Protein AF-A0A368FDJ1-F1 (afdb_monomer)

Mean predicted aligned error: 16.22 Å

Structure (mmCIF, N/CA/C/O backbone):
data_AF-A0A368FDJ1-F1
#
_entry.id   AF-A0A368FDJ1-F1
#
loop_
_atom_site.group_PDB
_atom_site.id
_atom_site.type_symbol
_atom_site.label_atom_id
_atom_site.label_alt_id
_atom_site.label_comp_id
_atom_site.label_asym_id
_atom_site.label_entity_id
_atom_site.label_seq_id
_atom_site.pdbx_PDB_ins_code
_atom_site.Cartn_x
_atom_site.Cartn_y
_atom_site.Cartn_z
_atom_site.occupancy
_atom_site.B_iso_or_equiv
_atom_site.auth_seq_id
_atom_site.auth_comp_id
_atom_site.auth_asym_id
_atom_site.auth_atom_id
_atom_site.pdbx_PDB_model_num
ATOM 1 N N . MET A 1 1 ? -28.651 -20.595 70.825 1.00 73.69 1 MET A N 1
ATOM 2 C CA . MET A 1 1 ? -29.447 -21.262 69.764 1.00 73.69 1 MET A CA 1
ATOM 3 C C . MET A 1 1 ? -28.684 -21.323 68.444 1.00 73.69 1 MET A C 1
ATOM 5 O O . MET A 1 1 ? -28.567 -22.413 67.908 1.00 73.69 1 MET A O 1
ATOM 9 N N . LEU A 1 2 ? -28.125 -20.213 67.942 1.00 81.00 2 LEU A N 1
ATOM 10 C CA . LEU A 1 2 ? -27.304 -20.221 66.721 1.00 81.00 2 LEU A CA 1
ATOM 11 C C . LEU A 1 2 ? -26.109 -21.189 66.818 1.00 81.00 2 LEU A C 1
ATOM 13 O O . LEU A 1 2 ? -25.900 -21.964 65.895 1.00 81.00 2 LEU A O 1
ATOM 17 N N . ASP A 1 3 ? -25.419 -21.231 67.963 1.00 80.81 3 ASP A N 1
ATOM 18 C CA . ASP A 1 3 ? -24.308 -22.172 68.186 1.00 80.81 3 ASP A CA 1
ATOM 19 C C . ASP A 1 3 ? -24.742 -23.641 68.115 1.00 80.81 3 ASP A C 1
ATOM 21 O O . ASP A 1 3 ? -24.045 -24.485 67.570 1.00 80.81 3 ASP A O 1
ATOM 25 N N . PHE A 1 4 ? -25.942 -23.967 68.603 1.00 85.12 4 PHE A N 1
ATOM 26 C CA . PHE A 1 4 ? -26.477 -25.323 68.470 1.00 85.12 4 PHE A CA 1
ATOM 27 C C . PHE A 1 4 ? -26.653 -25.705 66.993 1.00 85.12 4 PHE A C 1
ATOM 29 O O . PHE A 1 4 ? -26.299 -26.810 66.592 1.00 85.12 4 PHE A O 1
ATOM 36 N N . LEU A 1 5 ? -27.150 -24.777 66.171 1.00 83.62 5 LEU A N 1
ATOM 37 C CA . LEU A 1 5 ? -27.330 -25.006 64.739 1.00 83.62 5 LEU A CA 1
ATOM 38 C C . LEU A 1 5 ? -25.998 -25.081 63.992 1.00 83.62 5 LEU A C 1
ATOM 40 O O . LEU A 1 5 ? -25.874 -25.896 63.082 1.00 83.62 5 LEU A O 1
ATOM 44 N N . THR A 1 6 ? -24.988 -24.298 64.381 1.00 81.25 6 THR A N 1
ATOM 45 C CA . THR A 1 6 ? -23.653 -24.416 63.783 1.00 81.25 6 THR A CA 1
ATOM 46 C C . THR A 1 6 ? -23.004 -25.756 64.129 1.00 81.25 6 THR A C 1
ATOM 48 O O . THR A 1 6 ? -22.414 -26.370 63.246 1.00 81.25 6 THR A O 1
ATOM 51 N N . TYR A 1 7 ? -23.168 -26.274 65.351 1.00 81.88 7 TYR A N 1
ATOM 52 C CA . TYR A 1 7 ? -22.685 -27.614 65.707 1.00 81.88 7 TYR A CA 1
ATOM 53 C C . TYR A 1 7 ? -23.463 -28.743 65.012 1.00 81.88 7 TYR A C 1
ATOM 55 O O . TYR A 1 7 ? -22.863 -29.737 64.610 1.00 81.88 7 TYR A O 1
ATOM 63 N N . ALA A 1 8 ? -24.779 -28.599 64.843 1.00 81.75 8 ALA A N 1
ATOM 64 C CA . ALA A 1 8 ? -25.614 -29.631 64.226 1.00 81.75 8 ALA A CA 1
ATOM 65 C C . ALA A 1 8 ? -25.489 -29.677 62.690 1.00 81.75 8 ALA A C 1
ATOM 67 O O . ALA A 1 8 ? -25.537 -30.753 62.094 1.00 81.75 8 ALA A O 1
ATOM 68 N N . VAL A 1 9 ? -25.342 -28.518 62.039 1.00 82.44 9 VAL A N 1
ATOM 69 C CA . VAL A 1 9 ? -25.502 -28.381 60.580 1.00 82.44 9 VAL A CA 1
ATOM 70 C C . VAL A 1 9 ? -24.203 -27.990 59.863 1.00 82.44 9 VAL A C 1
ATOM 72 O O . VAL A 1 9 ? -24.012 -28.358 58.705 1.00 82.44 9 VAL A O 1
ATOM 75 N N . CYS A 1 10 ? -23.261 -27.314 60.526 1.00 81.50 10 CYS A N 1
ATOM 76 C CA . CYS A 1 10 ? -22.031 -26.848 59.879 1.00 81.50 10 CYS A CA 1
ATOM 77 C C . CYS A 1 10 ? -20.851 -27.812 60.076 1.00 81.50 10 CYS A C 1
ATOM 79 O O . CYS A 1 10 ? -20.669 -28.429 61.128 1.00 81.50 10 CYS A O 1
ATOM 81 N N . ALA A 1 11 ? -19.983 -27.891 59.065 1.00 72.06 11 ALA A N 1
ATOM 82 C CA . ALA A 1 11 ? -18.715 -28.608 59.169 1.00 72.06 11 ALA A CA 1
ATOM 83 C C . ALA A 1 11 ? -17.766 -27.910 60.173 1.00 72.06 11 ALA A C 1
ATOM 85 O O . ALA A 1 11 ? -17.743 -26.676 60.224 1.00 72.06 11 ALA A O 1
ATOM 86 N N . PRO A 1 12 ? -16.968 -28.665 60.953 1.00 70.06 12 PRO A N 1
ATOM 87 C CA . PRO A 1 12 ? -16.732 -30.111 60.848 1.00 70.06 12 PRO A CA 1
ATOM 88 C C . PRO A 1 12 ? -17.623 -30.970 61.771 1.00 70.06 12 PRO A C 1
ATOM 90 O O . PRO A 1 12 ? -17.480 -32.188 61.818 1.00 70.06 12 PRO A O 1
ATOM 93 N N . TYR A 1 13 ? -18.526 -30.349 62.533 1.00 75.56 13 TYR A N 1
ATOM 94 C CA . TYR A 1 13 ? -19.322 -31.017 63.569 1.00 75.56 13 TYR A CA 1
ATOM 95 C C . TYR A 1 13 ? -20.556 -31.739 63.014 1.00 75.56 13 TYR A C 1
ATOM 97 O O . TYR A 1 13 ? -20.963 -32.770 63.555 1.00 75.56 13 TYR A O 1
ATOM 105 N N . SER A 1 14 ? -21.085 -31.275 61.879 1.00 77.06 14 SER A N 1
ATOM 106 C CA . SER A 1 14 ? -22.206 -31.912 61.179 1.00 77.06 14 SER A CA 1
ATOM 107 C C . SER A 1 14 ? -21.944 -33.363 60.768 1.00 77.06 14 SER A C 1
ATOM 109 O O . SER A 1 14 ? -22.886 -34.143 60.646 1.00 77.06 14 SER A O 1
ATOM 111 N N . GLU A 1 15 ? -20.677 -33.764 60.628 1.00 76.00 15 GLU A N 1
ATOM 112 C CA . GLU A 1 15 ? -20.267 -35.139 60.317 1.00 76.00 15 GLU A CA 1
ATOM 113 C C . GLU A 1 15 ? -20.664 -36.140 61.417 1.00 76.00 15 GLU A C 1
ATOM 115 O O . GLU A 1 15 ? -20.786 -37.332 61.147 1.00 76.00 15 GLU A O 1
ATOM 120 N N . THR A 1 16 ? -20.904 -35.668 62.643 1.00 78.88 16 THR A N 1
ATOM 121 C CA . THR A 1 16 ? -21.362 -36.499 63.772 1.00 78.88 16 THR A CA 1
ATOM 122 C C . THR A 1 16 ? -22.886 -36.589 63.889 1.00 78.88 16 THR A C 1
ATOM 124 O O . THR A 1 16 ? -23.396 -37.410 64.651 1.00 78.88 16 THR A O 1
ATOM 127 N N . THR A 1 17 ? -23.627 -35.782 63.124 1.00 81.19 17 THR A N 1
ATOM 128 C CA . THR A 1 17 ? -25.095 -35.785 63.136 1.00 81.19 17 THR A CA 1
ATOM 129 C C . THR A 1 17 ? -25.623 -36.860 62.186 1.00 81.19 17 THR A C 1
ATOM 131 O O . THR A 1 17 ? -25.166 -36.984 61.046 1.00 81.19 17 THR A O 1
ATOM 134 N N . SER A 1 18 ? -26.602 -37.652 62.639 1.00 80.81 18 SER A N 1
ATOM 135 C CA . SER A 1 18 ? -27.206 -38.696 61.802 1.00 80.81 18 SER A CA 1
ATOM 136 C C . SER A 1 18 ? -27.878 -38.097 60.557 1.00 80.81 18 SER A C 1
ATOM 138 O O . SER A 1 18 ? -28.406 -36.986 60.592 1.00 80.81 18 SER A O 1
ATOM 140 N N . GLY A 1 19 ? -27.852 -38.820 59.431 1.00 79.12 19 GLY A N 1
ATOM 141 C CA . GLY A 1 19 ? -28.327 -38.302 58.141 1.00 79.12 19 GLY A CA 1
ATOM 142 C C . GLY A 1 19 ? -29.791 -37.845 58.148 1.00 79.12 19 GLY A C 1
ATOM 143 O O . GLY A 1 19 ? -30.088 -36.781 57.614 1.00 79.12 19 GLY A O 1
ATOM 144 N N . GLU A 1 20 ? -30.674 -38.610 58.794 1.00 81.38 20 GLU A N 1
ATOM 145 C CA . GLU A 1 20 ? -32.107 -38.298 58.898 1.00 81.38 20 GLU A CA 1
ATOM 146 C C . GLU A 1 20 ? -32.369 -37.065 59.770 1.00 81.38 20 GLU A C 1
ATOM 148 O O . GLU A 1 20 ? -33.105 -36.164 59.366 1.00 81.38 20 GLU A O 1
ATOM 153 N N . GLN A 1 21 ? -31.714 -36.978 60.935 1.00 83.25 21 GLN A N 1
ATOM 154 C CA . GLN A 1 21 ? -31.840 -35.820 61.825 1.00 83.25 21 GLN A CA 1
ATOM 155 C C . GLN A 1 21 ? -31.259 -34.560 61.183 1.00 83.25 21 GLN A C 1
ATOM 157 O O . GLN A 1 21 ? -31.848 -33.489 61.304 1.00 83.25 21 GLN A O 1
ATOM 162 N N . PHE A 1 22 ? -30.142 -34.681 60.460 1.00 85.69 22 PHE A N 1
ATOM 163 C CA . PHE A 1 22 ? -29.563 -33.570 59.712 1.00 85.69 22 PHE A CA 1
ATOM 164 C C . PHE A 1 22 ? -30.550 -33.032 58.674 1.00 85.69 22 PHE A C 1
ATOM 166 O O . PHE A 1 22 ? -30.813 -31.834 58.653 1.00 85.69 22 PHE A O 1
ATOM 173 N N . ASP A 1 23 ? -31.127 -33.904 57.841 1.00 82.75 23 ASP A N 1
ATOM 174 C CA . ASP A 1 23 ? -32.038 -33.487 56.772 1.00 82.75 23 ASP A CA 1
ATOM 175 C C . ASP A 1 23 ? -33.329 -32.858 57.359 1.00 82.75 23 ASP A C 1
ATOM 177 O O . ASP A 1 23 ? -33.849 -31.879 56.815 1.00 82.75 23 ASP A O 1
ATOM 181 N N . GLN A 1 24 ? -33.816 -33.346 58.510 1.00 84.88 24 GLN A N 1
ATOM 182 C CA . GLN A 1 24 ? -34.960 -32.759 59.222 1.00 84.88 24 GLN A CA 1
ATOM 183 C C . GLN A 1 24 ? -34.638 -31.381 59.823 1.00 84.88 24 GLN A C 1
ATOM 185 O O . GLN A 1 24 ? -35.418 -30.441 59.651 1.00 84.88 24 GLN A O 1
ATOM 190 N N . ILE A 1 25 ? -33.490 -31.236 60.494 1.00 85.44 25 ILE A N 1
ATOM 191 C CA . ILE A 1 25 ? -33.036 -29.951 61.045 1.00 85.44 25 ILE A CA 1
ATOM 192 C C . ILE A 1 25 ? -32.829 -28.946 59.908 1.00 85.44 25 ILE A C 1
ATOM 194 O O . ILE A 1 25 ? -33.301 -27.817 60.007 1.00 85.44 25 ILE A O 1
ATOM 198 N N . LEU A 1 26 ? -32.204 -29.356 58.801 1.00 85.38 26 LEU A N 1
ATOM 199 C CA . LEU A 1 26 ? -31.948 -28.491 57.650 1.00 85.38 26 LEU A CA 1
ATOM 200 C C . LEU A 1 26 ? -33.247 -27.939 57.049 1.00 85.38 26 LEU A C 1
ATOM 202 O O . LEU A 1 26 ? -33.332 -26.740 56.795 1.00 85.38 26 LEU A O 1
ATOM 206 N N . ARG A 1 27 ? -34.281 -28.778 56.889 1.00 85.00 27 ARG A N 1
ATOM 207 C CA . ARG A 1 27 ? -35.606 -28.346 56.403 1.00 85.00 27 ARG A CA 1
ATOM 208 C C . ARG A 1 27 ? -36.286 -27.361 57.352 1.00 85.00 27 ARG A C 1
ATOM 210 O O . ARG A 1 27 ? -36.822 -26.352 56.900 1.00 85.00 27 ARG A O 1
ATOM 217 N N . LEU A 1 28 ? -36.251 -27.623 58.661 1.00 86.00 28 LEU A N 1
ATOM 218 C CA . LEU A 1 28 ? -36.845 -26.733 59.669 1.00 86.00 28 LEU A CA 1
ATOM 219 C C . LEU A 1 28 ? -36.134 -25.375 59.734 1.00 86.00 28 LEU A C 1
ATOM 221 O O . LEU A 1 28 ? -36.779 -24.344 59.919 1.00 86.00 28 LEU A O 1
ATOM 225 N N . VAL A 1 29 ? -34.811 -25.372 59.566 1.00 85.38 29 VAL A N 1
ATOM 226 C CA . VAL A 1 29 ? -34.000 -24.152 59.514 1.00 85.38 29 VAL A CA 1
ATOM 227 C C . VAL A 1 29 ? -34.264 -23.387 58.213 1.00 85.38 29 VAL A C 1
ATOM 229 O O . VAL A 1 29 ? -34.495 -22.180 58.264 1.00 85.38 29 VAL A O 1
ATOM 232 N N . ALA A 1 30 ? -34.316 -24.076 57.067 1.00 85.00 30 ALA A N 1
ATOM 233 C CA . ALA A 1 30 ? -34.626 -23.474 55.769 1.00 85.00 30 ALA A CA 1
ATOM 234 C C . ALA A 1 30 ? -36.025 -22.833 55.743 1.00 85.00 30 ALA A C 1
ATOM 236 O O . ALA A 1 30 ? -36.184 -21.736 55.212 1.00 85.00 30 ALA A O 1
ATOM 237 N N . ALA A 1 31 ? -37.022 -23.437 56.402 1.00 85.12 31 ALA A N 1
ATOM 238 C CA . ALA A 1 31 ? -38.360 -22.854 56.540 1.00 85.12 31 ALA A CA 1
ATOM 239 C C . ALA A 1 31 ? -38.363 -21.485 57.253 1.00 85.12 31 ALA A C 1
ATOM 241 O O . ALA A 1 31 ? -39.277 -20.688 57.061 1.00 85.12 31 ALA A O 1
ATOM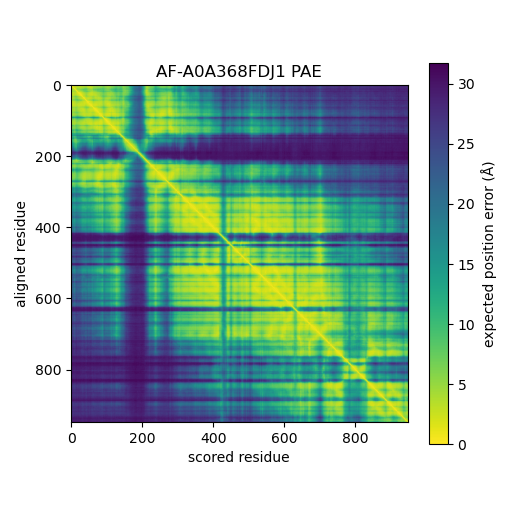 242 N N . ARG A 1 32 ? -37.331 -21.183 58.055 1.00 84.81 32 ARG A N 1
ATOM 243 C CA . ARG A 1 32 ? -37.137 -19.885 58.724 1.00 84.81 32 ARG A CA 1
ATOM 244 C C . ARG A 1 32 ? -36.090 -19.002 58.035 1.00 84.81 32 ARG A C 1
ATOM 246 O O . ARG A 1 32 ? -35.547 -18.097 58.667 1.00 84.81 32 ARG A O 1
ATOM 253 N N . GLY A 1 33 ? -35.808 -19.237 56.751 1.00 80.56 33 GLY A N 1
ATOM 254 C CA . GLY A 1 33 ? -34.755 -18.557 55.987 1.00 80.56 33 GLY A CA 1
ATOM 255 C C . GLY A 1 33 ? -34.780 -17.027 56.083 1.00 80.56 33 GLY A C 1
ATOM 256 O O . GLY A 1 33 ? -33.743 -16.422 56.343 1.00 80.56 33 GLY A O 1
ATOM 257 N N . GLN A 1 34 ? -35.955 -16.391 55.991 1.00 80.12 34 GLN A N 1
ATOM 258 C CA . GLN A 1 34 ? -36.092 -14.930 56.149 1.00 80.12 34 GLN A CA 1
ATOM 259 C C . GLN A 1 34 ? -35.560 -14.426 57.500 1.00 80.12 34 GLN A C 1
ATOM 261 O O . GLN A 1 34 ? -34.848 -13.426 57.568 1.00 80.12 34 GLN A O 1
ATOM 266 N N . SER A 1 35 ? -35.840 -15.144 58.593 1.00 82.75 35 SER A N 1
ATOM 267 C CA . SER A 1 35 ? -35.327 -14.788 59.920 1.00 82.75 35 SER A CA 1
ATOM 268 C C . SER A 1 35 ? -33.803 -14.915 60.001 1.00 82.75 35 SER A C 1
ATOM 270 O O . SER A 1 35 ? -33.172 -14.116 60.686 1.00 82.75 35 SER A O 1
ATOM 272 N N . PHE A 1 36 ? -33.204 -15.873 59.284 1.00 82.75 36 PHE A N 1
ATOM 273 C CA . PHE A 1 36 ? -31.746 -16.000 59.185 1.00 82.75 36 PHE A CA 1
ATOM 274 C C . PHE A 1 36 ? -31.115 -14.862 58.388 1.00 82.75 36 PHE A C 1
ATOM 276 O O . PHE A 1 36 ? -30.076 -14.354 58.797 1.00 82.75 36 PHE A O 1
ATOM 283 N N . TYR A 1 37 ? -31.749 -14.414 57.304 1.00 85.38 37 TYR A N 1
ATOM 284 C CA . TYR A 1 37 ? -31.249 -13.282 56.524 1.00 85.38 37 TYR A CA 1
ATOM 285 C C . TYR A 1 37 ? -31.253 -11.965 57.314 1.00 85.38 37 TYR A C 1
ATOM 287 O O . TYR A 1 37 ? -30.333 -11.161 57.163 1.00 85.38 37 TYR A O 1
ATOM 295 N N . ARG A 1 38 ? -32.203 -11.776 58.240 1.00 80.69 38 ARG A N 1
ATOM 296 C CA . ARG A 1 38 ? -32.191 -10.635 59.177 1.00 80.69 38 ARG A CA 1
ATOM 297 C C . ARG A 1 38 ? -30.983 -10.642 60.118 1.00 80.69 38 ARG A C 1
ATOM 299 O O . ARG A 1 38 ? -30.513 -9.575 60.500 1.00 80.69 38 ARG A O 1
ATOM 306 N N . LEU A 1 39 ? -30.422 -11.810 60.451 1.00 84.75 39 LEU A N 1
ATOM 307 C CA . LEU A 1 39 ? -29.224 -11.896 61.302 1.00 84.75 39 LEU A CA 1
ATOM 308 C C . LEU A 1 39 ? -27.979 -11.287 60.640 1.00 84.75 39 LEU A C 1
ATOM 310 O O . LEU A 1 39 ? -27.044 -10.910 61.345 1.00 84.75 39 LEU A O 1
ATOM 314 N N . PHE A 1 40 ? -27.963 -11.141 59.312 1.00 83.19 40 PHE A N 1
ATOM 315 C CA . PHE A 1 40 ? -26.873 -10.463 58.607 1.00 83.19 40 PHE A CA 1
ATOM 316 C C . PHE A 1 40 ? -26.846 -8.948 58.835 1.00 83.19 40 PHE A C 1
ATOM 318 O O . PHE A 1 40 ? -25.819 -8.318 58.596 1.00 83.19 40 PHE A O 1
ATOM 325 N N . GLN A 1 41 ? -27.938 -8.369 59.341 1.00 76.56 41 GLN A N 1
ATOM 326 C CA . GLN A 1 41 ? -28.016 -6.955 59.717 1.00 76.56 41 GLN A CA 1
ATOM 327 C C . GLN A 1 41 ? -27.533 -6.712 61.158 1.00 76.56 41 GLN A C 1
ATOM 329 O O . GLN A 1 41 ? -27.412 -5.565 61.584 1.00 76.56 41 GLN A O 1
ATOM 334 N N . CYS A 1 42 ? -27.238 -7.766 61.932 1.00 79.94 42 CYS A N 1
ATOM 335 C CA . CYS A 1 42 ? -26.754 -7.606 63.298 1.00 79.94 42 CYS A CA 1
ATOM 336 C C . CYS A 1 42 ? -25.336 -6.995 63.327 1.00 79.94 42 CYS A C 1
ATOM 338 O O . CYS A 1 42 ? -24.455 -7.452 62.597 1.00 79.94 42 CYS A O 1
ATOM 340 N N . PRO A 1 43 ? -25.052 -6.049 64.244 1.00 77.06 43 PRO A N 1
ATOM 341 C CA . PRO A 1 43 ? -23.727 -5.430 64.366 1.00 77.06 43 PRO A CA 1
ATOM 342 C C . PRO A 1 43 ? -22.642 -6.414 64.839 1.00 77.06 43 PRO A C 1
ATOM 344 O O . PRO A 1 43 ? -21.451 -6.180 64.643 1.00 77.06 43 PRO A O 1
ATOM 347 N N . SER A 1 44 ? -23.033 -7.534 65.457 1.00 84.12 44 SER A N 1
ATOM 348 C CA . SER A 1 44 ? -22.099 -8.556 65.930 1.00 84.12 44 SER A CA 1
ATOM 349 C C . SER A 1 44 ? -21.617 -9.458 64.795 1.00 84.12 44 SER A C 1
ATOM 351 O O . SER A 1 44 ? -22.346 -10.312 64.285 1.00 84.12 44 SER A O 1
ATOM 353 N N . MET A 1 45 ? -20.331 -9.334 64.475 1.00 79.56 45 MET A N 1
ATOM 354 C CA . MET A 1 45 ? -19.639 -10.131 63.459 1.00 79.56 45 MET A CA 1
ATOM 355 C C . MET A 1 45 ? -19.664 -11.642 63.731 1.00 79.56 45 MET A C 1
ATOM 357 O O . MET A 1 45 ? -19.635 -12.432 62.788 1.00 79.56 45 MET A O 1
ATOM 361 N N . THR A 1 46 ? -19.765 -12.055 64.995 1.00 81.44 46 THR A N 1
ATOM 362 C CA . THR A 1 46 ? -19.881 -13.469 65.386 1.00 81.44 46 THR A CA 1
ATOM 363 C C . THR A 1 46 ? -21.240 -14.052 64.999 1.00 81.44 46 THR A C 1
ATOM 365 O O . THR A 1 46 ? -21.312 -15.188 64.532 1.00 81.44 46 THR A O 1
ATOM 368 N N . ILE A 1 47 ? -22.312 -13.263 65.138 1.00 84.56 47 ILE A N 1
ATOM 369 C CA . ILE A 1 47 ? -23.670 -13.665 64.743 1.00 84.56 47 ILE A CA 1
ATOM 370 C C . ILE A 1 47 ? -23.746 -13.796 63.220 1.00 84.56 47 ILE A C 1
ATOM 372 O O . ILE A 1 47 ? -24.225 -14.812 62.720 1.00 84.56 47 ILE A O 1
ATOM 376 N N . VAL A 1 48 ? -23.186 -12.826 62.489 1.00 83.75 48 VAL A N 1
ATOM 377 C CA . VAL A 1 48 ? -23.082 -12.848 61.019 1.00 83.75 48 VAL A CA 1
ATOM 378 C C . VAL A 1 48 ? -22.313 -14.084 60.542 1.00 83.75 48 VAL A C 1
ATOM 380 O O . VAL A 1 48 ? -22.778 -14.793 59.649 1.00 83.75 48 VAL A O 1
ATOM 383 N N . LYS A 1 49 ? -21.178 -14.405 61.179 1.00 83.00 49 LYS A N 1
ATOM 384 C CA . LYS A 1 49 ? -20.392 -15.611 60.878 1.00 83.00 49 LYS A CA 1
ATOM 385 C C . LYS A 1 49 ? -21.194 -16.892 61.113 1.00 83.00 49 LYS A C 1
ATOM 387 O O . LYS A 1 49 ? -21.207 -17.771 60.253 1.00 83.00 49 LYS A O 1
ATOM 392 N N . GLY A 1 50 ? -21.863 -17.007 62.261 1.00 83.56 50 GLY A N 1
ATOM 393 C CA . GLY A 1 50 ? -22.681 -18.175 62.598 1.00 83.56 50 GLY A CA 1
ATOM 394 C C . GLY A 1 50 ? -23.841 -18.371 61.619 1.00 83.56 50 GLY A C 1
ATOM 395 O O . GLY A 1 50 ? -24.012 -19.464 61.082 1.00 83.56 50 GLY A O 1
ATOM 396 N N . ALA A 1 51 ? -24.581 -17.300 61.317 1.00 87.06 51 ALA A N 1
ATOM 397 C CA . ALA A 1 51 ? -25.668 -17.311 60.340 1.00 87.06 51 ALA A CA 1
ATOM 398 C C . ALA A 1 51 ? -25.166 -17.648 58.928 1.00 87.06 51 ALA A C 1
ATOM 400 O O . ALA A 1 51 ? -25.784 -18.442 58.223 1.00 87.06 51 ALA A O 1
ATOM 401 N N . GLY A 1 52 ? -24.006 -17.117 58.539 1.00 86.19 52 GLY A N 1
ATOM 402 C CA . GLY A 1 52 ? -23.395 -17.365 57.238 1.00 86.19 52 GLY A CA 1
ATOM 403 C C . GLY A 1 52 ? -22.915 -18.802 57.049 1.00 86.19 52 GLY A C 1
ATOM 404 O O . GLY A 1 52 ? -23.122 -19.385 55.988 1.00 86.19 52 GLY A O 1
ATOM 405 N N . MET A 1 53 ? -22.340 -19.417 58.087 1.00 84.62 53 MET A N 1
ATOM 406 C CA . MET A 1 53 ? -21.960 -20.835 58.058 1.00 84.62 53 MET A CA 1
ATOM 407 C C . MET A 1 53 ? -23.187 -21.745 57.925 1.00 84.62 53 MET A C 1
ATOM 409 O O . MET A 1 53 ? -23.149 -22.708 57.158 1.00 84.62 53 MET A O 1
ATOM 413 N N . VAL A 1 54 ? -24.282 -21.419 58.623 1.00 87.75 54 VAL A N 1
ATOM 414 C CA . VAL A 1 54 ? -25.556 -22.147 58.498 1.00 87.75 54 VAL A CA 1
ATOM 415 C C . VAL A 1 54 ? -26.134 -21.971 57.092 1.00 87.75 54 VAL A C 1
ATOM 417 O O . VAL A 1 54 ? -26.501 -22.957 56.461 1.00 87.75 54 VAL A O 1
ATOM 420 N N . MET A 1 55 ? -26.138 -20.748 56.553 1.00 87.81 55 MET A N 1
ATOM 421 C CA . MET A 1 55 ? -26.626 -20.464 55.199 1.00 87.81 55 MET A CA 1
ATOM 422 C C . MET A 1 55 ? -25.827 -21.208 54.122 1.00 87.81 55 MET A C 1
ATOM 424 O O . MET A 1 55 ? -26.404 -21.798 53.209 1.00 87.81 55 MET A O 1
ATOM 428 N N . ARG A 1 56 ? -24.499 -21.259 54.269 1.00 86.38 56 ARG A N 1
ATOM 429 C CA . ARG A 1 56 ? -23.615 -22.068 53.423 1.00 86.38 56 ARG A CA 1
ATOM 430 C C . ARG A 1 56 ? -24.022 -23.542 53.440 1.00 86.38 56 ARG A C 1
ATOM 432 O O . ARG A 1 56 ? -24.113 -24.158 52.383 1.00 86.38 56 ARG A O 1
ATOM 439 N N . ALA A 1 57 ? -24.262 -24.107 54.623 1.00 85.31 57 ALA A N 1
ATOM 440 C CA . ALA A 1 57 ? -24.651 -25.508 54.757 1.00 85.31 57 ALA A CA 1
ATOM 441 C C . ALA A 1 57 ? -26.033 -25.795 54.139 1.00 85.31 57 ALA A C 1
ATOM 443 O O . ALA A 1 57 ? -26.212 -26.838 53.514 1.00 85.31 57 ALA A O 1
ATOM 444 N N . ILE A 1 58 ? -26.985 -24.858 54.239 1.00 86.62 58 ILE A N 1
ATOM 445 C CA . ILE A 1 58 ? -28.292 -24.970 53.572 1.00 86.62 58 ILE A CA 1
ATOM 446 C C . ILE A 1 58 ? -28.109 -25.025 52.054 1.00 86.62 58 ILE A C 1
ATOM 448 O O . ILE A 1 58 ? -28.588 -25.960 51.422 1.00 86.62 58 ILE A O 1
ATOM 452 N N . ILE A 1 59 ? -27.378 -24.084 51.459 1.00 86.31 59 ILE A N 1
ATOM 453 C CA . ILE A 1 59 ? -27.258 -24.010 49.994 1.00 86.31 59 ILE A CA 1
ATOM 454 C C . ILE A 1 59 ? -26.465 -25.197 49.426 1.00 86.31 59 ILE A C 1
ATOM 456 O O . ILE A 1 59 ? -26.842 -25.744 48.388 1.00 86.31 59 ILE A O 1
ATOM 460 N N . GLU A 1 60 ? -25.394 -25.623 50.103 1.00 86.12 60 GLU A N 1
ATOM 461 C CA . GLU A 1 60 ? -24.543 -26.722 49.632 1.00 86.12 60 GLU A CA 1
ATOM 462 C C . GLU A 1 60 ? -25.205 -28.108 49.796 1.00 86.12 60 GLU A C 1
ATOM 464 O O . GLU A 1 60 ? -25.019 -28.964 48.924 1.00 86.12 60 GLU A O 1
ATOM 469 N N . 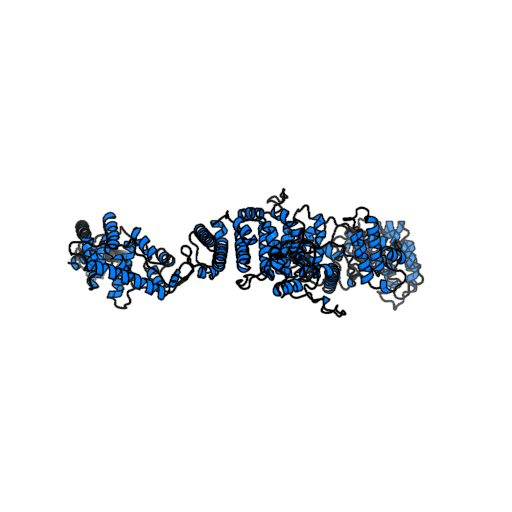GLU A 1 61 ? -25.966 -28.353 50.877 1.00 84.62 61 GLU A N 1
ATOM 470 C CA . GLU A 1 61 ? -26.434 -29.706 51.243 1.00 84.62 61 GLU A CA 1
ATOM 471 C C . GLU A 1 61 ? -27.951 -29.949 51.079 1.00 84.62 61 GLU A C 1
ATOM 473 O O . GLU A 1 61 ? -28.368 -31.114 51.082 1.00 84.62 61 GLU A O 1
ATOM 478 N N . SER A 1 62 ? -28.776 -28.901 50.925 1.00 84.44 62 SER A N 1
ATOM 479 C CA . SER A 1 62 ? -30.242 -29.028 50.790 1.00 84.44 62 SER A CA 1
ATOM 480 C C . SER A 1 62 ? -30.696 -29.478 49.391 1.00 84.44 62 SER A C 1
ATOM 482 O O . SER A 1 62 ? -29.891 -29.840 48.530 1.00 84.44 62 SER A O 1
ATOM 484 N N . ASP A 1 63 ? -32.001 -29.626 49.172 1.00 84.94 63 ASP A N 1
ATOM 485 C CA . ASP A 1 63 ? -32.567 -29.899 47.848 1.00 84.94 63 ASP A CA 1
ATOM 486 C C . ASP A 1 63 ? -32.484 -28.684 46.913 1.00 84.94 63 ASP A C 1
ATOM 488 O O . ASP A 1 63 ? -32.300 -27.546 47.333 1.00 84.94 63 ASP A O 1
ATOM 492 N N . VAL A 1 64 ? -32.553 -28.937 45.602 1.00 83.94 64 VAL A N 1
ATOM 493 C CA . VAL A 1 64 ? -32.339 -27.895 44.581 1.00 83.94 64 VAL A CA 1
ATOM 494 C C . VAL A 1 64 ? -33.393 -26.788 44.693 1.00 83.94 64 VAL A C 1
ATOM 496 O O . VAL A 1 64 ? -33.078 -25.620 44.470 1.00 83.94 64 VAL A O 1
ATOM 499 N N . GLU A 1 65 ? -34.626 -27.138 45.062 1.00 85.88 65 GLU A N 1
ATOM 500 C CA . GLU A 1 65 ? -35.727 -26.190 45.242 1.00 85.88 65 GLU A CA 1
ATOM 501 C C . GLU A 1 65 ? -35.488 -25.281 46.449 1.00 85.88 65 GLU A C 1
ATOM 503 O O . GLU A 1 65 ? -35.542 -24.057 46.306 1.00 85.88 65 GLU A O 1
ATOM 508 N N . THR A 1 66 ? -35.130 -25.842 47.611 1.00 85.75 66 THR A N 1
ATOM 509 C CA . THR A 1 66 ? -34.778 -25.038 48.791 1.00 85.75 66 THR A CA 1
ATOM 510 C C . THR A 1 66 ? -33.540 -24.179 48.563 1.00 85.75 66 THR A C 1
ATOM 512 O O . THR A 1 66 ? -33.547 -23.012 48.953 1.00 85.75 66 THR A O 1
ATOM 515 N N . SER A 1 67 ? -32.500 -24.694 47.897 1.00 85.94 67 SER A N 1
ATOM 516 C CA . SER A 1 67 ? -31.305 -23.903 47.575 1.00 85.94 67 SER A CA 1
ATOM 517 C C . SER A 1 67 ? -31.647 -22.714 46.674 1.00 85.94 67 SER A C 1
ATOM 519 O O . SER A 1 67 ? -31.252 -21.593 46.993 1.00 85.94 67 SER A O 1
ATOM 521 N N . LYS A 1 68 ? -32.447 -22.911 45.614 1.00 86.50 68 LYS A N 1
ATOM 522 C CA . LYS A 1 68 ? -32.906 -21.817 44.739 1.00 86.50 68 LYS A CA 1
ATOM 523 C C . LYS A 1 68 ? -33.770 -20.801 45.484 1.00 86.50 68 LYS A C 1
ATOM 525 O O . LYS A 1 68 ? -33.575 -19.600 45.317 1.00 86.50 68 LYS A O 1
ATOM 530 N N . ALA A 1 69 ? -34.685 -21.259 46.340 1.00 87.69 69 ALA A N 1
ATOM 531 C CA . ALA A 1 69 ? -35.505 -20.371 47.161 1.00 87.69 69 ALA A CA 1
ATOM 532 C C . ALA A 1 69 ? -34.641 -19.500 48.088 1.00 87.69 69 ALA A C 1
ATOM 534 O O . ALA A 1 69 ? -34.861 -18.294 48.173 1.00 87.69 69 ALA A O 1
ATOM 535 N N . MET A 1 70 ? -33.615 -20.074 48.727 1.00 88.31 70 MET A N 1
ATOM 536 C CA . MET A 1 70 ? -32.673 -19.311 49.556 1.00 88.31 70 MET A CA 1
ATOM 537 C C . MET A 1 70 ? -31.834 -18.330 48.725 1.00 88.31 70 MET A C 1
ATOM 539 O O . MET A 1 70 ? -31.665 -17.185 49.128 1.00 88.31 70 MET A O 1
ATOM 543 N N . GLN A 1 71 ? -31.360 -18.719 47.538 1.00 89.56 71 GLN A N 1
ATOM 544 C CA . GLN A 1 71 ? -30.635 -17.813 46.635 1.00 89.56 71 GLN A CA 1
ATOM 545 C C . GLN A 1 71 ? -31.484 -16.601 46.213 1.00 89.56 71 GLN A C 1
ATOM 547 O O . GLN A 1 71 ? -30.980 -15.479 46.192 1.00 89.56 71 GLN A O 1
ATOM 552 N N . VAL A 1 72 ? -32.776 -16.799 45.925 1.00 88.19 72 VAL A N 1
ATOM 553 C CA . VAL A 1 72 ? -33.711 -15.698 45.632 1.00 88.19 72 VAL A CA 1
ATOM 554 C C . VAL A 1 72 ? -33.958 -14.848 46.879 1.00 88.19 72 VAL A C 1
ATOM 556 O O . VAL A 1 72 ? -33.918 -13.622 46.793 1.00 88.19 72 VAL A O 1
ATOM 559 N N . LEU A 1 73 ? -34.130 -15.469 48.051 1.00 88.62 73 LEU A N 1
ATOM 560 C CA . LEU A 1 73 ? -34.287 -14.744 49.316 1.00 88.62 73 LEU A CA 1
ATOM 561 C C . LEU A 1 73 ? -33.066 -13.875 49.656 1.00 88.62 73 LEU A C 1
ATOM 563 O O . LEU A 1 73 ? -33.227 -12.788 50.208 1.00 88.62 73 LEU A O 1
ATOM 567 N N . ALA A 1 74 ? -31.853 -14.300 49.282 1.00 90.25 74 ALA A N 1
ATOM 568 C CA . ALA A 1 74 ? -30.644 -13.491 49.443 1.00 90.25 74 ALA A CA 1
ATOM 569 C C . ALA A 1 74 ? -30.728 -12.157 48.681 1.00 90.25 74 ALA A C 1
ATOM 571 O O . ALA A 1 74 ? -30.228 -11.138 49.171 1.00 90.25 74 ALA A O 1
ATOM 572 N N . LEU A 1 75 ? -31.371 -12.166 47.507 1.00 89.94 75 LEU A N 1
ATOM 573 C CA . LEU A 1 75 ? -31.660 -10.969 46.722 1.00 89.94 75 LEU A CA 1
ATOM 574 C C . LEU A 1 75 ? -32.822 -10.189 47.345 1.00 89.94 75 LEU A C 1
ATOM 576 O O . LEU A 1 75 ? -32.673 -9.009 47.611 1.00 89.94 75 LEU A O 1
ATOM 580 N N . THR A 1 76 ? -33.955 -10.810 47.675 1.00 88.75 76 THR A N 1
ATOM 581 C CA . THR A 1 76 ? -35.107 -10.052 48.201 1.00 88.75 76 THR A CA 1
ATOM 582 C C . THR A 1 76 ? -34.846 -9.415 49.567 1.00 88.75 76 THR A C 1
ATOM 584 O O . THR A 1 76 ? -35.386 -8.357 49.853 1.00 88.75 76 THR A O 1
ATOM 587 N N . GLU A 1 77 ? -34.017 -10.010 50.424 1.00 87.56 77 GLU A N 1
ATOM 588 C CA . GLU A 1 77 ? -33.722 -9.456 51.756 1.00 87.56 77 GLU A CA 1
ATOM 589 C C . GLU A 1 77 ? -32.623 -8.374 51.747 1.00 87.56 77 GLU A C 1
ATOM 591 O O . GLU A 1 77 ? -32.417 -7.698 52.762 1.00 87.56 77 GLU A O 1
ATOM 596 N N . GLY A 1 78 ? -31.914 -8.189 50.624 1.00 87.25 78 GLY A N 1
ATOM 597 C CA . GLY A 1 78 ? -30.751 -7.292 50.526 1.00 87.25 78 GLY A CA 1
ATOM 598 C C . GLY A 1 78 ? -29.460 -7.863 51.130 1.00 87.25 78 GLY A C 1
ATOM 599 O O . GLY A 1 78 ? -28.458 -7.156 51.289 1.00 87.25 78 GLY A O 1
ATOM 600 N N . ALA A 1 79 ? -29.450 -9.156 51.465 1.00 88.56 79 ALA A N 1
ATOM 601 C CA . ALA A 1 79 ? -28.279 -9.820 52.028 1.00 88.56 79 ALA A CA 1
ATOM 602 C C . ALA A 1 79 ? -27.149 -9.954 51.000 1.00 88.56 79 ALA A C 1
ATOM 604 O O . ALA A 1 79 ? -25.982 -9.792 51.356 1.00 88.56 79 ALA A O 1
ATOM 605 N N . PHE A 1 80 ? -27.489 -10.166 49.723 1.00 90.62 80 PHE A N 1
ATOM 606 C CA . PHE A 1 80 ? -26.517 -10.186 48.631 1.00 90.62 80 PHE A CA 1
ATOM 607 C C . PHE A 1 80 ? -25.686 -8.896 48.596 1.00 90.62 80 PHE A C 1
ATOM 609 O O . PHE A 1 80 ? -24.460 -8.954 48.619 1.00 90.62 80 PHE A O 1
ATOM 616 N N . LEU A 1 81 ? -26.343 -7.732 48.640 1.00 88.94 81 LEU A N 1
ATOM 617 C CA . LEU A 1 81 ? -25.692 -6.421 48.604 1.00 88.94 81 LEU A CA 1
ATOM 618 C C . LEU A 1 81 ? -24.835 -6.168 49.861 1.00 88.94 81 LEU A C 1
ATOM 620 O O . LEU A 1 81 ? -23.705 -5.684 49.774 1.00 88.94 81 LEU A O 1
ATOM 624 N N . THR A 1 82 ? -25.337 -6.573 51.032 1.00 88.75 82 THR A N 1
ATOM 625 C CA . THR A 1 82 ? -24.606 -6.484 52.309 1.00 88.75 82 THR A CA 1
ATOM 626 C C . THR A 1 82 ? -23.306 -7.286 52.273 1.00 88.75 82 THR A C 1
ATOM 628 O O . THR A 1 82 ? -22.245 -6.778 52.640 1.00 88.75 82 THR A O 1
ATOM 631 N N . HIS A 1 83 ? -23.368 -8.532 51.805 1.00 88.81 83 HIS A N 1
ATOM 632 C CA . HIS A 1 83 ? -22.192 -9.390 51.704 1.00 88.81 83 HIS A CA 1
ATOM 633 C C . HIS A 1 83 ? -21.275 -8.994 50.548 1.00 88.81 83 HIS A C 1
ATOM 635 O O . HIS A 1 83 ? -20.065 -9.141 50.694 1.00 88.81 83 HIS A O 1
ATOM 641 N N . LEU A 1 84 ? -21.796 -8.427 49.454 1.00 89.75 84 LEU A N 1
ATOM 642 C CA . LEU A 1 84 ? -20.982 -7.855 48.377 1.00 89.75 84 LEU A CA 1
ATOM 643 C C . LEU A 1 84 ? -20.113 -6.708 48.904 1.00 89.75 84 LEU A C 1
ATOM 645 O O . LEU A 1 84 ? -18.902 -6.691 48.677 1.00 89.75 84 LEU A O 1
ATOM 649 N N . ARG A 1 85 ? -20.701 -5.818 49.716 1.00 90.06 85 ARG A N 1
ATOM 650 C CA . ARG A 1 85 ? -19.960 -4.773 50.437 1.00 90.06 85 ARG A CA 1
ATOM 651 C C . ARG A 1 85 ? -18.906 -5.368 51.373 1.00 90.06 85 ARG A C 1
ATOM 653 O O . ARG A 1 85 ? -17.765 -4.917 51.362 1.00 90.06 85 ARG A O 1
ATOM 660 N N . LEU A 1 86 ? -19.262 -6.371 52.180 1.00 87.19 86 LEU A N 1
ATOM 661 C CA . LEU A 1 86 ? -18.325 -6.991 53.128 1.00 87.19 86 LEU A CA 1
ATOM 662 C C . LEU A 1 86 ? -17.171 -7.727 52.428 1.00 87.19 86 LEU A C 1
ATOM 664 O O . LEU A 1 86 ? -16.038 -7.704 52.903 1.00 87.19 86 LEU A O 1
ATOM 668 N N . ALA A 1 87 ? -17.445 -8.373 51.297 1.00 87.44 87 ALA A N 1
ATOM 669 C CA . ALA A 1 87 ? -16.457 -9.146 50.558 1.00 87.44 87 ALA A CA 1
ATOM 670 C C . ALA A 1 87 ? -15.459 -8.256 49.802 1.00 87.44 87 ALA A C 1
ATOM 672 O O . ALA A 1 87 ? -14.278 -8.595 49.743 1.00 87.44 87 ALA A O 1
ATOM 673 N N . LEU A 1 88 ? -15.911 -7.130 49.238 1.00 85.94 88 LEU A N 1
ATOM 674 C CA . LEU A 1 88 ? -15.090 -6.287 48.361 1.00 85.94 88 LEU A CA 1
ATOM 675 C C . LEU A 1 88 ? -14.572 -5.010 49.032 1.00 85.94 88 LEU A C 1
ATOM 677 O O . LEU A 1 88 ? -13.425 -4.633 48.814 1.00 85.94 88 LEU A O 1
ATOM 681 N N . LEU A 1 89 ? -15.389 -4.358 49.865 1.00 84.00 89 LEU A N 1
ATOM 682 C CA . LEU A 1 89 ? -15.149 -2.989 50.344 1.00 84.00 89 LEU A CA 1
ATOM 683 C C . LEU A 1 89 ? -14.698 -2.910 51.811 1.00 84.00 89 LEU A C 1
ATOM 685 O O . LEU A 1 89 ? -14.334 -1.835 52.283 1.00 84.00 89 LEU A O 1
ATOM 689 N N . SER A 1 90 ? -14.712 -4.017 52.563 1.00 82.06 90 SER A N 1
ATOM 690 C CA . SER A 1 90 ? -14.230 -4.018 53.950 1.00 82.06 90 SER A CA 1
ATOM 691 C C . SER A 1 90 ? -12.709 -3.872 54.041 1.00 82.06 90 SER A C 1
ATOM 693 O O . SER A 1 90 ? -11.950 -4.724 53.571 1.00 82.06 90 SER A O 1
ATOM 695 N N . THR A 1 91 ? -12.274 -2.811 54.721 1.00 69.44 91 THR A N 1
ATOM 696 C CA . THR A 1 91 ? -10.872 -2.497 55.012 1.00 69.44 91 THR A CA 1
ATOM 697 C C . THR A 1 91 ? -10.565 -2.779 56.485 1.00 69.44 91 THR A C 1
ATOM 699 O O . THR A 1 91 ? -10.964 -2.020 57.365 1.00 69.44 91 THR A O 1
ATOM 702 N N . GLY A 1 92 ? -9.865 -3.877 56.775 1.00 69.12 92 GLY A N 1
ATOM 703 C CA . GLY A 1 92 ? -9.443 -4.229 58.133 1.00 69.12 92 GLY A CA 1
ATOM 704 C C . GLY A 1 92 ? -8.476 -5.413 58.142 1.00 69.12 92 GLY A C 1
ATOM 705 O O . GLY A 1 92 ? -8.644 -6.349 57.363 1.00 69.12 92 GLY A O 1
ATOM 706 N N . LYS A 1 93 ? -7.451 -5.361 59.005 1.00 69.88 93 LYS A N 1
ATOM 707 C CA . LYS A 1 93 ? -6.466 -6.450 59.189 1.00 69.88 93 LYS A CA 1
ATOM 708 C C . LYS A 1 93 ? -6.871 -7.449 60.277 1.00 69.88 93 LYS A C 1
ATOM 710 O O . LYS A 1 93 ? -6.188 -8.452 60.471 1.00 69.88 93 LYS A O 1
ATOM 715 N N . ASP A 1 94 ? -7.972 -7.188 60.974 1.00 81.00 94 ASP A N 1
ATOM 716 C CA . ASP A 1 94 ? -8.452 -8.044 62.051 1.00 81.00 94 ASP A CA 1
ATOM 717 C C . ASP A 1 94 ? -8.901 -9.403 61.520 1.00 81.00 94 ASP A C 1
ATOM 719 O O . ASP A 1 94 ? -9.638 -9.505 60.535 1.00 81.00 94 ASP A O 1
ATOM 723 N N . LEU A 1 95 ? -8.525 -10.464 62.234 1.00 77.12 95 LEU A N 1
ATOM 724 C CA . LEU A 1 95 ? -8.860 -11.842 61.872 1.00 77.12 95 LEU A CA 1
ATOM 725 C C . LEU A 1 95 ? -10.381 -12.058 61.731 1.00 77.12 95 LEU A C 1
ATOM 727 O O . LEU A 1 95 ? -10.835 -12.800 60.860 1.00 77.12 95 LEU A O 1
ATOM 731 N N . ALA A 1 96 ? -11.186 -11.380 62.555 1.00 77.00 96 ALA A N 1
ATOM 732 C CA . ALA A 1 96 ? -12.648 -11.435 62.486 1.00 77.00 96 ALA A CA 1
ATOM 733 C C . ALA A 1 96 ? -13.204 -10.806 61.193 1.00 77.00 96 ALA A C 1
ATOM 735 O O . ALA A 1 96 ? -14.132 -11.340 60.588 1.00 77.00 96 ALA A O 1
ATOM 736 N N . VAL A 1 97 ? -12.609 -9.703 60.735 1.00 80.31 97 VAL A N 1
ATOM 737 C CA . VAL A 1 97 ? -13.006 -9.028 59.491 1.00 80.31 97 VAL A CA 1
ATOM 738 C C . VAL A 1 97 ? -12.568 -9.853 58.283 1.00 80.31 97 VAL A C 1
ATOM 740 O O . VAL A 1 97 ? -13.366 -10.074 57.377 1.00 80.31 97 VAL A O 1
ATOM 743 N N . LEU A 1 98 ? -11.345 -10.393 58.299 1.00 80.31 98 LEU A N 1
ATOM 744 C CA . LEU A 1 98 ? -10.828 -11.251 57.226 1.00 80.31 98 LEU A CA 1
ATOM 745 C C . LEU A 1 98 ? -11.632 -12.549 57.075 1.00 80.31 98 LEU A C 1
ATOM 747 O O . LEU A 1 98 ? -11.968 -12.941 55.957 1.00 80.31 98 LEU A O 1
ATOM 751 N N . THR A 1 99 ? -12.003 -13.191 58.187 1.00 80.19 99 THR A N 1
ATOM 752 C CA . THR A 1 99 ? -12.857 -14.392 58.155 1.00 80.19 99 THR A CA 1
ATOM 753 C C . THR A 1 99 ? -14.246 -14.091 57.596 1.00 80.19 99 THR A C 1
ATOM 755 O O . THR A 1 99 ? -14.740 -14.848 56.762 1.00 80.19 99 THR A O 1
ATOM 758 N N . ASN A 1 100 ? -14.863 -12.970 57.979 1.00 82.88 100 ASN A N 1
ATOM 759 C CA . ASN A 1 100 ? -16.154 -12.559 57.422 1.00 82.88 100 ASN A CA 1
ATOM 760 C C . ASN A 1 100 ? -16.068 -12.131 55.955 1.00 82.88 100 ASN A C 1
ATOM 762 O O . ASN A 1 100 ? -16.999 -12.401 55.197 1.00 82.88 100 ASN A O 1
ATOM 766 N N . LYS A 1 101 ? -14.956 -11.524 55.533 1.00 84.88 101 LYS A N 1
ATOM 767 C CA . LYS A 1 101 ? -14.688 -11.185 54.131 1.00 84.88 101 LYS A CA 1
ATOM 768 C C . LYS A 1 101 ? -14.627 -12.444 53.266 1.00 84.88 101 LYS A C 1
ATOM 770 O O . LYS A 1 101 ? -15.350 -12.540 52.275 1.00 84.88 101 LYS A O 1
ATOM 775 N N . GLN A 1 102 ? -13.833 -13.437 53.677 1.00 85.00 102 GLN A N 1
ATOM 776 C CA . GLN A 1 102 ? -13.752 -14.724 52.981 1.00 85.00 102 GLN A CA 1
ATOM 777 C C . GLN A 1 102 ? -15.113 -15.434 52.969 1.00 85.00 102 GLN A C 1
ATOM 779 O O . GLN A 1 102 ? -15.525 -15.955 51.932 1.00 85.00 102 GLN A O 1
ATOM 784 N N . LEU A 1 103 ? -15.834 -15.437 54.099 1.00 86.31 103 LEU A N 1
ATOM 785 C CA . LEU A 1 103 ? -17.146 -16.087 54.205 1.00 86.31 103 LEU A CA 1
ATOM 786 C C . LEU A 1 103 ? -18.168 -15.431 53.274 1.00 86.31 103 LEU A C 1
ATOM 788 O O . LEU A 1 103 ? -18.895 -16.130 52.575 1.00 86.31 103 LEU A O 1
ATOM 792 N N . SER A 1 104 ? -18.184 -14.100 53.231 1.00 88.44 104 SER A N 1
ATOM 793 C CA . SER A 1 104 ? -19.060 -13.331 52.346 1.00 88.44 104 SER A CA 1
ATOM 794 C C . SER A 1 104 ? -18.754 -13.622 50.878 1.00 88.44 104 SER A C 1
ATOM 796 O O . SER A 1 104 ? -19.676 -13.857 50.107 1.00 88.44 104 SER A O 1
ATOM 798 N N . GLY A 1 105 ? -17.474 -13.702 50.502 1.00 87.19 105 GLY A N 1
ATOM 799 C CA . GLY A 1 105 ? -17.071 -14.084 49.148 1.00 87.19 105 GLY A CA 1
ATOM 800 C C . GLY A 1 105 ? -17.521 -15.490 48.748 1.00 87.19 105 GLY A C 1
ATOM 801 O O . GLY A 1 105 ? -18.031 -15.699 47.648 1.00 87.19 105 GLY A O 1
ATOM 802 N N . HIS A 1 106 ? -17.407 -16.455 49.665 1.00 86.31 106 HIS A N 1
ATOM 803 C CA . HIS A 1 106 ? -17.889 -17.820 49.432 1.00 86.31 106 HIS A CA 1
ATOM 804 C C . HIS A 1 106 ? -19.416 -17.879 49.292 1.00 86.31 106 HIS A C 1
ATOM 806 O O . HIS A 1 106 ? -19.921 -18.564 48.406 1.00 86.31 106 HIS A O 1
ATOM 812 N N . LEU A 1 107 ? -20.155 -17.138 50.127 1.00 88.44 107 LEU A N 1
ATOM 813 C CA . LEU A 1 107 ? -21.615 -17.035 50.026 1.00 88.44 107 LEU A CA 1
ATOM 814 C C . LEU A 1 107 ? -22.056 -16.422 48.696 1.00 88.44 107 LEU A C 1
ATOM 816 O O . LEU A 1 107 ? -22.978 -16.943 48.079 1.00 88.44 107 LEU A O 1
ATOM 820 N N . ILE A 1 108 ? -21.377 -15.375 48.224 1.00 90.12 108 ILE A N 1
ATOM 821 C CA . ILE A 1 108 ? -21.670 -14.769 46.921 1.00 90.12 108 ILE A CA 1
ATOM 822 C C . ILE A 1 108 ? -21.444 -15.780 45.793 1.00 90.12 108 ILE A C 1
ATOM 824 O O . ILE A 1 108 ? -22.331 -15.951 44.963 1.00 90.12 108 ILE A O 1
ATOM 828 N N . GLY A 1 109 ? -20.327 -16.518 45.800 1.00 87.69 109 GLY A N 1
ATOM 829 C CA . GLY A 1 109 ? -20.086 -17.586 44.821 1.00 87.69 109 GLY A CA 1
ATOM 830 C C . GLY A 1 109 ? -21.201 -18.642 44.800 1.00 87.69 109 GLY A C 1
ATOM 831 O O . GLY A 1 109 ? -21.652 -19.056 43.735 1.00 87.69 109 GLY A O 1
ATOM 832 N N . LEU A 1 110 ? -21.724 -19.016 45.974 1.00 88.00 110 LEU A N 1
ATOM 833 C CA . LEU A 1 110 ? -22.871 -19.925 46.088 1.00 88.00 110 LEU A CA 1
ATOM 834 C C . LEU A 1 110 ? -24.203 -19.298 45.649 1.00 88.00 110 LEU A C 1
ATOM 836 O O . LEU A 1 110 ? -25.074 -20.018 45.169 1.00 88.00 110 LEU A O 1
ATOM 840 N N . TRP A 1 111 ? -24.395 -17.989 45.825 1.00 89.38 111 TRP A N 1
ATOM 841 C CA . TRP A 1 111 ? -25.614 -17.288 45.404 1.00 89.38 111 TRP A CA 1
ATOM 842 C C . TRP A 1 111 ? -25.669 -16.994 43.907 1.00 89.38 111 TRP A C 1
ATOM 844 O O . TRP A 1 111 ? -26.767 -16.853 43.370 1.00 89.38 111 TRP A O 1
ATOM 854 N N . ILE A 1 112 ? -24.508 -16.924 43.254 1.00 87.94 112 ILE A N 1
ATOM 855 C CA . ILE A 1 112 ? -24.364 -16.770 41.802 1.00 87.94 112 ILE A CA 1
ATOM 856 C C . ILE A 1 112 ? -24.550 -18.114 41.085 1.00 87.94 112 ILE A C 1
ATOM 858 O O . ILE A 1 112 ? -25.134 -18.147 40.002 1.00 87.94 112 ILE A O 1
ATOM 862 N N . ALA A 1 113 ? -24.080 -19.216 41.682 1.00 84.38 113 ALA A N 1
ATOM 863 C CA . ALA A 1 113 ? -24.151 -20.550 41.087 1.00 84.38 113 ALA A CA 1
ATOM 864 C C . ALA A 1 113 ? -25.590 -20.915 40.673 1.00 84.38 113 ALA A C 1
ATOM 866 O O . ALA A 1 113 ? -26.499 -20.949 41.504 1.00 84.38 113 ALA A O 1
ATOM 867 N N . ASP A 1 114 ? -25.790 -21.178 39.379 1.00 80.88 114 ASP A N 1
ATOM 868 C CA . ASP A 1 114 ? -27.080 -21.509 38.756 1.00 80.88 114 ASP A CA 1
ATOM 869 C C . ASP A 1 114 ? -28.209 -20.467 38.954 1.00 80.88 114 ASP A C 1
ATOM 871 O O . ASP A 1 114 ? -29.391 -20.786 38.779 1.00 80.88 114 ASP A O 1
ATOM 875 N N . ASN A 1 115 ? -27.869 -19.205 39.262 1.00 86.50 115 ASN A N 1
ATOM 876 C CA . ASN A 1 115 ? -28.831 -18.121 39.481 1.00 86.50 115 ASN A CA 1
ATOM 877 C C . ASN A 1 115 ? -28.674 -16.964 38.472 1.00 86.50 115 ASN A C 1
ATOM 879 O O . ASN A 1 115 ? -27.796 -16.102 38.583 1.00 86.50 115 ASN A O 1
ATOM 883 N N . LYS A 1 116 ? -29.603 -16.899 37.509 1.00 87.75 116 LYS A N 1
ATOM 884 C CA . LYS A 1 116 ? -29.640 -15.848 36.476 1.00 87.75 116 LYS A CA 1
ATOM 885 C C . LYS A 1 116 ? -29.904 -14.444 37.036 1.00 87.75 116 LYS A C 1
ATOM 887 O O . LYS A 1 116 ? -29.362 -13.481 36.520 1.00 87.75 116 LYS A O 1
ATOM 892 N N . ALA A 1 117 ? -30.702 -14.313 38.098 1.00 88.56 117 ALA A N 1
ATOM 893 C CA . ALA A 1 117 ? -31.029 -13.000 38.661 1.00 88.56 117 ALA A CA 1
ATOM 894 C C . ALA A 1 117 ? -29.822 -12.361 39.373 1.00 88.56 117 ALA A C 1
ATOM 896 O O . ALA A 1 117 ? -29.615 -11.153 39.292 1.00 88.56 117 ALA A O 1
ATOM 897 N N . ALA A 1 118 ? -28.998 -13.176 40.041 1.00 88.31 118 ALA A N 1
ATOM 898 C CA . ALA A 1 118 ? -27.786 -12.704 40.708 1.00 88.31 118 ALA A CA 1
ATOM 899 C C . ALA A 1 118 ? -26.672 -12.335 39.712 1.00 88.31 118 ALA A C 1
ATOM 901 O O . ALA A 1 118 ? -25.974 -11.343 39.913 1.00 88.31 118 ALA A O 1
ATOM 902 N N . THR A 1 119 ? -26.517 -13.106 38.629 1.00 87.81 119 THR A N 1
ATOM 903 C CA . THR A 1 119 ? -25.560 -12.792 37.548 1.00 87.81 119 THR A CA 1
ATOM 904 C C . THR A 1 119 ? -25.948 -11.517 36.797 1.00 87.81 119 THR A C 1
ATOM 906 O O . THR A 1 119 ? -25.104 -10.650 36.586 1.00 87.81 119 THR A O 1
ATOM 909 N N . ASP A 1 120 ? -27.233 -11.353 36.480 1.00 89.12 120 ASP A N 1
ATOM 910 C CA . ASP A 1 120 ? -27.779 -10.146 35.853 1.00 89.12 120 ASP A CA 1
ATOM 911 C C . ASP A 1 120 ? -27.578 -8.895 36.733 1.00 89.12 120 ASP A C 1
ATOM 913 O O . ASP A 1 120 ? -27.083 -7.870 36.261 1.00 89.12 120 ASP A O 1
ATOM 917 N N . LEU A 1 121 ? -27.823 -8.999 38.045 1.00 90.56 121 LEU A N 1
ATOM 918 C CA . LEU A 1 121 ? -27.518 -7.933 39.006 1.00 90.56 121 LEU A CA 1
ATOM 919 C C . LEU A 1 121 ? -26.032 -7.532 38.985 1.00 90.56 121 LEU A C 1
ATOM 921 O O . LEU A 1 121 ? -25.720 -6.343 38.969 1.00 90.56 121 LEU A O 1
ATOM 925 N N . LEU A 1 122 ? -25.105 -8.495 38.967 1.00 89.56 122 LEU A N 1
ATOM 926 C CA . LEU A 1 122 ? -23.672 -8.186 38.891 1.00 89.56 122 LEU A CA 1
ATOM 927 C C . LEU A 1 122 ? -23.302 -7.485 37.582 1.00 89.56 122 LEU A C 1
ATOM 929 O O . LEU A 1 122 ? -22.522 -6.537 37.620 1.00 89.56 122 LEU A O 1
ATOM 933 N N . SER A 1 123 ? -23.905 -7.890 36.462 1.00 88.38 123 SER A N 1
ATOM 934 C CA . SER A 1 123 ? -23.698 -7.251 35.154 1.00 88.38 123 SER A CA 1
ATOM 935 C C . SER A 1 123 ? -24.186 -5.800 35.098 1.00 88.38 123 SER A C 1
ATOM 937 O O . SER A 1 123 ? -23.605 -4.977 34.393 1.00 88.38 123 SER A O 1
ATOM 939 N N . ARG A 1 124 ? -25.211 -5.451 35.890 1.00 89.62 124 ARG A N 1
ATOM 940 C CA . ARG A 1 124 ? -25.672 -4.064 36.055 1.00 89.62 124 ARG A CA 1
ATOM 941 C C . ARG A 1 124 ? -24.764 -3.235 36.961 1.00 89.62 124 ARG A C 1
ATOM 943 O O . ARG A 1 124 ? -24.660 -2.024 36.779 1.00 89.62 124 ARG A O 1
ATOM 950 N N . CYS A 1 125 ? -24.145 -3.860 37.956 1.00 89.44 125 CYS A N 1
ATOM 951 C CA . CYS A 1 125 ? -23.373 -3.158 38.979 1.00 89.44 125 CYS A CA 1
ATOM 952 C C . CYS A 1 125 ? -21.889 -3.009 38.644 1.00 89.44 125 CYS A C 1
ATOM 954 O O . CYS A 1 125 ? -21.251 -2.122 39.198 1.00 89.44 125 CYS A O 1
ATOM 956 N N . LEU A 1 126 ? -21.322 -3.880 37.807 1.00 89.38 126 LEU A N 1
ATOM 957 C CA . LEU A 1 126 ? -19.886 -3.938 37.543 1.00 89.38 126 LEU A CA 1
ATOM 958 C C . LEU A 1 126 ? -19.588 -3.988 36.038 1.00 89.38 126 LEU A C 1
ATOM 960 O O . LEU A 1 126 ? -20.358 -4.576 35.279 1.00 89.38 126 LEU A O 1
ATOM 964 N N . PRO A 1 127 ? -18.454 -3.416 35.593 1.00 87.31 127 PRO A N 1
ATOM 965 C CA . PRO A 1 127 ? -17.985 -3.571 34.221 1.00 87.31 127 PRO A CA 1
ATOM 966 C C . PRO A 1 127 ? -17.753 -5.040 33.848 1.00 87.31 127 PRO A C 1
ATOM 968 O O . PRO A 1 127 ? -17.280 -5.829 34.666 1.00 87.31 127 PRO A O 1
ATOM 971 N N . ARG A 1 128 ? -18.012 -5.389 32.585 1.00 83.38 128 ARG A N 1
ATOM 972 C CA . ARG A 1 128 ? -17.900 -6.768 32.099 1.00 83.38 128 ARG A CA 1
ATOM 973 C C . ARG A 1 128 ? -16.488 -7.342 32.190 1.00 83.38 128 ARG A C 1
ATOM 975 O O . ARG A 1 128 ? -16.357 -8.441 32.711 1.00 83.38 128 ARG A O 1
ATOM 982 N N . GLY A 1 129 ? -15.456 -6.576 31.828 1.00 84.25 129 GLY A N 1
ATOM 983 C CA . GLY A 1 129 ? -14.069 -7.050 31.928 1.00 84.25 129 GLY A CA 1
ATOM 984 C C . GLY A 1 129 ? -13.655 -7.452 33.353 1.00 84.25 129 GLY A C 1
ATOM 985 O O . GLY A 1 129 ? -12.784 -8.294 33.536 1.00 84.25 129 GLY A O 1
ATOM 986 N N . LEU A 1 130 ? -14.319 -6.927 34.397 1.00 87.38 130 LEU A N 1
ATOM 987 C CA . LEU A 1 130 ? -14.131 -7.435 35.762 1.00 87.38 130 LEU A CA 1
ATOM 988 C C . LEU A 1 130 ? -14.826 -8.778 35.980 1.00 87.38 130 LEU A C 1
ATOM 990 O O . LEU A 1 130 ? -14.283 -9.642 36.663 1.00 87.38 130 LEU A O 1
ATOM 994 N N . LEU A 1 131 ? -16.027 -8.948 35.432 1.00 87.50 131 LEU A N 1
ATOM 995 C CA . LEU A 1 131 ? -16.789 -10.188 35.539 1.00 87.50 131 LEU A CA 1
ATOM 996 C C . LEU A 1 131 ? -16.113 -11.336 34.792 1.00 87.50 131 LEU A C 1
ATOM 998 O O . LEU A 1 131 ? -16.207 -12.459 35.260 1.00 87.50 131 LEU A O 1
ATOM 1002 N N . ASP A 1 132 ? -15.349 -11.082 33.733 1.00 85.56 132 ASP A N 1
ATOM 1003 C CA . ASP A 1 132 ? -14.623 -12.143 33.023 1.00 85.56 132 ASP A CA 1
ATOM 1004 C C . ASP A 1 132 ? -13.588 -12.858 33.926 1.00 85.56 132 ASP A C 1
ATOM 1006 O O . ASP A 1 132 ? -13.326 -14.053 33.773 1.00 85.56 132 ASP A O 1
ATOM 1010 N N . PHE A 1 133 ? -13.072 -12.191 34.971 1.00 86.56 133 PHE A N 1
ATOM 1011 C CA . PHE A 1 133 ? -12.224 -12.842 35.982 1.00 86.56 133 PHE A CA 1
ATOM 1012 C C . PHE A 1 133 ? -12.969 -13.868 36.845 1.00 86.56 133 PHE A C 1
ATOM 1014 O O . PHE A 1 133 ? -12.322 -14.757 37.405 1.00 86.56 133 PHE A O 1
ATOM 1021 N N . LEU A 1 134 ? -14.299 -13.781 36.956 1.00 85.50 134 LEU A N 1
ATOM 1022 C CA . LEU A 1 134 ? -15.116 -14.790 37.636 1.00 85.50 134 LEU A CA 1
ATOM 1023 C C . LEU A 1 134 ? -15.059 -16.139 36.903 1.00 85.50 134 LEU A C 1
ATOM 1025 O O . LEU A 1 134 ? -15.043 -17.179 37.562 1.00 85.50 134 LEU A O 1
ATOM 1029 N N . ASP A 1 135 ? -14.944 -16.122 35.577 1.00 82.38 135 ASP A N 1
ATOM 1030 C CA . ASP A 1 135 ? -14.893 -17.324 34.736 1.00 82.38 135 ASP A CA 1
ATOM 1031 C C . ASP A 1 135 ? -13.454 -17.791 34.434 1.00 82.38 135 ASP A C 1
ATOM 1033 O O . ASP A 1 135 ? -13.237 -18.862 33.863 1.00 82.38 135 ASP A O 1
ATOM 1037 N N . SER A 1 136 ? -12.446 -17.016 34.852 1.00 82.88 136 SER A N 1
ATOM 1038 C CA . SER A 1 136 ? -11.030 -17.328 34.631 1.00 82.88 136 SER A CA 1
ATOM 1039 C C . SER A 1 136 ? -10.561 -18.575 35.394 1.00 82.88 136 SER A C 1
ATOM 1041 O O . SER A 1 136 ? -10.893 -18.790 36.564 1.00 82.88 136 SER A O 1
ATOM 1043 N N . THR A 1 137 ? -9.702 -19.382 34.765 1.00 79.31 137 THR A N 1
ATOM 1044 C CA . THR A 1 137 ? -9.081 -20.563 35.398 1.00 79.31 137 THR A CA 1
ATOM 1045 C C . THR A 1 137 ? -7.815 -20.248 36.200 1.00 79.31 137 THR A C 1
ATOM 1047 O O . THR A 1 137 ? -7.232 -21.144 36.818 1.00 79.31 137 THR A O 1
ATOM 1050 N N . ASP A 1 138 ? -7.373 -18.992 36.187 1.00 76.94 138 ASP A N 1
ATOM 1051 C CA . ASP A 1 138 ? -6.090 -18.579 36.745 1.00 76.94 138 ASP A CA 1
ATOM 1052 C C . ASP A 1 138 ? -6.096 -18.556 38.275 1.00 76.94 138 ASP A C 1
ATOM 1054 O O . ASP A 1 138 ? -7.083 -18.225 38.939 1.00 76.94 138 ASP A O 1
ATOM 1058 N N . LYS A 1 139 ? -4.954 -18.918 38.864 1.00 76.25 139 LYS A N 1
ATOM 1059 C CA . LYS A 1 139 ? -4.754 -18.875 40.316 1.00 76.25 139 LYS A CA 1
ATOM 1060 C C . LYS A 1 139 ? -4.126 -17.544 40.711 1.00 76.25 139 LYS A C 1
ATOM 1062 O O . LYS A 1 139 ? -3.270 -17.023 40.001 1.00 76.25 139 LYS A O 1
ATOM 1067 N N . ILE A 1 140 ? -4.504 -17.031 41.882 1.00 77.94 140 ILE A N 1
ATOM 1068 C CA . ILE A 1 140 ? -3.914 -15.801 42.418 1.00 77.94 140 ILE A CA 1
ATOM 1069 C C . ILE A 1 140 ? -2.393 -16.003 42.600 1.00 77.94 140 ILE A C 1
ATOM 1071 O O . ILE A 1 140 ? -1.987 -17.030 43.152 1.00 77.94 140 ILE A O 1
ATOM 1075 N N . PRO A 1 141 ? -1.552 -15.018 42.230 1.00 70.94 141 PRO A N 1
ATOM 1076 C CA . PRO A 1 141 ? -0.102 -15.054 42.458 1.00 70.94 141 PRO A CA 1
ATOM 1077 C C . PRO A 1 141 ? 0.323 -15.117 43.938 1.00 70.94 141 PRO A C 1
ATOM 1079 O O . PRO A 1 141 ? 1.479 -15.404 44.240 1.00 70.94 141 PRO A O 1
ATOM 1082 N N . ILE A 1 142 ? -0.588 -14.814 44.867 1.00 72.38 142 ILE A N 1
ATOM 1083 C CA . ILE A 1 142 ? -0.342 -14.713 46.306 1.00 72.38 142 ILE A CA 1
ATOM 1084 C C . ILE A 1 142 ? -1.096 -15.840 47.008 1.00 72.38 142 ILE A C 1
ATOM 1086 O O . ILE A 1 142 ? -2.303 -16.008 46.831 1.00 72.38 142 ILE A O 1
ATOM 1090 N N . ASN A 1 143 ? -0.378 -16.601 47.831 1.00 60.47 143 ASN A N 1
ATOM 1091 C CA . ASN A 1 143 ? -0.935 -17.718 48.582 1.00 60.47 143 ASN A CA 1
ATOM 1092 C C . ASN A 1 143 ? -1.601 -17.189 49.868 1.00 60.47 143 ASN A C 1
ATOM 1094 O O . ASN A 1 143 ? -0.965 -17.093 50.917 1.00 60.47 143 ASN A O 1
ATOM 1098 N N . GLU A 1 144 ? -2.864 -16.769 49.779 1.00 64.81 144 GLU A N 1
ATOM 1099 C CA . GLU A 1 144 ? -3.640 -16.379 50.962 1.00 64.81 144 GLU A CA 1
ATOM 1100 C C . GLU A 1 144 ? -4.005 -17.606 51.810 1.00 64.81 144 GLU A C 1
ATOM 1102 O O . GLU A 1 144 ? -4.479 -18.621 51.294 1.00 64.81 144 GLU A O 1
ATOM 1107 N N . ALA A 1 145 ? -3.825 -17.501 53.131 1.00 63.00 145 ALA A N 1
ATOM 1108 C CA . ALA A 1 145 ? -4.283 -18.522 54.065 1.00 63.00 145 ALA A CA 1
ATOM 1109 C C . ALA A 1 145 ? -5.818 -18.607 54.037 1.00 63.00 145 ALA A C 1
ATOM 1111 O O . ALA A 1 145 ? -6.521 -17.614 54.248 1.00 63.00 145 ALA A O 1
ATOM 1112 N N . ASP A 1 146 ? -6.346 -19.801 53.780 1.00 66.19 146 ASP A N 1
ATOM 11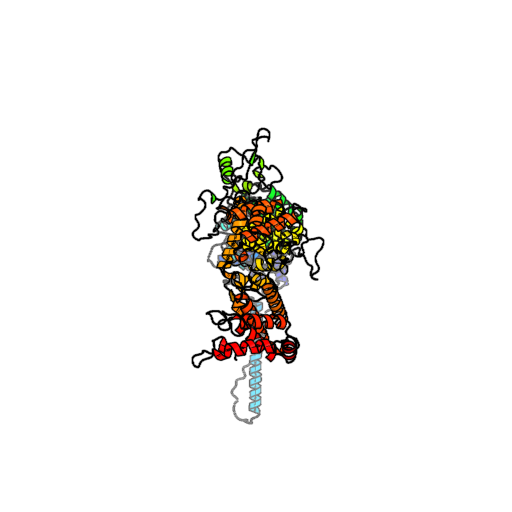13 C CA . ASP A 1 146 ? -7.782 -20.053 53.824 1.00 66.19 146 ASP A CA 1
ATOM 1114 C C . ASP A 1 146 ? -8.231 -20.155 55.290 1.00 66.19 146 ASP A C 1
ATOM 1116 O O . ASP A 1 146 ? -7.932 -21.128 55.983 1.00 66.19 146 ASP A O 1
ATOM 1120 N N . LEU A 1 147 ? -8.914 -19.121 55.785 1.00 70.56 147 LEU A N 1
ATOM 1121 C CA . LEU A 1 147 ? -9.356 -19.018 57.179 1.00 70.56 147 LEU A CA 1
ATOM 1122 C C . LEU A 1 147 ? -10.703 -19.724 57.407 1.00 70.56 147 LEU A C 1
ATOM 1124 O O . LEU A 1 147 ? -11.203 -19.746 58.536 1.00 70.56 147 LEU A O 1
ATOM 1128 N N . LEU A 1 148 ? -11.316 -20.260 56.344 1.00 67.06 148 LEU A N 1
ATOM 1129 C CA . LEU A 1 148 ? -12.623 -20.911 56.385 1.00 67.06 148 LEU A CA 1
ATOM 1130 C C . LEU A 1 148 ? -12.558 -22.426 56.332 1.00 67.06 148 LEU A C 1
ATOM 1132 O O . LEU A 1 148 ? -13.556 -23.041 56.706 1.00 67.06 148 LEU A O 1
ATOM 1136 N N . LEU A 1 149 ? -11.466 -23.018 55.831 1.00 58.50 149 LEU A N 1
ATOM 1137 C CA . LEU A 1 149 ? -11.324 -24.470 55.723 1.00 58.50 149 LEU A CA 1
ATOM 1138 C C . LEU A 1 149 ? -11.366 -25.103 57.120 1.00 58.50 149 LEU A C 1
ATOM 1140 O O . LEU A 1 149 ? -10.394 -25.011 57.875 1.00 58.50 149 LEU A O 1
ATOM 1144 N N . PRO A 1 150 ? -12.470 -25.774 57.490 1.00 59.34 150 PRO A N 1
ATOM 1145 C CA . PRO A 1 150 ? -12.503 -26.551 58.709 1.00 59.34 150 PRO A CA 1
ATOM 1146 C C . PRO A 1 150 ? -11.739 -27.853 58.455 1.00 59.34 150 PRO A C 1
ATOM 1148 O O . PRO A 1 150 ? -11.802 -28.420 57.362 1.00 59.34 150 PRO A O 1
ATOM 1151 N N . ARG A 1 151 ? -11.036 -28.355 59.473 1.00 56.44 151 ARG A N 1
ATOM 1152 C CA . ARG A 1 151 ? -10.434 -29.695 59.459 1.00 56.44 151 ARG A CA 1
ATOM 1153 C C . ARG A 1 151 ? -11.511 -30.721 59.082 1.00 56.44 151 ARG A C 1
ATOM 1155 O O . ARG A 1 151 ? -12.465 -30.892 59.830 1.00 56.44 151 ARG A O 1
ATOM 1162 N N . ASN A 1 152 ? -11.370 -31.380 57.934 1.00 63.41 152 ASN A N 1
ATOM 1163 C CA . ASN A 1 152 ? -12.279 -32.443 57.510 1.00 63.41 152 ASN A CA 1
ATOM 1164 C C . ASN A 1 152 ? -12.005 -33.680 58.377 1.00 63.41 152 ASN A C 1
ATOM 1166 O O . ASN A 1 152 ? -10.969 -34.333 58.225 1.00 63.41 152 ASN A O 1
ATOM 1170 N N . ASN A 1 153 ? -12.882 -33.950 59.345 1.00 69.62 153 ASN A N 1
ATOM 1171 C CA . ASN A 1 153 ? -12.645 -34.991 60.342 1.00 69.62 153 ASN A CA 1
ATOM 1172 C C . ASN A 1 153 ? -12.770 -36.383 59.716 1.00 69.62 153 ASN A C 1
ATOM 1174 O O . ASN A 1 153 ? -12.033 -37.283 60.111 1.00 69.62 153 ASN A O 1
ATOM 1178 N N . LEU A 1 154 ? -13.614 -36.549 58.697 1.00 66.25 154 LEU A N 1
ATOM 1179 C CA . LEU A 1 154 ? -13.726 -37.776 57.913 1.00 66.25 154 LEU A CA 1
ATOM 1180 C C . LEU A 1 154 ? -12.474 -38.042 57.064 1.00 66.25 154 LEU A C 1
ATOM 1182 O O . LEU A 1 154 ? -11.985 -39.171 57.038 1.00 66.25 154 LEU A O 1
ATOM 1186 N N . GLU A 1 155 ? -11.898 -37.032 56.409 1.00 65.00 155 GLU A N 1
ATOM 1187 C CA . GLU A 1 155 ? -10.612 -37.187 55.705 1.00 65.00 155 GLU A CA 1
ATOM 1188 C C . GLU A 1 155 ? -9.445 -37.415 56.669 1.00 65.00 155 GLU A C 1
ATOM 1190 O O . GLU A 1 155 ? -8.596 -38.263 56.409 1.00 65.00 155 GLU A O 1
ATOM 1195 N N . ALA A 1 156 ? -9.412 -36.718 57.806 1.00 68.00 156 ALA A N 1
ATOM 1196 C CA . ALA A 1 156 ? -8.401 -36.945 58.835 1.00 68.00 156 ALA A CA 1
ATOM 1197 C C . ALA A 1 156 ? -8.506 -38.364 59.416 1.00 68.00 156 ALA A C 1
ATOM 1199 O O . ALA A 1 156 ? -7.499 -39.060 59.482 1.00 68.00 156 ALA A O 1
ATOM 1200 N N . ALA A 1 157 ? -9.715 -38.829 59.747 1.00 66.25 157 ALA A N 1
ATOM 1201 C CA . ALA A 1 157 ? -9.957 -40.170 60.275 1.00 66.25 157 ALA A CA 1
ATOM 1202 C C . ALA A 1 157 ? -9.678 -41.270 59.238 1.00 66.25 157 ALA A C 1
ATOM 1204 O O . ALA A 1 157 ? -9.111 -42.305 59.580 1.00 66.25 157 ALA A O 1
ATOM 1205 N N . THR A 1 158 ? -10.021 -41.058 57.962 1.00 66.56 158 THR A N 1
ATOM 1206 C CA . THR A 1 158 ? -9.698 -42.014 56.886 1.00 66.56 158 THR A CA 1
ATOM 1207 C C . THR A 1 158 ? -8.207 -42.031 56.555 1.00 66.56 158 THR A C 1
ATOM 1209 O O . THR A 1 158 ? -7.662 -43.102 56.289 1.00 66.56 158 THR A O 1
ATOM 1212 N N . ASN A 1 159 ? -7.515 -40.890 56.617 1.00 70.19 159 ASN A N 1
ATOM 1213 C CA . ASN A 1 159 ? -6.061 -40.827 56.473 1.00 70.19 159 ASN A CA 1
ATOM 1214 C C . ASN A 1 159 ? -5.342 -41.452 57.675 1.00 70.19 159 ASN A C 1
ATOM 1216 O O . ASN A 1 159 ? -4.380 -42.186 57.469 1.00 70.19 159 ASN A O 1
ATOM 1220 N N . GLU A 1 160 ? -5.827 -41.248 58.902 1.00 69.56 160 GLU A N 1
ATOM 1221 C CA . GLU A 1 160 ? -5.320 -41.923 60.103 1.00 69.56 160 GLU A CA 1
ATOM 1222 C C . GLU A 1 160 ? -5.568 -43.435 60.046 1.00 69.56 160 GLU A C 1
ATOM 1224 O O . GLU A 1 160 ? -4.652 -44.197 60.338 1.00 69.56 160 GLU A O 1
ATOM 1229 N N . GLN A 1 161 ? -6.741 -43.894 59.587 1.00 66.75 161 GLN A N 1
ATOM 1230 C CA . GLN A 1 161 ? -7.009 -45.319 59.339 1.00 66.75 161 GLN A CA 1
ATOM 1231 C C . GLN A 1 161 ? -6.116 -45.903 58.238 1.00 66.75 161 GLN A C 1
ATOM 1233 O O . GLN A 1 161 ? -5.654 -47.036 58.350 1.00 66.75 161 GLN A O 1
ATOM 1238 N N . ARG A 1 162 ? -5.842 -45.150 57.165 1.00 65.38 162 ARG A N 1
ATOM 1239 C CA . ARG A 1 162 ? -4.897 -45.576 56.120 1.00 65.38 162 ARG A CA 1
ATOM 1240 C C . ARG A 1 162 ? -3.472 -45.650 56.653 1.00 65.38 162 ARG A C 1
ATOM 1242 O O . ARG A 1 162 ? -2.778 -46.612 56.344 1.00 65.38 162 ARG A O 1
ATOM 1249 N N . GLN A 1 163 ? -3.043 -44.673 57.452 1.00 65.75 163 GLN A N 1
ATOM 1250 C CA . GLN A 1 163 ? -1.725 -44.660 58.089 1.00 65.75 163 GLN A CA 1
ATOM 1251 C C . GLN A 1 163 ? -1.582 -45.766 59.139 1.00 65.75 163 GLN A C 1
ATOM 1253 O O . GLN A 1 163 ? -0.528 -46.396 59.203 1.00 65.75 163 GLN A O 1
ATOM 1258 N N . SER A 1 164 ? -2.620 -46.041 59.931 1.00 66.62 164 SER A N 1
ATOM 1259 C CA . SER A 1 164 ? -2.617 -47.128 60.912 1.00 66.62 164 SER A CA 1
ATOM 1260 C C . SER A 1 164 ? -2.631 -48.495 60.232 1.00 66.62 164 SER A C 1
ATOM 1262 O O . SER A 1 164 ? -1.838 -49.345 60.613 1.00 66.62 164 SER A O 1
ATOM 1264 N N . ALA A 1 165 ? -3.402 -48.682 59.155 1.00 68.25 165 ALA A N 1
ATOM 1265 C CA . ALA A 1 165 ? -3.370 -49.903 58.348 1.00 68.25 165 ALA A CA 1
ATOM 1266 C C . ALA A 1 165 ? -2.020 -50.107 57.632 1.00 68.25 165 ALA A C 1
ATOM 1268 O O . ALA A 1 165 ? -1.562 -51.239 57.485 1.00 68.25 165 ALA A O 1
ATOM 1269 N N . LEU A 1 166 ? -1.360 -49.027 57.195 1.00 68.12 166 LEU A N 1
ATOM 1270 C CA . LEU A 1 166 ? 0.006 -49.069 56.655 1.00 68.12 166 LEU A CA 1
ATOM 1271 C C . LEU A 1 166 ? 1.022 -49.464 57.726 1.00 68.12 166 LEU A C 1
ATOM 1273 O O . LEU A 1 166 ? 1.860 -50.322 57.465 1.00 68.12 166 LEU A O 1
ATOM 1277 N N . LYS A 1 167 ? 0.923 -48.883 58.929 1.00 68.88 167 LYS A N 1
ATOM 1278 C CA . LYS A 1 167 ? 1.756 -49.259 60.079 1.00 68.88 167 LYS A CA 1
ATOM 1279 C C . LYS A 1 167 ? 1.533 -50.711 60.487 1.00 68.88 167 LYS A C 1
ATOM 1281 O O . LYS A 1 167 ? 2.509 -51.423 60.651 1.00 68.88 167 LYS A O 1
ATOM 1286 N N . GLU A 1 168 ? 0.287 -51.171 60.559 1.00 68.62 168 GLU A N 1
ATOM 1287 C CA . GLU A 1 168 ? -0.051 -52.554 60.916 1.00 68.62 168 GLU A CA 1
ATOM 1288 C C . GLU A 1 168 ? 0.421 -53.537 59.828 1.00 68.62 168 GLU A C 1
ATOM 1290 O O . GLU A 1 168 ? 0.922 -54.611 60.141 1.00 68.62 168 GLU A O 1
ATOM 1295 N N . LYS A 1 169 ? 0.382 -53.160 58.538 1.00 68.56 169 LYS A N 1
ATOM 1296 C CA . LYS A 1 169 ? 1.023 -53.937 57.458 1.00 68.56 169 LYS A CA 1
ATOM 1297 C C . LYS A 1 169 ? 2.548 -53.960 57.563 1.00 68.56 169 LYS A C 1
ATOM 1299 O O . LYS A 1 169 ? 3.137 -54.997 57.279 1.00 68.56 169 LYS A O 1
ATOM 1304 N N . LEU A 1 170 ? 3.182 -52.851 57.947 1.00 66.94 170 LEU A N 1
ATOM 1305 C CA . LEU A 1 170 ? 4.634 -52.760 58.122 1.00 66.94 170 LEU A CA 1
ATOM 1306 C C . LEU A 1 170 ? 5.103 -53.563 59.346 1.00 66.94 170 LEU A C 1
ATOM 1308 O O . LEU A 1 170 ? 6.110 -54.260 59.270 1.00 66.94 170 LEU A O 1
ATOM 1312 N N . GLU A 1 171 ? 4.352 -53.510 60.447 1.00 67.19 171 GLU A N 1
ATOM 1313 C CA . GLU A 1 171 ? 4.570 -54.327 61.644 1.00 67.19 171 GLU A CA 1
ATOM 1314 C C . GLU A 1 171 ? 4.326 -55.806 61.350 1.00 67.19 171 GLU A C 1
ATOM 1316 O O . GLU A 1 171 ? 5.165 -56.626 61.697 1.00 67.19 171 GLU A O 1
ATOM 1321 N N . ASN A 1 172 ? 3.267 -56.162 60.620 1.00 67.31 172 ASN A N 1
ATOM 1322 C CA . ASN A 1 172 ? 3.053 -57.540 60.182 1.00 67.31 172 ASN A CA 1
ATOM 1323 C C . ASN A 1 172 ? 4.165 -58.012 59.237 1.00 67.31 172 ASN A C 1
ATOM 1325 O O . ASN A 1 172 ? 4.632 -59.135 59.374 1.00 67.31 172 ASN A O 1
ATOM 1329 N N . LEU A 1 173 ? 4.649 -57.177 58.312 1.00 65.81 173 LEU A N 1
ATOM 1330 C CA . LEU A 1 173 ? 5.820 -57.493 57.483 1.00 65.81 173 LEU A CA 1
ATOM 1331 C C . LEU A 1 173 ? 7.077 -57.695 58.329 1.00 65.81 173 LEU A C 1
ATOM 1333 O O . LEU A 1 173 ? 7.825 -58.633 58.073 1.00 65.81 173 LEU A O 1
ATOM 1337 N N . ARG A 1 174 ? 7.283 -56.870 59.359 1.00 67.31 174 ARG A N 1
ATOM 1338 C CA . ARG A 1 174 ? 8.389 -57.014 60.307 1.00 67.31 174 ARG A CA 1
ATOM 1339 C C . ARG A 1 174 ? 8.274 -58.304 61.115 1.00 67.31 174 ARG A C 1
ATOM 1341 O O . ARG A 1 174 ? 9.253 -59.025 61.192 1.00 67.31 174 ARG A O 1
ATOM 1348 N N . VAL A 1 175 ? 7.094 -58.638 61.634 1.00 67.44 175 VAL A N 1
ATOM 1349 C CA . VAL A 1 175 ? 6.841 -59.888 62.369 1.00 67.44 175 VAL A CA 1
ATOM 1350 C C . VAL A 1 175 ? 6.992 -61.102 61.449 1.00 67.44 175 VAL A C 1
ATOM 1352 O O . VAL A 1 175 ? 7.556 -62.109 61.858 1.00 67.44 175 VAL A O 1
ATOM 1355 N N . THR A 1 176 ? 6.566 -61.019 60.183 1.00 65.94 176 THR A N 1
ATOM 1356 C CA . THR A 1 176 ? 6.794 -62.096 59.201 1.00 65.94 176 THR A CA 1
ATOM 1357 C C . THR A 1 176 ? 8.273 -62.220 58.821 1.00 65.94 176 THR A C 1
ATOM 1359 O O . THR A 1 176 ? 8.753 -63.329 58.607 1.00 65.94 176 THR A O 1
ATOM 1362 N N . ALA A 1 177 ? 9.011 -61.107 58.759 1.00 63.59 177 ALA A N 1
ATOM 1363 C CA . ALA A 1 177 ? 10.453 -61.099 58.524 1.00 63.59 177 ALA A CA 1
ATOM 1364 C C . ALA A 1 177 ? 11.231 -61.632 59.737 1.00 63.59 177 ALA A C 1
ATOM 1366 O O . ALA A 1 177 ? 12.152 -62.419 59.554 1.00 63.59 177 ALA A O 1
ATOM 1367 N N . GLU A 1 178 ? 10.830 -61.277 60.961 1.00 62.62 178 GLU A N 1
ATOM 1368 C CA . GLU A 1 178 ? 11.372 -61.806 62.218 1.00 62.62 178 GLU A CA 1
ATOM 1369 C C . GLU A 1 178 ? 11.060 -63.305 62.354 1.00 62.62 178 GLU A C 1
ATOM 1371 O O . GLU A 1 178 ? 11.964 -64.077 62.639 1.00 62.62 178 GLU A O 1
ATOM 1376 N N . ALA A 1 179 ? 9.848 -63.759 62.019 1.00 62.16 179 ALA A N 1
ATOM 1377 C CA . ALA A 1 179 ? 9.498 -65.184 61.986 1.00 62.16 179 ALA A CA 1
ATOM 1378 C C . ALA A 1 179 ? 10.219 -65.955 60.860 1.00 62.16 179 ALA A C 1
ATOM 1380 O O . ALA A 1 179 ? 10.523 -67.140 60.998 1.00 62.16 179 ALA A O 1
ATOM 1381 N N . GLY A 1 180 ? 10.496 -65.297 59.729 1.00 61.25 180 GLY A N 1
ATOM 1382 C CA . GLY A 1 180 ? 11.318 -65.840 58.646 1.00 61.25 180 GLY A CA 1
ATOM 1383 C C . GLY A 1 180 ? 12.788 -65.966 59.046 1.00 61.25 180 GLY A C 1
ATOM 1384 O O . GLY A 1 180 ? 13.413 -66.981 58.749 1.00 61.25 180 GLY A O 1
ATOM 1385 N N . LEU A 1 181 ? 13.309 -64.980 59.781 1.00 57.12 181 LEU A N 1
ATOM 1386 C CA . LEU A 1 181 ? 14.642 -64.994 60.377 1.00 57.12 181 LEU A CA 1
ATOM 1387 C C . LEU A 1 181 ? 14.742 -66.054 61.484 1.00 57.12 181 LEU A C 1
ATOM 1389 O O . LEU A 1 181 ? 15.718 -66.790 61.520 1.00 57.12 181 LEU A O 1
ATOM 1393 N N . GLU A 1 182 ? 13.722 -66.202 62.333 1.00 57.06 182 GLU A N 1
ATOM 1394 C CA . GLU A 1 182 ? 13.648 -67.255 63.353 1.00 57.06 182 GLU A CA 1
ATOM 1395 C C . GLU A 1 182 ? 13.610 -68.651 62.727 1.00 57.06 182 GLU A C 1
ATOM 1397 O O . GLU A 1 182 ? 14.303 -69.540 63.210 1.00 57.06 182 GLU A O 1
ATOM 1402 N N . ARG A 1 183 ? 12.884 -68.854 61.617 1.00 59.12 183 ARG A N 1
ATOM 1403 C CA . ARG A 1 183 ? 12.943 -70.118 60.857 1.00 59.12 183 ARG A CA 1
ATOM 1404 C C . ARG A 1 183 ? 14.314 -70.364 60.234 1.00 59.12 183 ARG A C 1
ATOM 1406 O O . ARG A 1 183 ? 14.762 -71.504 60.210 1.00 59.12 183 ARG A O 1
ATOM 1413 N N . PHE A 1 184 ? 14.976 -69.314 59.749 1.00 57.66 184 PHE A N 1
ATOM 1414 C CA . PHE A 1 184 ? 16.327 -69.406 59.192 1.00 57.66 184 PHE A CA 1
ATOM 1415 C C . PHE A 1 184 ? 17.366 -69.741 60.278 1.00 57.66 184 PHE A C 1
ATOM 1417 O O . PHE A 1 184 ? 18.265 -70.543 60.047 1.00 57.66 184 PHE A O 1
ATOM 1424 N N . ILE A 1 185 ? 17.200 -69.193 61.486 1.00 59.28 185 ILE A N 1
ATOM 1425 C CA . ILE A 1 185 ? 18.038 -69.474 62.661 1.00 59.28 185 ILE A CA 1
ATOM 1426 C C . ILE A 1 185 ? 17.747 -70.874 63.233 1.00 59.28 185 ILE A C 1
ATOM 1428 O O . ILE A 1 185 ? 18.678 -71.570 63.617 1.00 59.28 185 ILE A O 1
ATOM 1432 N N . GLN A 1 186 ? 16.491 -71.338 63.221 1.00 55.69 186 GLN A N 1
ATOM 1433 C CA . GLN A 1 186 ? 16.113 -72.705 63.623 1.00 55.69 186 GLN A CA 1
ATOM 1434 C C . GLN A 1 186 ? 16.676 -73.792 62.695 1.00 55.69 186 GLN A C 1
ATOM 1436 O O . GLN A 1 186 ? 16.751 -74.948 63.092 1.00 55.69 186 GLN A O 1
ATOM 1441 N N . GLN A 1 187 ? 17.085 -73.440 61.473 1.00 55.25 187 GLN A N 1
ATOM 1442 C CA . GLN A 1 187 ? 17.696 -74.369 60.518 1.00 55.25 187 GLN A CA 1
ATOM 1443 C C . GLN A 1 187 ? 19.200 -74.598 60.775 1.00 55.25 187 GLN A C 1
ATOM 1445 O O . GLN A 1 187 ? 19.800 -75.481 60.165 1.00 55.25 187 GLN A O 1
ATOM 1450 N N . TRP A 1 188 ? 19.812 -73.816 61.671 1.00 53.41 188 TRP A N 1
ATOM 1451 C CA . TRP A 1 188 ? 21.194 -73.958 62.135 1.00 53.41 188 TRP A CA 1
ATOM 1452 C C . TRP A 1 188 ? 21.192 -74.384 63.606 1.00 53.41 188 TRP A C 1
ATOM 1454 O O . TRP A 1 188 ? 21.292 -73.528 64.480 1.00 53.41 188 TRP A O 1
ATOM 1464 N N . ASP A 1 189 ? 21.061 -75.694 63.853 1.00 51.22 189 ASP A N 1
ATOM 1465 C CA . ASP A 1 189 ? 21.023 -76.370 65.166 1.00 51.22 189 ASP A CA 1
ATOM 1466 C C . ASP A 1 189 ? 21.942 -75.732 66.235 1.00 51.22 189 ASP A C 1
ATOM 1468 O O . ASP A 1 189 ? 23.082 -76.137 66.470 1.00 51.22 189 ASP A O 1
ATOM 1472 N N . LEU A 1 190 ? 21.409 -74.725 66.926 1.00 48.22 190 LEU A N 1
ATOM 1473 C CA . LEU A 1 190 ? 21.957 -74.120 68.134 1.00 48.22 190 LEU A CA 1
ATOM 1474 C C . LEU A 1 190 ? 20.872 -74.201 69.210 1.00 48.22 190 LEU A C 1
ATOM 1476 O O . LEU A 1 190 ? 20.300 -73.213 69.664 1.00 48.22 190 LEU A O 1
ATOM 1480 N N . GLU A 1 191 ? 20.569 -75.433 69.608 1.00 46.38 191 GLU A N 1
ATOM 1481 C CA . GLU A 1 191 ? 19.481 -75.778 70.528 1.00 46.38 191 GLU A CA 1
ATOM 1482 C C . GLU A 1 191 ? 19.728 -75.390 72.000 1.00 46.38 191 GLU A C 1
ATOM 1484 O O . GLU A 1 191 ? 19.015 -75.836 72.897 1.00 46.38 191 GLU A O 1
ATOM 1489 N N . GLN A 1 192 ? 20.698 -74.522 72.308 1.00 47.94 192 GLN A N 1
ATOM 1490 C CA . GLN A 1 192 ? 20.909 -74.074 73.684 1.00 47.94 192 GLN A CA 1
ATOM 1491 C C . GLN A 1 192 ? 21.125 -72.566 73.819 1.00 47.94 192 GLN A C 1
ATOM 1493 O O . GLN A 1 192 ? 22.168 -72.026 73.466 1.00 47.94 192 GLN A O 1
ATOM 1498 N N . LYS A 1 193 ? 20.148 -71.968 74.521 1.00 46.22 193 LYS A N 1
ATOM 1499 C CA . LYS A 1 193 ? 20.118 -70.648 75.174 1.00 46.22 193 LYS A CA 1
ATOM 1500 C C . LYS A 1 193 ? 19.807 -69.458 74.266 1.00 46.22 193 LYS A C 1
ATOM 1502 O O . LYS A 1 193 ? 20.719 -68.831 73.755 1.00 46.22 193 LYS A O 1
ATOM 1507 N N . LEU A 1 194 ? 18.527 -69.063 74.237 1.00 37.81 194 LEU A N 1
ATOM 1508 C CA . LEU A 1 194 ? 18.069 -67.660 74.309 1.00 37.81 194 LEU A CA 1
ATOM 1509 C C . LEU A 1 194 ? 16.540 -67.609 74.531 1.00 37.81 194 LEU A C 1
ATOM 1511 O O . LEU A 1 194 ? 15.757 -67.272 73.652 1.00 37.81 194 LEU A O 1
ATOM 1515 N N . SER A 1 195 ? 16.095 -67.938 75.745 1.00 39.09 195 SER A N 1
ATOM 1516 C CA . SER A 1 195 ? 14.733 -67.653 76.218 1.00 39.09 195 SER A CA 1
ATOM 1517 C C . SER A 1 195 ? 14.735 -66.362 77.048 1.00 39.09 195 SER A C 1
ATOM 1519 O O . SER A 1 195 ? 14.698 -66.412 78.275 1.00 39.09 195 SER A O 1
ATOM 1521 N N . PHE A 1 196 ? 14.814 -65.205 76.386 1.00 46.03 196 PHE A N 1
ATOM 1522 C CA . PHE A 1 196 ? 14.618 -63.885 77.005 1.00 46.03 196 PHE A CA 1
ATOM 1523 C C . PHE A 1 196 ? 13.879 -62.940 76.050 1.00 46.03 196 PHE A C 1
ATOM 1525 O O . PHE A 1 196 ? 14.434 -61.955 75.579 1.00 46.03 196 PHE A O 1
ATOM 1532 N N . LEU A 1 197 ? 12.601 -63.216 75.785 1.00 42.28 197 LEU A N 1
ATOM 1533 C CA . LEU A 1 197 ? 11.670 -62.195 75.305 1.00 42.28 197 LEU A CA 1
ATOM 1534 C C . LEU A 1 197 ? 10.336 -62.349 76.051 1.00 42.28 197 LEU A C 1
ATOM 1536 O O . LEU A 1 197 ? 9.697 -63.400 75.952 1.00 42.28 197 LEU A O 1
ATOM 1540 N N . PRO A 1 198 ? 9.901 -61.346 76.836 1.00 41.72 198 PRO A N 1
ATOM 1541 C CA . PRO A 1 198 ? 8.598 -61.392 77.475 1.00 41.72 198 PRO A CA 1
ATOM 1542 C C . PRO A 1 198 ? 7.514 -61.296 76.395 1.00 41.72 198 PRO A C 1
ATOM 1544 O O . PRO A 1 198 ? 7.431 -60.304 75.671 1.00 41.72 198 PRO A O 1
ATOM 1547 N N . ARG A 1 199 ? 6.648 -62.313 76.311 1.00 38.44 199 ARG A N 1
ATOM 1548 C CA . ARG A 1 199 ? 5.370 -62.220 75.591 1.00 38.44 199 ARG A CA 1
ATOM 1549 C C . ARG A 1 199 ? 4.549 -61.092 76.221 1.00 38.44 199 ARG A C 1
ATOM 1551 O O . ARG A 1 199 ? 3.960 -61.277 77.286 1.00 38.44 199 ARG A O 1
ATOM 1558 N N . LYS A 1 200 ? 4.505 -59.924 75.576 1.00 39.78 200 LYS A N 1
ATOM 1559 C CA . LYS A 1 200 ? 3.496 -58.907 75.885 1.00 39.78 200 LYS A CA 1
ATOM 1560 C C . LYS A 1 200 ? 2.121 -59.503 75.574 1.00 39.78 200 LYS A C 1
ATOM 1562 O O . LYS A 1 200 ? 1.873 -59.967 74.467 1.00 39.78 200 LYS A O 1
ATOM 1567 N N . LYS A 1 201 ? 1.247 -59.533 76.581 1.00 39.16 201 LYS A N 1
ATOM 1568 C CA . LYS A 1 201 ? -0.190 -59.743 76.395 1.00 39.16 201 LYS A CA 1
ATOM 1569 C C . LYS A 1 201 ? -0.743 -58.519 75.665 1.00 39.16 201 LYS A C 1
ATOM 1571 O O . LYS A 1 201 ? -0.792 -57.442 76.252 1.00 39.16 201 LYS A O 1
ATOM 1576 N N . ASP A 1 202 ? -1.155 -58.692 74.416 1.00 40.41 202 ASP A N 1
ATOM 1577 C CA . ASP A 1 202 ? -1.915 -57.685 73.677 1.00 40.41 202 ASP A CA 1
ATOM 1578 C C . ASP A 1 202 ? -3.378 -57.695 74.140 1.00 40.41 202 ASP A C 1
ATOM 1580 O O . ASP A 1 202 ? -4.221 -58.415 73.605 1.00 40.41 202 ASP A O 1
ATOM 1584 N N . GLU A 1 203 ? -3.709 -56.876 75.137 1.00 42.72 203 GLU A N 1
ATOM 1585 C CA . GLU A 1 203 ? -5.088 -56.422 75.320 1.00 42.72 203 GLU A CA 1
ATOM 1586 C C . GLU A 1 203 ? -5.347 -55.265 74.343 1.00 42.72 203 GLU A C 1
ATOM 1588 O O . GLU A 1 203 ? -5.091 -54.102 74.650 1.00 42.72 203 GLU A O 1
ATOM 1593 N N . LYS A 1 204 ? -5.840 -55.567 73.132 1.00 49.22 204 LYS A N 1
ATOM 1594 C CA . LYS A 1 204 ? -6.367 -54.536 72.219 1.00 49.22 204 LYS A CA 1
ATOM 1595 C C . LYS A 1 204 ? -7.715 -54.027 72.771 1.00 49.22 204 LYS A C 1
ATOM 1597 O O . LYS A 1 204 ? -8.673 -54.807 72.804 1.00 49.22 204 LYS A O 1
ATOM 1602 N N . PRO A 1 205 ? -7.867 -52.744 73.159 1.00 45.41 205 PRO A N 1
ATOM 1603 C CA . PRO A 1 205 ? -9.181 -52.195 73.470 1.00 45.41 205 PRO A CA 1
ATOM 1604 C C . PRO A 1 205 ? -10.021 -52.154 72.186 1.00 45.41 205 PRO A C 1
ATOM 1606 O O . PRO A 1 205 ? -9.607 -51.590 71.174 1.00 45.41 205 PRO A O 1
ATOM 1609 N N . ARG A 1 206 ? -11.218 -52.756 72.211 1.00 44.06 206 ARG A N 1
ATOM 1610 C CA . ARG A 1 206 ? -12.204 -52.666 71.120 1.00 44.06 206 ARG A CA 1
ATOM 1611 C C . ARG A 1 206 ? -12.694 -51.218 70.987 1.00 44.06 206 ARG A C 1
ATOM 1613 O O . ARG A 1 206 ? -13.683 -50.838 71.611 1.00 44.06 206 ARG A O 1
ATOM 1620 N N . GLN A 1 207 ? -12.021 -50.407 70.174 1.00 49.19 207 GLN A N 1
ATOM 1621 C CA . GLN A 1 207 ? -12.556 -49.120 69.732 1.00 49.19 207 GLN A CA 1
ATOM 1622 C C . GLN A 1 207 ? -13.734 -49.377 68.784 1.00 49.19 207 GLN A C 1
ATOM 1624 O O . GLN A 1 207 ? -13.598 -50.062 67.770 1.00 49.19 207 GLN A O 1
ATOM 1629 N N . ARG A 1 208 ? -14.919 -48.865 69.135 1.00 47.94 208 ARG A N 1
ATOM 1630 C CA . ARG A 1 208 ? -16.082 -48.864 68.236 1.00 47.94 208 ARG A CA 1
ATOM 1631 C C . ARG A 1 208 ? -15.763 -47.957 67.036 1.00 47.94 208 ARG A C 1
ATOM 1633 O O . ARG A 1 208 ? -15.220 -46.875 67.262 1.00 47.94 208 ARG A O 1
ATOM 1640 N N . PRO A 1 209 ? -16.087 -48.345 65.791 1.00 54.78 209 PRO A N 1
ATOM 1641 C CA . PRO A 1 209 ? -15.845 -47.486 64.639 1.00 54.78 209 PRO A CA 1
ATOM 1642 C C . PRO A 1 209 ? -16.706 -46.223 64.759 1.00 54.78 209 PRO A C 1
ATOM 1644 O O . PRO A 1 209 ? -17.928 -46.306 64.881 1.00 54.78 209 PRO A O 1
ATOM 1647 N N . VAL A 1 210 ? -16.068 -45.053 64.750 1.00 58.81 210 VAL A N 1
ATOM 1648 C CA . VAL A 1 210 ? -16.764 -43.764 64.678 1.00 58.81 210 VAL A CA 1
ATOM 1649 C C . VAL A 1 210 ? -17.353 -43.644 63.271 1.00 58.81 210 VAL A C 1
ATOM 1651 O O . VAL A 1 210 ? -16.614 -43.555 62.293 1.00 58.81 210 VAL A O 1
ATOM 1654 N N . VAL A 1 211 ? -18.682 -43.697 63.155 1.00 63.62 211 VAL A N 1
ATOM 1655 C CA . VAL A 1 211 ? -19.388 -43.550 61.874 1.00 63.62 211 VAL A CA 1
ATOM 1656 C C . VAL A 1 211 ? -19.626 -42.063 61.626 1.00 63.62 211 VAL A C 1
ATOM 1658 O O . VAL A 1 211 ? -20.498 -41.462 62.247 1.00 63.62 211 VAL A O 1
ATOM 1661 N N . LEU A 1 212 ? -18.831 -41.474 60.734 1.00 72.25 212 LEU A N 1
ATOM 1662 C CA . LEU A 1 212 ? -18.971 -40.083 60.301 1.00 72.25 212 LEU A CA 1
ATOM 1663 C C . LEU A 1 212 ? -19.805 -40.005 59.009 1.00 72.25 212 LEU A C 1
ATOM 1665 O O . LEU A 1 212 ? -19.609 -40.790 58.077 1.00 72.25 212 LEU A O 1
ATOM 1669 N N . ARG A 1 213 ? -20.742 -39.053 58.940 1.00 76.88 213 ARG A N 1
ATOM 1670 C CA . ARG A 1 213 ? -21.565 -38.765 57.755 1.00 76.88 213 ARG A CA 1
ATOM 1671 C C . ARG A 1 213 ? -20.687 -38.205 56.631 1.00 76.88 213 ARG A C 1
ATOM 1673 O O . ARG A 1 213 ? -19.951 -37.242 56.821 1.00 76.88 213 ARG A O 1
ATOM 1680 N N . LYS A 1 214 ? -20.851 -38.733 55.412 1.00 73.38 214 LYS A N 1
ATOM 1681 C CA . LYS A 1 214 ? -20.263 -38.147 54.197 1.00 73.38 214 LYS A CA 1
ATOM 1682 C C . LYS A 1 214 ? -21.033 -36.891 53.782 1.00 73.38 214 LYS A C 1
ATOM 1684 O O . LYS A 1 214 ? -22.239 -36.946 53.538 1.00 73.38 214 LYS A O 1
ATOM 1689 N N . ARG A 1 215 ? -20.316 -35.776 53.656 1.00 72.94 215 ARG A N 1
ATOM 1690 C CA . ARG A 1 215 ? -20.856 -34.481 53.231 1.00 72.94 215 ARG A CA 1
ATOM 1691 C C . ARG A 1 215 ? -21.448 -34.530 51.816 1.00 72.94 215 ARG A C 1
ATOM 1693 O O . ARG A 1 215 ? -20.825 -35.082 50.906 1.00 72.94 215 ARG A O 1
ATOM 1700 N N . ARG A 1 216 ? -22.629 -33.931 51.616 1.00 76.50 216 ARG A N 1
ATOM 1701 C CA . ARG A 1 216 ? -23.279 -33.794 50.299 1.00 76.50 216 ARG A CA 1
ATOM 1702 C C . ARG A 1 216 ? -23.023 -32.379 49.775 1.00 76.50 216 ARG A C 1
ATOM 1704 O O . ARG A 1 216 ? -23.404 -31.433 50.437 1.00 76.50 216 ARG A O 1
ATOM 1711 N N . GLN A 1 217 ? -22.397 -32.227 48.609 1.00 72.31 217 GLN A N 1
ATOM 1712 C CA . GLN A 1 217 ? -22.245 -30.927 47.934 1.00 72.31 217 GLN A CA 1
ATOM 1713 C C . GLN A 1 217 ? -23.025 -30.961 46.623 1.00 72.31 217 GLN A C 1
ATOM 1715 O O . GLN A 1 217 ? -22.509 -31.432 45.608 1.00 72.31 217 GLN A O 1
ATOM 1720 N N . ARG A 1 218 ? -24.291 -30.542 46.681 1.00 75.69 218 ARG A N 1
ATOM 1721 C CA . ARG A 1 218 ? -25.207 -30.516 45.533 1.00 75.69 218 ARG A CA 1
ATOM 1722 C C . ARG A 1 218 ? -25.007 -29.262 44.688 1.00 75.69 218 ARG A C 1
ATOM 1724 O O . ARG A 1 218 ? -24.942 -29.377 43.472 1.00 75.69 218 ARG A O 1
ATOM 1731 N N . VAL A 1 219 ? -24.830 -28.109 45.333 1.00 75.12 219 VAL A N 1
ATOM 1732 C CA . VAL A 1 219 ? -24.411 -26.859 44.683 1.00 75.12 219 VAL A CA 1
ATOM 1733 C C . VAL A 1 219 ? -22.923 -26.660 44.946 1.00 75.12 219 VAL A C 1
ATOM 1735 O O . VAL A 1 219 ? -22.476 -26.721 46.094 1.00 75.12 219 VAL A O 1
ATOM 1738 N N . ARG A 1 220 ? -22.143 -26.454 43.884 1.00 74.31 220 ARG A N 1
ATOM 1739 C CA . ARG A 1 220 ? -20.712 -26.145 43.975 1.00 74.31 220 ARG A CA 1
ATOM 1740 C C . ARG A 1 220 ? -20.480 -24.706 43.554 1.00 74.31 220 ARG A C 1
ATOM 1742 O O . ARG A 1 220 ? -21.147 -24.210 42.655 1.00 74.31 220 ARG A O 1
ATOM 1749 N N . ASN A 1 221 ? -19.503 -24.063 44.186 1.00 72.94 221 ASN A N 1
ATOM 1750 C CA . ASN A 1 221 ? -19.011 -22.783 43.704 1.00 72.94 221 ASN A CA 1
ATOM 1751 C C . ASN A 1 221 ? -18.286 -23.023 42.369 1.00 72.94 221 ASN A C 1
ATOM 1753 O O . ASN A 1 221 ? -17.214 -23.629 42.356 1.00 72.94 221 ASN A O 1
ATOM 1757 N N . SER A 1 222 ? -18.910 -22.621 41.264 1.00 73.00 222 SER A N 1
ATOM 1758 C CA . SER A 1 222 ? -18.353 -22.731 39.912 1.00 73.00 222 SER A CA 1
ATOM 1759 C C . SER A 1 222 ? -17.444 -21.555 39.551 1.00 73.00 222 SER A C 1
ATOM 1761 O O . SER A 1 222 ? -16.794 -21.598 38.514 1.00 73.00 222 SER A O 1
ATOM 1763 N N . VAL A 1 223 ? -17.403 -20.520 40.395 1.00 82.44 223 VAL A N 1
ATOM 1764 C CA . VAL A 1 223 ? -16.879 -19.203 40.049 1.00 82.44 223 VAL A CA 1
ATOM 1765 C C . VAL A 1 223 ? -15.563 -18.915 40.773 1.00 82.44 223 VAL A C 1
ATOM 1767 O O . VAL A 1 223 ? -15.424 -19.153 41.979 1.00 82.44 223 VAL A O 1
ATOM 1770 N N . ASN A 1 224 ? -14.599 -18.329 40.066 1.00 85.44 224 ASN A N 1
ATOM 1771 C CA . ASN A 1 224 ? -13.311 -17.912 40.610 1.00 85.44 224 ASN A CA 1
ATOM 1772 C C . ASN A 1 224 ? -13.403 -16.569 41.356 1.00 85.44 224 ASN A C 1
ATOM 1774 O O . ASN A 1 224 ? -12.795 -15.560 40.996 1.00 85.44 224 ASN A O 1
ATOM 1778 N N . TRP A 1 225 ? -14.154 -16.568 42.462 1.00 86.62 225 TRP A N 1
ATOM 1779 C CA . TRP A 1 225 ? -14.327 -15.387 43.316 1.00 86.62 225 TRP A CA 1
ATOM 1780 C C . TRP A 1 225 ? -12.996 -14.806 43.810 1.00 86.62 225 TRP A C 1
ATOM 1782 O O . TRP A 1 225 ? -12.837 -13.594 43.948 1.00 86.62 225 TRP A O 1
ATOM 1792 N N . LYS A 1 226 ? -12.034 -15.688 44.092 1.00 84.44 226 LYS A N 1
ATOM 1793 C CA . LYS A 1 226 ? -10.708 -15.333 44.596 1.00 84.44 226 LYS A CA 1
ATOM 1794 C C . LYS A 1 226 ? -9.983 -14.421 43.591 1.00 84.44 226 LYS A C 1
ATOM 1796 O O . LYS A 1 226 ? -9.545 -13.336 43.974 1.00 84.44 226 LYS A O 1
ATOM 1801 N N . MET A 1 227 ? -9.921 -14.811 42.317 1.00 86.19 227 MET A N 1
ATOM 1802 C CA . MET A 1 227 ? -9.274 -14.008 41.272 1.00 86.19 227 MET A CA 1
ATOM 1803 C C . MET A 1 227 ? -10.005 -12.684 41.017 1.00 86.19 227 MET A C 1
ATOM 1805 O O . MET A 1 227 ? -9.374 -11.628 40.961 1.00 86.19 227 MET A O 1
ATOM 1809 N N . PHE A 1 228 ? -11.336 -12.722 40.961 1.00 89.56 228 PHE A N 1
ATOM 1810 C CA . PHE A 1 228 ? -12.164 -11.524 40.834 1.00 89.56 228 PHE A CA 1
ATOM 1811 C C . PHE A 1 228 ? -11.904 -10.502 41.953 1.00 89.56 228 PHE A C 1
ATOM 1813 O O . PHE A 1 228 ? -11.622 -9.337 41.680 1.00 89.56 228 PHE A O 1
ATOM 1820 N N . ALA A 1 229 ? -11.933 -10.932 43.219 1.00 86.56 229 ALA A N 1
ATOM 1821 C CA . ALA A 1 229 ? -11.712 -10.045 44.361 1.00 86.56 229 ALA A CA 1
ATOM 1822 C C . ALA A 1 229 ? -10.285 -9.469 44.389 1.00 86.56 229 ALA A C 1
ATOM 1824 O O . ALA A 1 229 ? -10.090 -8.331 44.819 1.00 86.56 229 ALA A O 1
ATOM 1825 N N . TYR A 1 230 ? -9.296 -10.235 43.915 1.00 86.44 230 TYR A N 1
ATOM 1826 C CA . TYR A 1 230 ? -7.923 -9.760 43.759 1.00 86.44 230 TYR A CA 1
ATOM 1827 C C . TYR A 1 230 ? -7.828 -8.643 42.711 1.00 86.44 230 TYR A C 1
ATOM 1829 O O . TYR A 1 230 ? -7.249 -7.592 42.989 1.00 86.44 230 TYR A O 1
ATOM 1837 N N . GLN A 1 231 ? -8.437 -8.831 41.536 1.00 87.81 231 GLN A N 1
ATOM 1838 C CA . GLN A 1 231 ? -8.405 -7.833 40.464 1.00 87.81 231 GLN A CA 1
ATOM 1839 C C . GLN A 1 231 ? -9.273 -6.609 40.755 1.00 87.81 231 GLN A C 1
ATOM 1841 O O . GLN A 1 231 ? -8.888 -5.503 40.383 1.00 87.81 231 GLN A O 1
ATOM 1846 N N . PHE A 1 232 ? -10.375 -6.764 41.492 1.00 90.06 232 PHE A N 1
ATOM 1847 C CA . PHE A 1 232 ? -11.221 -5.653 41.936 1.00 90.06 232 PHE A CA 1
ATOM 1848 C C . PHE A 1 232 ? -10.432 -4.582 42.709 1.00 90.06 232 PHE A C 1
ATOM 1850 O O . PHE A 1 232 ? -10.731 -3.394 42.601 1.00 90.06 232 PHE A O 1
ATOM 1857 N N . GLY A 1 233 ? -9.416 -4.986 43.479 1.00 86.50 233 GLY A N 1
ATOM 1858 C CA . GLY A 1 233 ? -8.572 -4.072 44.252 1.00 86.50 233 GLY A CA 1
ATOM 1859 C C . GLY A 1 233 ? -7.488 -3.343 43.450 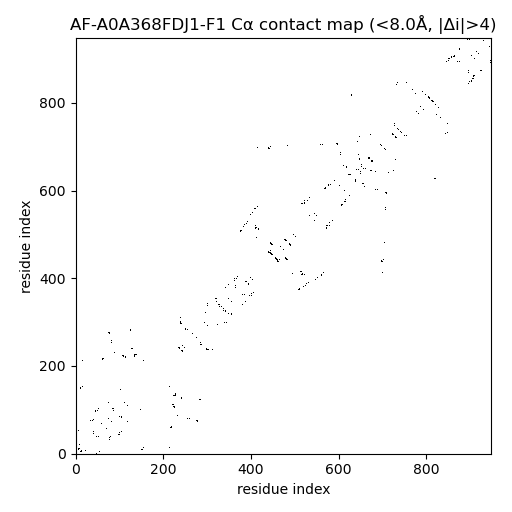1.00 86.50 233 GLY A C 1
ATOM 1860 O O . GLY A 1 233 ? -6.790 -2.513 44.028 1.00 86.50 233 GLY A O 1
ATOM 1861 N N . ARG A 1 234 ? -7.310 -3.649 42.158 1.00 88.38 234 ARG A N 1
ATOM 1862 C CA . ARG A 1 234 ? -6.252 -3.080 41.305 1.00 88.38 234 ARG A CA 1
ATOM 1863 C C . ARG A 1 234 ? -6.818 -2.088 40.303 1.00 88.38 234 ARG A C 1
ATOM 1865 O O . ARG A 1 234 ? -8.003 -2.130 39.984 1.00 88.38 234 ARG A O 1
ATOM 1872 N N . ASP A 1 235 ? -5.961 -1.194 39.828 1.00 90.81 235 ASP A N 1
ATOM 1873 C CA . ASP A 1 235 ? -6.306 -0.277 38.746 1.00 90.81 235 ASP A CA 1
ATOM 1874 C C . ASP A 1 235 ? -6.146 -0.958 37.389 1.00 90.81 235 ASP A C 1
ATOM 1876 O O . ASP A 1 235 ? -5.134 -1.613 37.135 1.00 90.81 235 ASP A O 1
ATOM 1880 N N . HIS A 1 236 ? -7.145 -0.774 36.529 1.00 88.56 236 HIS A N 1
ATOM 1881 C CA . HIS A 1 236 ? -7.206 -1.309 35.175 1.00 88.56 236 HIS A CA 1
ATOM 1882 C C . HIS A 1 236 ? -7.547 -0.198 34.186 1.00 88.56 236 HIS A C 1
ATOM 1884 O O . HIS A 1 236 ? -8.435 0.628 34.419 1.00 88.56 236 HIS A O 1
ATOM 1890 N N . SER A 1 237 ? -6.834 -0.199 33.066 1.00 87.56 237 SER A N 1
ATOM 1891 C CA . SER A 1 237 ? -7.023 0.734 31.957 1.00 87.56 237 SER A CA 1
ATOM 1892 C C . SER A 1 237 ? -6.952 -0.025 30.632 1.00 87.56 237 SER A C 1
ATOM 1894 O O . SER A 1 237 ? -6.006 0.140 29.864 1.00 87.56 237 SER A O 1
ATOM 1896 N N . GLN A 1 238 ? -7.930 -0.899 30.416 1.00 85.31 238 GLN A N 1
ATOM 1897 C CA . GLN A 1 238 ? -8.102 -1.712 29.211 1.00 85.31 238 GLN A CA 1
ATOM 1898 C C . GLN A 1 238 ? -9.378 -1.286 28.475 1.00 85.31 238 GLN A C 1
ATOM 1900 O O . GLN A 1 238 ? -10.257 -0.644 29.060 1.00 85.31 238 GLN A O 1
ATOM 1905 N N . ALA A 1 239 ? -9.497 -1.600 27.185 1.00 85.12 239 ALA A N 1
ATOM 1906 C CA . ALA A 1 239 ? -10.656 -1.181 26.400 1.00 85.12 239 ALA A CA 1
ATOM 1907 C C . ALA A 1 239 ? -11.995 -1.738 26.903 1.00 85.12 239 ALA A C 1
ATOM 1909 O O . ALA A 1 239 ? -13.006 -1.058 26.776 1.00 85.12 239 ALA A O 1
ATOM 1910 N N . ASP A 1 240 ? -12.020 -2.937 27.470 1.00 86.44 240 ASP A N 1
ATOM 1911 C CA . ASP A 1 240 ? -13.182 -3.573 28.107 1.00 86.44 240 ASP A CA 1
ATOM 1912 C C . ASP A 1 240 ? -13.351 -3.179 29.587 1.00 86.44 240 ASP A C 1
ATOM 1914 O O . ASP A 1 240 ? -14.446 -3.292 30.154 1.00 86.44 240 ASP A O 1
ATOM 1918 N N . LEU A 1 241 ? -12.280 -2.683 30.220 1.00 88.62 241 LEU A N 1
ATOM 1919 C CA . LEU A 1 241 ? -12.243 -2.376 31.642 1.00 88.62 241 LEU A CA 1
ATOM 1920 C C . LEU A 1 241 ? -11.498 -1.074 31.981 1.00 88.62 241 LEU A C 1
ATOM 1922 O O . LEU A 1 241 ? -10.272 -1.024 32.085 1.00 88.62 241 LEU A O 1
ATOM 1926 N N . LEU A 1 242 ? -12.279 -0.040 32.304 1.00 88.44 242 LEU A N 1
ATOM 1927 C CA . LEU A 1 242 ? -11.821 1.149 33.026 1.00 88.44 242 LEU A CA 1
ATOM 1928 C C . LEU A 1 242 ? -12.198 1.029 34.501 1.00 88.44 242 LEU A C 1
ATOM 1930 O O . LEU A 1 242 ? -13.366 1.180 34.862 1.00 88.44 242 LEU A O 1
ATOM 1934 N N . TRP A 1 243 ? -11.203 0.764 35.346 1.00 91.50 243 TRP A N 1
ATOM 1935 C CA . TRP A 1 243 ? -11.392 0.608 36.784 1.00 91.50 243 TRP A CA 1
ATOM 1936 C C . TRP A 1 243 ? -10.281 1.314 37.552 1.00 91.50 243 TRP A C 1
ATOM 1938 O O . TRP A 1 243 ? -9.144 0.863 37.585 1.00 91.50 243 TRP A O 1
ATOM 1948 N N . ASN A 1 244 ? -10.606 2.441 38.169 1.00 91.25 244 ASN A N 1
ATOM 1949 C CA . ASN A 1 244 ? -9.701 3.239 38.988 1.00 91.25 244 ASN A CA 1
ATOM 1950 C C . ASN A 1 244 ? -10.290 3.494 40.384 1.00 91.25 244 ASN A C 1
ATOM 1952 O O . ASN A 1 244 ? -11.440 3.149 40.677 1.00 91.25 244 ASN A O 1
ATOM 1956 N N . GLU A 1 245 ? -9.517 4.156 41.244 1.00 90.06 245 GLU A N 1
ATOM 1957 C CA . GLU A 1 245 ? -9.951 4.540 42.591 1.00 90.06 245 GLU A CA 1
ATOM 1958 C C . GLU A 1 245 ? -11.281 5.310 42.600 1.00 90.06 245 GLU A C 1
ATOM 1960 O O . GLU A 1 245 ? -12.149 5.023 43.422 1.00 90.06 245 GLU A O 1
ATOM 1965 N N . LYS A 1 246 ? -11.499 6.208 41.631 1.00 90.81 246 LYS A N 1
ATOM 1966 C CA . LYS A 1 246 ? -12.742 6.980 41.519 1.00 90.81 246 LYS A CA 1
ATOM 1967 C C . LYS A 1 246 ? -13.948 6.094 41.194 1.00 90.81 246 LYS A C 1
ATOM 1969 O O . LYS A 1 246 ? -14.967 6.203 41.864 1.00 90.81 246 LYS A O 1
ATOM 1974 N N . THR A 1 247 ? -13.837 5.185 40.224 1.00 91.38 247 THR A N 1
ATOM 1975 C CA . THR A 1 247 ? -14.909 4.231 39.880 1.00 91.38 247 THR A CA 1
ATOM 1976 C C . THR A 1 247 ? -15.195 3.254 41.023 1.00 91.38 247 THR A C 1
ATOM 1978 O O . THR A 1 247 ? -16.353 2.914 41.261 1.00 91.38 247 THR A O 1
ATOM 1981 N N . ARG A 1 248 ? -14.169 2.860 41.796 1.00 91.06 248 ARG A N 1
ATOM 1982 C CA . ARG A 1 248 ? -14.343 2.062 43.019 1.00 91.06 248 ARG A CA 1
ATOM 1983 C C . ARG A 1 248 ? -15.124 2.821 44.083 1.00 91.06 248 ARG A C 1
ATOM 1985 O O . ARG A 1 248 ? -16.022 2.242 44.694 1.00 91.06 248 ARG A O 1
ATOM 1992 N N . GLU A 1 249 ? -14.814 4.099 44.287 1.00 90.69 249 GLU A N 1
ATOM 1993 C CA . GLU A 1 249 ? -15.538 4.933 45.247 1.00 90.69 249 GLU A CA 1
ATOM 1994 C C . GLU A 1 249 ? -16.977 5.200 44.785 1.00 90.69 249 GLU A C 1
ATOM 1996 O O . GLU A 1 249 ? -17.900 5.091 45.584 1.00 90.69 249 GLU A O 1
ATOM 2001 N N . GLU A 1 250 ? -17.210 5.448 43.493 1.00 93.19 250 GLU A N 1
ATOM 2002 C CA . GLU A 1 250 ? -18.561 5.585 42.924 1.00 93.19 250 GLU A CA 1
ATOM 2003 C C . GLU A 1 250 ? -19.397 4.308 43.136 1.00 93.19 250 GLU A C 1
ATOM 2005 O O . GLU A 1 250 ? -20.554 4.381 43.561 1.00 93.19 250 GLU A O 1
ATOM 2010 N N . PHE A 1 251 ? -18.799 3.128 42.940 1.00 92.69 251 PHE A N 1
ATOM 2011 C CA . PHE A 1 251 ? -19.430 1.841 43.244 1.00 92.69 251 PHE A CA 1
ATOM 2012 C C . PHE A 1 251 ? -19.724 1.668 44.742 1.00 92.69 251 PHE A C 1
ATOM 2014 O O . PHE A 1 251 ? -20.829 1.273 45.122 1.00 92.69 251 PHE A O 1
ATOM 2021 N N . ARG A 1 252 ? -18.766 2.011 45.610 1.00 91.94 252 ARG A N 1
ATOM 2022 C CA . ARG A 1 252 ? -18.932 1.982 47.070 1.00 91.94 252 ARG A CA 1
ATOM 2023 C C . ARG A 1 252 ? -20.070 2.893 47.524 1.00 91.94 252 ARG A C 1
ATOM 2025 O O . ARG A 1 252 ? -20.928 2.447 48.283 1.00 91.94 252 ARG A O 1
ATOM 2032 N N . LEU A 1 253 ? -20.113 4.129 47.031 1.00 92.50 253 LEU A N 1
ATOM 2033 C CA . LEU A 1 253 ? -21.164 5.098 47.336 1.00 92.50 253 LEU A CA 1
ATOM 2034 C C . LEU A 1 253 ? -22.534 4.629 46.834 1.00 92.50 253 LEU A C 1
ATOM 2036 O O . LEU A 1 253 ? -23.518 4.784 47.553 1.00 92.50 253 LEU A O 1
ATOM 2040 N N . SER A 1 254 ? -22.601 4.013 45.649 1.00 93.25 254 SER A N 1
ATOM 2041 C CA . SER A 1 254 ? -23.838 3.439 45.106 1.00 93.25 254 SER A CA 1
ATOM 2042 C C . SER A 1 254 ? -24.380 2.311 45.990 1.00 93.25 254 SER A C 1
ATOM 2044 O O . SER A 1 254 ? -25.557 2.333 46.346 1.00 93.25 254 SER A O 1
ATOM 2046 N N . ILE A 1 255 ? -23.527 1.371 46.411 1.00 91.81 255 ILE A N 1
ATOM 2047 C CA . ILE A 1 255 ? -23.923 0.268 47.299 1.00 91.81 255 ILE A CA 1
ATOM 2048 C C . ILE A 1 255 ? -24.316 0.771 48.690 1.00 91.81 255 ILE A C 1
ATOM 2050 O O . ILE A 1 255 ? -25.322 0.334 49.248 1.00 91.81 255 ILE A O 1
ATOM 2054 N N . GLU A 1 256 ? -23.524 1.662 49.285 1.00 91.25 256 GLU A N 1
ATOM 2055 C CA . GLU A 1 256 ? -23.827 2.194 50.613 1.00 91.25 256 GLU A CA 1
ATOM 2056 C C . GLU A 1 256 ? -25.090 3.057 50.613 1.00 91.25 256 GLU A C 1
ATOM 2058 O O . GLU A 1 256 ? -25.861 2.989 51.569 1.00 91.25 256 GLU A O 1
ATOM 2063 N N . GLY A 1 257 ? -25.311 3.842 49.557 1.00 92.12 257 GLY A N 1
ATOM 2064 C CA . GLY A 1 257 ? -26.527 4.629 49.368 1.00 92.12 257 GLY A CA 1
ATOM 2065 C C . GLY A 1 257 ? -27.769 3.746 49.291 1.00 92.12 257 GLY A C 1
ATOM 2066 O O . GLY A 1 257 ? -28.723 3.981 50.029 1.00 92.12 257 GLY A O 1
ATOM 2067 N N . GLU A 1 258 ? -27.719 2.684 48.485 1.00 93.00 258 GLU A N 1
ATOM 2068 C CA . GLU A 1 258 ? -28.818 1.723 48.337 1.00 93.00 258 GLU A CA 1
ATOM 2069 C C . GLU A 1 258 ? -29.108 0.963 49.638 1.00 93.00 258 GLU A C 1
ATOM 2071 O O . GLU A 1 258 ? -30.261 0.824 50.039 1.00 93.00 258 GLU A O 1
ATOM 2076 N N . LEU A 1 259 ? -28.067 0.520 50.355 1.00 90.00 259 LEU A N 1
ATOM 2077 C CA . LEU A 1 259 ? -28.233 -0.132 51.659 1.00 90.00 259 LEU A CA 1
ATOM 2078 C C . LEU A 1 259 ? -28.875 0.802 52.689 1.00 90.00 259 LEU A C 1
ATOM 2080 O O . LEU A 1 259 ? -29.722 0.359 53.462 1.00 90.00 259 LEU A O 1
ATOM 2084 N N . ARG A 1 260 ? -28.485 2.084 52.712 1.00 90.88 260 ARG A N 1
ATOM 2085 C CA . ARG A 1 260 ? -29.100 3.085 53.597 1.00 90.88 260 ARG A CA 1
ATOM 2086 C C . ARG A 1 260 ? -30.554 3.343 53.208 1.00 90.88 260 ARG A C 1
ATOM 2088 O O . ARG A 1 260 ? -31.391 3.414 54.097 1.00 90.88 260 ARG A O 1
ATOM 2095 N N . ALA A 1 261 ? -30.864 3.435 51.914 1.00 90.94 261 ALA A N 1
ATOM 2096 C CA . ALA A 1 261 ? -32.236 3.591 51.436 1.00 90.94 261 ALA A CA 1
ATOM 2097 C C . ALA A 1 261 ? -33.109 2.396 51.850 1.00 90.94 261 ALA A C 1
ATOM 2099 O O . ALA A 1 261 ? -34.146 2.585 52.477 1.00 90.94 261 ALA A O 1
ATOM 2100 N N . LEU A 1 262 ? -32.639 1.166 51.614 1.00 89.06 262 LEU A N 1
ATOM 2101 C CA . LEU A 1 262 ? -33.337 -0.051 52.028 1.00 89.06 262 LEU A CA 1
ATOM 2102 C C . LEU A 1 262 ? -33.546 -0.111 53.548 1.00 89.06 262 LEU A C 1
ATOM 2104 O O . LEU A 1 262 ? -34.603 -0.537 54.006 1.00 89.06 262 LEU A O 1
ATOM 2108 N N . GLN A 1 263 ? -32.548 0.297 54.333 1.00 86.88 263 GLN A N 1
ATOM 2109 C CA . GLN A 1 263 ? -32.650 0.321 55.790 1.00 86.88 263 GLN A CA 1
ATOM 2110 C C . GLN A 1 263 ? -33.663 1.369 56.273 1.00 86.88 263 GLN A C 1
ATOM 2112 O O . GLN A 1 263 ? -34.483 1.060 57.132 1.00 86.88 263 GLN A O 1
ATOM 2117 N N . ASN A 1 264 ? -33.658 2.565 55.681 1.00 88.62 264 ASN A N 1
ATOM 2118 C CA . ASN A 1 264 ? -34.618 3.619 56.002 1.00 88.62 264 ASN A CA 1
ATOM 2119 C C . ASN A 1 264 ? -36.058 3.182 55.696 1.00 88.62 264 ASN A C 1
ATOM 2121 O O . ASN A 1 264 ? -36.942 3.386 56.522 1.00 88.62 264 ASN A O 1
ATOM 2125 N N . GLU A 1 265 ? -36.292 2.533 54.551 1.00 87.25 265 GLU A N 1
ATOM 2126 C CA . GLU A 1 265 ? -37.602 1.961 54.206 1.00 87.25 265 GLU A CA 1
ATOM 2127 C C . GLU A 1 265 ? -38.022 0.882 55.220 1.00 87.25 265 GLU A C 1
ATOM 2129 O O . GLU A 1 265 ? -39.161 0.869 55.689 1.00 87.25 265 GLU A O 1
ATOM 2134 N N . LYS A 1 266 ? -37.083 0.017 55.641 1.00 83.62 266 LYS A N 1
ATOM 2135 C CA . LYS A 1 266 ? -37.314 -1.002 56.685 1.00 83.62 266 LYS A CA 1
ATOM 2136 C C . LYS A 1 266 ? -37.674 -0.417 58.046 1.00 83.62 266 LYS A C 1
ATOM 2138 O O . LYS A 1 266 ? -38.446 -1.038 58.769 1.00 83.62 266 LYS A O 1
ATOM 2143 N N . GLU A 1 267 ? -37.134 0.744 58.391 1.00 85.25 267 GLU A N 1
ATOM 2144 C CA . GLU A 1 267 ? -37.433 1.439 59.647 1.00 85.25 267 GLU A CA 1
ATOM 2145 C C . GLU A 1 267 ? -38.760 2.209 59.601 1.00 85.25 267 GLU A C 1
ATOM 2147 O O . GLU A 1 267 ? -39.417 2.352 60.631 1.00 85.25 267 GLU A O 1
ATOM 2152 N N . GLN A 1 268 ? -39.169 2.689 58.423 1.00 86.31 268 GLN A N 1
ATOM 2153 C CA . GLN A 1 268 ? -40.415 3.439 58.238 1.00 86.31 268 GLN A CA 1
ATOM 2154 C C . GLN A 1 268 ? -41.648 2.540 58.087 1.00 86.31 268 GLN A C 1
ATOM 2156 O O . GLN A 1 268 ? -42.763 2.974 58.386 1.00 86.31 268 GLN A O 1
ATOM 2161 N N . ALA A 1 269 ? -41.477 1.299 57.631 1.00 83.56 269 ALA A N 1
ATOM 2162 C CA . ALA A 1 269 ? -42.598 0.391 57.445 1.00 83.56 269 ALA A CA 1
ATOM 2163 C C . ALA A 1 269 ? -43.198 -0.114 58.771 1.00 83.56 269 ALA A C 1
ATOM 2165 O O . ALA A 1 269 ? -42.479 -0.381 59.738 1.00 83.56 269 ALA A O 1
ATOM 2166 N N . PRO A 1 270 ? -44.528 -0.312 58.820 1.00 81.56 270 PRO A N 1
ATOM 2167 C CA . PRO A 1 270 ? -45.185 -0.929 59.966 1.00 81.56 270 PRO A CA 1
ATOM 2168 C C . PRO A 1 270 ? -44.715 -2.380 60.163 1.00 81.56 270 PRO A C 1
ATOM 2170 O O . PRO A 1 270 ? -44.460 -3.097 59.198 1.00 81.56 270 PRO A O 1
ATOM 2173 N N . ALA A 1 271 ? -44.662 -2.835 61.421 1.00 72.31 271 ALA A N 1
ATOM 2174 C CA . ALA A 1 271 ? -44.077 -4.127 61.813 1.00 72.31 271 ALA A CA 1
ATOM 2175 C C . ALA A 1 271 ? -44.691 -5.371 61.129 1.00 72.31 271 ALA A C 1
ATOM 2177 O O . ALA A 1 271 ? -44.024 -6.402 61.043 1.00 72.31 271 ALA A O 1
ATOM 2178 N N . ASP A 1 272 ? -45.926 -5.270 60.624 1.00 77.31 272 ASP A N 1
ATOM 2179 C CA . ASP A 1 272 ? -46.633 -6.349 59.918 1.00 77.31 272 ASP A CA 1
ATOM 2180 C C . ASP A 1 272 ? -46.378 -6.382 58.397 1.00 77.31 272 ASP A C 1
ATOM 2182 O O . ASP A 1 272 ? -46.805 -7.325 57.729 1.00 77.31 272 ASP A O 1
ATOM 2186 N N . MET A 1 273 ? -45.681 -5.393 57.821 1.00 83.31 273 MET A N 1
ATOM 2187 C CA . MET A 1 273 ? -45.439 -5.325 56.376 1.00 83.31 273 MET A CA 1
ATOM 2188 C C . MET A 1 273 ? -44.021 -5.809 56.015 1.00 83.31 273 MET A C 1
ATOM 2190 O O . MET A 1 273 ? -43.040 -5.138 56.338 1.00 83.31 273 MET A O 1
ATOM 2194 N N . PRO A 1 274 ? -43.866 -6.957 55.325 1.00 78.62 274 PRO A N 1
ATOM 2195 C CA . PRO A 1 274 ? -42.559 -7.417 54.868 1.00 78.62 274 PRO A CA 1
ATOM 2196 C C . PRO A 1 274 ? -42.062 -6.574 53.685 1.00 78.62 274 PRO A C 1
ATOM 2198 O O . PRO A 1 274 ? -42.774 -6.398 52.698 1.00 78.62 274 PRO A O 1
ATOM 2201 N N . ILE A 1 275 ? -40.816 -6.098 53.761 1.00 85.19 275 ILE A N 1
ATOM 2202 C CA . ILE A 1 275 ? -40.164 -5.330 52.690 1.00 85.19 275 ILE A CA 1
ATOM 2203 C C . ILE A 1 275 ? -39.188 -6.207 51.916 1.00 85.19 275 ILE A C 1
ATOM 2205 O O . ILE A 1 275 ? -38.317 -6.847 52.506 1.00 85.19 275 ILE A O 1
ATOM 2209 N N . SER A 1 276 ? -39.286 -6.155 50.589 1.00 86.38 276 SER A N 1
ATOM 2210 C CA . SER A 1 276 ? -38.332 -6.752 49.655 1.00 86.38 276 SER A CA 1
ATOM 2211 C C . SER A 1 276 ? -37.486 -5.686 48.955 1.00 86.38 276 SER A C 1
ATOM 2213 O O . SER A 1 276 ? -38.014 -4.670 48.510 1.00 86.38 276 SER A O 1
ATOM 2215 N N . TRP A 1 277 ? -36.194 -5.949 48.779 1.00 90.56 277 TRP A N 1
ATOM 2216 C CA . TRP A 1 277 ? -35.283 -5.120 47.996 1.00 90.56 277 TRP A CA 1
ATOM 2217 C C . TRP A 1 277 ? -35.559 -5.227 46.486 1.00 90.56 277 TRP A C 1
ATOM 2219 O O . TRP A 1 277 ? -35.621 -6.328 45.921 1.00 90.56 277 TRP A O 1
ATOM 2229 N N . ASN A 1 278 ? -35.661 -4.071 45.824 1.00 89.94 278 ASN A N 1
ATOM 2230 C CA . ASN A 1 278 ? -35.796 -3.932 44.372 1.00 89.94 278 ASN A CA 1
ATOM 2231 C C . ASN A 1 278 ? -34.448 -4.149 43.650 1.00 89.94 278 ASN A C 1
ATOM 2233 O O . ASN A 1 278 ? -33.882 -3.260 43.017 1.00 89.94 278 ASN A O 1
ATOM 2237 N N . HIS A 1 279 ? -33.934 -5.374 43.729 1.00 88.56 279 HIS A N 1
ATOM 2238 C CA . HIS A 1 279 ? -32.708 -5.790 43.041 1.00 88.56 279 HIS A CA 1
ATOM 2239 C C . HIS A 1 279 ? -32.824 -5.761 41.504 1.00 88.56 279 HIS A C 1
ATOM 2241 O O . HIS A 1 279 ? -31.812 -5.776 40.801 1.00 88.56 279 HIS A O 1
ATOM 2247 N N . THR A 1 280 ? -34.045 -5.756 40.963 1.00 89.00 280 THR A N 1
ATOM 2248 C CA . THR A 1 280 ? -34.299 -5.740 39.518 1.00 89.00 280 THR A CA 1
ATOM 2249 C C . THR A 1 280 ? -33.962 -4.400 38.875 1.00 89.00 280 THR A C 1
ATOM 2251 O O . THR A 1 280 ? -33.448 -4.386 37.762 1.00 89.00 280 THR A O 1
ATOM 2254 N N . GLU A 1 281 ? -34.207 -3.287 39.569 1.00 90.06 281 GLU A N 1
ATOM 2255 C CA . GLU A 1 281 ? -33.939 -1.940 39.047 1.00 90.06 281 GLU A CA 1
ATOM 2256 C C . GLU A 1 281 ? -32.555 -1.413 39.436 1.00 90.06 281 GLU A C 1
ATOM 2258 O O . GLU A 1 281 ? -31.996 -0.562 38.744 1.00 90.06 281 GLU A O 1
ATOM 2263 N N . PHE A 1 282 ? -31.981 -1.925 40.529 1.00 92.25 282 PHE A N 1
ATOM 2264 C CA . PHE A 1 282 ? -30.700 -1.440 41.018 1.00 92.25 282 PHE A CA 1
ATOM 2265 C C . PHE A 1 282 ? -29.589 -1.574 39.962 1.00 92.25 282 PHE A C 1
ATOM 2267 O O . PHE A 1 282 ? -29.332 -2.655 39.416 1.00 92.25 282 PHE A O 1
ATOM 2274 N N . GLN A 1 283 ? -28.919 -0.450 39.704 1.00 91.31 283 GLN A N 1
ATOM 2275 C CA . GLN A 1 283 ? -27.788 -0.319 38.794 1.00 91.31 283 GLN A CA 1
ATOM 2276 C C . GLN A 1 283 ? -26.814 0.731 39.336 1.00 91.31 283 GLN A C 1
ATOM 2278 O O . GLN A 1 283 ? -27.219 1.816 39.759 1.00 91.31 283 GLN A O 1
ATOM 2283 N N . THR A 1 284 ? -25.516 0.450 39.250 1.00 90.12 284 THR A N 1
ATOM 2284 C CA . THR A 1 284 ? -24.483 1.433 39.577 1.00 90.12 284 THR A CA 1
ATOM 2285 C C . THR A 1 284 ? -24.252 2.371 38.394 1.00 90.12 284 THR A C 1
ATOM 2287 O O . THR A 1 284 ? -23.970 1.939 37.277 1.00 90.12 284 THR A O 1
ATOM 2290 N N . ARG A 1 285 ? -24.364 3.680 38.636 1.00 88.38 285 ARG A N 1
ATOM 2291 C CA . ARG A 1 285 ? -24.024 4.720 37.655 1.00 88.38 285 ARG A CA 1
ATOM 2292 C C . ARG A 1 285 ? -22.626 5.251 37.947 1.00 88.38 285 ARG A C 1
ATOM 2294 O O . ARG A 1 285 ? -22.320 5.539 39.099 1.00 88.38 285 ARG A O 1
ATOM 2301 N N . TYR A 1 286 ? -21.833 5.448 36.896 1.00 89.31 286 TYR A N 1
ATOM 2302 C CA . TYR A 1 286 ? -20.467 5.971 36.977 1.00 89.31 286 TYR A CA 1
ATOM 2303 C C . TYR A 1 286 ? -20.375 7.348 36.302 1.00 89.31 286 TYR A C 1
ATOM 2305 O O . TYR A 1 286 ? -20.136 7.418 35.093 1.00 89.31 286 TYR A O 1
ATOM 2313 N N . PRO A 1 287 ? -20.604 8.462 37.029 1.00 88.62 287 PRO A N 1
ATOM 2314 C CA . PRO A 1 287 ? -20.485 9.812 36.477 1.00 88.62 287 PRO A CA 1
ATOM 2315 C C . PRO A 1 287 ? -19.113 10.089 35.861 1.00 88.62 287 PRO A C 1
ATOM 2317 O O . PRO A 1 287 ? -19.030 10.762 34.839 1.00 88.62 287 PRO A O 1
ATOM 2320 N N . SER A 1 288 ? -18.047 9.528 36.442 1.00 87.19 288 SER A N 1
ATOM 2321 C CA . SER A 1 288 ? -16.681 9.663 35.927 1.00 87.19 288 SER A CA 1
ATOM 2322 C C . SER A 1 288 ? -16.471 9.142 34.504 1.00 87.19 288 SER A C 1
ATOM 2324 O O . SER A 1 288 ? -15.527 9.576 33.850 1.00 87.19 288 SER A O 1
ATOM 2326 N N . LEU A 1 289 ? -17.330 8.239 34.024 1.00 86.12 289 LEU A N 1
ATOM 2327 C CA . LEU A 1 289 ? -17.207 7.592 32.718 1.00 86.12 289 LEU A CA 1
ATOM 2328 C C . LEU A 1 289 ? -18.165 8.173 31.665 1.00 86.12 289 LEU A C 1
ATOM 2330 O O . LEU A 1 289 ? -18.184 7.686 30.541 1.00 86.12 289 LEU A O 1
ATOM 2334 N N . GLN A 1 290 ? -18.964 9.196 31.996 1.00 83.19 290 GLN A N 1
ATOM 2335 C CA . GLN A 1 290 ? -19.946 9.773 31.062 1.00 83.19 290 GLN A CA 1
ATOM 2336 C C . GLN A 1 290 ? -19.301 10.468 29.856 1.00 83.19 290 GLN A C 1
ATOM 2338 O O . GLN A 1 290 ? -19.877 10.458 28.769 1.00 83.19 290 GLN A O 1
ATOM 2343 N N . ASP A 1 291 ? -18.111 11.040 30.046 1.00 81.81 291 ASP A N 1
ATOM 2344 C CA . ASP A 1 291 ? -17.352 11.701 28.981 1.00 81.81 291 ASP A CA 1
ATOM 2345 C C . ASP A 1 291 ? -16.641 10.697 28.054 1.00 81.81 291 ASP A C 1
ATOM 2347 O O . ASP A 1 291 ? -16.247 11.044 26.938 1.00 81.81 291 ASP A O 1
ATOM 2351 N N . GLU A 1 292 ? -16.489 9.441 28.486 1.00 83.94 292 GLU A N 1
ATOM 2352 C CA . GLU A 1 292 ? -15.870 8.390 27.683 1.00 83.94 292 GLU A CA 1
ATOM 2353 C C . GLU A 1 292 ? -16.867 7.808 26.680 1.00 83.94 292 GLU A C 1
ATOM 2355 O O . GLU A 1 292 ? -17.996 7.426 26.998 1.00 83.94 292 GLU A O 1
ATOM 2360 N N . VAL A 1 293 ? -16.426 7.671 25.431 1.00 84.12 293 VAL A N 1
ATOM 2361 C CA . VAL A 1 293 ? -17.253 7.073 24.383 1.00 84.12 293 VAL A CA 1
ATOM 2362 C C . VAL A 1 293 ? -17.230 5.552 24.521 1.00 84.12 293 VAL A C 1
ATOM 2364 O O . VAL A 1 293 ? -16.319 4.883 24.024 1.00 84.12 293 VAL A O 1
ATOM 2367 N N . LYS A 1 294 ? -18.260 5.011 25.175 1.00 85.56 294 LYS A N 1
ATOM 2368 C CA . LYS A 1 294 ? -18.513 3.571 25.281 1.00 85.56 294 LYS A CA 1
ATOM 2369 C C . LYS A 1 294 ? -19.462 3.096 24.175 1.00 85.56 294 LYS A C 1
ATOM 2371 O O . LYS A 1 294 ? -20.533 3.673 23.982 1.00 85.56 294 LYS A O 1
ATOM 2376 N N . ILE A 1 295 ? -19.081 2.041 23.457 1.00 83.25 295 ILE A N 1
ATOM 2377 C CA . ILE A 1 295 ? -19.941 1.329 22.499 1.00 83.25 295 ILE A CA 1
ATOM 2378 C C . ILE A 1 295 ? -19.952 -0.147 22.893 1.00 83.25 295 ILE A C 1
ATOM 2380 O O . ILE A 1 295 ? -18.897 -0.762 23.013 1.00 83.25 295 ILE A O 1
ATOM 2384 N N . GLY A 1 296 ? -21.138 -0.720 23.110 1.00 81.44 296 GLY A N 1
ATOM 2385 C CA . GLY A 1 296 ? -21.242 -2.056 23.703 1.00 81.44 296 GLY A CA 1
ATOM 2386 C C . GLY A 1 296 ? -20.515 -2.100 25.048 1.00 81.44 296 GLY A C 1
ATOM 2387 O O . GLY A 1 296 ? -20.741 -1.235 25.893 1.00 81.44 296 GLY A O 1
ATOM 2388 N N . ASP A 1 297 ? -19.602 -3.056 25.207 1.00 81.88 297 ASP A N 1
ATOM 2389 C CA . ASP A 1 297 ? -18.789 -3.223 26.415 1.00 81.88 297 ASP A CA 1
ATOM 2390 C C . ASP A 1 297 ? -17.429 -2.495 26.356 1.00 81.88 297 ASP A C 1
ATOM 2392 O O . ASP A 1 297 ? -16.704 -2.501 27.346 1.00 81.88 297 ASP A O 1
ATOM 2396 N N . TYR A 1 298 ? -17.111 -1.799 25.254 1.00 86.81 298 TYR A N 1
ATOM 2397 C CA . TYR A 1 298 ? -15.771 -1.259 24.986 1.00 86.81 298 TYR A CA 1
ATOM 2398 C C . TYR A 1 298 ? -15.702 0.274 24.980 1.00 86.81 298 TYR A C 1
ATOM 2400 O O . TYR A 1 298 ? -16.553 0.961 24.407 1.00 86.81 298 TYR A O 1
ATOM 2408 N N . TYR A 1 299 ? -14.626 0.818 25.546 1.00 87.94 299 TYR A N 1
ATOM 2409 C CA . TYR A 1 299 ? -14.256 2.231 25.504 1.00 87.94 299 TYR A CA 1
ATOM 2410 C C . TYR A 1 299 ? -13.381 2.511 24.281 1.00 87.94 299 TYR A C 1
ATOM 2412 O O . TYR A 1 299 ? -12.227 2.079 24.204 1.00 87.94 299 TYR A O 1
ATOM 2420 N N . LEU A 1 300 ? -13.912 3.277 23.320 1.00 84.94 300 LEU A N 1
ATOM 2421 C CA . LEU A 1 300 ? -13.254 3.488 22.025 1.00 84.94 300 LEU A CA 1
ATOM 2422 C C . LEU A 1 300 ? -11.864 4.113 22.151 1.00 84.94 300 LEU A C 1
ATOM 2424 O O . LEU A 1 300 ? -10.963 3.763 21.397 1.00 84.94 300 LEU A O 1
ATOM 2428 N N . ARG A 1 301 ? -11.673 5.043 23.089 1.00 85.56 301 ARG A N 1
ATOM 2429 C CA . ARG A 1 301 ? -10.392 5.738 23.257 1.00 85.56 301 ARG A CA 1
ATOM 2430 C C . ARG A 1 301 ? -9.256 4.767 23.577 1.00 85.56 301 ARG A C 1
ATOM 2432 O O . ARG A 1 301 ? -8.193 4.879 22.977 1.00 85.56 301 ARG A O 1
ATOM 2439 N N . LEU A 1 302 ? -9.502 3.823 24.483 1.00 83.69 302 LEU A N 1
ATOM 2440 C CA . LEU A 1 302 ? -8.523 2.816 24.887 1.00 83.69 302 LEU A CA 1
ATOM 2441 C C . LEU A 1 302 ? -8.347 1.753 23.804 1.00 83.69 302 LEU A C 1
ATOM 2443 O O . LEU A 1 302 ? -7.215 1.470 23.423 1.00 83.69 302 LEU A O 1
ATOM 2447 N N . LEU A 1 303 ? -9.447 1.289 23.199 1.00 84.81 303 LEU A N 1
ATOM 2448 C CA . LEU A 1 303 ? -9.403 0.335 22.084 1.00 84.81 303 LEU A CA 1
ATOM 2449 C C . LEU A 1 303 ? -8.509 0.821 20.932 1.00 84.81 303 LEU A C 1
ATOM 2451 O O . LEU A 1 303 ? -7.814 0.038 20.293 1.00 84.81 303 LEU A O 1
ATOM 2455 N N . LEU A 1 304 ? -8.541 2.127 20.655 1.00 83.62 304 LEU A N 1
ATOM 2456 C CA . LEU A 1 304 ? -7.782 2.754 19.575 1.00 83.62 304 LEU A CA 1
ATOM 2457 C C . LEU A 1 304 ? -6.318 3.062 19.930 1.00 83.62 304 LEU A C 1
ATOM 2459 O O . LEU A 1 304 ? -5.545 3.369 19.017 1.00 83.62 304 LEU A O 1
ATOM 2463 N N . GLN A 1 305 ? -5.960 3.047 21.218 1.00 82.88 305 GLN A N 1
ATOM 2464 C CA . GLN A 1 305 ? -4.601 3.285 21.721 1.00 82.88 305 GLN A CA 1
ATOM 2465 C C . GLN A 1 305 ? -3.814 1.985 21.929 1.00 82.88 305 GLN A C 1
ATOM 2467 O O . GLN A 1 305 ? -2.586 2.017 21.890 1.00 82.88 305 GLN A O 1
ATOM 2472 N N . GLU A 1 306 ? -4.499 0.860 22.128 1.00 79.69 306 GLU A N 1
ATOM 2473 C CA . GLU A 1 306 ? -3.872 -0.450 22.305 1.00 79.69 306 GLU A CA 1
ATOM 2474 C C . GLU A 1 306 ? -3.146 -0.917 21.034 1.00 79.69 306 GLU A C 1
ATOM 2476 O O . GLU A 1 306 ? -3.726 -0.972 19.944 1.00 79.69 306 GLU A O 1
ATOM 2481 N N . ALA A 1 307 ? -1.874 -1.296 21.191 1.00 71.69 307 ALA A N 1
ATOM 2482 C CA . ALA A 1 307 ? -1.112 -1.984 20.155 1.00 71.69 307 ALA A CA 1
ATOM 2483 C C . ALA A 1 307 ? -1.668 -3.400 19.930 1.00 71.69 307 ALA A C 1
ATOM 2485 O O . ALA A 1 307 ? -2.242 -3.996 20.841 1.00 71.69 307 ALA A O 1
ATOM 2486 N N . ASP A 1 308 ? -1.470 -3.956 18.733 1.00 68.94 308 ASP A N 1
ATOM 2487 C CA . ASP A 1 308 ? -2.030 -5.266 18.369 1.00 68.94 308 ASP A CA 1
ATOM 2488 C C . ASP A 1 308 ? -1.519 -6.422 19.256 1.00 68.94 308 ASP A C 1
ATOM 2490 O O . ASP A 1 308 ? -2.250 -7.383 19.472 1.00 68.94 308 ASP A O 1
ATOM 2494 N N . GLU A 1 309 ? -0.317 -6.313 19.836 1.00 67.12 309 GLU A N 1
ATOM 2495 C CA . GLU A 1 309 ? 0.261 -7.329 20.737 1.00 67.12 309 GLU A CA 1
ATOM 2496 C C . GLU A 1 309 ? -0.413 -7.386 22.118 1.00 67.12 309 GLU A C 1
ATOM 2498 O O . GLU A 1 309 ? -0.466 -8.443 22.744 1.00 67.12 309 GLU A O 1
ATOM 2503 N N . THR A 1 310 ? -0.936 -6.256 22.598 1.00 70.56 310 THR A N 1
ATOM 2504 C CA . THR A 1 310 ? -1.607 -6.120 23.904 1.00 70.56 310 THR A CA 1
ATOM 2505 C C . THR A 1 310 ? -3.097 -5.831 23.746 1.00 70.56 310 THR A C 1
ATOM 2507 O O . THR A 1 310 ? -3.724 -5.284 24.652 1.00 70.56 310 THR A O 1
ATOM 2510 N N . ALA A 1 311 ? -3.645 -6.117 22.567 1.00 75.50 311 ALA A N 1
ATOM 2511 C CA . ALA A 1 311 ? -5.010 -5.791 22.215 1.00 75.50 311 ALA A CA 1
ATOM 2512 C C . ALA A 1 311 ? -6.006 -6.590 23.056 1.00 75.50 311 ALA A C 1
ATOM 2514 O O . ALA A 1 311 ? -5.938 -7.818 23.136 1.00 75.50 311 ALA A O 1
ATOM 2515 N N . THR A 1 312 ? -6.983 -5.888 23.618 1.00 79.81 312 THR A N 1
ATOM 2516 C CA . THR A 1 312 ? -8.147 -6.516 24.240 1.00 79.81 312 THR A CA 1
ATOM 2517 C C . THR A 1 312 ? -8.934 -7.347 23.217 1.00 79.81 312 THR A C 1
ATOM 2519 O O . THR A 1 312 ? -9.183 -6.892 22.091 1.00 79.81 312 THR A O 1
ATOM 2522 N N . PRO A 1 313 ? -9.332 -8.584 23.570 1.00 79.75 313 PRO A N 1
ATOM 2523 C CA . PRO A 1 313 ? -10.135 -9.416 22.690 1.00 79.75 313 PRO A CA 1
ATOM 2524 C C . PRO A 1 313 ? -11.548 -8.837 22.565 1.00 79.75 313 PRO A C 1
ATOM 2526 O O . PRO A 1 313 ? -12.211 -8.522 23.554 1.00 79.75 313 PRO A O 1
ATOM 2529 N N . ILE A 1 314 ? -12.027 -8.711 21.326 1.00 82.88 314 ILE A N 1
ATOM 2530 C CA . ILE A 1 314 ? -13.376 -8.215 21.049 1.00 82.88 314 ILE A CA 1
ATOM 2531 C C . ILE A 1 314 ? -14.352 -9.395 21.057 1.00 82.88 314 ILE A C 1
ATOM 2533 O O . ILE A 1 314 ? -14.332 -10.249 20.170 1.00 82.88 314 ILE A O 1
ATOM 2537 N N . HIS A 1 315 ? -15.223 -9.441 22.059 1.00 78.38 315 HIS A N 1
ATOM 2538 C CA . HIS A 1 315 ? -16.327 -10.379 22.173 1.00 78.38 315 HIS A CA 1
ATOM 2539 C C . HIS A 1 315 ? -17.405 -10.020 21.145 1.00 78.38 315 HIS A C 1
ATOM 2541 O O . HIS A 1 315 ? -17.795 -8.860 21.024 1.00 78.38 315 HIS A O 1
ATOM 2547 N N . ASN A 1 316 ? -17.876 -11.019 20.395 1.00 85.56 316 ASN A N 1
ATOM 2548 C CA . ASN A 1 316 ? -18.796 -10.866 19.261 1.00 85.56 316 ASN A CA 1
ATOM 2549 C C . ASN A 1 316 ? -18.410 -9.713 18.302 1.00 85.56 316 ASN A C 1
ATOM 2551 O O . ASN A 1 316 ? -19.132 -8.714 18.210 1.00 85.56 316 ASN A O 1
ATOM 2555 N N . PRO A 1 317 ? -17.302 -9.845 17.541 1.00 89.31 317 PRO A N 1
ATOM 2556 C CA . PRO A 1 317 ? -16.809 -8.788 16.652 1.00 89.31 317 PRO A CA 1
ATOM 2557 C C . PRO A 1 317 ? -17.853 -8.252 15.668 1.00 89.31 317 PRO A C 1
ATOM 2559 O O . PRO A 1 317 ? -17.863 -7.056 15.390 1.00 89.31 317 PRO A O 1
ATOM 2562 N N . THR A 1 318 ? -18.747 -9.110 15.170 1.00 91.88 318 THR A N 1
ATOM 2563 C CA . THR A 1 318 ? -19.817 -8.736 14.233 1.00 91.88 318 THR A CA 1
ATOM 2564 C C . THR A 1 318 ? -20.819 -7.771 14.864 1.00 91.88 318 THR A C 1
ATOM 2566 O O . THR A 1 318 ? -21.117 -6.726 14.285 1.00 91.88 318 THR A O 1
ATOM 2569 N N . ASP A 1 319 ? -21.286 -8.065 16.079 1.00 90.88 319 ASP A N 1
ATOM 2570 C CA . ASP A 1 319 ? -22.229 -7.201 16.796 1.00 90.88 319 ASP A CA 1
ATOM 2571 C C . ASP A 1 319 ? -21.571 -5.871 17.158 1.00 90.88 319 ASP A C 1
ATOM 2573 O O . ASP A 1 319 ? -22.162 -4.805 16.981 1.00 90.88 319 ASP A O 1
ATOM 2577 N N . PHE A 1 320 ? -20.320 -5.912 17.627 1.00 91.31 320 PHE A N 1
ATOM 2578 C CA . PHE A 1 320 ? -19.574 -4.699 17.941 1.00 91.31 320 PHE A CA 1
ATOM 2579 C C . PHE A 1 320 ? -19.361 -3.825 16.698 1.00 91.31 320 PHE A C 1
ATOM 2581 O O . PHE A 1 320 ? -19.650 -2.629 16.743 1.00 91.31 320 PHE A O 1
ATOM 2588 N N . PHE A 1 321 ? -18.936 -4.409 15.573 1.00 93.06 321 PHE A N 1
ATOM 2589 C CA . PHE A 1 321 ? -18.763 -3.698 14.306 1.00 93.06 321 PHE A CA 1
ATOM 2590 C C . PHE A 1 321 ? -20.062 -3.007 13.860 1.00 93.06 321 PHE A C 1
ATOM 2592 O O . PHE A 1 321 ? -20.049 -1.815 13.540 1.00 93.06 321 PHE A O 1
ATOM 2599 N N . ASN A 1 322 ? -21.195 -3.713 13.933 1.00 92.94 322 ASN A N 1
ATOM 2600 C CA . ASN A 1 322 ? -22.511 -3.161 13.606 1.00 92.94 322 ASN A CA 1
ATOM 2601 C C . ASN A 1 322 ? -22.930 -2.046 14.576 1.00 92.94 322 ASN A C 1
ATOM 2603 O O . ASN A 1 322 ? -23.420 -1.004 14.145 1.00 92.94 322 ASN A O 1
ATOM 2607 N N . ASN A 1 323 ? -22.681 -2.200 15.878 1.00 91.88 323 ASN A N 1
ATOM 2608 C CA . ASN A 1 323 ? -22.971 -1.165 16.874 1.00 91.88 323 ASN A CA 1
ATOM 2609 C C . ASN A 1 323 ? -22.161 0.119 16.634 1.00 91.88 323 ASN A C 1
ATOM 2611 O O . ASN A 1 323 ? -22.703 1.225 16.727 1.00 91.88 323 ASN A O 1
ATOM 2615 N N . VAL A 1 324 ? -20.876 -0.010 16.281 1.00 93.25 324 VAL A N 1
ATOM 2616 C CA . VAL A 1 324 ? -20.032 1.135 15.905 1.00 93.25 324 VAL A CA 1
ATOM 2617 C C . VAL A 1 324 ? -20.556 1.785 14.621 1.00 93.25 324 VAL A C 1
ATOM 2619 O O . VAL A 1 324 ? -20.652 3.013 14.555 1.00 93.25 324 VAL A O 1
ATOM 2622 N N . TYR A 1 325 ? -20.962 0.988 13.629 1.00 94.12 325 TYR A N 1
ATOM 2623 C CA . TYR A 1 325 ? -21.555 1.489 12.389 1.00 94.12 325 TYR A CA 1
ATOM 2624 C C . TYR A 1 325 ? -22.863 2.260 12.630 1.00 94.12 325 TYR A C 1
ATOM 2626 O O . TYR A 1 325 ? -23.022 3.383 12.149 1.00 94.12 325 TYR A O 1
ATOM 2634 N N . HIS A 1 326 ? -23.774 1.733 13.451 1.00 92.25 326 HIS A N 1
ATOM 2635 C CA . HIS A 1 326 ? -25.000 2.439 13.827 1.00 92.25 326 HIS A CA 1
ATOM 2636 C C . HIS A 1 326 ? -24.703 3.758 14.544 1.00 92.25 326 HIS A C 1
ATOM 2638 O O . HIS A 1 326 ? -25.314 4.787 14.243 1.00 92.25 326 HIS A O 1
ATOM 2644 N N . ARG A 1 327 ? -23.725 3.771 15.456 1.00 91.50 327 ARG A N 1
ATOM 2645 C CA . ARG A 1 327 ? -23.305 5.002 16.133 1.00 91.50 327 ARG A CA 1
ATOM 2646 C C . ARG A 1 327 ? -22.718 6.026 15.159 1.00 91.50 327 ARG A C 1
ATOM 2648 O O . ARG A 1 327 ? -22.976 7.219 15.324 1.00 91.50 327 ARG A O 1
ATOM 2655 N N . PHE A 1 328 ? -21.970 5.576 14.152 1.00 93.19 328 PHE A N 1
ATOM 2656 C CA . PHE A 1 328 ? -21.466 6.421 13.071 1.00 93.19 328 PHE A CA 1
ATOM 2657 C C . PHE A 1 328 ? -22.611 7.071 12.280 1.00 93.19 328 PHE A C 1
ATOM 2659 O O . PHE A 1 328 ? -22.590 8.286 12.080 1.00 93.19 328 PHE A O 1
ATOM 2666 N N . LEU A 1 329 ? -23.629 6.297 11.887 1.00 91.75 329 LEU A N 1
ATOM 2667 C CA . LEU A 1 329 ? -24.780 6.800 11.125 1.00 91.75 329 LEU A CA 1
ATOM 2668 C C . LEU A 1 329 ? -25.591 7.851 11.896 1.00 91.75 329 LEU A C 1
ATOM 2670 O O . LEU A 1 329 ? -26.074 8.815 11.305 1.00 91.75 329 LEU A O 1
ATOM 2674 N N . LEU A 1 330 ? -25.716 7.687 13.215 1.00 91.62 330 LEU A N 1
ATOM 2675 C CA . LEU A 1 330 ? -26.448 8.614 14.083 1.00 91.62 330 LEU A CA 1
ATOM 2676 C C . LEU A 1 330 ? -25.662 9.894 14.412 1.00 91.62 330 LEU A C 1
ATOM 2678 O O . LEU A 1 330 ? -26.230 10.842 14.955 1.00 91.62 330 LEU A O 1
ATOM 2682 N N . SER A 1 331 ? -24.357 9.939 14.132 1.00 88.75 331 SER A N 1
ATOM 2683 C CA . SER A 1 331 ? -23.515 11.068 14.517 1.00 88.75 331 SER A CA 1
ATOM 2684 C C . SER A 1 331 ? -23.410 12.131 13.423 1.00 88.75 331 SER A C 1
ATOM 2686 O O . SER A 1 331 ? -22.951 11.869 12.312 1.00 88.75 331 SER A O 1
ATOM 2688 N N . ALA A 1 332 ? -23.753 13.372 13.777 1.00 86.00 332 ALA A N 1
ATOM 2689 C CA . ALA A 1 332 ? -23.528 14.549 12.935 1.00 86.00 332 ALA A CA 1
ATOM 2690 C C . ALA A 1 332 ? -22.144 15.194 13.153 1.00 86.00 332 ALA A C 1
ATOM 2692 O O . ALA A 1 332 ? -21.702 16.003 12.340 1.00 86.00 332 ALA A O 1
ATOM 2693 N N . ARG A 1 333 ? -21.453 14.865 14.255 1.00 88.00 333 ARG A N 1
ATOM 2694 C CA . ARG A 1 333 ? -20.158 15.465 14.607 1.00 88.00 333 ARG A CA 1
ATOM 2695 C C . ARG A 1 333 ? -19.013 14.755 13.889 1.00 88.00 333 ARG A C 1
ATOM 2697 O O . ARG A 1 333 ? -18.867 13.541 14.020 1.00 88.00 333 ARG A O 1
ATOM 2704 N N . SER A 1 334 ? -18.160 15.530 13.221 1.00 86.25 334 SER A N 1
ATOM 2705 C CA . SER A 1 334 ? -17.021 15.016 12.450 1.00 86.25 334 SER A CA 1
ATOM 2706 C C . SER A 1 334 ? -16.047 14.192 13.303 1.00 86.25 334 SER A C 1
ATOM 2708 O O . SER A 1 334 ? -15.728 13.062 12.947 1.00 86.25 334 SER A O 1
ATOM 2710 N N . ASP A 1 335 ? -15.676 14.679 14.492 1.00 86.69 335 ASP A N 1
ATOM 2711 C CA . ASP A 1 335 ? -14.740 13.979 15.390 1.00 86.69 335 ASP A CA 1
ATOM 2712 C C . ASP A 1 335 ? -15.239 12.581 15.778 1.00 86.69 335 ASP A C 1
ATOM 2714 O O . ASP A 1 335 ? -14.495 11.602 15.762 1.00 86.69 335 ASP A O 1
ATOM 2718 N N . MET A 1 336 ? -16.534 12.478 16.091 1.00 88.25 336 MET A N 1
ATOM 2719 C CA . MET A 1 336 ? -17.162 11.219 16.480 1.00 88.25 336 MET A CA 1
ATOM 2720 C C . MET A 1 336 ? -17.260 10.260 15.289 1.00 88.25 336 MET A C 1
ATOM 2722 O O . MET A 1 336 ? -17.030 9.061 15.452 1.00 88.25 336 MET A O 1
ATOM 2726 N N . ARG A 1 337 ? -17.551 10.774 14.086 1.00 90.06 337 ARG A N 1
ATOM 2727 C CA . ARG A 1 337 ? -17.519 9.986 12.846 1.00 90.06 337 ARG A CA 1
ATOM 2728 C C . ARG A 1 337 ? -16.118 9.433 12.585 1.00 90.06 337 ARG A C 1
ATOM 2730 O O . ARG A 1 337 ? -15.999 8.238 12.339 1.00 90.06 337 ARG A O 1
ATOM 2737 N N . CYS A 1 338 ? -15.070 10.249 12.716 1.00 90.62 338 CYS A N 1
ATOM 2738 C CA . CYS A 1 338 ? -13.675 9.814 12.586 1.00 90.62 338 CYS A CA 1
ATOM 2739 C C . CYS A 1 338 ? -13.318 8.710 13.593 1.00 90.62 338 CYS A C 1
ATOM 2741 O O . CYS A 1 338 ? -12.761 7.686 13.201 1.00 90.62 338 CYS A O 1
ATOM 2743 N N . LEU A 1 339 ? -13.689 8.874 14.871 1.00 90.31 339 LEU A N 1
ATOM 2744 C CA . LEU A 1 339 ? -13.473 7.853 15.904 1.00 90.31 339 LEU A CA 1
ATOM 2745 C C . LEU A 1 339 ? -14.177 6.534 15.566 1.00 90.31 339 LEU A C 1
ATOM 2747 O O . LEU A 1 339 ? -13.567 5.472 15.679 1.00 90.31 339 LEU A O 1
ATOM 2751 N N . CYS A 1 340 ? -15.432 6.593 15.112 1.00 92.62 340 CYS A N 1
ATOM 2752 C CA . CYS A 1 340 ? -16.170 5.397 14.713 1.00 92.62 340 CYS A CA 1
ATOM 2753 C C . CYS A 1 340 ? -15.539 4.732 13.484 1.00 92.62 340 CYS A C 1
ATOM 2755 O O . CYS A 1 340 ? -15.326 3.527 13.503 1.00 92.62 340 CYS A O 1
ATOM 2757 N N . LEU A 1 341 ? -15.168 5.494 12.448 1.00 93.88 341 LEU A N 1
ATOM 2758 C CA . LEU A 1 341 ? -14.493 4.961 11.258 1.00 93.88 341 LEU A CA 1
ATOM 2759 C C . LEU A 1 341 ? -13.162 4.287 11.612 1.00 93.88 341 LEU A C 1
ATOM 2761 O O . LEU A 1 341 ? -12.865 3.205 11.107 1.00 93.88 341 LEU A O 1
ATOM 2765 N N . ARG A 1 342 ? -12.381 4.883 12.523 1.00 92.69 342 ARG A N 1
ATOM 2766 C CA . ARG A 1 342 ? -11.143 4.275 13.026 1.00 92.69 342 ARG A CA 1
ATOM 2767 C C . ARG A 1 342 ? -11.425 2.976 13.778 1.00 92.69 342 ARG A C 1
ATOM 2769 O O . ARG A 1 342 ? -10.741 1.984 13.545 1.00 92.69 342 ARG A O 1
ATOM 2776 N N . ALA A 1 343 ? -12.433 2.967 14.650 1.00 91.69 343 ALA A N 1
ATOM 2777 C CA . ALA A 1 343 ? -12.820 1.779 15.406 1.00 91.69 343 AL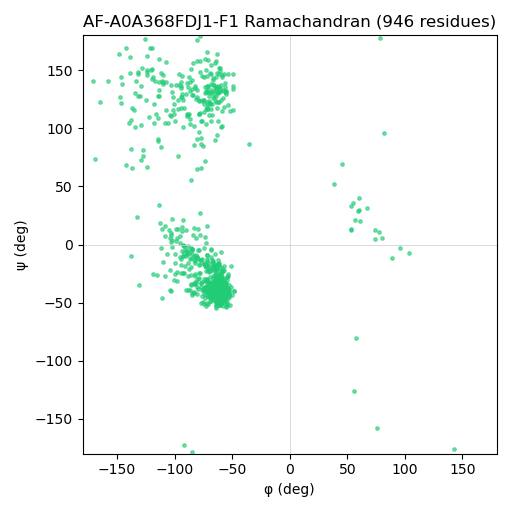A A CA 1
ATOM 2778 C C . ALA A 1 343 ? -13.319 0.658 14.482 1.00 91.69 343 ALA A C 1
ATOM 2780 O O . ALA A 1 343 ? -12.922 -0.494 14.648 1.00 91.69 343 ALA A O 1
ATOM 2781 N N . MET A 1 344 ? -14.100 0.992 13.451 1.00 94.19 344 MET A N 1
ATOM 2782 C CA . MET A 1 344 ? -14.497 0.059 12.392 1.00 94.19 344 MET A CA 1
ATOM 2783 C C . MET A 1 344 ? -13.282 -0.492 11.634 1.00 94.19 344 MET A C 1
ATOM 2785 O O . MET A 1 344 ? -13.219 -1.683 11.352 1.00 94.19 344 MET A O 1
ATOM 2789 N N . ALA A 1 345 ? -12.285 0.343 11.332 1.00 94.38 345 ALA A N 1
ATOM 2790 C CA . ALA A 1 345 ? -11.084 -0.110 10.638 1.00 94.38 345 ALA A CA 1
ATOM 2791 C C . ALA A 1 345 ? -10.258 -1.089 11.492 1.00 94.38 345 ALA A C 1
ATOM 2793 O O . ALA A 1 345 ? -9.815 -2.116 10.983 1.00 94.38 345 ALA A O 1
ATOM 2794 N N . VAL A 1 346 ? -10.080 -0.807 12.788 1.00 91.50 346 VAL A N 1
ATOM 2795 C CA . VAL A 1 346 ? -9.349 -1.690 13.719 1.00 91.50 346 VAL A CA 1
ATOM 2796 C C . VAL A 1 346 ? -10.083 -3.019 13.908 1.00 91.50 346 VAL A C 1
ATOM 2798 O O . VAL A 1 346 ? -9.486 -4.082 13.762 1.00 91.50 346 VAL A O 1
ATOM 2801 N N . THR A 1 347 ? -11.389 -2.970 14.176 1.00 91.94 347 THR A N 1
ATOM 2802 C CA . THR A 1 347 ? -12.226 -4.167 14.373 1.00 91.94 347 THR A CA 1
ATOM 2803 C C . THR A 1 347 ? -12.256 -5.055 13.139 1.00 91.94 347 THR A C 1
ATOM 2805 O O . THR A 1 347 ? -11.999 -6.252 13.246 1.00 91.94 347 THR A O 1
ATOM 2808 N N . TYR A 1 348 ? -12.498 -4.474 11.962 1.00 94.19 348 TYR A N 1
ATOM 2809 C CA . TYR A 1 348 ? -12.478 -5.224 10.713 1.00 94.19 348 TYR A CA 1
ATOM 2810 C C . TYR A 1 348 ? -11.076 -5.746 10.406 1.00 94.19 348 TYR A C 1
ATOM 2812 O O . TYR A 1 348 ? -10.922 -6.906 10.057 1.00 94.19 348 TYR A O 1
ATOM 2820 N N . GLY A 1 349 ? -10.030 -4.943 10.613 1.00 92.12 349 GLY A N 1
ATOM 2821 C CA . GLY A 1 349 ? -8.646 -5.379 10.424 1.00 92.12 349 GLY A CA 1
ATOM 2822 C C . GLY A 1 349 ? -8.280 -6.614 11.255 1.00 92.12 349 GLY A C 1
ATOM 2823 O O . GLY A 1 349 ? -7.651 -7.524 10.726 1.00 92.12 349 GLY A O 1
ATOM 2824 N N . ARG A 1 350 ? -8.714 -6.678 12.522 1.00 89.81 350 ARG A N 1
ATOM 2825 C CA . ARG A 1 350 ? -8.451 -7.815 13.426 1.00 89.81 350 ARG A CA 1
ATOM 2826 C C . ARG A 1 350 ? -9.360 -9.024 13.173 1.00 89.81 350 ARG A C 1
ATOM 2828 O O . ARG A 1 350 ? -8.956 -10.155 13.428 1.00 89.81 350 ARG A O 1
ATOM 2835 N N . HIS A 1 351 ? -10.581 -8.802 12.682 1.00 91.06 351 HIS A N 1
ATOM 2836 C CA . HIS A 1 351 ? -11.642 -9.817 12.657 1.00 91.06 351 HIS A CA 1
ATOM 2837 C C . HIS A 1 351 ? -12.379 -9.941 11.305 1.00 91.06 351 HIS A C 1
ATOM 2839 O O . HIS A 1 351 ? -13.503 -10.433 11.254 1.00 91.06 351 HIS A O 1
ATOM 2845 N N . HIS A 1 352 ? -11.768 -9.546 10.182 1.00 92.69 352 HIS A N 1
ATOM 2846 C CA . HIS A 1 352 ? -12.416 -9.565 8.855 1.00 92.69 352 HIS A CA 1
ATOM 2847 C C . HIS A 1 352 ? -12.936 -10.952 8.436 1.00 92.69 352 HIS A C 1
ATOM 2849 O O . HIS A 1 352 ? -13.936 -11.042 7.726 1.00 92.69 352 HIS A O 1
ATOM 2855 N N . MET A 1 353 ? -12.286 -12.032 8.884 1.00 91.75 353 MET A N 1
ATOM 2856 C CA . MET A 1 353 ? -12.717 -13.409 8.613 1.00 91.75 353 MET A CA 1
ATOM 2857 C C . MET A 1 353 ? -14.001 -13.793 9.361 1.00 91.75 353 MET A C 1
ATOM 2859 O O . MET A 1 353 ? -14.817 -14.522 8.808 1.00 91.75 353 MET A O 1
ATOM 2863 N N . THR A 1 354 ? -14.199 -13.311 10.594 1.00 92.50 354 THR A N 1
ATOM 2864 C CA . THR A 1 354 ? -15.403 -13.619 11.390 1.00 92.50 354 THR A CA 1
ATOM 2865 C C . THR A 1 354 ? -16.561 -12.679 11.073 1.00 92.50 354 THR A C 1
ATOM 2867 O O . THR A 1 354 ? -17.708 -13.115 11.077 1.00 92.50 354 THR A O 1
ATOM 2870 N N . ILE A 1 355 ? -16.272 -11.409 10.770 1.00 93.94 355 ILE A N 1
ATOM 2871 C CA . ILE A 1 355 ? -17.282 -10.427 10.352 1.00 93.94 355 ILE A CA 1
ATOM 2872 C C . ILE A 1 355 ? -17.790 -10.754 8.942 1.00 93.94 355 ILE A C 1
ATOM 2874 O O . ILE A 1 355 ? -18.988 -10.672 8.686 1.00 93.94 355 ILE A O 1
ATOM 2878 N N . GLY A 1 356 ? -16.895 -11.154 8.034 1.00 92.88 356 GLY A N 1
ATOM 2879 C CA . GLY A 1 356 ? -17.253 -11.485 6.660 1.00 92.88 356 GLY A CA 1
ATOM 2880 C C . GLY A 1 356 ? -17.528 -10.248 5.788 1.00 92.88 356 GLY A C 1
ATOM 2881 O O . GLY A 1 356 ? -16.991 -9.165 6.056 1.00 92.88 356 GLY A O 1
ATOM 2882 N N . PRO A 1 357 ? -18.282 -10.401 4.685 1.00 93.81 357 PRO A N 1
ATOM 2883 C CA . PRO A 1 357 ? -18.599 -9.299 3.784 1.00 93.81 357 PRO A CA 1
ATOM 2884 C C . PRO A 1 357 ? -19.555 -8.288 4.428 1.00 93.81 357 PRO A C 1
ATOM 2886 O O . PRO A 1 357 ? -20.424 -8.642 5.218 1.00 93.81 357 PRO A O 1
ATOM 2889 N N . PHE A 1 358 ? -19.396 -7.018 4.063 1.00 93.88 358 PHE A N 1
ATOM 2890 C CA . PHE A 1 358 ? -20.179 -5.899 4.564 1.00 93.88 358 PHE A CA 1
ATOM 2891 C C . PHE A 1 358 ? -20.983 -5.242 3.434 1.00 93.88 358 PHE A C 1
ATOM 2893 O O . PHE A 1 358 ? -20.424 -4.610 2.530 1.00 93.88 358 PHE A O 1
ATOM 2900 N N . GLU A 1 359 ? -22.307 -5.373 3.513 1.00 88.44 359 GLU A N 1
ATOM 2901 C CA . GLU A 1 359 ? -23.253 -4.955 2.469 1.00 88.44 359 GLU A CA 1
ATOM 2902 C C . GLU A 1 359 ? -23.222 -3.438 2.206 1.00 88.44 359 GLU A C 1
ATOM 2904 O O . GLU A 1 359 ? -23.237 -2.997 1.055 1.00 88.44 359 GLU A O 1
ATOM 2909 N N . ASP A 1 360 ? -23.063 -2.620 3.252 1.00 91.38 360 ASP A N 1
ATOM 2910 C CA . ASP A 1 360 ? -23.045 -1.156 3.132 1.00 91.38 360 ASP A CA 1
ATOM 2911 C C . ASP A 1 360 ? -21.670 -0.582 2.735 1.00 91.38 360 ASP A C 1
ATOM 2913 O O . ASP A 1 360 ? -21.444 0.631 2.798 1.00 91.38 360 ASP A O 1
ATOM 2917 N N . SER A 1 361 ? -20.735 -1.414 2.264 1.00 90.88 361 SER A N 1
ATOM 2918 C CA . SER A 1 361 ? -19.416 -0.968 1.782 1.00 90.88 361 SER A CA 1
ATOM 2919 C C . SER A 1 361 ? -19.520 0.125 0.701 1.00 90.88 361 SER A C 1
ATOM 2921 O O . SER A 1 361 ? -18.782 1.114 0.732 1.00 90.88 361 SER A O 1
ATOM 2923 N N . ARG A 1 362 ? -20.517 0.032 -0.190 1.00 92.69 362 ARG A N 1
ATOM 2924 C CA . ARG A 1 362 ? -20.833 1.054 -1.209 1.00 92.69 362 ARG A CA 1
ATOM 2925 C C . ARG A 1 362 ? -21.242 2.412 -0.626 1.00 92.69 362 ARG A C 1
ATOM 2927 O O . ARG A 1 362 ? -21.029 3.450 -1.258 1.00 92.69 362 ARG A O 1
ATOM 2934 N N . HIS A 1 363 ? -21.840 2.430 0.568 1.00 93.12 363 HIS A N 1
ATOM 2935 C CA . HIS A 1 363 ? -22.296 3.661 1.209 1.00 93.12 363 HIS A CA 1
ATOM 2936 C C . HIS A 1 363 ? -21.104 4.546 1.597 1.00 93.12 363 HIS A C 1
ATOM 2938 O O . HIS A 1 363 ? -21.156 5.766 1.412 1.00 93.12 363 HIS A O 1
ATOM 2944 N N . PHE A 1 364 ? -19.993 3.939 2.035 1.00 94.12 364 PHE A N 1
ATOM 2945 C CA . PHE A 1 364 ? -18.755 4.656 2.350 1.00 94.12 364 PHE A CA 1
ATOM 2946 C C . PHE A 1 364 ? -18.164 5.375 1.140 1.00 94.12 364 PHE A C 1
ATOM 2948 O O . PHE A 1 364 ? -17.727 6.516 1.271 1.00 94.12 364 PHE A O 1
ATOM 2955 N N . VAL A 1 365 ? -18.230 4.773 -0.050 1.00 94.31 365 VAL A N 1
ATOM 2956 C CA . VAL A 1 365 ? -17.758 5.412 -1.288 1.00 94.31 365 VAL A CA 1
ATOM 2957 C C . VAL A 1 365 ? -18.615 6.633 -1.632 1.00 94.31 365 VAL A C 1
ATOM 2959 O O . VAL A 1 365 ? -18.088 7.714 -1.890 1.00 94.31 365 VAL A O 1
ATOM 2962 N N . SER A 1 366 ? -19.943 6.521 -1.520 1.00 93.75 366 SER A N 1
ATOM 2963 C CA . SER A 1 366 ? -20.852 7.665 -1.696 1.00 93.75 366 SER A CA 1
ATOM 2964 C C . SER A 1 366 ? -20.594 8.788 -0.678 1.00 93.75 366 SER A C 1
ATOM 2966 O O . SER A 1 366 ? -20.680 9.970 -1.020 1.00 93.75 366 SER A O 1
ATOM 2968 N N . MET A 1 367 ? -20.289 8.450 0.579 1.00 91.94 367 MET A N 1
ATOM 2969 C CA . MET A 1 367 ? -19.940 9.445 1.599 1.00 91.94 367 MET A CA 1
ATOM 2970 C C . MET A 1 367 ? -18.585 10.102 1.326 1.00 91.94 367 MET A C 1
ATOM 2972 O O . MET A 1 367 ? -18.482 11.321 1.448 1.00 91.94 367 MET A O 1
ATOM 2976 N N . LEU A 1 368 ? -17.584 9.339 0.878 1.00 92.50 368 LEU A N 1
ATOM 2977 C CA . LEU A 1 368 ? -16.269 9.853 0.497 1.00 92.50 368 LEU A CA 1
ATOM 2978 C C . LEU A 1 368 ? -16.372 10.884 -0.639 1.00 92.50 368 LEU A C 1
ATOM 2980 O O . LEU A 1 368 ? -15.775 11.956 -0.550 1.00 92.50 368 LEU A O 1
ATOM 2984 N N . VAL A 1 369 ? -17.206 10.632 -1.655 1.00 90.88 369 VAL A N 1
ATOM 2985 C CA . VAL A 1 369 ? -17.451 11.589 -2.754 1.00 90.88 369 VAL A CA 1
ATOM 2986 C C . VAL A 1 369 ? -18.003 12.922 -2.243 1.00 90.88 369 VAL A C 1
ATOM 2988 O O . VAL A 1 369 ? -17.645 13.976 -2.774 1.00 90.88 369 VAL A O 1
ATOM 2991 N N . LYS A 1 370 ? -18.840 12.904 -1.199 1.00 88.56 370 LYS A N 1
ATOM 2992 C CA . LYS A 1 370 ? -19.463 14.099 -0.594 1.00 88.56 370 LYS A CA 1
ATOM 2993 C C . LYS A 1 370 ? -18.627 14.729 0.530 1.00 88.56 370 LYS A C 1
ATOM 2995 O O . LYS A 1 370 ? -18.963 15.812 0.994 1.00 88.56 370 LYS A O 1
ATOM 3000 N N . CYS A 1 371 ? -17.551 14.075 0.962 1.00 88.31 371 CYS A N 1
ATOM 3001 C CA . CYS A 1 371 ? -16.773 14.454 2.139 1.00 88.31 371 CYS A CA 1
ATOM 3002 C C . CYS A 1 371 ? -15.977 15.754 1.939 1.00 88.31 371 CYS A C 1
ATOM 3004 O O . CYS A 1 371 ? -15.150 15.847 1.039 1.00 88.31 371 CYS A O 1
ATOM 3006 N N . THR A 1 372 ? -16.173 16.763 2.780 1.00 84.31 372 THR A N 1
ATOM 3007 C CA . THR A 1 372 ? -15.430 18.037 2.694 1.00 84.31 372 THR A CA 1
ATOM 3008 C C . THR A 1 372 ? -14.266 18.131 3.682 1.00 84.31 372 THR A C 1
ATOM 3010 O O . THR A 1 372 ? -13.391 18.973 3.508 1.00 84.31 372 THR A O 1
ATOM 3013 N N . ASN A 1 373 ? -14.221 17.261 4.698 1.00 87.94 373 ASN A N 1
ATOM 3014 C CA . ASN A 1 373 ? -13.180 17.263 5.724 1.00 87.94 373 ASN A CA 1
ATOM 3015 C C . ASN A 1 373 ? -12.043 16.286 5.373 1.00 87.94 373 ASN A C 1
ATOM 3017 O O . ASN A 1 373 ? -12.282 15.101 5.143 1.00 87.94 373 ASN A O 1
ATOM 3021 N N . ALA A 1 374 ? -10.796 16.767 5.380 1.00 88.25 374 ALA A N 1
ATOM 3022 C CA . ALA A 1 374 ? -9.614 15.945 5.118 1.00 88.25 374 ALA A CA 1
ATOM 3023 C C . ALA A 1 374 ? -9.417 14.829 6.160 1.00 88.25 374 ALA A C 1
ATOM 3025 O O . ALA A 1 374 ? -9.036 13.719 5.794 1.00 88.25 374 ALA A O 1
ATOM 3026 N N . ALA A 1 375 ? -9.734 15.081 7.435 1.00 89.69 375 ALA A N 1
ATOM 3027 C CA . ALA A 1 375 ? -9.627 14.059 8.473 1.00 89.69 375 ALA A CA 1
ATOM 3028 C C . ALA A 1 375 ? -10.625 12.910 8.244 1.00 89.69 375 ALA A C 1
ATOM 3030 O O . ALA A 1 375 ? -10.244 11.744 8.321 1.00 89.69 375 ALA A O 1
ATOM 3031 N N . GLU A 1 376 ? -11.885 13.214 7.907 1.00 90.69 376 GLU A N 1
ATOM 3032 C CA . GLU A 1 376 ? -12.879 12.179 7.576 1.00 90.69 376 GLU A CA 1
ATOM 3033 C C . GLU A 1 376 ? -12.489 11.399 6.320 1.00 90.69 376 GLU A C 1
ATOM 3035 O O . GLU A 1 376 ? -12.594 10.174 6.317 1.00 90.69 376 GLU A O 1
ATOM 3040 N N . ARG A 1 377 ? -11.994 12.085 5.278 1.00 92.88 377 ARG A N 1
ATOM 3041 C CA . ARG A 1 377 ? -11.467 11.447 4.061 1.00 92.88 377 ARG A CA 1
ATOM 3042 C C . ARG A 1 377 ? -10.439 10.378 4.412 1.00 92.88 377 ARG A C 1
ATOM 3044 O O . ARG A 1 377 ? -10.571 9.245 3.958 1.00 92.88 377 ARG A O 1
ATOM 3051 N N . ASP A 1 378 ? -9.443 10.722 5.221 1.00 94.19 378 ASP A N 1
ATOM 3052 C CA . ASP A 1 378 ? -8.369 9.790 5.565 1.00 94.19 378 ASP A CA 1
ATOM 3053 C C . ASP A 1 378 ? -8.888 8.583 6.351 1.00 94.19 378 ASP A C 1
ATOM 3055 O O . ASP A 1 378 ? -8.473 7.455 6.092 1.00 94.19 378 ASP A O 1
ATOM 3059 N N . HIS A 1 379 ? -9.851 8.791 7.252 1.00 94.69 379 HIS A N 1
ATOM 3060 C CA . HIS A 1 379 ? -10.487 7.702 7.994 1.00 94.69 379 HIS A CA 1
ATOM 3061 C C . HIS A 1 379 ? -11.367 6.807 7.107 1.00 94.69 379 HIS A C 1
ATOM 3063 O O . HIS A 1 379 ? -11.396 5.594 7.314 1.00 94.69 379 HIS A O 1
ATOM 3069 N N . PHE A 1 380 ? -12.046 7.360 6.095 1.00 95.69 380 PHE A N 1
ATOM 3070 C CA . PHE A 1 380 ? -12.748 6.554 5.090 1.00 95.69 380 PHE A CA 1
ATOM 3071 C C . PHE A 1 380 ? -11.771 5.691 4.293 1.00 95.69 380 PHE A C 1
ATOM 3073 O O . PHE A 1 380 ? -12.021 4.500 4.129 1.00 95.69 380 PHE A O 1
ATOM 3080 N N . ILE A 1 381 ? -10.653 6.261 3.830 1.00 96.94 381 ILE A N 1
ATOM 3081 C CA . ILE A 1 381 ? -9.625 5.506 3.097 1.00 96.94 381 ILE A CA 1
ATOM 3082 C C . ILE A 1 381 ? -8.996 4.432 3.992 1.00 96.94 381 ILE A C 1
ATOM 3084 O O . ILE A 1 381 ? -8.822 3.299 3.546 1.00 96.94 381 ILE A O 1
ATOM 3088 N N . LEU A 1 382 ? -8.741 4.734 5.268 1.00 96.38 382 LEU A N 1
ATOM 3089 C CA . LEU A 1 382 ? -8.278 3.752 6.250 1.00 96.38 382 LEU A CA 1
ATOM 3090 C C . LEU A 1 382 ? -9.275 2.594 6.404 1.00 96.38 382 LEU A C 1
ATOM 3092 O O . LEU A 1 382 ? -8.870 1.436 6.329 1.00 96.38 382 LEU A O 1
ATOM 3096 N N . LEU A 1 383 ? -10.571 2.869 6.570 1.00 96.50 383 LEU A N 1
ATOM 3097 C CA . LEU A 1 383 ? -11.585 1.814 6.658 1.00 96.50 383 LEU A CA 1
ATOM 3098 C C . LEU A 1 383 ? -11.668 0.999 5.362 1.00 96.50 383 LEU A C 1
ATOM 3100 O O . LEU A 1 383 ? -11.665 -0.229 5.415 1.00 96.50 383 LEU A O 1
ATOM 3104 N N . ILE A 1 384 ? -11.679 1.659 4.200 1.00 97.00 384 ILE A N 1
ATOM 3105 C CA . ILE A 1 384 ? -11.690 0.998 2.888 1.00 97.00 384 ILE A CA 1
ATOM 3106 C C . ILE A 1 384 ? -10.471 0.080 2.733 1.00 97.00 384 ILE A C 1
ATOM 3108 O O . ILE A 1 384 ? -10.626 -1.045 2.260 1.00 97.00 384 ILE A O 1
ATOM 3112 N N . SER A 1 385 ? -9.291 0.493 3.210 1.00 96.94 385 SER A N 1
ATOM 3113 C CA . SER A 1 385 ? -8.084 -0.347 3.188 1.00 96.94 385 SER A CA 1
ATOM 3114 C C . SER A 1 385 ? -8.242 -1.664 3.942 1.00 96.94 385 SER A C 1
ATOM 3116 O O . SER A 1 385 ? -7.615 -2.658 3.586 1.00 96.94 385 SER A O 1
ATOM 3118 N N . LYS A 1 386 ? -9.113 -1.695 4.956 1.00 96.44 386 LYS A N 1
ATOM 3119 C CA . LYS A 1 386 ? -9.427 -2.904 5.722 1.00 96.44 386 LYS A CA 1
ATOM 3120 C C . LYS A 1 386 ? -10.594 -3.675 5.119 1.00 96.44 386 LYS A C 1
ATOM 3122 O O . LYS A 1 386 ? -10.514 -4.893 5.035 1.00 96.44 386 LYS A O 1
ATOM 3127 N N . LEU A 1 387 ? -11.632 -2.999 4.622 1.00 96.06 387 LEU A N 1
ATOM 3128 C CA . LEU A 1 387 ? -12.760 -3.653 3.944 1.00 96.06 387 LEU A CA 1
ATOM 3129 C C . LEU A 1 387 ? -12.325 -4.441 2.703 1.00 96.06 387 LEU A C 1
ATOM 3131 O O . LEU A 1 387 ? -12.910 -5.483 2.410 1.00 96.06 387 LEU A O 1
ATOM 3135 N N . VAL A 1 388 ? -11.284 -3.974 2.009 1.00 96.25 388 VAL A N 1
ATOM 3136 C CA . VAL A 1 388 ? -10.710 -4.631 0.826 1.00 96.25 388 VAL A CA 1
ATOM 3137 C C . VAL A 1 388 ? -10.037 -5.969 1.153 1.00 96.25 388 VAL A C 1
ATOM 3139 O O . VAL A 1 388 ? -9.846 -6.755 0.237 1.00 96.25 388 VAL A O 1
ATOM 3142 N N . LEU A 1 389 ? -9.783 -6.310 2.425 1.00 95.88 389 LEU A N 1
ATOM 3143 C CA . LEU A 1 389 ? -9.286 -7.637 2.839 1.00 95.88 389 LEU A CA 1
ATOM 3144 C C . LEU A 1 389 ? -10.283 -8.785 2.583 1.00 95.88 389 LEU A C 1
ATOM 3146 O O . LEU A 1 389 ? -9.932 -9.952 2.758 1.00 95.88 389 LEU A O 1
ATOM 3150 N N . ASN A 1 390 ? -11.525 -8.484 2.194 1.00 95.69 390 ASN A N 1
ATOM 3151 C CA . ASN A 1 390 ? -12.526 -9.474 1.807 1.00 95.69 390 ASN A CA 1
ATOM 3152 C C . ASN A 1 390 ? -12.892 -9.332 0.319 1.00 95.69 390 ASN A C 1
ATOM 3154 O O . ASN A 1 390 ? -13.286 -8.260 -0.142 1.00 95.69 390 ASN A O 1
ATOM 3158 N N . LYS A 1 391 ? -12.813 -10.441 -0.426 1.00 94.94 391 LYS A N 1
ATOM 3159 C CA . LYS A 1 391 ? -13.045 -10.496 -1.878 1.00 94.94 391 LYS A CA 1
ATOM 3160 C C . LYS A 1 391 ? -14.427 -9.990 -2.311 1.00 94.94 391 LYS A C 1
ATOM 3162 O O . LYS A 1 391 ? -14.536 -9.362 -3.365 1.00 94.94 391 LYS A O 1
ATOM 3167 N N . ASP A 1 392 ? -15.475 -10.251 -1.534 1.00 95.00 392 ASP A N 1
ATOM 3168 C CA . ASP A 1 392 ? -16.837 -9.847 -1.898 1.00 95.00 392 ASP A CA 1
ATOM 3169 C C . ASP A 1 392 ? -17.047 -8.340 -1.709 1.00 95.00 392 ASP A C 1
ATOM 3171 O O . ASP A 1 392 ? -17.625 -7.693 -2.583 1.00 95.00 392 ASP A O 1
ATOM 3175 N N . ASN A 1 393 ? -16.457 -7.744 -0.667 1.00 95.44 393 ASN A N 1
ATOM 3176 C CA . ASN A 1 393 ? -16.431 -6.285 -0.507 1.00 95.44 393 ASN A CA 1
ATOM 3177 C C . ASN A 1 393 ? -15.721 -5.607 -1.675 1.00 95.44 393 ASN A C 1
ATOM 3179 O O . ASN A 1 393 ? -16.181 -4.581 -2.167 1.00 95.44 393 ASN A O 1
ATOM 3183 N N . VAL A 1 394 ? -14.608 -6.180 -2.148 1.00 95.81 394 VAL A N 1
ATOM 3184 C CA . VAL A 1 394 ? -13.899 -5.639 -3.312 1.00 95.81 394 VAL A CA 1
ATOM 3185 C C . VAL A 1 394 ? -14.817 -5.586 -4.533 1.00 95.81 394 VAL A C 1
ATOM 3187 O O . VAL A 1 394 ? -14.799 -4.592 -5.258 1.00 95.81 394 VAL A O 1
ATOM 3190 N N . ARG A 1 395 ? -15.655 -6.610 -4.751 1.00 94.25 395 ARG A N 1
ATOM 3191 C CA . ARG A 1 395 ? -16.617 -6.631 -5.864 1.00 94.25 395 ARG A CA 1
ATOM 3192 C C . ARG A 1 395 ? -17.592 -5.450 -5.786 1.00 94.25 395 ARG A C 1
ATOM 3194 O O . ARG A 1 395 ? -17.762 -4.748 -6.784 1.00 94.25 395 ARG A O 1
ATOM 3201 N N . GLU A 1 396 ? -18.161 -5.194 -4.610 1.00 94.00 396 GLU A N 1
ATOM 3202 C CA . GLU A 1 396 ? -19.071 -4.062 -4.373 1.00 94.00 396 GLU A CA 1
ATOM 3203 C C . GLU A 1 396 ? -18.366 -2.704 -4.527 1.00 94.00 396 GLU A C 1
ATOM 3205 O O . GLU A 1 396 ? -18.874 -1.790 -5.185 1.00 94.00 396 GLU A O 1
ATOM 3210 N N . LEU A 1 397 ? -17.146 -2.577 -3.997 1.00 95.69 397 LEU A N 1
ATOM 3211 C CA . LEU A 1 397 ? -16.353 -1.350 -4.085 1.00 95.69 397 LEU A CA 1
ATOM 3212 C C . LEU A 1 397 ? -15.978 -1.005 -5.536 1.00 95.69 397 LEU A C 1
ATOM 3214 O O . LEU A 1 397 ? -16.082 0.161 -5.929 1.00 95.69 397 LEU A O 1
ATOM 3218 N N . ILE A 1 398 ? -15.623 -1.999 -6.362 1.00 93.81 398 ILE A N 1
ATOM 3219 C CA . ILE A 1 398 ? -15.401 -1.804 -7.807 1.00 93.81 398 ILE A CA 1
ATOM 3220 C C . ILE A 1 398 ? -16.687 -1.301 -8.474 1.00 93.81 398 ILE A C 1
ATOM 3222 O O . ILE A 1 398 ? -16.642 -0.323 -9.223 1.00 93.81 398 ILE A O 1
ATOM 3226 N N . GLY A 1 399 ? -17.832 -1.926 -8.175 1.00 91.81 399 GLY A N 1
ATOM 3227 C CA . GLY A 1 399 ? -19.138 -1.524 -8.710 1.00 91.81 399 GLY A CA 1
ATOM 3228 C C . GLY A 1 399 ? -19.540 -0.091 -8.344 1.00 91.81 399 GLY A C 1
ATOM 3229 O O . GLY A 1 399 ? -20.221 0.579 -9.117 1.00 91.81 399 GLY A O 1
ATOM 3230 N N . SER A 1 400 ? -19.067 0.415 -7.202 1.00 92.44 400 SER A N 1
ATOM 3231 C CA . SER A 1 400 ? -19.340 1.774 -6.714 1.00 92.44 400 SER A CA 1
ATOM 3232 C C . SER A 1 400 ? -18.429 2.883 -7.275 1.00 92.44 400 SER A C 1
ATOM 3234 O O . SER A 1 400 ? -18.518 4.018 -6.815 1.00 92.44 400 SER A O 1
ATOM 3236 N N . GLN A 1 401 ? -17.576 2.584 -8.266 1.00 92.69 401 GLN A N 1
ATOM 3237 C CA . GLN A 1 401 ? -16.603 3.524 -8.856 1.00 92.69 401 GLN A CA 1
ATOM 3238 C C . GLN A 1 401 ? -15.571 4.073 -7.852 1.00 92.69 401 GLN A C 1
ATOM 3240 O O . GLN A 1 401 ? -15.186 5.241 -7.906 1.00 92.69 401 GLN A O 1
ATOM 3245 N N . LEU A 1 402 ? -15.070 3.222 -6.950 1.00 96.31 402 LEU A N 1
ATOM 3246 C CA . LEU A 1 402 ? -14.000 3.602 -6.020 1.00 96.31 402 LEU A CA 1
ATOM 3247 C C . LEU A 1 402 ? -12.669 3.927 -6.733 1.00 96.31 402 LEU A C 1
ATOM 3249 O O . LEU A 1 402 ? -11.955 4.833 -6.311 1.00 96.31 402 LEU A O 1
ATOM 3253 N N . LEU A 1 403 ? -12.326 3.204 -7.807 1.00 96.12 403 LEU A N 1
ATOM 3254 C CA . LEU A 1 403 ? -11.005 3.290 -8.454 1.00 96.12 403 LEU A CA 1
ATOM 3255 C C . LEU A 1 403 ? -10.652 4.708 -8.958 1.00 96.12 403 LEU A C 1
ATOM 3257 O O . LEU A 1 403 ? -9.576 5.181 -8.596 1.00 96.12 403 LEU A O 1
ATOM 3261 N N . PRO A 1 404 ? -11.524 5.437 -9.691 1.00 94.75 404 PRO A N 1
ATOM 3262 C CA . PRO A 1 404 ? -11.252 6.831 -10.059 1.00 94.75 404 PRO A CA 1
ATOM 3263 C C . PRO A 1 404 ? -10.963 7.745 -8.863 1.00 94.75 404 PRO A C 1
ATOM 3265 O O . PRO A 1 404 ? -10.094 8.607 -8.941 1.00 94.75 404 PRO A O 1
ATOM 3268 N N . ILE A 1 405 ? -11.653 7.537 -7.736 1.00 95.00 405 ILE A N 1
ATOM 3269 C CA . ILE A 1 405 ? -11.464 8.340 -6.520 1.00 95.00 405 ILE A CA 1
ATOM 3270 C C . ILE A 1 405 ? -10.082 8.071 -5.916 1.00 95.00 405 ILE A C 1
ATOM 3272 O O . ILE A 1 405 ? -9.402 9.009 -5.507 1.00 95.00 405 ILE A O 1
ATOM 3276 N N . LEU A 1 406 ? -9.646 6.807 -5.877 1.00 96.94 406 LEU A N 1
ATOM 3277 C CA . LEU A 1 406 ? -8.314 6.442 -5.385 1.00 96.94 406 LEU A CA 1
ATOM 3278 C C . LEU A 1 406 ? -7.203 7.037 -6.255 1.00 96.94 406 LEU A C 1
ATOM 3280 O O . LEU A 1 406 ? -6.223 7.538 -5.711 1.00 96.94 406 LEU A O 1
ATOM 3284 N N . VAL A 1 407 ? -7.365 7.028 -7.582 1.00 95.62 407 VAL A N 1
ATOM 3285 C CA . VAL A 1 407 ? -6.397 7.637 -8.510 1.00 95.62 407 VAL A CA 1
ATOM 3286 C C . VAL A 1 407 ? -6.350 9.157 -8.337 1.00 95.62 407 VAL A C 1
ATOM 3288 O O . VAL A 1 407 ? -5.264 9.721 -8.219 1.00 95.62 407 VAL A O 1
ATOM 3291 N N . ASP A 1 408 ? -7.507 9.813 -8.214 1.00 92.88 408 ASP A N 1
ATOM 3292 C CA . ASP A 1 408 ? -7.600 11.255 -7.957 1.00 92.88 408 ASP A CA 1
ATOM 3293 C C . ASP A 1 408 ? -6.913 11.663 -6.641 1.00 92.88 408 ASP A C 1
ATOM 3295 O O . ASP A 1 408 ? -6.266 12.710 -6.576 1.00 92.88 408 ASP A O 1
ATOM 3299 N N . LEU A 1 409 ? -7.038 10.847 -5.587 1.00 94.25 409 LEU A N 1
ATOM 3300 C CA . LEU A 1 409 ? -6.354 11.068 -4.309 1.00 94.25 409 LEU A CA 1
ATOM 3301 C C . LEU A 1 409 ? -4.854 10.767 -4.393 1.00 94.25 409 LEU A C 1
ATOM 3303 O O . LEU A 1 409 ? -4.057 11.506 -3.815 1.00 94.25 409 LEU A O 1
ATOM 3307 N N . ALA A 1 410 ? -4.461 9.723 -5.125 1.00 95.19 410 ALA A N 1
ATOM 3308 C CA . ALA A 1 410 ? -3.063 9.369 -5.336 1.00 95.19 410 ALA A CA 1
ATOM 3309 C C . ALA A 1 410 ? -2.309 10.460 -6.116 1.00 95.19 410 ALA A C 1
ATOM 3311 O O . ALA A 1 410 ? -1.184 10.800 -5.748 1.00 95.19 410 ALA A O 1
ATOM 3312 N N . ALA A 1 411 ? -2.944 11.078 -7.121 1.00 92.75 411 ALA A N 1
ATOM 3313 C CA . ALA A 1 411 ? -2.371 12.164 -7.925 1.00 92.75 411 ALA A CA 1
ATOM 3314 C C . ALA A 1 411 ? -1.982 13.404 -7.093 1.00 92.75 411 ALA A C 1
ATOM 3316 O O . ALA A 1 411 ? -1.067 14.142 -7.463 1.00 92.75 411 ALA A O 1
ATOM 3317 N N . LEU A 1 412 ? -2.599 13.611 -5.921 1.00 91.31 412 LEU A N 1
ATOM 3318 C CA . LEU A 1 412 ? -2.220 14.687 -4.990 1.00 91.31 412 LEU A CA 1
ATOM 3319 C C . LEU A 1 412 ? -0.781 14.553 -4.479 1.00 91.31 412 LEU A C 1
ATOM 3321 O O . LEU A 1 412 ? -0.198 15.537 -4.023 1.00 91.31 412 LEU A O 1
ATOM 3325 N N . ALA A 1 413 ? -0.179 13.364 -4.586 1.00 90.94 413 ALA A N 1
ATOM 3326 C CA . ALA A 1 413 ? 1.223 13.141 -4.266 1.00 90.94 413 ALA A CA 1
ATOM 3327 C C . ALA A 1 413 ? 2.162 14.085 -5.031 1.00 90.94 413 ALA A C 1
ATOM 3329 O O . ALA A 1 413 ? 3.231 14.390 -4.509 1.00 90.94 413 ALA A O 1
ATOM 3330 N N . HIS A 1 414 ? 1.796 14.573 -6.220 1.00 87.94 414 HIS A N 1
ATOM 3331 C CA . HIS A 1 414 ? 2.610 15.530 -6.981 1.00 87.94 414 HIS A CA 1
ATOM 3332 C C . HIS A 1 414 ? 2.754 16.905 -6.310 1.00 87.94 414 HIS A C 1
ATOM 3334 O O . HIS A 1 414 ? 3.677 17.638 -6.638 1.00 87.94 414 HIS A O 1
ATOM 3340 N N . LEU A 1 415 ? 1.897 17.241 -5.340 1.00 84.88 415 LEU A N 1
ATOM 3341 C CA . LEU A 1 415 ? 1.895 18.533 -4.638 1.00 84.88 415 LEU A CA 1
ATOM 3342 C C . LEU A 1 415 ? 2.677 18.506 -3.312 1.00 84.88 415 LEU A C 1
ATOM 3344 O O . LEU A 1 415 ? 2.597 19.444 -2.518 1.00 84.88 415 LEU A O 1
ATOM 3348 N N . HIS A 1 416 ? 3.375 17.409 -3.009 1.00 80.19 416 HIS A N 1
ATOM 3349 C CA . HIS A 1 416 ? 4.064 17.233 -1.733 1.00 80.19 416 HIS A CA 1
ATOM 3350 C C . HIS A 1 416 ? 5.398 18.004 -1.684 1.00 80.19 416 HIS A C 1
ATOM 3352 O O . HIS A 1 416 ? 6.361 17.626 -2.344 1.00 80.19 416 HIS A O 1
ATOM 3358 N N . VAL A 1 417 ? 5.462 19.042 -0.843 1.00 60.03 417 VAL A N 1
ATOM 3359 C CA . VAL A 1 417 ? 6.522 20.078 -0.822 1.00 60.03 417 VAL A CA 1
ATOM 3360 C C . VAL A 1 417 ? 7.892 19.591 -0.304 1.00 60.03 417 VAL A C 1
ATOM 3362 O O . VAL A 1 417 ? 8.916 20.190 -0.606 1.00 60.03 417 VAL A O 1
ATOM 3365 N N . GLN A 1 418 ? 7.963 18.502 0.471 1.00 54.00 418 GLN A N 1
ATOM 3366 C CA . GLN A 1 418 ? 9.199 18.081 1.166 1.00 54.00 418 GLN A CA 1
ATOM 3367 C C . GLN A 1 418 ? 10.075 17.070 0.397 1.00 54.00 418 GLN A C 1
ATOM 3369 O O . GLN A 1 418 ? 10.841 16.332 1.014 1.00 54.00 418 GLN A O 1
ATOM 3374 N N . ARG A 1 419 ? 9.955 16.957 -0.932 1.00 60.38 419 ARG A N 1
ATOM 3375 C CA . ARG A 1 419 ? 10.722 15.944 -1.683 1.00 60.38 419 ARG A CA 1
ATOM 3376 C C . ARG A 1 419 ? 12.110 16.430 -2.091 1.00 60.38 419 ARG A C 1
ATOM 3378 O O . ARG A 1 419 ? 12.283 17.564 -2.527 1.00 60.38 419 ARG A O 1
ATOM 3385 N N . ALA A 1 420 ? 13.090 15.529 -1.987 1.00 44.22 420 ALA A N 1
ATOM 3386 C CA . ALA A 1 420 ? 14.421 15.734 -2.540 1.00 44.22 420 ALA A CA 1
ATOM 3387 C C . ALA A 1 420 ? 14.312 15.850 -4.067 1.00 44.22 420 ALA A C 1
ATOM 3389 O O . ALA A 1 420 ? 13.861 14.924 -4.742 1.00 44.22 420 ALA A O 1
ATOM 3390 N N . LYS A 1 421 ? 14.686 17.013 -4.602 1.00 53.66 421 LYS A N 1
ATOM 3391 C CA . LYS A 1 421 ? 14.752 17.244 -6.046 1.00 53.66 421 LYS A CA 1
ATOM 3392 C C . LYS A 1 421 ? 15.882 16.402 -6.626 1.00 53.66 421 LYS A C 1
ATOM 3394 O O . LYS A 1 421 ? 16.911 16.229 -5.972 1.00 53.66 421 LYS A O 1
ATOM 3399 N N . ILE A 1 422 ? 15.715 15.925 -7.858 1.00 50.06 422 ILE A N 1
ATOM 3400 C CA . ILE A 1 422 ? 16.833 15.389 -8.636 1.00 50.06 422 ILE A CA 1
ATOM 3401 C C . ILE A 1 422 ? 17.804 16.556 -8.862 1.00 50.06 422 ILE A C 1
ATOM 3403 O O . ILE A 1 422 ? 17.619 17.372 -9.762 1.00 50.06 422 ILE A O 1
ATOM 3407 N N . GLN A 1 423 ? 18.805 16.685 -7.992 1.00 42.81 423 GLN A N 1
ATOM 3408 C CA . GLN A 1 423 ? 19.935 17.576 -8.206 1.00 42.81 423 GLN A CA 1
ATOM 3409 C C . GLN A 1 423 ? 20.843 16.912 -9.241 1.00 42.81 423 GLN A C 1
ATOM 3411 O O . GLN A 1 423 ? 21.798 16.223 -8.893 1.00 42.81 423 GLN A O 1
ATOM 3416 N N . ASN A 1 424 ? 20.538 17.107 -10.523 1.00 43.69 424 ASN A N 1
ATOM 3417 C CA . ASN A 1 424 ? 21.501 16.850 -11.590 1.00 43.69 424 ASN A CA 1
ATOM 3418 C C . ASN A 1 424 ? 22.550 17.972 -11.549 1.00 43.69 424 ASN A C 1
ATOM 3420 O O . ASN A 1 424 ? 22.527 18.893 -12.360 1.00 43.69 424 ASN A O 1
ATOM 3424 N N . GLN A 1 425 ? 23.419 17.969 -10.536 1.00 35.25 425 GLN A N 1
ATOM 3425 C CA . GLN A 1 425 ? 24.563 18.872 -10.516 1.00 35.25 425 GLN A CA 1
ATOM 3426 C C . GLN A 1 425 ? 25.582 18.407 -11.554 1.00 35.25 425 GLN A C 1
ATOM 3428 O O . GLN A 1 425 ? 26.137 17.324 -11.402 1.00 35.25 425 GLN A O 1
ATOM 3433 N N . THR A 1 426 ? 25.859 19.267 -12.537 1.00 38.62 426 THR A N 1
ATOM 3434 C CA . THR A 1 426 ? 27.209 19.796 -12.815 1.00 38.62 426 THR A CA 1
ATOM 3435 C C . THR A 1 426 ? 27.114 21.019 -13.734 1.00 38.62 426 THR A C 1
ATOM 3437 O O . THR A 1 426 ? 26.599 20.899 -14.835 1.00 38.62 426 THR A O 1
ATOM 3440 N N . ASN A 1 427 ? 27.647 22.167 -13.295 1.00 36.72 427 ASN A N 1
ATOM 3441 C CA . ASN A 1 427 ? 28.178 23.276 -14.112 1.00 36.72 427 ASN A CA 1
ATOM 3442 C C . ASN A 1 427 ? 27.440 23.642 -15.422 1.00 36.72 427 ASN A C 1
ATOM 3444 O O . ASN A 1 427 ? 28.073 23.772 -16.469 1.00 36.72 427 ASN A O 1
ATOM 3448 N N . VAL A 1 428 ? 26.126 23.872 -15.374 1.00 36.50 428 VAL A N 1
ATOM 3449 C CA . VAL A 1 428 ? 25.373 24.498 -16.475 1.00 36.50 428 VAL A CA 1
ATOM 3450 C C . VAL A 1 428 ? 24.928 25.883 -16.018 1.00 36.50 428 VAL A C 1
ATOM 3452 O O . VAL A 1 428 ? 24.556 26.054 -14.861 1.00 36.50 428 VAL A O 1
ATOM 3455 N N . ILE A 1 429 ? 24.977 26.878 -16.909 1.00 34.75 429 ILE A N 1
ATOM 3456 C CA . ILE A 1 429 ? 24.327 28.176 -16.688 1.00 34.75 429 ILE A CA 1
ATOM 3457 C C . ILE A 1 429 ? 22.835 27.889 -16.508 1.00 34.75 429 ILE A C 1
ATOM 3459 O O . ILE A 1 429 ? 22.130 27.582 -17.469 1.00 34.75 429 ILE A O 1
ATOM 3463 N N . GLU A 1 430 ? 22.390 27.894 -15.257 1.00 35.16 430 GLU A N 1
ATOM 3464 C CA . GLU A 1 430 ? 21.022 27.565 -14.889 1.00 35.16 430 GLU A CA 1
ATOM 3465 C C . GLU A 1 430 ? 20.064 28.596 -15.498 1.00 35.16 430 GLU A C 1
ATOM 3467 O O . GLU A 1 430 ? 20.288 29.808 -15.435 1.00 35.16 430 GLU A O 1
ATOM 3472 N N . ALA A 1 431 ? 18.977 28.100 -16.091 1.00 32.28 431 ALA A N 1
ATOM 3473 C CA . ALA A 1 431 ? 17.782 28.892 -16.341 1.00 32.28 431 ALA A CA 1
ATOM 3474 C C . ALA A 1 431 ? 17.392 29.632 -15.048 1.00 32.28 431 ALA A C 1
ATOM 3476 O O . ALA A 1 431 ? 17.461 29.050 -13.965 1.00 32.28 431 ALA A O 1
ATOM 3477 N N . SER A 1 432 ? 17.024 30.913 -15.154 1.00 36.22 432 SER A N 1
ATOM 3478 C CA . SER A 1 432 ? 16.783 31.792 -14.003 1.00 36.22 432 SER A CA 1
ATOM 3479 C C . SER A 1 432 ? 15.865 31.143 -12.961 1.00 36.22 432 SER A C 1
ATOM 3481 O O . SER A 1 432 ? 14.933 30.410 -13.293 1.00 36.22 432 SER A O 1
ATOM 3483 N N . SER A 1 433 ? 16.099 31.446 -11.682 1.00 40.56 433 SER A N 1
ATOM 3484 C CA . SER A 1 433 ? 15.338 30.942 -10.525 1.00 40.56 433 SER A CA 1
ATOM 3485 C C . SER A 1 433 ? 13.811 31.104 -10.641 1.00 40.56 433 SER A C 1
ATOM 3487 O O . SER A 1 433 ? 13.065 30.388 -9.977 1.00 40.56 433 SER A O 1
ATOM 3489 N N . GLU A 1 434 ? 13.335 31.984 -11.524 1.00 37.47 434 GLU A N 1
ATOM 3490 C CA . GLU A 1 434 ? 11.923 32.150 -11.881 1.00 37.47 434 GLU A CA 1
ATOM 3491 C C . GLU A 1 434 ? 11.352 30.968 -12.692 1.00 37.47 434 GLU A C 1
ATOM 3493 O O . GLU A 1 434 ? 10.207 30.582 -12.463 1.00 37.47 434 GLU A O 1
ATOM 3498 N N . GLN A 1 435 ? 12.133 30.331 -13.575 1.00 39.66 435 GLN A N 1
ATOM 3499 C CA . GLN A 1 435 ? 11.702 29.178 -14.391 1.00 39.66 435 GLN A CA 1
ATOM 3500 C C . GLN A 1 435 ? 11.707 27.843 -13.623 1.00 39.66 435 GLN A C 1
ATOM 3502 O O . GLN A 1 435 ? 11.060 26.887 -14.045 1.00 39.66 435 GLN A O 1
ATOM 3507 N N . LEU A 1 436 ? 12.404 27.784 -12.485 1.00 40.31 436 LEU A N 1
ATOM 3508 C CA . LEU A 1 436 ? 12.478 26.629 -11.576 1.00 40.31 436 LEU A CA 1
ATOM 3509 C C . LEU A 1 436 ? 11.422 26.663 -10.455 1.00 40.31 436 LEU A C 1
ATOM 3511 O O . LEU A 1 436 ? 11.371 25.747 -9.628 1.00 40.31 436 LEU A O 1
ATOM 3515 N N . SER A 1 437 ? 10.589 27.709 -10.400 1.00 44.25 437 SER A N 1
ATOM 3516 C CA . SER A 1 437 ? 9.514 27.812 -9.411 1.00 44.25 437 SER A CA 1
ATOM 3517 C C . SER A 1 437 ? 8.391 26.809 -9.724 1.00 44.25 437 SER A C 1
ATOM 3519 O O . SER A 1 437 ? 7.760 26.847 -10.785 1.00 44.25 437 SER A O 1
ATOM 3521 N N . GLU A 1 438 ? 8.179 25.857 -8.810 1.00 50.62 438 GLU A N 1
ATOM 3522 C CA . GLU A 1 438 ? 7.136 24.827 -8.899 1.00 50.62 438 GLU A CA 1
ATOM 3523 C C . GLU A 1 438 ? 5.752 25.465 -9.058 1.00 50.62 438 GLU A C 1
ATOM 3525 O O . GLU A 1 438 ? 5.414 26.432 -8.384 1.00 50.62 438 GLU A O 1
ATOM 3530 N N . GLY A 1 439 ? 4.928 24.932 -9.962 1.00 53.97 439 GLY A N 1
ATOM 3531 C CA . GLY A 1 439 ? 3.570 25.434 -10.162 1.00 53.97 439 GLY A CA 1
ATOM 3532 C C . GLY A 1 439 ? 3.454 26.780 -10.887 1.00 53.97 439 GLY A C 1
ATOM 3533 O O . GLY A 1 439 ? 2.326 27.241 -11.045 1.00 53.97 439 GLY A O 1
ATOM 3534 N N . SER A 1 440 ? 4.546 27.383 -11.376 1.00 59.84 440 SER A N 1
ATOM 3535 C CA . SER A 1 440 ? 4.530 28.638 -12.156 1.00 59.84 440 SER A CA 1
ATOM 3536 C C . SER A 1 440 ? 3.937 28.503 -13.560 1.00 59.84 440 SER A C 1
ATOM 3538 O O . SER A 1 440 ? 3.500 29.496 -14.146 1.00 59.84 440 SER A O 1
ATOM 3540 N N . SER A 1 441 ? 3.864 27.276 -14.089 1.00 74.06 441 SER A N 1
ATOM 3541 C CA . SER A 1 441 ? 3.233 27.014 -15.381 1.00 74.06 441 SER A CA 1
ATOM 3542 C C . SER A 1 441 ? 1.754 27.404 -15.343 1.00 74.06 441 SER A C 1
ATOM 3544 O O . SER A 1 441 ? 0.982 26.942 -14.496 1.00 74.06 441 SER A O 1
ATOM 3546 N N . ALA A 1 442 ? 1.365 28.290 -16.253 1.00 81.19 442 ALA A N 1
ATOM 3547 C CA . ALA A 1 442 ? 0.018 28.819 -16.327 1.00 81.19 442 ALA A CA 1
ATOM 3548 C C . ALA A 1 442 ? -0.884 27.839 -17.103 1.00 81.19 442 ALA A C 1
ATOM 3550 O O . ALA A 1 442 ? -0.855 27.795 -18.330 1.00 81.19 442 ALA A O 1
ATOM 3551 N N . GLU A 1 443 ? -1.699 27.066 -16.382 1.00 83.44 443 GLU A N 1
ATOM 3552 C CA . GLU A 1 443 ? -2.573 26.019 -16.949 1.00 83.44 443 GLU A CA 1
ATOM 3553 C C . GLU A 1 443 ? -4.067 26.283 -16.692 1.00 83.44 443 GLU A C 1
ATOM 3555 O O . GLU A 1 443 ? -4.924 25.817 -17.447 1.00 83.44 443 GLU A O 1
ATOM 3560 N N . TRP A 1 444 ? -4.397 27.025 -15.631 1.00 87.38 444 TRP A N 1
ATOM 3561 C CA . TRP A 1 444 ? -5.763 27.140 -15.127 1.00 87.38 444 TRP A CA 1
ATOM 3562 C C . TRP A 1 444 ? -6.493 28.356 -15.676 1.00 87.38 444 TRP A C 1
ATOM 3564 O O . TRP A 1 444 ? -5.953 29.457 -15.753 1.00 87.38 444 TRP A O 1
ATOM 3574 N N . TYR A 1 445 ? -7.765 28.159 -15.992 1.00 88.69 445 TYR A N 1
ATOM 3575 C CA . TYR A 1 445 ? -8.690 29.209 -16.380 1.00 88.69 445 TYR A CA 1
ATOM 3576 C C . TYR A 1 445 ? -9.896 29.184 -15.451 1.00 88.69 445 TYR A C 1
ATOM 3578 O O . TYR A 1 445 ? -10.333 28.108 -15.041 1.00 88.69 445 TYR A O 1
ATOM 3586 N N . TYR A 1 446 ? -10.458 30.351 -15.149 1.00 88.19 446 TYR A N 1
ATOM 3587 C CA . TYR A 1 446 ? -11.731 30.454 -14.438 1.00 88.19 446 TYR A CA 1
ATOM 3588 C C . TYR A 1 446 ? -12.700 31.370 -15.189 1.00 88.19 446 TYR A C 1
ATOM 3590 O O . TYR A 1 446 ? -12.283 32.255 -15.940 1.00 88.19 446 TYR A O 1
ATOM 3598 N N . ALA A 1 447 ? -13.996 31.120 -15.016 1.00 84.88 447 ALA A N 1
ATOM 3599 C CA . ALA A 1 447 ? -15.063 31.935 -15.587 1.00 84.88 447 ALA A CA 1
ATOM 3600 C C . ALA A 1 447 ? -15.686 32.832 -14.510 1.00 84.88 447 ALA A C 1
ATOM 3602 O O . ALA A 1 447 ? -15.946 32.386 -13.388 1.00 84.88 447 ALA A O 1
ATOM 3603 N N . THR A 1 448 ? -15.937 34.095 -14.851 1.00 73.50 448 THR A N 1
ATOM 3604 C CA . THR A 1 448 ? -16.689 35.038 -14.014 1.00 73.50 448 THR A CA 1
ATOM 3605 C C . THR A 1 448 ? -18.182 34.690 -14.009 1.00 73.50 448 THR A C 1
ATOM 3607 O O . THR A 1 448 ? -18.711 34.141 -14.975 1.00 73.50 448 THR A O 1
ATOM 3610 N N . ALA A 1 449 ? -18.868 34.999 -12.901 1.00 62.62 449 ALA A N 1
ATOM 3611 C CA . ALA A 1 449 ? -20.264 34.613 -12.656 1.00 62.62 449 ALA A CA 1
ATOM 3612 C C . ALA A 1 449 ? -21.274 35.186 -13.676 1.00 62.62 449 ALA A C 1
ATOM 3614 O O . ALA A 1 449 ? -22.368 34.637 -13.814 1.00 62.62 449 ALA A O 1
ATOM 3615 N N . ASP A 1 450 ? -20.895 36.219 -14.434 1.00 52.91 450 ASP A N 1
ATOM 3616 C CA . ASP A 1 450 ? -21.727 36.821 -15.471 1.00 52.91 450 ASP A CA 1
ATOM 3617 C C . ASP A 1 450 ? -21.442 36.187 -16.849 1.00 52.91 450 ASP A C 1
ATOM 3619 O O . ASP A 1 450 ? -20.491 36.510 -17.557 1.00 52.91 450 ASP A O 1
ATOM 3623 N N . ASN A 1 451 ? -22.332 35.274 -17.250 1.00 54.59 451 ASN A N 1
ATOM 3624 C CA . ASN A 1 451 ? -22.524 34.755 -18.612 1.00 54.59 451 ASN A CA 1
ATOM 3625 C C . ASN A 1 451 ? -21.513 33.769 -19.236 1.00 54.59 451 ASN A C 1
ATOM 3627 O O . ASN A 1 451 ? -21.666 33.493 -20.425 1.00 54.59 451 ASN A O 1
ATOM 3631 N N . ASN A 1 452 ? -20.564 33.149 -18.516 1.00 54.50 452 ASN A N 1
ATOM 3632 C CA . ASN A 1 452 ? -19.692 32.074 -19.065 1.00 54.50 452 ASN A CA 1
ATOM 3633 C C . ASN A 1 452 ? -18.935 32.433 -20.375 1.00 54.50 452 ASN A C 1
ATOM 3635 O O . ASN A 1 452 ? -18.401 31.548 -21.044 1.00 54.50 452 ASN A O 1
ATOM 3639 N N . LYS A 1 453 ? -18.902 33.712 -20.777 1.00 58.22 453 LYS A N 1
ATOM 3640 C CA . LYS A 1 453 ? -18.348 34.162 -22.065 1.00 58.22 453 LYS A CA 1
ATOM 3641 C C . LYS A 1 453 ? -16.920 34.682 -21.947 1.00 58.22 453 LYS A C 1
ATOM 3643 O O . LYS A 1 453 ? -16.188 34.627 -22.930 1.00 58.22 453 LYS A O 1
ATOM 3648 N N . GLU A 1 454 ? -16.505 35.128 -20.763 1.00 68.50 454 GLU A N 1
ATOM 3649 C CA . GLU A 1 454 ? -15.145 35.611 -20.525 1.00 68.50 454 GLU A CA 1
ATOM 3650 C C . GLU A 1 454 ? -14.319 34.560 -19.780 1.00 68.50 454 GLU A C 1
ATOM 3652 O O . GLU A 1 454 ? -14.556 34.238 -18.616 1.00 68.50 454 GLU A O 1
ATOM 3657 N N . ARG A 1 455 ? -13.347 33.993 -20.500 1.00 81.75 455 ARG A N 1
ATOM 3658 C CA . ARG A 1 455 ? -12.348 33.060 -19.979 1.00 81.75 455 ARG A CA 1
ATOM 3659 C C . ARG A 1 455 ? -11.153 33.865 -19.477 1.00 81.75 455 ARG A C 1
ATOM 3661 O O . ARG A 1 455 ? -10.408 34.409 -20.289 1.00 81.75 455 ARG A O 1
ATOM 3668 N N . LEU A 1 456 ? -10.945 33.899 -18.163 1.00 81.81 456 LEU A N 1
ATOM 3669 C CA . LEU A 1 456 ? -9.784 34.547 -17.553 1.00 81.81 456 LEU A CA 1
ATOM 3670 C C . LEU A 1 456 ? -8.674 33.513 -17.339 1.00 81.81 456 LEU A C 1
ATOM 3672 O O . LEU A 1 456 ? -8.906 32.452 -16.757 1.00 81.81 456 LEU A O 1
ATOM 3676 N N . GLY A 1 457 ? -7.474 33.808 -17.840 1.00 80.62 457 GLY A N 1
ATOM 3677 C CA . GLY A 1 457 ? -6.286 32.959 -17.718 1.00 80.62 457 GLY A CA 1
ATOM 3678 C C . GLY A 1 457 ? -5.415 32.973 -18.980 1.00 80.62 457 GLY A C 1
ATOM 3679 O O . GLY A 1 457 ? -5.728 33.690 -19.933 1.00 80.62 457 GLY A O 1
ATOM 3680 N N . PRO A 1 458 ? -4.341 32.169 -19.028 1.00 85.00 458 PRO A N 1
ATOM 3681 C CA . PRO A 1 458 ? -4.000 31.120 -18.067 1.00 85.00 458 PRO A CA 1
ATOM 3682 C C . PRO A 1 458 ? -3.374 31.657 -16.768 1.00 85.00 458 PRO A C 1
ATOM 3684 O O . PRO A 1 458 ? -2.653 32.654 -16.774 1.00 85.00 458 PRO A O 1
ATOM 3687 N N . PHE A 1 459 ? -3.615 30.966 -15.655 1.00 85.50 459 PHE A N 1
ATOM 3688 C CA . PHE A 1 459 ? -3.034 31.244 -14.341 1.00 85.50 459 PHE A CA 1
ATOM 3689 C C . PHE A 1 459 ? -2.303 30.018 -13.778 1.00 85.50 459 PHE A C 1
ATOM 3691 O O . PHE A 1 459 ? -2.655 28.871 -14.064 1.00 85.50 459 PHE A O 1
ATOM 3698 N N . SER A 1 460 ? -1.276 30.273 -12.968 1.00 86.25 460 SER A N 1
ATOM 3699 C CA . SER A 1 460 ? -0.544 29.261 -12.204 1.00 86.25 460 SER A CA 1
ATOM 3700 C C . SER A 1 460 ? -1.363 28.739 -11.022 1.00 86.25 460 SER A C 1
ATOM 3702 O O . SER A 1 460 ? -2.278 29.410 -10.535 1.00 86.25 460 SER A O 1
ATOM 3704 N N . PHE A 1 461 ? -1.011 27.555 -10.512 1.00 86.44 461 PHE A N 1
ATOM 3705 C CA . PHE A 1 461 ? -1.658 26.999 -9.320 1.00 86.44 461 PHE A CA 1
ATOM 3706 C C . PHE A 1 461 ? -1.506 27.918 -8.097 1.00 86.44 461 PHE A C 1
ATOM 3708 O O . PHE A 1 461 ? -2.467 28.128 -7.358 1.00 86.44 461 PHE A O 1
ATOM 3715 N N . GLU A 1 462 ? -0.330 28.520 -7.910 1.00 84.25 462 GLU A N 1
ATOM 3716 C CA . GLU A 1 462 ? -0.077 29.468 -6.819 1.00 84.25 462 GLU A CA 1
ATOM 3717 C C . GLU A 1 462 ? -0.950 30.720 -6.925 1.00 84.25 462 GLU A C 1
ATOM 3719 O O . GLU A 1 462 ? -1.564 31.130 -5.943 1.00 84.25 462 GLU A O 1
ATOM 3724 N N . LYS A 1 463 ? -1.095 31.277 -8.133 1.00 85.19 463 LYS A N 1
ATOM 3725 C CA . LYS A 1 463 ? -1.949 32.445 -8.366 1.00 85.19 463 LYS A CA 1
ATOM 3726 C C . LYS A 1 463 ? -3.429 32.128 -8.149 1.00 85.19 463 LYS A C 1
ATOM 3728 O O . LYS A 1 463 ? -4.168 32.957 -7.636 1.00 85.19 463 LYS A O 1
ATOM 3733 N N . MET A 1 464 ? -3.875 30.911 -8.457 1.00 86.81 464 MET A N 1
ATOM 3734 C CA . MET A 1 464 ? -5.230 30.475 -8.098 1.00 86.81 464 MET A CA 1
ATOM 3735 C C . MET A 1 464 ? -5.428 30.414 -6.571 1.00 86.81 464 MET A C 1
ATOM 3737 O O . MET A 1 464 ? -6.498 30.775 -6.083 1.00 86.81 464 MET A O 1
ATOM 3741 N N . LYS A 1 465 ? -4.404 30.026 -5.791 1.00 85.50 465 LYS A N 1
ATOM 3742 C CA . LYS A 1 465 ? -4.466 30.067 -4.316 1.00 85.50 465 LYS A CA 1
ATOM 3743 C C . LYS A 1 465 ? -4.578 31.494 -3.787 1.00 85.50 465 LYS A C 1
ATOM 3745 O O . LYS A 1 465 ? -5.399 31.736 -2.902 1.00 85.50 465 LYS A O 1
ATOM 3750 N N . THR A 1 466 ? -3.785 32.427 -4.319 1.00 87.81 466 THR A N 1
ATOM 3751 C CA . THR A 1 466 ? -3.844 33.836 -3.897 1.00 87.81 466 THR A CA 1
ATOM 3752 C C . THR A 1 466 ? -5.200 34.446 -4.232 1.00 87.81 466 THR A C 1
ATOM 3754 O O . THR A 1 466 ? -5.822 35.042 -3.360 1.00 87.81 466 THR A O 1
ATOM 3757 N N . LEU A 1 467 ? -5.730 34.186 -5.431 1.00 87.25 467 LEU A N 1
ATOM 3758 C CA . LEU A 1 467 ? -7.058 34.644 -5.849 1.00 87.25 467 LEU A CA 1
ATOM 3759 C C . LEU A 1 467 ? -8.178 34.137 -4.922 1.00 87.25 467 LEU A C 1
ATOM 3761 O O . LEU A 1 467 ? -9.116 34.882 -4.622 1.00 87.25 467 LEU A O 1
ATOM 3765 N N . TYR A 1 468 ? -8.087 32.896 -4.433 1.00 87.56 468 TYR A N 1
ATOM 3766 C CA . TYR A 1 468 ? -9.043 32.356 -3.459 1.00 87.56 468 TYR A CA 1
ATOM 3767 C C . TYR A 1 468 ? -8.901 33.021 -2.083 1.00 87.56 468 TYR A C 1
ATOM 3769 O O . TYR A 1 468 ? -9.902 33.378 -1.462 1.00 87.56 468 TYR A O 1
ATOM 3777 N N . ALA A 1 469 ? -7.666 33.243 -1.618 1.00 86.00 469 ALA A N 1
ATOM 3778 C CA . ALA A 1 469 ? -7.395 33.945 -0.361 1.00 86.00 469 ALA A CA 1
ATOM 3779 C C . ALA A 1 469 ? -7.895 35.403 -0.391 1.00 86.00 469 ALA A C 1
ATOM 3781 O O . ALA A 1 469 ? -8.458 35.890 0.590 1.00 86.00 469 ALA A O 1
ATOM 3782 N N . GLU A 1 470 ? -7.769 36.063 -1.543 1.00 87.88 470 GLU A N 1
ATOM 3783 C CA . GLU A 1 470 ? -8.296 37.402 -1.834 1.00 87.88 470 GLU A CA 1
ATOM 3784 C C . GLU A 1 470 ? -9.824 37.423 -2.041 1.00 87.88 470 GLU A C 1
ATOM 3786 O O . GLU A 1 470 ? -10.408 38.491 -2.214 1.00 87.88 470 GLU A O 1
ATOM 3791 N N . LYS A 1 471 ? -10.493 36.258 -1.995 1.00 84.31 471 LYS A N 1
ATOM 3792 C CA . LYS A 1 471 ? -11.943 36.079 -2.205 1.00 84.31 471 LYS A CA 1
ATOM 3793 C C . LYS A 1 471 ? -12.443 36.550 -3.576 1.00 84.31 471 LYS A C 1
ATOM 3795 O O . LYS A 1 471 ? -13.602 36.932 -3.717 1.00 84.31 471 LYS A O 1
ATOM 3800 N N . THR A 1 472 ? -11.586 36.501 -4.594 1.00 84.12 472 THR A N 1
ATOM 3801 C CA . THR A 1 472 ? -11.976 36.776 -5.989 1.00 84.12 472 THR A CA 1
ATOM 3802 C C . THR A 1 472 ? -12.623 35.555 -6.647 1.00 84.12 472 THR A C 1
ATOM 3804 O O . THR A 1 472 ? -13.522 35.697 -7.474 1.00 84.12 472 THR A O 1
ATOM 3807 N N . ILE A 1 473 ? -12.207 34.352 -6.235 1.00 86.31 473 ILE A N 1
ATOM 3808 C CA . ILE A 1 473 ? -12.799 33.074 -6.635 1.00 86.31 473 ILE A CA 1
ATOM 3809 C C . ILE A 1 473 ? -13.352 32.336 -5.409 1.00 86.31 473 ILE A C 1
ATOM 3811 O O . ILE A 1 473 ? -12.779 32.367 -4.324 1.00 86.31 473 ILE A O 1
ATOM 3815 N N . PHE A 1 474 ? -14.471 31.644 -5.601 1.00 86.62 474 PHE A N 1
ATOM 3816 C CA . PHE A 1 474 ? -15.182 30.854 -4.588 1.00 86.62 474 PHE A CA 1
ATOM 3817 C C . PHE A 1 474 ? -15.279 29.369 -4.973 1.00 86.62 474 PHE A C 1
ATOM 3819 O O . PHE A 1 474 ? -15.068 29.002 -6.128 1.00 86.62 474 PHE A O 1
ATOM 3826 N N . GLU A 1 475 ? -15.708 28.511 -4.043 1.00 84.69 475 GLU A N 1
ATOM 3827 C CA . GLU A 1 475 ? -15.869 27.053 -4.229 1.00 84.69 475 GLU A CA 1
ATOM 3828 C C . GLU A 1 475 ? -16.742 26.632 -5.428 1.00 84.69 475 GLU A C 1
ATOM 3830 O O . GLU A 1 475 ? -16.579 25.532 -5.968 1.00 84.69 475 GLU A O 1
ATOM 3835 N N . LYS A 1 476 ? -17.692 27.487 -5.830 1.00 87.50 476 LYS A N 1
ATOM 3836 C CA . LYS A 1 476 ? -18.618 27.254 -6.953 1.00 87.50 476 LYS A CA 1
ATOM 3837 C C . LYS A 1 476 ? -18.114 27.808 -8.288 1.00 87.50 476 LYS A C 1
ATOM 3839 O O . LYS A 1 476 ? -18.752 27.562 -9.307 1.00 87.50 476 LYS A O 1
ATOM 3844 N N . THR A 1 477 ? -17.006 28.547 -8.288 1.00 88.62 477 THR A N 1
ATOM 3845 C CA . THR A 1 477 ? -16.437 29.152 -9.502 1.00 88.62 477 THR A CA 1
ATOM 3846 C C . THR A 1 477 ? -16.043 28.055 -10.475 1.00 88.62 477 THR A C 1
ATOM 3848 O O . THR A 1 477 ? -15.378 27.096 -10.079 1.00 88.62 477 THR A O 1
ATOM 3851 N N . ALA A 1 478 ? -16.466 28.184 -11.730 1.00 89.75 478 ALA A N 1
ATOM 3852 C CA . ALA A 1 478 ? -16.141 27.223 -12.769 1.00 89.75 478 ALA A CA 1
ATOM 3853 C C . ALA A 1 478 ? -14.683 27.403 -13.207 1.00 89.75 478 ALA A C 1
ATOM 3855 O O . ALA A 1 478 ? -14.283 28.495 -13.614 1.00 89.75 478 ALA A O 1
ATOM 3856 N N . VAL A 1 479 ? -13.909 26.323 -13.134 1.00 90.31 479 VAL A N 1
ATOM 3857 C CA . VAL A 1 479 ? -12.511 26.246 -13.556 1.00 90.31 479 VAL A CA 1
ATOM 3858 C C . VAL A 1 479 ? -12.324 25.201 -14.651 1.00 90.31 479 VAL A C 1
ATOM 3860 O O . VAL A 1 479 ? -13.067 24.218 -14.738 1.00 90.31 479 VAL A O 1
ATOM 3863 N N . TRP A 1 480 ? -11.326 25.423 -15.500 1.00 90.31 480 TRP A N 1
ATOM 3864 C CA . TRP A 1 480 ? -10.948 24.516 -16.578 1.00 90.31 480 TRP A CA 1
ATOM 3865 C C . TRP A 1 480 ? -9.438 24.560 -16.817 1.00 90.31 480 TRP A C 1
ATOM 3867 O O . TRP A 1 480 ? -8.821 25.623 -16.739 1.00 90.31 480 TRP A O 1
ATOM 3877 N N . ALA A 1 481 ? -8.856 23.413 -17.150 1.00 86.44 481 ALA A N 1
ATOM 3878 C CA . ALA A 1 481 ? -7.471 23.277 -17.586 1.00 86.44 481 ALA A CA 1
ATOM 3879 C C . ALA A 1 481 ? -7.378 22.288 -18.755 1.00 86.44 481 ALA A C 1
ATOM 3881 O O . ALA A 1 481 ? -8.276 21.467 -18.974 1.00 86.44 481 ALA A O 1
ATOM 3882 N N . ALA A 1 482 ? -6.274 22.349 -19.501 1.00 77.38 482 ALA A N 1
ATOM 3883 C CA . ALA A 1 482 ? -6.020 21.419 -20.593 1.00 77.38 482 ALA A CA 1
ATOM 3884 C C . ALA A 1 482 ? -5.989 19.969 -20.068 1.00 77.38 482 ALA A C 1
ATOM 3886 O O . ALA A 1 482 ? -5.232 19.644 -19.154 1.00 77.38 482 ALA A O 1
ATOM 3887 N N . GLY A 1 483 ? -6.828 19.103 -20.645 1.00 70.56 483 GLY A N 1
ATOM 3888 C CA . GLY A 1 483 ? -7.026 17.720 -20.190 1.00 70.56 483 GLY A CA 1
ATOM 3889 C C . GLY A 1 483 ? -8.320 17.485 -19.400 1.00 70.56 483 GLY A C 1
ATOM 3890 O O . GLY A 1 483 ? -8.667 16.335 -19.154 1.00 70.56 483 GLY A O 1
ATOM 3891 N N . MET A 1 484 ? -9.071 18.537 -19.052 1.00 81.62 484 MET A N 1
ATOM 3892 C CA . MET A 1 484 ? -10.425 18.408 -18.499 1.00 81.62 484 MET A CA 1
ATOM 3893 C C . MET A 1 484 ? -11.480 18.372 -19.613 1.00 81.62 484 MET A C 1
ATOM 3895 O O . MET A 1 484 ? -11.461 19.207 -20.519 1.00 81.62 484 MET A O 1
ATOM 3899 N N . GLU A 1 485 ? -12.446 17.454 -19.516 1.00 77.31 485 GLU A N 1
ATOM 3900 C CA . GLU A 1 485 ? -13.534 17.319 -20.502 1.00 77.31 485 GLU A CA 1
ATOM 3901 C C . GLU A 1 485 ? -14.495 18.516 -20.504 1.00 77.31 485 GLU A C 1
ATOM 3903 O O . GLU A 1 485 ? -15.022 18.903 -21.545 1.00 77.31 485 GLU A O 1
ATOM 3908 N N . LYS A 1 486 ? -14.737 19.108 -19.329 1.00 87.50 486 LYS A N 1
ATOM 3909 C CA . LYS A 1 486 ? -15.695 20.201 -19.130 1.00 87.50 486 LYS A CA 1
ATOM 3910 C C . LYS A 1 486 ? -15.251 21.142 -18.018 1.00 87.50 486 LYS A C 1
ATOM 3912 O O . LYS A 1 486 ? -14.396 20.800 -17.206 1.00 87.50 486 LYS A O 1
ATOM 3917 N N . TRP A 1 487 ? -15.860 22.323 -17.985 1.00 88.56 487 TRP A N 1
ATOM 3918 C CA . TRP A 1 487 ? -15.734 23.255 -16.869 1.00 88.56 487 TRP A CA 1
ATOM 3919 C C . TRP A 1 487 ? -16.337 22.636 -15.608 1.00 88.56 487 TRP A C 1
ATOM 3921 O O . TRP A 1 487 ? -17.488 22.191 -15.617 1.00 88.56 487 TRP A O 1
ATOM 3931 N N . GLU A 1 488 ? -15.572 22.620 -14.521 1.00 89.81 488 GLU A N 1
ATOM 3932 C CA . GLU A 1 488 ? -16.008 22.068 -13.240 1.00 89.81 488 GLU A CA 1
ATOM 3933 C C . GLU A 1 488 ? -15.890 23.108 -12.129 1.00 89.81 488 GLU A C 1
ATOM 3935 O O . GLU A 1 488 ? -15.011 23.962 -12.177 1.00 89.81 488 GLU A O 1
ATOM 3940 N N . PRO A 1 489 ? -16.760 23.077 -11.108 1.00 90.31 489 PRO A N 1
ATOM 3941 C CA . PRO A 1 489 ? -16.602 23.954 -9.958 1.00 90.31 489 PRO A CA 1
ATOM 3942 C C . PRO A 1 489 ? -15.305 23.628 -9.206 1.00 90.31 489 PRO A C 1
ATOM 3944 O O . PRO A 1 489 ? -14.948 22.457 -9.052 1.00 90.31 489 PRO A O 1
ATOM 3947 N N . LEU A 1 490 ? -14.648 24.659 -8.672 1.00 88.25 490 LEU A N 1
ATOM 3948 C CA . LEU A 1 490 ? -13.384 24.565 -7.931 1.00 88.25 490 LEU A CA 1
ATOM 3949 C C . LEU A 1 490 ? -13.401 23.470 -6.843 1.00 88.25 490 LEU A C 1
ATOM 3951 O O . LEU A 1 490 ? -12.446 22.715 -6.696 1.00 88.25 490 LEU A O 1
ATOM 3955 N N . SER A 1 491 ? -14.518 23.330 -6.123 1.00 87.81 491 SER A N 1
ATOM 3956 C CA . SER A 1 491 ? -14.727 22.311 -5.078 1.00 87.81 491 SER A CA 1
ATOM 3957 C C . SER A 1 491 ? -14.811 20.861 -5.574 1.00 87.81 491 SER A C 1
ATOM 3959 O O . SER A 1 491 ? -14.624 19.941 -4.776 1.00 87.81 491 SER A O 1
ATOM 3961 N N . LYS A 1 492 ? -15.091 20.621 -6.862 1.00 87.56 492 LYS A N 1
ATOM 3962 C CA . LYS A 1 492 ? -15.105 19.264 -7.438 1.00 87.56 492 LYS A CA 1
ATOM 3963 C C . LYS A 1 492 ? -13.729 18.805 -7.901 1.00 87.56 492 LYS A C 1
ATOM 3965 O O . LYS A 1 492 ? -13.480 17.604 -7.891 1.00 87.56 492 LYS A O 1
ATOM 3970 N N . VAL A 1 493 ? -12.838 19.732 -8.249 1.00 89.00 493 VAL A N 1
ATOM 3971 C CA . VAL A 1 493 ? -11.481 19.403 -8.689 1.00 89.00 493 VAL A CA 1
ATOM 3972 C C . VAL A 1 493 ? -10.649 18.948 -7.478 1.00 89.00 493 VAL A C 1
ATOM 3974 O O . VAL A 1 493 ? -10.420 19.758 -6.577 1.00 89.00 493 VAL A O 1
ATOM 3977 N N . PRO A 1 494 ? -10.155 17.692 -7.428 1.00 87.69 494 PRO A N 1
ATOM 3978 C CA . PRO A 1 494 ? -9.476 17.135 -6.251 1.00 87.69 494 PRO A CA 1
ATOM 3979 C C . PRO A 1 494 ? -8.295 17.974 -5.757 1.00 87.69 494 PRO A C 1
ATOM 3981 O O . PRO A 1 494 ? -8.164 18.195 -4.555 1.00 87.69 494 PRO A O 1
ATOM 3984 N N . GLN A 1 495 ? -7.476 18.489 -6.681 1.00 89.94 495 GLN A N 1
ATOM 3985 C CA . GLN A 1 495 ? -6.335 19.349 -6.366 1.00 89.94 495 GLN A CA 1
ATOM 3986 C C . GLN A 1 495 ? -6.749 20.560 -5.527 1.00 89.94 495 GLN A C 1
ATOM 3988 O O . GLN A 1 495 ? -6.166 20.786 -4.472 1.00 89.94 495 GLN A O 1
ATOM 3993 N N . PHE A 1 496 ? -7.774 21.310 -5.941 1.00 89.31 496 PHE A N 1
ATOM 3994 C CA . PHE A 1 496 ? -8.241 22.484 -5.199 1.00 89.31 496 PHE A CA 1
ATOM 3995 C C . PHE A 1 496 ? -9.064 22.108 -3.969 1.00 89.31 496 PHE A C 1
ATOM 3997 O O . PHE A 1 496 ? -8.879 22.702 -2.907 1.00 89.31 496 PHE A O 1
ATOM 4004 N N . ARG A 1 497 ? -9.914 21.082 -4.075 1.00 88.12 497 ARG A N 1
ATOM 4005 C CA . ARG A 1 497 ? -10.733 20.576 -2.967 1.00 88.12 497 ARG A CA 1
ATOM 4006 C C . ARG A 1 497 ? -9.895 20.244 -1.734 1.00 88.12 497 ARG A C 1
ATOM 4008 O O . ARG A 1 497 ? -10.266 20.623 -0.630 1.00 88.12 497 ARG A O 1
ATOM 4015 N N . TRP A 1 498 ? -8.772 19.555 -1.927 1.00 88.31 498 TRP A N 1
ATOM 4016 C CA . TRP A 1 498 ? -7.944 19.035 -0.837 1.00 88.31 498 TRP A CA 1
ATOM 4017 C C . TRP A 1 498 ? -6.743 19.915 -0.477 1.00 88.31 498 TRP A C 1
ATOM 4019 O O . TRP A 1 498 ? -5.936 19.505 0.353 1.00 88.31 498 TRP A O 1
ATOM 4029 N N . THR A 1 499 ? -6.608 21.101 -1.079 1.00 85.19 499 THR A N 1
ATOM 4030 C CA . THR A 1 499 ? -5.514 22.038 -0.752 1.00 85.19 499 THR A CA 1
ATOM 4031 C C . THR A 1 499 ? -5.977 23.468 -0.485 1.00 85.19 499 THR A C 1
ATOM 4033 O O . THR A 1 499 ? -5.388 24.131 0.361 1.00 85.19 499 THR A O 1
ATOM 4036 N N . VAL A 1 500 ? -7.015 23.947 -1.177 1.00 83.81 500 VAL A N 1
ATOM 4037 C CA . VAL A 1 500 ? -7.475 25.346 -1.130 1.00 83.81 500 VAL A CA 1
ATOM 4038 C C . VAL A 1 500 ? -8.826 25.469 -0.434 1.00 83.81 500 VAL A C 1
ATOM 4040 O O . VAL A 1 500 ? -8.988 26.302 0.451 1.00 83.81 500 VAL A O 1
ATOM 4043 N N . CYS A 1 501 ? -9.786 24.608 -0.776 1.00 81.56 501 CYS A N 1
ATOM 4044 C CA . CYS A 1 501 ? -11.148 24.660 -0.234 1.00 81.56 501 CYS A CA 1
ATOM 4045 C C . CYS A 1 501 ? -11.279 24.045 1.176 1.00 81.56 501 CYS A C 1
ATOM 4047 O O . CYS A 1 501 ? -12.389 23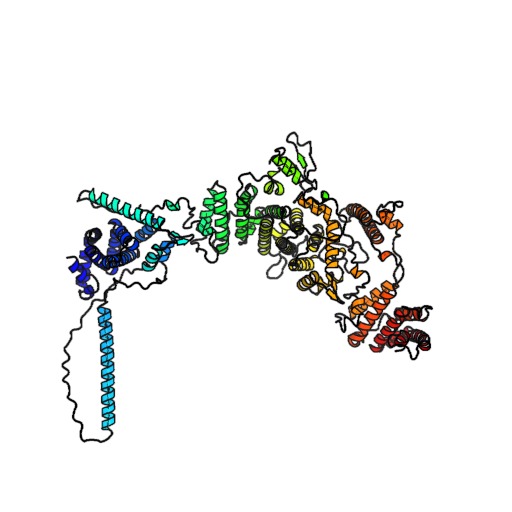.773 1.631 1.00 81.56 501 CYS A O 1
ATOM 4049 N N . LEU A 1 502 ? -10.167 23.786 1.872 1.00 74.12 502 LEU A N 1
ATOM 4050 C CA . LEU A 1 502 ? -10.190 23.267 3.238 1.00 74.12 502 LEU A CA 1
ATOM 4051 C C . LEU A 1 502 ? -10.599 24.400 4.193 1.00 74.12 502 LEU A C 1
ATOM 4053 O O . LEU A 1 502 ? -9.886 25.390 4.339 1.00 74.12 502 LEU A O 1
ATOM 4057 N N . GLY A 1 503 ? -11.766 24.275 4.829 1.00 60.66 503 GLY A N 1
ATOM 4058 C CA . GLY A 1 503 ? -12.255 25.273 5.785 1.00 60.66 503 GLY A CA 1
ATOM 4059 C C . GLY A 1 503 ? -11.312 25.462 6.985 1.00 60.66 503 GLY A C 1
ATOM 4060 O O . GLY A 1 503 ? -10.640 24.526 7.411 1.00 60.66 503 GLY A O 1
ATOM 4061 N N . GLN A 1 504 ? -11.315 26.660 7.584 1.00 53.00 504 GLN A N 1
ATOM 4062 C CA . GLN A 1 504 ? -10.450 27.058 8.716 1.00 53.00 504 GLN A CA 1
ATOM 4063 C C . GLN A 1 504 ? -10.605 26.209 10.002 1.00 53.00 504 GLN A C 1
ATOM 4065 O O . GLN A 1 504 ? -9.841 26.391 10.944 1.00 53.00 504 GLN A O 1
ATOM 4070 N N . GLN A 1 505 ? -11.576 25.291 10.061 1.00 51.88 505 GLN A N 1
ATOM 4071 C CA . GLN A 1 505 ? -11.869 24.422 11.213 1.00 51.88 505 GLN A CA 1
ATOM 4072 C C . GLN A 1 505 ? -11.539 22.936 10.964 1.00 51.88 505 GLN A C 1
ATOM 4074 O O . GLN A 1 505 ? -11.991 22.073 11.715 1.00 51.88 505 GLN A O 1
ATOM 4079 N N . ALA A 1 506 ? -10.797 22.602 9.904 1.00 56.88 506 ALA A N 1
ATOM 4080 C CA . ALA A 1 506 ? -10.478 21.211 9.596 1.00 56.88 506 ALA A CA 1
ATOM 4081 C C . ALA A 1 506 ? -9.517 20.613 10.640 1.00 56.88 506 ALA A C 1
ATOM 4083 O O . ALA A 1 506 ? -8.408 21.110 10.841 1.00 56.88 506 ALA A O 1
ATOM 4084 N N . ALA A 1 507 ? -9.943 19.527 11.291 1.00 64.06 507 ALA A N 1
ATOM 4085 C CA . ALA A 1 507 ? -9.062 18.681 12.089 1.00 64.06 507 ALA A CA 1
ATOM 4086 C C . ALA A 1 507 ? -7.851 18.241 11.247 1.00 64.06 507 ALA A C 1
ATOM 4088 O O . ALA A 1 507 ? -7.970 18.046 10.033 1.00 64.06 507 ALA A O 1
ATOM 4089 N N . ALA A 1 508 ? -6.691 18.091 11.891 1.00 76.44 508 ALA A N 1
ATOM 4090 C CA . ALA A 1 508 ? -5.462 17.726 11.198 1.00 76.44 508 ALA A CA 1
ATOM 4091 C C . ALA A 1 508 ? -5.653 16.409 10.410 1.00 76.44 508 ALA A C 1
ATOM 4093 O O . ALA A 1 508 ? -6.197 15.448 10.966 1.00 76.44 508 ALA A O 1
ATOM 4094 N N . PRO A 1 509 ? -5.242 16.356 9.128 1.00 83.25 509 PRO A N 1
ATOM 4095 C CA . PRO A 1 509 ? -5.303 15.128 8.343 1.00 83.25 509 PRO A CA 1
ATOM 4096 C C . PRO A 1 509 ? -4.436 14.040 8.989 1.00 83.25 509 PRO A C 1
ATOM 4098 O O . PRO A 1 509 ? -3.423 14.334 9.624 1.00 83.25 509 PRO A O 1
ATOM 4101 N N . LEU A 1 510 ? -4.841 12.781 8.821 1.00 86.38 510 LEU A N 1
ATOM 4102 C CA . LEU A 1 510 ? -4.121 11.628 9.365 1.00 86.38 510 LEU A CA 1
ATOM 4103 C C . LEU A 1 510 ? -2.882 11.305 8.522 1.00 86.38 510 LEU A C 1
ATOM 4105 O O . LEU A 1 510 ? -1.877 10.850 9.064 1.00 86.38 510 LEU A O 1
ATOM 4109 N N . TYR A 1 511 ? -2.959 11.541 7.209 1.00 90.38 511 TYR A N 1
ATOM 4110 C CA . TYR A 1 511 ? -1.904 11.205 6.258 1.00 90.38 511 TYR A CA 1
ATOM 4111 C C . TYR A 1 511 ? -1.370 12.440 5.540 1.00 90.38 511 TYR A C 1
ATOM 4113 O O . TYR A 1 511 ? -2.124 13.325 5.125 1.00 90.38 511 TYR A O 1
ATOM 4121 N N . ASN A 1 512 ? -0.058 12.458 5.297 1.00 91.06 512 ASN A N 1
ATOM 4122 C CA . ASN A 1 512 ? 0.497 13.322 4.256 1.00 91.06 512 ASN A CA 1
ATOM 4123 C C . ASN A 1 512 ? 0.132 12.774 2.855 1.00 91.06 512 ASN A C 1
ATOM 4125 O O . ASN A 1 512 ? -0.297 11.627 2.712 1.00 91.06 512 ASN A O 1
ATOM 4129 N N . PHE A 1 513 ? 0.302 13.573 1.795 1.00 90.94 513 PHE A N 1
ATOM 4130 C CA . PHE A 1 513 ? -0.088 13.142 0.441 1.00 90.94 513 PHE A CA 1
ATOM 4131 C C . PHE A 1 513 ? 0.678 11.907 -0.061 1.00 90.94 513 PHE A C 1
ATOM 4133 O O . PHE A 1 513 ? 0.118 11.116 -0.815 1.00 90.94 513 PHE A O 1
ATOM 4140 N N . THR A 1 514 ? 1.926 11.702 0.374 1.00 91.69 514 THR A N 1
ATOM 4141 C CA . THR A 1 514 ? 2.712 10.507 0.023 1.00 91.69 514 THR A CA 1
ATOM 4142 C C . THR A 1 514 ? 2.140 9.253 0.688 1.00 91.69 514 THR A C 1
ATOM 4144 O O . THR A 1 514 ? 1.879 8.271 0.006 1.00 91.69 514 THR A O 1
ATOM 4147 N N . GLN A 1 515 ? 1.869 9.294 1.994 1.00 93.44 515 GLN A N 1
ATOM 4148 C CA . GLN A 1 515 ? 1.258 8.204 2.761 1.00 93.44 515 GLN A CA 1
ATOM 4149 C C . GLN A 1 515 ? -0.146 7.880 2.247 1.00 93.44 515 GLN A C 1
ATOM 4151 O O . GLN A 1 515 ? -0.481 6.708 2.094 1.00 93.44 515 GLN A O 1
ATOM 4156 N N . LEU A 1 516 ? -0.945 8.907 1.930 1.00 94.50 516 LEU A N 1
ATOM 4157 C CA . LEU A 1 516 ? -2.269 8.732 1.337 1.00 94.50 516 LEU A CA 1
ATOM 4158 C C . LEU A 1 516 ? -2.177 8.025 -0.021 1.00 94.50 516 LEU A C 1
ATOM 4160 O O . LEU A 1 516 ? -2.941 7.097 -0.278 1.00 94.50 516 LEU A O 1
ATOM 4164 N N . CYS A 1 517 ? -1.231 8.434 -0.871 1.00 96.06 517 CYS A N 1
ATOM 4165 C CA . CYS A 1 517 ? -0.981 7.800 -2.163 1.00 96.06 517 CYS A CA 1
ATOM 4166 C C . CYS A 1 517 ? -0.537 6.342 -2.004 1.00 96.06 517 CYS A C 1
ATOM 4168 O O . CYS A 1 517 ? -1.122 5.465 -2.636 1.00 96.06 517 CYS A O 1
ATOM 4170 N N . SER A 1 518 ? 0.406 6.063 -1.101 1.00 96.31 518 SER A N 1
ATOM 4171 C CA . SER A 1 518 ? 0.845 4.697 -0.800 1.00 96.31 518 SER A CA 1
ATOM 4172 C C . SER A 1 518 ? -0.315 3.815 -0.338 1.00 96.31 518 SER A C 1
ATOM 4174 O O . SER A 1 518 ? -0.470 2.715 -0.859 1.00 96.31 518 SER A O 1
ATOM 4176 N N . LEU A 1 519 ? -1.192 4.317 0.539 1.00 97.00 519 LEU A N 1
ATOM 4177 C CA . LEU A 1 519 ? -2.381 3.585 0.984 1.00 97.00 519 LEU A CA 1
ATOM 4178 C C . LEU A 1 519 ? -3.391 3.357 -0.155 1.00 97.00 519 LEU A C 1
ATOM 4180 O O . LEU A 1 519 ? -3.948 2.268 -0.271 1.00 97.00 519 LEU A O 1
ATOM 4184 N N . CYS A 1 520 ? -3.614 4.349 -1.024 1.00 97.81 520 CYS A N 1
ATOM 4185 C CA . CYS A 1 520 ? -4.483 4.202 -2.199 1.00 97.81 520 CYS A CA 1
ATOM 4186 C C . CYS A 1 520 ? -3.937 3.162 -3.189 1.00 97.81 520 CYS A C 1
ATOM 4188 O O . CYS A 1 520 ? -4.702 2.362 -3.731 1.00 97.81 520 CYS A O 1
ATOM 4190 N N . LEU A 1 521 ? -2.622 3.154 -3.415 1.00 98.06 521 LEU A N 1
ATOM 4191 C CA . LEU A 1 521 ? -1.952 2.164 -4.255 1.00 98.06 521 LEU A CA 1
ATOM 4192 C C . LEU A 1 521 ? -2.017 0.763 -3.633 1.00 98.06 521 LEU A C 1
ATOM 4194 O O . LEU A 1 521 ? -2.344 -0.178 -4.349 1.00 98.06 521 LEU A O 1
ATOM 4198 N N . ASP A 1 522 ? -1.799 0.629 -2.320 1.00 98.00 522 ASP A N 1
ATOM 4199 C CA . ASP A 1 522 ? -1.924 -0.646 -1.596 1.00 98.00 522 ASP A CA 1
ATOM 4200 C C . ASP A 1 522 ? -3.345 -1.216 -1.710 1.00 98.00 522 ASP A C 1
ATOM 4202 O O . ASP A 1 522 ? -3.519 -2.404 -1.981 1.00 98.00 522 ASP A O 1
ATOM 4206 N N . ILE A 1 523 ? -4.369 -0.358 -1.613 1.00 97.94 523 ILE A N 1
ATOM 4207 C CA . ILE A 1 523 ? -5.761 -0.743 -1.875 1.00 97.94 523 ILE A CA 1
ATOM 4208 C C . ILE A 1 523 ? -5.907 -1.303 -3.297 1.00 97.94 523 ILE A C 1
ATOM 4210 O O . ILE A 1 523 ? -6.423 -2.404 -3.470 1.00 97.94 523 ILE A O 1
ATOM 4214 N N . MET A 1 524 ? -5.448 -0.579 -4.323 1.00 98.00 524 MET A N 1
ATOM 4215 C CA . MET A 1 524 ? -5.585 -1.019 -5.719 1.00 98.00 524 MET A CA 1
ATOM 4216 C C . MET A 1 524 ? -4.808 -2.311 -6.018 1.00 98.00 524 MET A C 1
ATOM 4218 O O . MET A 1 524 ? -5.302 -3.147 -6.780 1.00 98.00 524 MET A O 1
ATOM 4222 N N . ILE A 1 525 ? -3.631 -2.497 -5.411 1.00 97.81 525 ILE A N 1
ATOM 4223 C CA . ILE A 1 525 ? -2.831 -3.726 -5.513 1.00 97.81 525 ILE A CA 1
ATOM 4224 C C . ILE A 1 525 ? -3.599 -4.896 -4.899 1.00 97.81 525 ILE A C 1
ATOM 4226 O O . ILE A 1 525 ? -3.851 -5.874 -5.601 1.00 97.81 525 ILE A O 1
ATOM 4230 N N . GLN A 1 526 ? -4.074 -4.758 -3.657 1.00 97.06 526 GLN A N 1
ATOM 4231 C CA . GLN A 1 526 ? -4.853 -5.796 -2.976 1.00 97.06 526 GLN A CA 1
ATOM 4232 C C . GLN A 1 526 ? -6.103 -6.184 -3.784 1.00 97.06 526 GLN A C 1
ATOM 4234 O O . GLN A 1 526 ? -6.424 -7.364 -3.934 1.00 97.06 526 GLN A O 1
ATOM 4239 N N . MET A 1 527 ? -6.799 -5.201 -4.369 1.00 96.94 527 MET A N 1
ATOM 4240 C CA . MET A 1 527 ? -7.944 -5.459 -5.249 1.00 96.94 527 MET A CA 1
ATOM 4241 C C . MET A 1 527 ? -7.546 -6.250 -6.507 1.00 96.94 527 MET A C 1
ATOM 4243 O O . MET A 1 527 ? -8.310 -7.106 -6.950 1.00 96.94 527 MET A O 1
ATOM 4247 N N . CYS A 1 528 ? -6.374 -5.986 -7.095 1.00 96.00 528 CYS A N 1
ATOM 4248 C CA . CYS A 1 528 ? -5.867 -6.726 -8.256 1.00 96.00 528 CYS A CA 1
ATOM 4249 C C . CYS A 1 528 ? -5.424 -8.155 -7.908 1.00 96.00 528 CYS A C 1
ATOM 4251 O O . CYS A 1 528 ? -5.600 -9.049 -8.736 1.00 96.00 528 CYS A O 1
ATOM 4253 N N . GLU A 1 529 ? -4.882 -8.381 -6.711 1.00 95.38 529 GLU A N 1
ATOM 4254 C CA . GLU A 1 529 ? -4.447 -9.703 -6.237 1.00 95.38 529 GLU A CA 1
ATOM 4255 C C . GLU A 1 529 ? -5.626 -10.659 -6.008 1.00 95.38 529 GLU A C 1
ATOM 4257 O O . GLU A 1 529 ? -5.545 -11.831 -6.374 1.00 95.38 529 GLU A O 1
ATOM 4262 N N . PHE A 1 530 ? -6.768 -10.165 -5.513 1.00 94.69 530 PHE A N 1
ATOM 4263 C CA . PHE A 1 530 ? -7.990 -10.976 -5.371 1.00 94.69 530 PHE A CA 1
ATOM 4264 C C . PHE A 1 530 ? -8.575 -11.478 -6.702 1.00 94.69 530 PHE A C 1
ATOM 4266 O O . PHE A 1 530 ? -9.343 -12.450 -6.714 1.00 94.69 530 PHE A O 1
ATOM 4273 N N . PHE A 1 531 ? -8.245 -10.812 -7.813 1.00 94.00 531 PHE A N 1
ATOM 4274 C CA . PHE A 1 531 ? -8.723 -11.144 -9.153 1.00 94.00 531 PHE A CA 1
ATOM 4275 C C . PHE A 1 531 ? -7.546 -11.299 -10.136 1.00 94.00 531 PHE A C 1
ATOM 4277 O O . PHE A 1 531 ? -7.306 -10.407 -10.961 1.00 94.00 531 PHE A O 1
ATOM 4284 N N . PRO A 1 532 ? -6.810 -12.425 -10.075 1.00 92.94 532 PRO A N 1
ATOM 4285 C CA . PRO A 1 532 ? -5.641 -12.660 -10.917 1.00 92.94 532 PRO A CA 1
ATOM 4286 C C . PRO A 1 532 ? -6.001 -12.743 -12.410 1.00 92.94 532 PRO A C 1
ATOM 4288 O O . PRO A 1 532 ? -7.139 -13.022 -12.788 1.00 92.94 532 PRO A O 1
ATOM 4291 N N . SER A 1 533 ? -5.013 -12.497 -13.283 1.00 91.81 533 SER A N 1
ATOM 4292 C CA . SER A 1 533 ? -5.194 -12.633 -14.745 1.00 91.81 533 SER A CA 1
ATOM 4293 C C . SER A 1 533 ? -5.175 -14.092 -15.210 1.00 91.81 533 SER A C 1
ATOM 4295 O O . SER A 1 533 ? -5.536 -14.368 -16.354 1.00 91.81 533 SER A O 1
ATOM 4297 N N . ARG A 1 534 ? -4.736 -15.012 -14.346 1.00 91.44 534 ARG A N 1
ATOM 4298 C CA . ARG A 1 534 ? -4.594 -16.440 -14.625 1.00 91.44 534 ARG A CA 1
ATOM 4299 C C . ARG A 1 534 ? -5.222 -17.267 -13.512 1.00 91.44 534 ARG A C 1
ATOM 4301 O O . ARG A 1 534 ? -5.224 -16.825 -12.364 1.00 91.44 534 ARG A O 1
ATOM 4308 N N . ASP A 1 535 ? -5.776 -18.418 -13.866 1.00 91.31 535 ASP A N 1
ATOM 4309 C CA . ASP A 1 535 ? -6.323 -19.381 -12.910 1.00 91.31 535 ASP A CA 1
ATOM 4310 C C . ASP A 1 535 ? -5.238 -20.329 -12.354 1.00 91.31 535 ASP A C 1
ATOM 4312 O O . ASP A 1 535 ? -4.059 -20.224 -12.701 1.00 91.31 535 ASP A O 1
ATOM 4316 N N . GLU A 1 536 ? -5.639 -21.263 -11.487 1.00 91.75 536 GLU A N 1
ATOM 4317 C CA . GLU A 1 536 ? -4.756 -22.280 -10.887 1.00 91.75 536 GLU A CA 1
ATOM 4318 C C . GLU A 1 536 ? -4.084 -23.186 -11.936 1.00 91.75 536 GLU A C 1
ATOM 4320 O O . GLU A 1 536 ? -2.979 -23.677 -11.715 1.00 91.75 536 GLU A O 1
ATOM 4325 N N . ASN A 1 537 ? -4.706 -23.347 -13.108 1.00 92.00 537 ASN A N 1
ATOM 4326 C CA . ASN A 1 537 ? -4.188 -24.123 -14.235 1.00 92.00 537 ASN A CA 1
ATOM 4327 C C . ASN A 1 537 ? -3.343 -23.273 -15.201 1.00 92.00 537 ASN A C 1
ATOM 4329 O O . ASN A 1 537 ? -3.055 -23.710 -16.317 1.00 92.00 537 ASN A O 1
ATOM 4333 N N . ASN A 1 538 ? -2.959 -22.052 -14.807 1.00 90.69 538 ASN A N 1
ATOM 4334 C CA . ASN A 1 538 ? -2.196 -21.100 -15.617 1.00 90.69 538 ASN A CA 1
ATOM 4335 C C . ASN A 1 538 ? -2.905 -20.662 -16.923 1.00 90.69 538 ASN A C 1
ATOM 4337 O O . ASN A 1 538 ? -2.265 -20.151 -17.848 1.00 90.69 538 ASN A O 1
ATOM 4341 N N . SER A 1 539 ? -4.227 -20.823 -17.003 1.00 91.75 539 SER A N 1
ATOM 4342 C CA . SER A 1 539 ? -5.061 -20.382 -18.123 1.00 91.75 539 SER A CA 1
ATOM 4343 C C . SER A 1 539 ? -5.456 -18.916 -17.967 1.00 91.75 539 SER A C 1
ATOM 4345 O O . SER A 1 539 ? -5.736 -18.441 -16.867 1.00 91.75 539 SER A O 1
ATOM 4347 N N . VAL A 1 540 ? -5.483 -18.171 -19.076 1.00 92.75 540 VAL A N 1
ATOM 4348 C CA . VAL A 1 540 ? -5.812 -16.736 -19.066 1.00 92.75 540 VAL A CA 1
ATOM 4349 C C . VAL A 1 540 ? -7.301 -16.534 -18.785 1.00 92.75 540 VAL A C 1
ATOM 4351 O O . VAL A 1 540 ? -8.157 -16.994 -19.540 1.00 92.75 540 VAL A O 1
ATOM 4354 N N . VAL A 1 541 ? -7.616 -15.779 -17.734 1.00 91.06 541 VAL A N 1
ATOM 4355 C CA . VAL A 1 541 ? -8.991 -15.500 -17.308 1.00 91.06 541 VAL A CA 1
ATOM 4356 C C . VAL A 1 541 ? -9.646 -14.490 -18.254 1.00 91.06 541 VAL A C 1
ATOM 4358 O O . VAL A 1 541 ? -9.178 -13.356 -18.415 1.00 91.06 541 VAL A O 1
ATOM 4361 N N . ARG A 1 542 ? -10.762 -14.890 -18.878 1.00 90.44 542 ARG A N 1
ATOM 4362 C CA . ARG A 1 542 ? -11.593 -14.043 -19.747 1.00 90.44 542 ARG A CA 1
ATOM 4363 C C . ARG A 1 542 ? -13.086 -14.202 -19.408 1.00 90.44 542 ARG A C 1
ATOM 4365 O O . ARG A 1 542 ? -13.512 -15.329 -19.174 1.00 90.44 542 ARG A O 1
ATOM 4372 N N . PRO A 1 543 ? -13.894 -13.119 -19.423 1.00 90.25 543 PRO A N 1
ATOM 4373 C CA . PRO A 1 543 ? -13.523 -11.720 -19.680 1.00 90.25 543 PRO A CA 1
ATOM 4374 C C . PRO A 1 543 ? -12.582 -11.150 -18.606 1.00 90.25 543 PRO A C 1
ATOM 4376 O O . PRO A 1 543 ? -12.513 -11.662 -17.495 1.00 90.25 543 PRO A O 1
ATOM 4379 N N . MET A 1 544 ? -11.813 -10.115 -18.965 1.00 90.81 544 MET A N 1
ATOM 4380 C CA . MET A 1 544 ? -10.798 -9.533 -18.076 1.00 90.81 544 MET A CA 1
ATOM 4381 C C . MET A 1 544 ? -11.418 -9.083 -16.739 1.00 90.81 544 MET A C 1
ATOM 4383 O O . MET A 1 544 ? -12.492 -8.471 -16.769 1.00 90.81 544 MET A O 1
ATOM 4387 N N . PRO A 1 545 ? -10.750 -9.318 -15.590 1.00 93.44 545 PRO A N 1
ATOM 4388 C CA . PRO A 1 545 ? -11.212 -8.823 -14.298 1.00 93.44 545 PRO A CA 1
ATOM 4389 C C . PRO A 1 545 ? -11.557 -7.332 -14.320 1.00 93.44 545 PRO A C 1
ATOM 4391 O O . PRO A 1 545 ? -10.780 -6.520 -14.824 1.00 93.44 545 PRO A O 1
ATOM 4394 N N . GLN A 1 546 ? -12.705 -6.967 -13.739 1.00 93.38 546 GLN A N 1
ATOM 4395 C CA . GLN A 1 546 ? -13.234 -5.597 -13.798 1.00 93.38 546 GLN A CA 1
ATOM 4396 C C . GLN A 1 546 ? -12.261 -4.561 -13.224 1.00 93.38 546 GLN A C 1
ATOM 4398 O O . GLN A 1 546 ? -12.084 -3.512 -13.830 1.00 93.38 546 GLN A O 1
ATOM 4403 N N . VAL A 1 547 ? -11.567 -4.870 -12.120 1.00 95.06 547 VAL A N 1
ATOM 4404 C CA . VAL A 1 547 ? -10.550 -3.972 -11.540 1.00 95.06 547 VAL A CA 1
ATOM 4405 C C . VAL A 1 547 ? -9.461 -3.619 -12.555 1.00 95.06 547 VAL A C 1
ATOM 4407 O O . VAL A 1 547 ? -9.188 -2.445 -12.785 1.00 95.06 547 VAL A O 1
ATOM 4410 N N . LYS A 1 548 ? -8.900 -4.623 -13.239 1.00 94.62 548 LYS A N 1
ATOM 4411 C CA . LYS A 1 548 ? -7.839 -4.423 -14.232 1.00 94.62 548 LYS A CA 1
ATOM 4412 C C . LYS A 1 548 ? -8.376 -3.725 -15.475 1.00 94.62 548 LYS A C 1
ATOM 4414 O O . LYS A 1 548 ? -7.708 -2.847 -16.010 1.00 94.62 548 LYS A O 1
ATOM 4419 N N . LYS A 1 549 ? -9.594 -4.068 -15.905 1.00 93.69 549 LYS A N 1
ATOM 4420 C CA . LYS A 1 549 ? -10.272 -3.408 -17.026 1.00 93.69 549 LYS A CA 1
ATOM 4421 C C . LYS A 1 549 ? -10.457 -1.909 -16.764 1.00 93.69 549 LYS A C 1
ATOM 4423 O O . LYS A 1 549 ? -10.095 -1.118 -17.626 1.00 93.69 549 LYS A O 1
ATOM 4428 N N . SER A 1 550 ? -10.954 -1.528 -15.586 1.00 93.88 550 SER A N 1
ATOM 4429 C CA . SER A 1 550 ? -11.126 -0.122 -15.201 1.00 93.88 550 SER A CA 1
ATOM 4430 C C . SER A 1 550 ? -9.787 0.605 -15.088 1.00 93.88 550 SER A C 1
ATOM 4432 O O . SER A 1 550 ? -9.636 1.685 -15.638 1.00 93.88 550 SER A O 1
ATOM 4434 N N . LEU A 1 551 ? -8.774 -0.002 -14.460 1.00 94.69 551 LEU A N 1
ATOM 4435 C CA . LEU A 1 551 ? -7.437 0.603 -14.349 1.00 94.69 551 LEU A CA 1
ATOM 4436 C C . LEU A 1 551 ? -6.687 0.713 -15.689 1.00 94.69 551 LEU A C 1
ATOM 4438 O O . LEU A 1 551 ? -5.714 1.453 -15.777 1.00 94.69 551 LEU A O 1
ATOM 4442 N N . THR A 1 552 ? -7.122 -0.008 -16.726 1.00 93.25 552 THR A N 1
ATOM 4443 C CA . THR A 1 552 ? -6.570 0.092 -18.090 1.00 93.25 552 THR A CA 1
ATOM 4444 C C . THR A 1 552 ? -7.159 1.273 -18.867 1.00 93.25 552 THR A C 1
ATOM 4446 O O . THR A 1 552 ? -6.658 1.616 -19.937 1.00 93.25 552 THR A O 1
ATOM 4449 N N . GLU A 1 553 ? -8.216 1.912 -18.357 1.00 90.69 553 GLU A N 1
ATOM 4450 C CA . GLU A 1 553 ? -8.772 3.118 -18.963 1.00 90.69 553 GLU A CA 1
ATOM 4451 C C . GLU A 1 553 ? -7.675 4.193 -19.108 1.00 90.69 553 GLU A C 1
ATOM 4453 O O . GLU A 1 553 ? -6.990 4.479 -18.122 1.00 90.69 553 GLU A O 1
ATOM 4458 N N . PRO A 1 554 ? -7.484 4.804 -20.300 1.00 86.44 554 PRO A N 1
ATOM 4459 C CA . PRO A 1 554 ? -6.343 5.682 -20.560 1.00 86.44 554 PRO A CA 1
ATOM 4460 C C . PRO A 1 554 ? -6.165 6.806 -19.534 1.00 86.44 554 PRO A C 1
ATOM 4462 O O . PRO A 1 554 ? -5.042 7.069 -19.123 1.00 86.44 554 PRO A O 1
ATOM 4465 N N . LEU A 1 555 ? -7.252 7.430 -19.067 1.00 89.06 555 LEU A N 1
ATOM 4466 C CA . LEU A 1 555 ? -7.184 8.502 -18.068 1.00 89.06 555 LEU A CA 1
ATOM 4467 C C . LEU A 1 555 ? -6.566 8.016 -16.749 1.00 89.06 555 LEU A C 1
ATOM 4469 O O . LEU A 1 555 ? -5.597 8.601 -16.266 1.00 89.06 555 LEU A O 1
ATOM 4473 N N . LEU A 1 556 ? -7.098 6.920 -16.201 1.00 93.38 556 LEU A N 1
ATOM 4474 C CA . LEU A 1 556 ? -6.658 6.367 -14.920 1.00 93.38 556 LEU A CA 1
ATOM 4475 C C . LEU A 1 556 ? -5.254 5.774 -15.026 1.00 93.38 556 LEU A C 1
ATOM 4477 O O . LEU A 1 556 ? -4.404 6.047 -14.180 1.00 93.38 556 LEU A O 1
ATOM 4481 N N . LEU A 1 557 ? -4.989 5.010 -16.091 1.00 94.62 557 LEU A N 1
ATOM 4482 C CA . LEU A 1 557 ? -3.685 4.399 -16.328 1.00 94.62 557 LEU A CA 1
ATOM 4483 C C . LEU A 1 557 ? -2.587 5.460 -16.417 1.00 94.62 557 LEU A C 1
ATOM 4485 O O . LEU A 1 557 ? -1.526 5.301 -15.818 1.00 94.62 557 LEU A O 1
ATOM 4489 N N . TYR A 1 558 ? -2.835 6.545 -17.152 1.00 92.94 558 TYR A N 1
ATOM 4490 C CA . TYR A 1 558 ? -1.832 7.582 -17.374 1.00 92.94 558 TYR A CA 1
ATOM 4491 C C . TYR A 1 558 ? -1.542 8.328 -16.074 1.00 92.94 558 TYR A C 1
ATOM 4493 O O . TYR A 1 558 ? -0.377 8.557 -15.770 1.00 92.94 558 TYR A O 1
ATOM 4501 N N . GLN A 1 559 ? -2.565 8.646 -15.279 1.00 92.94 559 GLN A N 1
ATOM 4502 C CA . GLN A 1 559 ? -2.384 9.273 -13.967 1.00 92.94 559 GLN A CA 1
ATOM 4503 C C . GLN A 1 559 ? -1.609 8.368 -13.001 1.00 92.94 559 GLN A C 1
ATOM 4505 O O . GLN A 1 559 ? -0.703 8.843 -12.323 1.00 92.94 559 GLN A O 1
ATOM 4510 N N . ILE A 1 560 ? -1.888 7.058 -12.983 1.00 96.19 560 ILE A N 1
ATOM 4511 C CA . ILE A 1 560 ? -1.126 6.088 -12.178 1.00 96.19 560 ILE A CA 1
ATOM 4512 C C . ILE A 1 560 ? 0.337 6.032 -12.627 1.00 96.19 560 ILE A C 1
ATOM 4514 O O . ILE A 1 560 ? 1.236 6.073 -11.795 1.00 96.19 560 ILE A O 1
ATOM 4518 N N . VAL A 1 561 ? 0.588 5.958 -13.936 1.00 95.06 561 VAL A N 1
ATOM 4519 C CA . VAL A 1 561 ? 1.944 5.929 -14.504 1.00 95.06 561 VAL A CA 1
ATOM 4520 C C . VAL A 1 561 ? 2.705 7.220 -14.187 1.00 95.06 561 VAL A C 1
ATOM 4522 O O . VAL A 1 561 ? 3.885 7.174 -13.849 1.00 95.06 561 VAL A O 1
ATOM 4525 N N . GLN A 1 562 ? 2.043 8.375 -14.229 1.00 93.69 562 GLN A N 1
ATOM 4526 C CA . GLN A 1 562 ? 2.666 9.666 -13.928 1.00 93.69 562 GLN A CA 1
ATOM 4527 C C . GLN A 1 562 ? 3.139 9.779 -12.476 1.00 93.69 562 GLN A C 1
ATOM 4529 O O . GLN A 1 562 ? 4.111 10.492 -12.233 1.00 93.69 562 GLN A O 1
ATOM 4534 N N . LEU A 1 563 ? 2.572 9.012 -11.534 1.00 93.75 563 LEU A N 1
ATOM 4535 C CA . LEU A 1 563 ? 3.062 8.939 -10.149 1.00 93.75 563 LEU A CA 1
ATOM 4536 C C . LEU A 1 563 ? 4.532 8.502 -10.056 1.00 93.75 563 LEU A C 1
ATOM 4538 O O . LEU A 1 563 ? 5.177 8.767 -9.045 1.00 93.75 563 LEU A O 1
ATOM 4542 N N . LEU A 1 564 ? 5.107 7.890 -11.093 1.00 92.31 564 LEU A N 1
ATOM 4543 C CA . LEU A 1 564 ? 6.542 7.593 -11.156 1.00 92.31 564 LEU A CA 1
ATOM 4544 C C . LEU A 1 564 ? 7.415 8.858 -11.109 1.00 92.31 564 LEU A C 1
ATOM 4546 O O . LEU A 1 564 ? 8.493 8.836 -10.520 1.00 92.31 564 LEU A O 1
ATOM 4550 N N . LEU A 1 565 ? 6.911 9.985 -11.624 1.00 89.81 565 LEU A N 1
ATOM 4551 C CA . LEU A 1 565 ? 7.571 11.297 -11.571 1.00 89.81 565 LEU A CA 1
ATOM 4552 C C . LEU A 1 565 ? 7.550 11.926 -10.167 1.00 89.81 565 LEU A C 1
ATOM 4554 O O . LEU A 1 565 ? 8.033 13.039 -9.975 1.00 89.81 565 LEU A O 1
ATOM 4558 N N . THR A 1 566 ? 6.986 11.240 -9.166 1.00 87.06 566 THR A N 1
ATOM 4559 C CA . THR A 1 566 ? 7.175 11.616 -7.758 1.00 87.06 566 THR A CA 1
ATOM 4560 C C . THR A 1 566 ? 8.580 11.292 -7.252 1.00 87.06 566 THR A C 1
ATOM 4562 O O . THR A 1 566 ? 9.002 11.895 -6.265 1.00 87.06 566 THR A O 1
ATOM 4565 N N . TYR A 1 567 ? 9.269 10.339 -7.898 1.00 85.81 567 TYR A N 1
ATOM 4566 C CA . TYR A 1 567 ? 10.569 9.773 -7.513 1.00 85.81 567 TYR A CA 1
ATOM 4567 C C . TYR A 1 567 ? 10.641 9.231 -6.076 1.00 85.81 567 TYR A C 1
ATOM 4569 O O . TYR A 1 567 ? 11.726 8.939 -5.573 1.00 85.81 567 TYR A O 1
ATOM 4577 N N . ASP A 1 568 ? 9.498 9.060 -5.411 1.00 88.56 568 ASP A N 1
ATOM 4578 C CA . ASP A 1 568 ? 9.436 8.502 -4.067 1.00 88.56 568 ASP A CA 1
ATOM 4579 C C . ASP A 1 568 ? 9.560 6.969 -4.136 1.00 88.56 568 ASP A C 1
ATOM 4581 O O . ASP A 1 568 ? 8.749 6.331 -4.816 1.00 88.56 568 ASP A O 1
ATOM 4585 N N . PRO A 1 569 ? 10.527 6.346 -3.435 1.00 90.38 569 PRO A N 1
ATOM 4586 C CA . PRO A 1 569 ? 10.714 4.899 -3.490 1.00 90.38 569 PRO A CA 1
ATOM 4587 C C . PRO A 1 569 ? 9.470 4.096 -3.124 1.00 90.38 569 PRO A C 1
ATOM 4589 O O . PRO A 1 569 ? 9.204 3.067 -3.748 1.00 90.38 569 PRO A O 1
ATOM 4592 N N . SER A 1 570 ? 8.689 4.564 -2.147 1.00 91.19 570 SER A N 1
ATOM 4593 C CA . SER A 1 570 ? 7.510 3.841 -1.673 1.00 91.19 570 SER A CA 1
ATOM 4594 C C . SER A 1 570 ? 6.384 3.842 -2.710 1.00 91.19 570 SER A C 1
ATOM 4596 O O . SER A 1 570 ? 5.715 2.817 -2.872 1.00 91.19 570 SER A O 1
ATOM 4598 N N . ILE A 1 571 ? 6.214 4.951 -3.438 1.00 93.75 571 ILE A N 1
ATOM 4599 C CA . ILE A 1 571 ? 5.226 5.105 -4.513 1.00 93.75 571 ILE A CA 1
ATOM 4600 C C . ILE A 1 571 ? 5.680 4.349 -5.761 1.00 93.75 571 ILE A C 1
ATOM 4602 O O . ILE A 1 571 ? 4.922 3.541 -6.292 1.00 93.75 571 ILE A O 1
ATOM 4606 N N . VAL A 1 572 ? 6.918 4.566 -6.215 1.00 93.31 572 VAL A N 1
ATOM 4607 C CA . VAL A 1 572 ? 7.446 3.987 -7.462 1.00 93.31 572 VAL A CA 1
ATOM 4608 C C . VAL A 1 572 ? 7.368 2.462 -7.445 1.00 93.31 572 VAL A C 1
ATOM 4610 O O . VAL A 1 572 ? 6.899 1.857 -8.409 1.00 93.31 572 VAL A O 1
ATOM 4613 N N . GLN A 1 573 ? 7.739 1.839 -6.323 1.00 94.00 573 GLN A N 1
ATOM 4614 C CA . GLN A 1 573 ? 7.641 0.391 -6.150 1.00 94.00 573 GLN A CA 1
ATOM 4615 C C . GLN A 1 573 ? 6.209 -0.120 -6.324 1.00 94.00 573 GLN A C 1
ATOM 4617 O O . GLN A 1 573 ? 5.973 -1.096 -7.034 1.00 94.00 573 GLN A O 1
ATOM 4622 N N . ARG A 1 574 ? 5.246 0.547 -5.680 1.00 96.38 574 ARG A N 1
ATOM 4623 C CA . ARG A 1 574 ? 3.827 0.183 -5.731 1.00 96.38 574 ARG A CA 1
ATOM 4624 C C . ARG A 1 574 ? 3.245 0.387 -7.122 1.00 96.38 574 ARG A C 1
ATOM 4626 O O . ARG A 1 574 ? 2.516 -0.475 -7.596 1.00 96.38 574 ARG A O 1
ATOM 4633 N N . VAL A 1 575 ? 3.595 1.483 -7.795 1.00 97.00 575 VAL A N 1
ATOM 4634 C CA . VAL A 1 575 ? 3.164 1.749 -9.174 1.00 97.00 575 VAL A CA 1
ATOM 4635 C C . VAL A 1 575 ? 3.712 0.680 -10.119 1.00 97.00 575 VAL A C 1
ATOM 4637 O O . VAL A 1 575 ? 2.943 0.126 -10.898 1.00 97.00 575 VAL A O 1
ATOM 4640 N N . ALA A 1 576 ? 4.997 0.324 -10.016 1.00 95.75 576 ALA A N 1
ATOM 4641 C CA . ALA A 1 576 ? 5.589 -0.740 -10.829 1.00 95.75 576 ALA A CA 1
ATOM 4642 C C . ALA A 1 576 ? 4.879 -2.090 -10.612 1.00 95.75 576 ALA A C 1
ATOM 4644 O O . ALA A 1 576 ? 4.505 -2.750 -11.583 1.00 95.75 576 ALA A O 1
ATOM 4645 N N . THR A 1 577 ? 4.612 -2.465 -9.355 1.00 96.25 577 THR A N 1
ATOM 4646 C CA . THR A 1 577 ? 3.851 -3.678 -9.013 1.00 96.25 577 THR A CA 1
ATOM 4647 C C . THR A 1 577 ? 2.420 -3.629 -9.555 1.00 96.25 577 THR A C 1
ATOM 4649 O O . THR A 1 577 ? 1.971 -4.578 -10.196 1.00 96.25 577 THR A O 1
ATOM 4652 N N . LEU A 1 578 ? 1.704 -2.521 -9.351 1.00 97.00 578 LEU A N 1
ATOM 4653 C CA . LEU A 1 578 ? 0.322 -2.355 -9.798 1.00 97.00 578 LEU A CA 1
ATOM 4654 C C . LEU A 1 578 ? 0.217 -2.437 -11.324 1.00 97.00 578 LEU A C 1
ATOM 4656 O O . LEU A 1 578 ? -0.587 -3.206 -11.846 1.00 97.00 578 LEU A O 1
ATOM 4660 N N . VAL A 1 579 ? 1.050 -1.686 -12.049 1.00 95.94 579 VAL A N 1
ATOM 4661 C CA . VAL A 1 579 ? 1.043 -1.689 -13.517 1.00 95.94 579 VAL A CA 1
ATOM 4662 C C . VAL A 1 579 ? 1.444 -3.068 -14.048 1.00 95.94 579 VAL A C 1
ATOM 4664 O O . VAL A 1 579 ? 0.823 -3.540 -14.997 1.00 95.94 579 VAL A O 1
ATOM 4667 N N . HIS A 1 580 ? 2.390 -3.771 -13.415 1.00 95.56 580 HIS A N 1
ATOM 4668 C CA . HIS A 1 580 ? 2.712 -5.159 -13.765 1.00 95.56 580 HIS A CA 1
ATOM 4669 C C . HIS A 1 580 ? 1.495 -6.094 -13.617 1.00 95.56 580 HIS A C 1
ATOM 4671 O O . HIS A 1 580 ? 1.153 -6.807 -14.563 1.00 95.56 580 HIS A O 1
ATOM 4677 N N . LEU A 1 581 ? 0.781 -6.036 -12.484 1.00 95.25 581 LEU A N 1
ATOM 4678 C CA . LEU A 1 581 ? -0.425 -6.840 -12.241 1.00 95.25 581 LEU A CA 1
ATOM 4679 C C . LEU A 1 581 ? -1.565 -6.520 -13.221 1.00 95.25 581 LEU A C 1
ATOM 4681 O O . LEU A 1 581 ? -2.283 -7.431 -13.648 1.00 95.25 581 LEU A O 1
ATOM 4685 N N . VAL A 1 582 ? -1.753 -5.244 -13.575 1.00 95.19 582 VAL A N 1
ATOM 4686 C CA . VAL A 1 582 ? -2.794 -4.792 -14.517 1.00 95.19 582 VAL A CA 1
ATOM 4687 C C . VAL A 1 582 ? -2.447 -5.174 -15.959 1.00 95.19 582 VAL A C 1
ATOM 4689 O O . VAL A 1 582 ? -3.345 -5.509 -16.735 1.00 95.19 582 VAL A O 1
ATOM 4692 N N . MET A 1 583 ? -1.165 -5.147 -16.330 1.00 94.50 583 MET A N 1
ATOM 4693 C CA . MET A 1 583 ? -0.697 -5.411 -17.697 1.00 94.50 583 MET A CA 1
ATOM 4694 C C . MET A 1 583 ? -0.487 -6.895 -18.014 1.00 94.50 583 MET A C 1
ATOM 4696 O O . MET A 1 583 ? -0.368 -7.255 -19.189 1.00 94.50 583 MET A O 1
ATOM 4700 N N . GLN A 1 584 ? -0.500 -7.767 -17.005 1.00 93.25 584 GLN A N 1
ATOM 4701 C CA . GLN A 1 584 ? -0.419 -9.212 -17.196 1.00 93.25 584 GLN A CA 1
ATOM 4702 C C . GLN A 1 584 ? -1.575 -9.728 -18.072 1.00 93.25 584 GLN A C 1
ATOM 4704 O O . GLN A 1 584 ? -2.746 -9.664 -17.684 1.00 93.25 584 GLN A O 1
ATOM 4709 N N . ASP A 1 585 ? -1.225 -10.244 -19.255 1.00 90.06 585 ASP A N 1
ATOM 4710 C CA . ASP A 1 585 ? -2.132 -10.736 -20.302 1.00 90.06 585 ASP A CA 1
ATOM 4711 C C . ASP A 1 585 ? -3.212 -9.710 -20.715 1.00 90.06 585 ASP A C 1
ATOM 4713 O O . ASP A 1 585 ? -4.349 -10.053 -21.060 1.00 90.06 585 ASP A O 1
ATOM 4717 N N . ASN A 1 586 ? -2.872 -8.420 -20.677 1.00 91.25 586 ASN A N 1
ATOM 4718 C CA . ASN A 1 586 ? -3.779 -7.328 -21.015 1.00 91.25 586 ASN A CA 1
ATOM 4719 C C . ASN A 1 586 ? -3.804 -7.055 -22.535 1.00 91.25 586 ASN A C 1
ATOM 4721 O O . ASN A 1 586 ? -2.746 -6.840 -23.124 1.00 91.25 586 ASN A O 1
ATOM 4725 N N . PRO A 1 587 ? -4.982 -6.991 -23.189 1.00 89.38 587 PRO A N 1
ATOM 4726 C CA . PRO A 1 587 ? -5.080 -6.634 -24.607 1.00 89.38 587 PRO A CA 1
ATOM 4727 C C . PRO A 1 587 ? -4.538 -5.238 -24.958 1.00 89.38 587 PRO A C 1
ATOM 4729 O O . PRO A 1 587 ? -4.151 -5.010 -26.100 1.00 89.38 587 PRO A O 1
ATOM 4732 N N . PHE A 1 588 ? -4.511 -4.302 -24.003 1.00 88.94 588 PHE A N 1
ATOM 4733 C CA . PHE A 1 588 ? -3.983 -2.947 -24.202 1.00 88.94 588 PHE A CA 1
ATOM 4734 C C . PHE A 1 588 ? -2.449 -2.874 -24.120 1.00 88.94 588 PHE A C 1
ATOM 4736 O O . PHE A 1 588 ? -1.864 -1.862 -24.503 1.00 88.94 588 PHE A O 1
ATOM 4743 N N . LEU A 1 589 ? -1.784 -3.949 -23.677 1.00 90.12 589 LEU A N 1
ATOM 4744 C CA . LEU A 1 589 ? -0.332 -4.006 -23.493 1.00 90.12 589 LEU A CA 1
ATOM 4745 C C . LEU A 1 589 ? 0.486 -3.481 -24.690 1.00 90.12 589 LEU A C 1
ATOM 4747 O O . LEU A 1 589 ? 1.447 -2.755 -24.436 1.00 90.12 589 LEU A O 1
ATOM 4751 N N . PRO A 1 590 ? 0.120 -3.739 -25.964 1.00 89.38 590 PRO A N 1
ATOM 4752 C CA . PRO A 1 590 ? 0.888 -3.231 -27.096 1.00 89.38 590 PRO A CA 1
ATOM 4753 C C . PRO A 1 590 ? 0.927 -1.701 -27.211 1.00 89.38 590 PRO A C 1
ATOM 4755 O O . PRO A 1 590 ? 1.811 -1.165 -27.868 1.00 89.38 590 PRO A O 1
ATOM 4758 N N . ARG A 1 591 ? -0.012 -0.982 -26.588 1.00 89.19 591 ARG A N 1
ATOM 4759 C CA . ARG A 1 591 ? -0.098 0.489 -26.620 1.00 89.19 591 ARG A CA 1
ATOM 4760 C C . ARG A 1 591 ? 0.381 1.143 -25.326 1.00 89.19 591 ARG A C 1
ATOM 4762 O O . ARG A 1 591 ? 0.275 2.359 -25.186 1.00 89.19 591 ARG A O 1
ATOM 4769 N N . LEU A 1 592 ? 0.913 0.363 -24.384 1.00 91.25 592 LEU A N 1
ATOM 4770 C CA . LEU A 1 592 ? 1.338 0.857 -23.077 1.00 91.25 592 LEU A CA 1
ATOM 4771 C C . LEU A 1 592 ? 2.428 1.932 -23.196 1.00 91.25 592 LEU A C 1
ATOM 4773 O O . LEU A 1 592 ? 2.422 2.887 -22.421 1.00 91.25 592 LEU A O 1
ATOM 4777 N N . TYR A 1 593 ? 3.310 1.839 -24.196 1.00 89.12 593 TYR A N 1
ATOM 4778 C CA . TYR A 1 593 ? 4.357 2.839 -24.441 1.00 89.12 593 TYR A CA 1
ATOM 4779 C C . TYR A 1 593 ? 3.825 4.277 -24.595 1.00 89.12 593 TYR A C 1
ATOM 4781 O O . TYR A 1 593 ? 4.509 5.220 -24.198 1.00 89.12 593 TYR A O 1
ATOM 4789 N N . LEU A 1 594 ? 2.582 4.456 -25.063 1.00 89.12 594 LEU A N 1
ATOM 4790 C CA . LEU A 1 594 ? 1.950 5.771 -25.224 1.00 89.12 594 LEU A CA 1
ATOM 4791 C C . LEU A 1 594 ? 1.697 6.505 -23.896 1.00 89.12 594 LEU A C 1
ATOM 4793 O O . LEU A 1 594 ? 1.482 7.715 -23.896 1.00 89.12 594 LEU A O 1
ATOM 4797 N N . SER A 1 595 ? 1.718 5.795 -22.768 1.00 90.88 595 SER A N 1
ATOM 4798 C CA . SER A 1 595 ? 1.580 6.397 -21.434 1.00 90.88 595 SER A CA 1
ATOM 4799 C C . SER A 1 595 ? 2.852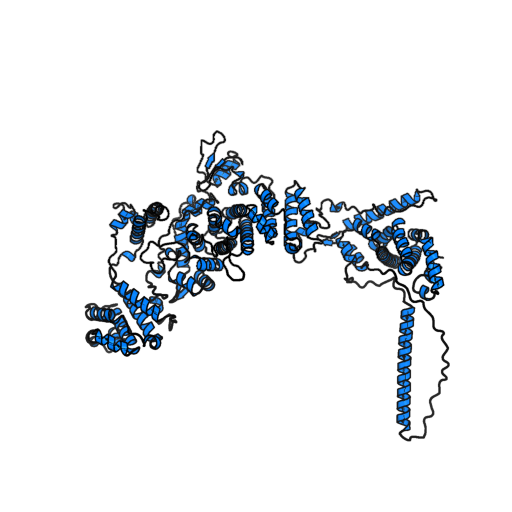 7.098 -20.941 1.00 90.88 595 SER A C 1
ATOM 4801 O O . SER A 1 595 ? 2.795 7.822 -19.951 1.00 90.88 595 SER A O 1
ATOM 4803 N N . GLY A 1 596 ? 3.999 6.886 -21.601 1.00 90.81 596 GLY A N 1
ATOM 4804 C CA . GLY A 1 596 ? 5.299 7.393 -21.146 1.00 90.81 596 GLY A CA 1
ATOM 4805 C C . GLY A 1 596 ? 5.954 6.561 -20.037 1.00 90.81 596 GLY A C 1
ATOM 4806 O O . GLY A 1 596 ? 7.019 6.935 -19.555 1.00 90.81 596 GLY A O 1
ATOM 4807 N N . VAL A 1 597 ? 5.371 5.414 -19.656 1.00 94.38 597 VAL A N 1
ATOM 4808 C CA . VAL A 1 597 ? 5.854 4.584 -18.534 1.00 94.38 597 VAL A CA 1
ATOM 4809 C C . VAL A 1 597 ? 7.341 4.232 -18.628 1.00 94.38 597 VAL A C 1
ATOM 4811 O O . VAL A 1 597 ? 8.050 4.341 -17.634 1.00 94.38 597 VAL A O 1
ATOM 4814 N N . PHE A 1 598 ? 7.844 3.884 -19.816 1.00 93.19 598 PHE A N 1
ATOM 4815 C CA . PHE A 1 598 ? 9.252 3.520 -20.006 1.00 93.19 598 PHE A CA 1
ATOM 4816 C C . PHE A 1 598 ? 10.200 4.703 -19.778 1.00 93.19 598 PHE A C 1
ATOM 4818 O O . PHE A 1 598 ? 11.293 4.511 -19.260 1.00 93.19 598 PHE A O 1
ATOM 4825 N N . PHE A 1 599 ? 9.764 5.928 -20.086 1.00 91.88 599 PHE A N 1
ATOM 4826 C CA . PHE A 1 599 ? 10.536 7.135 -19.803 1.00 91.88 599 PHE A CA 1
ATOM 4827 C C . PHE A 1 599 ? 10.570 7.409 -18.298 1.00 91.88 599 PHE A C 1
ATOM 4829 O O . PHE A 1 599 ? 11.642 7.547 -17.717 1.00 91.88 599 PHE A O 1
ATOM 4836 N N . PHE A 1 600 ? 9.407 7.418 -17.642 1.00 92.75 600 PHE A N 1
ATOM 4837 C CA . PHE A 1 600 ? 9.320 7.795 -16.228 1.00 92.75 600 PHE A CA 1
ATOM 4838 C C . PHE A 1 600 ? 9.982 6.768 -15.303 1.00 92.75 600 PHE A C 1
ATOM 4840 O O . PHE A 1 600 ? 10.607 7.148 -14.317 1.00 92.75 600 PHE A O 1
ATOM 4847 N N . ILE A 1 601 ? 9.881 5.474 -15.629 1.00 92.75 601 ILE A N 1
ATOM 4848 C CA . ILE A 1 601 ? 10.534 4.402 -14.868 1.00 92.75 601 ILE A CA 1
ATOM 4849 C C . ILE A 1 601 ? 12.062 4.506 -14.955 1.00 92.75 601 ILE A C 1
ATOM 4851 O O . ILE A 1 601 ? 12.731 4.361 -13.936 1.00 92.75 601 ILE A O 1
ATOM 4855 N N . LEU A 1 602 ? 12.625 4.759 -16.141 1.00 91.56 602 LEU A N 1
ATOM 4856 C CA . LEU A 1 602 ? 14.083 4.816 -16.322 1.00 91.56 602 LEU A CA 1
ATOM 4857 C C . LEU A 1 602 ? 14.718 6.082 -15.734 1.00 91.56 602 LEU A C 1
ATOM 4859 O O . LEU A 1 602 ? 15.912 6.085 -15.451 1.00 91.56 602 LEU A O 1
ATOM 4863 N N . MET A 1 603 ? 13.926 7.128 -15.484 1.00 89.12 603 MET A N 1
ATOM 4864 C CA . MET A 1 603 ? 14.368 8.307 -14.732 1.00 89.12 603 MET A CA 1
ATOM 4865 C C . MET A 1 603 ? 14.546 8.039 -13.226 1.00 89.12 603 MET A C 1
ATOM 4867 O O . MET A 1 603 ? 15.041 8.900 -12.498 1.00 89.12 603 MET A O 1
ATOM 4871 N N . TYR A 1 604 ? 14.130 6.871 -12.730 1.00 89.56 604 TYR A N 1
ATOM 4872 C CA . TYR A 1 604 ? 14.179 6.555 -11.311 1.00 89.56 604 TYR A CA 1
ATOM 4873 C C . TYR A 1 604 ? 15.598 6.214 -10.820 1.00 89.56 604 TYR A C 1
ATOM 4875 O O . TYR A 1 604 ? 16.243 5.268 -11.281 1.00 89.56 604 TYR A O 1
ATOM 4883 N N . ASN A 1 605 ? 16.071 6.959 -9.815 1.00 84.19 605 ASN A N 1
ATOM 4884 C CA . ASN A 1 605 ? 17.418 6.804 -9.252 1.00 84.19 605 ASN A CA 1
ATOM 4885 C C . ASN A 1 605 ? 17.472 6.062 -7.896 1.00 84.19 605 ASN A C 1
ATOM 4887 O O . ASN A 1 605 ? 18.502 6.058 -7.229 1.00 84.19 605 ASN A O 1
ATOM 4891 N N . GLY A 1 606 ? 16.377 5.454 -7.433 1.00 83.06 606 GLY A N 1
ATOM 4892 C CA . GLY A 1 606 ? 16.414 4.693 -6.178 1.00 83.06 606 GLY A CA 1
ATOM 4893 C C . GLY A 1 606 ? 16.996 3.287 -6.325 1.00 83.06 606 GLY A C 1
ATOM 4894 O O . GLY A 1 606 ? 17.320 2.839 -7.426 1.00 83.06 606 GLY A O 1
ATOM 4895 N N . SER A 1 607 ? 17.121 2.590 -5.193 1.00 84.62 607 SER A N 1
ATOM 4896 C CA . SER A 1 607 ? 17.704 1.244 -5.095 1.00 84.62 607 SER A CA 1
ATOM 4897 C C . SER A 1 607 ? 16.685 0.106 -5.242 1.00 84.62 607 SER A C 1
ATOM 4899 O O . SER A 1 607 ? 17.047 -1.024 -5.546 1.00 84.62 607 SER A O 1
ATOM 4901 N N . ASN A 1 608 ? 15.391 0.360 -5.069 1.00 88.00 608 ASN A N 1
ATOM 4902 C CA . ASN A 1 608 ? 14.329 -0.649 -5.161 1.00 88.00 608 ASN A CA 1
ATOM 4903 C C . ASN A 1 608 ? 13.842 -0.863 -6.608 1.00 88.00 608 ASN A C 1
ATOM 4905 O O . ASN A 1 608 ? 12.651 -0.777 -6.907 1.00 88.00 608 ASN A O 1
ATOM 4909 N N . VAL A 1 609 ? 14.771 -1.178 -7.514 1.00 89.94 609 VAL A N 1
ATOM 4910 C CA . VAL A 1 609 ? 14.502 -1.352 -8.955 1.00 89.94 609 VAL A CA 1
ATOM 4911 C C . VAL A 1 609 ? 14.021 -2.754 -9.345 1.00 89.94 609 VAL A C 1
ATOM 4913 O O . VAL A 1 609 ? 13.648 -2.969 -10.492 1.00 89.94 609 VAL A O 1
ATOM 4916 N N . LEU A 1 610 ? 13.971 -3.725 -8.430 1.00 92.75 610 LEU A N 1
ATOM 4917 C CA . LEU A 1 610 ? 13.565 -5.096 -8.777 1.00 92.75 610 LEU A CA 1
ATOM 4918 C C . LEU A 1 610 ? 12.135 -5.185 -9.364 1.00 92.75 610 LEU A C 1
ATOM 4920 O O . LEU A 1 610 ? 11.962 -5.820 -10.406 1.00 92.75 610 LEU A O 1
ATOM 4924 N N . PRO A 1 611 ? 11.098 -4.539 -8.789 1.00 93.38 611 PRO A N 1
ATOM 4925 C CA . PRO A 1 611 ? 9.763 -4.539 -9.400 1.00 93.38 611 PRO A CA 1
ATOM 4926 C C . PRO A 1 611 ? 9.731 -3.848 -10.766 1.00 93.38 611 PRO A C 1
ATOM 4928 O O . PRO A 1 611 ? 8.991 -4.272 -11.653 1.00 93.38 611 PRO A O 1
ATOM 4931 N N . ILE A 1 612 ? 10.582 -2.836 -10.958 1.00 93.88 612 ILE A N 1
ATOM 4932 C CA . ILE A 1 612 ? 10.800 -2.182 -12.250 1.00 93.88 612 ILE A CA 1
ATOM 4933 C C . ILE A 1 612 ? 11.399 -3.173 -13.253 1.00 93.88 612 ILE A C 1
ATOM 4935 O O . ILE A 1 612 ? 10.861 -3.320 -14.345 1.00 93.88 612 ILE A O 1
ATOM 4939 N N . ALA A 1 613 ? 12.458 -3.895 -12.885 1.00 94.56 613 ALA A N 1
ATOM 4940 C CA . ALA A 1 613 ? 13.103 -4.878 -13.750 1.00 94.56 613 ALA A CA 1
ATOM 4941 C C . ALA A 1 613 ? 12.124 -5.986 -14.175 1.00 94.56 613 ALA A C 1
ATOM 4943 O O . ALA A 1 613 ? 12.041 -6.317 -15.356 1.00 94.56 613 ALA A O 1
ATOM 4944 N N . ARG A 1 614 ? 11.302 -6.495 -13.243 1.00 95.38 614 ARG A N 1
ATOM 4945 C CA . ARG A 1 614 ? 10.231 -7.470 -13.539 1.00 95.38 614 ARG 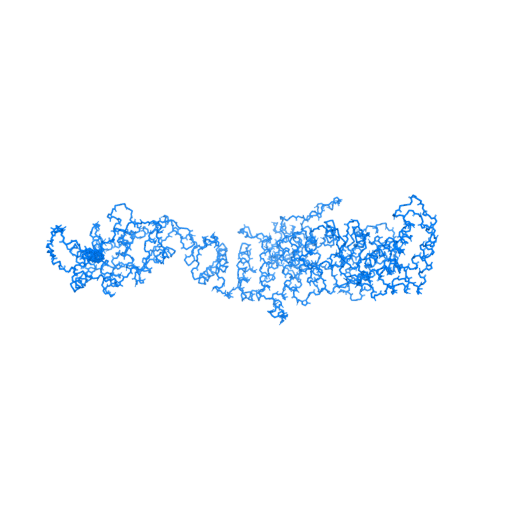A CA 1
ATOM 4946 C C . ARG A 1 614 ? 9.197 -6.918 -14.516 1.00 95.38 614 ARG A C 1
ATOM 4948 O O . ARG A 1 614 ? 8.769 -7.617 -15.437 1.00 95.38 614 ARG A O 1
ATOM 4955 N N . PHE A 1 615 ? 8.799 -5.662 -14.329 1.00 95.12 615 PHE A N 1
ATOM 4956 C CA . PHE A 1 615 ? 7.897 -4.975 -15.244 1.00 95.12 615 PHE A CA 1
ATOM 4957 C C . PHE A 1 615 ? 8.515 -4.808 -16.641 1.00 95.12 615 PHE A C 1
ATOM 4959 O O . PHE A 1 615 ? 7.867 -5.154 -17.631 1.00 95.12 615 PHE A O 1
ATOM 4966 N N . LEU A 1 616 ? 9.759 -4.329 -16.730 1.00 94.38 616 LEU A N 1
ATOM 4967 C CA . LEU A 1 616 ? 10.465 -4.127 -17.995 1.00 94.38 616 LEU A CA 1
ATOM 4968 C C . LEU A 1 616 ? 10.620 -5.451 -18.742 1.00 94.38 616 LEU A C 1
ATOM 4970 O O . LEU A 1 616 ? 10.153 -5.536 -19.877 1.00 94.38 616 LEU A O 1
ATOM 4974 N N . HIS A 1 617 ? 11.145 -6.490 -18.082 1.00 94.50 617 HIS A N 1
ATOM 4975 C CA . HIS A 1 617 ? 11.331 -7.832 -18.645 1.00 94.50 617 HIS A CA 1
ATOM 4976 C C . HIS A 1 617 ? 10.030 -8.384 -19.253 1.00 94.50 617 HIS A C 1
ATOM 4978 O O . HIS A 1 617 ? 10.017 -8.901 -20.367 1.00 94.50 617 HIS A O 1
ATOM 4984 N N . TYR A 1 618 ? 8.894 -8.210 -18.569 1.00 93.06 618 TYR A N 1
ATOM 4985 C CA . TYR A 1 618 ? 7.612 -8.709 -19.071 1.00 93.06 618 TYR A CA 1
ATOM 4986 C C . TYR A 1 618 ? 7.050 -7.912 -20.262 1.00 93.06 618 TYR A C 1
ATOM 4988 O O . TYR A 1 618 ? 6.323 -8.480 -21.085 1.00 93.06 618 TYR A O 1
ATOM 4996 N N . THR A 1 619 ? 7.315 -6.602 -20.340 1.00 92.88 619 THR A N 1
ATOM 4997 C CA . THR A 1 619 ? 6.565 -5.678 -21.213 1.00 92.88 619 THR A CA 1
ATOM 4998 C C . THR A 1 619 ? 7.327 -5.175 -22.433 1.00 92.88 619 THR A C 1
ATOM 5000 O O . THR A 1 619 ? 6.679 -4.864 -23.436 1.00 92.88 619 THR A O 1
ATOM 5003 N N . HIS A 1 620 ? 8.660 -5.104 -22.392 1.00 89.69 620 HIS A N 1
ATOM 5004 C CA . HIS A 1 620 ? 9.426 -4.318 -23.363 1.00 89.69 620 HIS A CA 1
ATOM 5005 C C . HIS A 1 620 ? 9.347 -4.833 -24.816 1.00 89.69 620 HIS A C 1
ATOM 5007 O O . HIS A 1 620 ? 9.272 -4.010 -25.726 1.00 89.69 620 HIS A O 1
ATOM 5013 N N . LYS A 1 621 ? 9.272 -6.159 -25.040 1.00 88.19 621 LYS A N 1
ATOM 5014 C CA . LYS A 1 621 ? 9.059 -6.786 -26.371 1.00 88.19 621 LYS A CA 1
ATOM 5015 C C . LYS A 1 621 ? 7.599 -6.861 -26.819 1.00 88.19 621 LYS A C 1
ATOM 5017 O O . LYS A 1 621 ? 7.315 -7.191 -27.964 1.00 88.19 621 LYS A O 1
ATOM 5022 N N . LYS A 1 622 ? 6.647 -6.627 -25.911 1.00 87.94 622 LYS A N 1
ATOM 5023 C CA . LYS A 1 622 ? 5.206 -6.810 -26.173 1.00 87.94 622 LYS A CA 1
ATOM 5024 C C . LYS A 1 622 ? 4.517 -5.522 -26.624 1.00 87.94 622 LYS A C 1
ATOM 5026 O O . LYS A 1 622 ? 3.291 -5.442 -26.586 1.00 87.94 622 LYS A O 1
ATOM 5031 N N . GLN A 1 623 ? 5.294 -4.515 -27.013 1.00 86.62 623 GLN A N 1
ATOM 5032 C CA . GLN A 1 623 ? 4.799 -3.233 -27.497 1.00 86.62 623 GLN A CA 1
ATOM 5033 C C . GLN A 1 623 ? 4.552 -3.300 -29.010 1.00 86.62 623 GLN A C 1
ATOM 5035 O O . GLN A 1 623 ? 5.324 -3.905 -29.744 1.00 86.62 623 GLN A O 1
ATOM 5040 N N . ALA A 1 624 ? 3.515 -2.625 -29.506 1.00 76.38 624 ALA A N 1
ATOM 5041 C CA . ALA A 1 624 ? 3.304 -2.376 -30.936 1.00 76.38 624 ALA A CA 1
ATOM 5042 C C . ALA A 1 624 ? 4.197 -1.227 -31.447 1.00 76.38 624 ALA A C 1
ATOM 5044 O O . ALA A 1 624 ? 3.839 -0.527 -32.391 1.00 76.38 624 ALA A O 1
ATOM 5045 N N . PHE A 1 625 ? 5.345 -1.018 -30.800 1.00 67.50 625 PHE A N 1
ATOM 5046 C CA . PHE A 1 625 ? 6.340 -0.049 -31.217 1.00 67.50 625 PHE A CA 1
ATOM 5047 C C . PHE A 1 625 ? 7.047 -0.578 -32.464 1.00 67.50 625 PHE A C 1
ATOM 5049 O O . PHE A 1 625 ? 7.461 -1.737 -32.511 1.00 67.50 625 PHE A O 1
ATOM 5056 N N . ARG A 1 626 ? 7.172 0.269 -33.484 1.00 62.16 626 ARG A N 1
ATOM 5057 C CA . ARG A 1 626 ? 8.003 -0.003 -34.655 1.00 62.16 626 ARG A CA 1
ATOM 5058 C C . ARG A 1 626 ? 9.010 1.122 -34.760 1.00 62.16 626 ARG A C 1
ATOM 5060 O O . ARG A 1 626 ? 8.628 2.253 -35.054 1.00 62.16 626 ARG A O 1
ATOM 5067 N N . SER A 1 627 ? 10.272 0.807 -34.487 1.00 56.59 627 SER A N 1
ATOM 5068 C CA . SER A 1 627 ? 11.352 1.753 -34.741 1.00 56.59 627 SER A CA 1
ATOM 5069 C C . SER A 1 627 ? 11.405 2.050 -36.240 1.00 56.59 627 SER A C 1
ATOM 5071 O O . SER A 1 627 ? 11.374 1.132 -37.056 1.00 56.59 627 SER A O 1
ATOM 5073 N N . ALA A 1 628 ? 11.459 3.329 -36.599 1.00 49.28 628 ALA A N 1
ATOM 5074 C CA . ALA A 1 628 ? 11.637 3.780 -37.979 1.00 49.28 628 ALA A CA 1
ATOM 5075 C C . ALA A 1 628 ? 13.116 3.743 -38.421 1.00 49.28 628 ALA A C 1
ATOM 5077 O O . ALA A 1 628 ? 13.438 4.230 -39.500 1.00 49.28 628 ALA A O 1
ATOM 5078 N N . LEU A 1 629 ? 14.009 3.217 -37.571 1.00 53.03 629 LEU A N 1
ATOM 5079 C CA . LEU A 1 629 ? 15.455 3.229 -37.766 1.00 53.03 629 LEU A CA 1
ATOM 5080 C C . LEU A 1 629 ? 15.932 1.931 -38.440 1.00 53.03 629 LEU A C 1
ATOM 5082 O O . LEU A 1 629 ? 15.802 0.865 -37.829 1.00 53.03 629 LEU A O 1
ATOM 5086 N N . PRO A 1 630 ? 16.524 2.002 -39.650 1.00 44.72 630 PRO A N 1
ATOM 5087 C CA . PRO A 1 630 ? 17.034 0.832 -40.376 1.00 44.72 630 PRO A CA 1
ATOM 5088 C C . PRO A 1 630 ? 18.158 0.086 -39.637 1.00 44.72 630 PRO A C 1
ATOM 5090 O O . PRO A 1 630 ? 18.322 -1.114 -39.800 1.00 44.72 630 PRO A O 1
ATOM 5093 N N . GLN A 1 631 ? 18.922 0.779 -38.784 1.00 50.47 631 GLN A N 1
ATOM 5094 C CA . GLN A 1 631 ? 20.060 0.211 -38.040 1.00 50.47 631 GLN A CA 1
ATOM 5095 C C . GLN A 1 631 ? 19.643 -0.751 -36.911 1.00 50.47 631 GLN A C 1
ATOM 5097 O O . GLN A 1 631 ? 20.479 -1.459 -36.358 1.00 50.47 631 GLN A O 1
ATOM 5102 N N . LEU A 1 632 ? 18.356 -0.782 -36.547 1.00 51.66 632 LEU A N 1
ATOM 5103 C CA . LEU A 1 632 ? 17.834 -1.547 -35.412 1.00 51.66 632 LEU A CA 1
ATOM 5104 C C . LEU A 1 632 ? 17.003 -2.768 -35.836 1.00 51.66 632 LEU A C 1
ATOM 5106 O O . LEU A 1 632 ? 16.273 -3.300 -35.004 1.00 51.66 632 LEU A O 1
ATOM 5110 N N . GLU A 1 633 ? 17.079 -3.235 -37.087 1.00 46.53 633 GLU A N 1
ATOM 5111 C CA . GLU A 1 633 ? 16.197 -4.290 -37.626 1.00 46.53 633 GLU A CA 1
ATOM 5112 C C . GLU A 1 633 ? 16.109 -5.555 -36.741 1.00 46.53 633 GLU A C 1
ATOM 5114 O O . GLU A 1 633 ? 15.006 -6.072 -36.544 1.00 46.53 633 GLU A O 1
ATOM 5119 N N . GLY A 1 634 ? 17.205 -5.979 -36.092 1.00 49.91 634 GLY A N 1
ATOM 5120 C CA . GLY A 1 634 ? 17.227 -7.118 -35.154 1.00 49.91 634 GLY A CA 1
ATOM 5121 C C . GLY A 1 634 ? 16.687 -6.845 -33.735 1.00 49.91 634 GLY A C 1
ATOM 5122 O O . GLY A 1 634 ? 16.202 -7.764 -33.079 1.00 49.91 634 GLY A O 1
ATOM 5123 N N . ALA A 1 635 ? 16.710 -5.589 -33.269 1.00 52.38 635 ALA A N 1
ATOM 5124 C CA . ALA A 1 635 ? 16.227 -5.148 -31.946 1.00 52.38 635 ALA A CA 1
ATOM 5125 C C . ALA A 1 635 ? 14.920 -4.322 -32.022 1.00 52.38 635 ALA A C 1
ATOM 5127 O O . ALA A 1 635 ? 14.440 -3.779 -31.022 1.00 52.38 635 ALA A O 1
ATOM 5128 N N . SER A 1 636 ? 14.325 -4.250 -33.215 1.00 53.91 636 SER A N 1
ATOM 5129 C CA . SER A 1 636 ? 13.240 -3.345 -33.623 1.00 53.91 636 SER A CA 1
ATOM 5130 C C . SER A 1 636 ? 11.927 -3.503 -32.847 1.00 53.91 636 SER A C 1
ATOM 5132 O O . SER A 1 636 ? 11.060 -2.629 -32.914 1.00 53.91 636 SER A O 1
ATOM 5134 N N . HIS A 1 637 ? 11.784 -4.593 -32.090 1.00 64.19 637 HIS A N 1
ATOM 5135 C CA . HIS A 1 637 ? 10.593 -4.918 -31.304 1.00 64.19 637 HIS A CA 1
ATOM 5136 C C . HIS A 1 637 ? 10.638 -4.417 -29.852 1.00 64.19 637 HIS A C 1
ATOM 5138 O O . HIS A 1 637 ? 9.620 -4.475 -29.160 1.00 64.19 637 HIS A O 1
ATOM 5144 N N . SER A 1 638 ? 11.787 -3.930 -29.368 1.00 81.25 638 SER A N 1
ATOM 5145 C CA . SER A 1 638 ? 11.931 -3.428 -27.997 1.00 81.25 638 SER A CA 1
ATOM 5146 C C . SER A 1 638 ? 11.787 -1.907 -27.940 1.00 81.25 638 SER A C 1
ATOM 5148 O O . SER A 1 638 ? 12.566 -1.177 -28.546 1.00 81.25 638 SER A O 1
ATOM 5150 N N . ILE A 1 639 ? 10.854 -1.407 -27.123 1.00 85.00 639 ILE A N 1
ATOM 5151 C CA . ILE A 1 639 ? 10.731 0.036 -26.821 1.00 85.00 639 ILE A CA 1
ATOM 5152 C C . ILE A 1 639 ? 11.962 0.603 -26.092 1.00 85.00 639 ILE A C 1
ATOM 5154 O O . ILE A 1 639 ? 12.154 1.814 -26.045 1.00 85.00 639 ILE A O 1
ATOM 5158 N N . LEU A 1 640 ? 12.795 -0.268 -25.515 1.00 88.44 640 LEU A N 1
ATOM 5159 C CA . LEU A 1 640 ? 14.014 0.124 -24.814 1.00 88.44 640 LEU A CA 1
ATOM 5160 C C . LEU A 1 640 ? 15.192 0.364 -25.762 1.00 88.44 640 LEU A C 1
ATOM 5162 O O . LEU A 1 640 ? 16.162 0.973 -25.332 1.00 88.44 640 LEU A O 1
ATOM 5166 N N . ALA A 1 641 ? 15.119 -0.068 -27.026 1.00 84.88 641 ALA A N 1
ATOM 5167 C CA . ALA A 1 641 ? 16.235 0.036 -27.972 1.00 84.88 641 ALA A CA 1
ATOM 5168 C C . ALA A 1 641 ? 16.737 1.478 -28.208 1.00 84.88 641 ALA A C 1
ATOM 5170 O O . ALA A 1 641 ? 17.946 1.664 -28.254 1.00 84.88 641 ALA A O 1
ATOM 5171 N N . PRO A 1 642 ? 15.875 2.515 -28.286 1.00 83.06 642 PRO A N 1
ATOM 5172 C CA . PRO A 1 642 ? 16.346 3.900 -28.380 1.00 83.06 642 PRO A CA 1
ATOM 5173 C C . PRO A 1 642 ? 16.940 4.448 -27.072 1.00 83.06 642 PRO A C 1
ATOM 5175 O O . PRO A 1 642 ? 17.585 5.493 -27.083 1.00 83.06 642 PRO A O 1
ATOM 5178 N N . LEU A 1 643 ? 16.657 3.793 -25.941 1.00 87.94 643 LEU A N 1
ATOM 5179 C CA . LEU A 1 643 ? 16.934 4.294 -24.595 1.00 87.94 643 LEU A CA 1
ATOM 5180 C C . LEU A 1 643 ? 18.159 3.646 -23.958 1.00 87.94 643 LEU A C 1
ATOM 5182 O O . LEU A 1 643 ? 18.876 4.326 -23.244 1.00 87.94 643 LEU A O 1
ATOM 5186 N N . LEU A 1 644 ? 18.359 2.342 -24.143 1.00 89.69 644 LEU A N 1
ATOM 5187 C CA . LEU A 1 644 ? 19.390 1.558 -23.468 1.00 89.69 644 LEU A CA 1
ATOM 5188 C C . LEU A 1 644 ? 20.341 0.912 -24.481 1.00 89.69 644 LEU A C 1
ATOM 5190 O O . LEU A 1 644 ? 19.893 0.523 -25.562 1.00 89.69 644 LEU A O 1
ATOM 5194 N N . PRO A 1 645 ? 21.620 0.697 -24.115 1.00 88.12 645 PRO A N 1
ATOM 5195 C CA . PRO A 1 645 ? 22.538 -0.089 -24.929 1.00 88.12 645 PRO A CA 1
ATOM 5196 C C . PRO A 1 645 ? 22.003 -1.504 -25.181 1.00 88.12 645 PRO A C 1
ATOM 5198 O O . PRO A 1 645 ? 21.389 -2.112 -24.298 1.00 88.12 645 PRO A O 1
ATOM 5201 N N . ALA A 1 646 ? 22.305 -2.063 -26.356 1.00 83.12 646 ALA A N 1
ATOM 5202 C CA . ALA A 1 646 ? 21.875 -3.409 -26.744 1.00 83.12 646 ALA A CA 1
ATOM 5203 C C . ALA A 1 646 ? 22.290 -4.483 -25.719 1.00 83.12 646 ALA A C 1
ATOM 5205 O O . ALA A 1 646 ? 21.480 -5.343 -25.377 1.00 83.12 646 ALA A O 1
ATOM 5206 N N . ALA A 1 647 ? 23.496 -4.364 -25.150 1.00 85.94 647 ALA A N 1
ATOM 5207 C CA . ALA A 1 647 ? 23.994 -5.234 -24.084 1.00 85.94 647 ALA A CA 1
ATOM 5208 C C . ALA A 1 647 ? 23.069 -5.273 -22.856 1.00 85.94 647 ALA A C 1
ATOM 5210 O O . ALA A 1 647 ? 22.762 -6.343 -22.342 1.00 85.94 647 ALA A O 1
ATOM 5211 N N . ALA A 1 648 ? 22.571 -4.118 -22.401 1.00 88.44 648 ALA A N 1
ATOM 5212 C CA . ALA A 1 648 ? 21.700 -4.041 -21.229 1.00 88.44 648 ALA A CA 1
ATOM 5213 C C . ALA A 1 648 ? 20.324 -4.677 -21.493 1.00 88.44 648 ALA A C 1
ATOM 5215 O O . ALA A 1 648 ? 19.746 -5.301 -20.603 1.00 88.44 648 ALA A O 1
ATOM 5216 N N . ILE A 1 649 ? 19.805 -4.542 -22.718 1.00 88.50 649 ILE A N 1
ATOM 5217 C CA . ILE A 1 649 ? 18.541 -5.167 -23.134 1.00 88.50 649 ILE A CA 1
ATOM 5218 C C . ILE A 1 649 ? 18.708 -6.685 -23.210 1.00 88.50 649 ILE A C 1
ATOM 5220 O O . ILE A 1 649 ? 17.890 -7.410 -22.653 1.00 88.50 649 ILE A O 1
ATOM 5224 N N . PHE A 1 650 ? 19.790 -7.161 -23.825 1.00 85.44 650 PHE A N 1
ATOM 5225 C CA . PHE A 1 650 ? 20.121 -8.583 -23.852 1.00 85.44 650 PHE A CA 1
ATOM 5226 C C . PHE A 1 650 ? 20.257 -9.151 -22.434 1.00 85.44 650 PHE A C 1
ATOM 5228 O O . PHE A 1 650 ? 19.696 -10.198 -22.115 1.00 85.44 650 PHE A O 1
ATOM 5235 N N . TYR A 1 651 ? 20.929 -8.413 -21.545 1.00 87.88 651 TYR A N 1
ATOM 5236 C CA . TYR A 1 651 ? 21.117 -8.839 -20.166 1.00 87.88 651 TYR A CA 1
ATOM 5237 C C . TYR A 1 651 ? 19.781 -9.008 -19.425 1.00 87.88 651 TYR A C 1
ATOM 5239 O O . TYR A 1 651 ? 19.592 -9.981 -18.697 1.00 87.88 651 TYR A O 1
ATOM 5247 N N . LEU A 1 652 ? 18.825 -8.098 -19.648 1.00 90.38 652 LEU A N 1
ATOM 5248 C CA . LEU A 1 652 ? 17.467 -8.200 -19.105 1.00 90.38 652 LEU A CA 1
ATOM 5249 C C . LEU A 1 652 ? 16.733 -9.458 -19.585 1.00 90.38 652 LEU A C 1
ATOM 5251 O O . LEU A 1 652 ? 15.933 -10.016 -18.835 1.00 90.38 652 LEU A O 1
ATOM 5255 N N . GLU A 1 653 ? 16.954 -9.871 -20.829 1.00 87.62 653 GLU A N 1
ATOM 5256 C CA . GLU A 1 653 ? 16.259 -10.994 -21.459 1.00 87.62 653 GLU A CA 1
ATOM 5257 C C . GLU A 1 653 ? 16.791 -12.344 -20.983 1.00 87.62 653 GLU A C 1
ATOM 5259 O O . GLU A 1 653 ? 16.004 -13.179 -20.541 1.00 87.62 653 GLU A O 1
ATOM 5264 N N . GLU A 1 654 ? 18.109 -12.535 -21.027 1.00 87.69 654 GLU A N 1
ATOM 5265 C CA . GLU A 1 654 ? 18.728 -13.838 -20.764 1.00 87.69 654 GLU A CA 1
ATOM 5266 C C . GLU A 1 654 ? 18.926 -14.121 -19.277 1.00 87.69 654 GLU A C 1
ATOM 5268 O O . GLU A 1 654 ? 18.709 -15.233 -18.797 1.00 87.69 654 GLU A O 1
ATOM 5273 N N . TYR A 1 655 ? 19.346 -13.111 -18.515 1.00 88.44 655 TYR A N 1
ATOM 5274 C CA . TYR A 1 655 ? 19.691 -13.287 -17.106 1.00 88.44 655 TYR A CA 1
ATOM 5275 C C . TYR A 1 655 ? 18.529 -13.024 -16.151 1.00 88.44 655 TYR A C 1
ATOM 5277 O O . TYR A 1 655 ? 18.626 -13.334 -14.959 1.00 88.44 655 TYR A O 1
ATOM 5285 N N . GLY A 1 656 ? 17.433 -12.476 -16.672 1.00 92.62 656 GLY A N 1
ATOM 5286 C CA . GLY A 1 656 ? 16.230 -12.179 -15.918 1.00 92.62 656 GLY A CA 1
ATOM 5287 C C . GLY A 1 656 ? 16.310 -10.898 -15.075 1.00 92.62 656 GLY A C 1
ATOM 5288 O O . GLY A 1 656 ? 17.328 -10.197 -15.026 1.00 92.62 656 GLY A O 1
ATOM 5289 N N . PRO A 1 657 ? 15.201 -10.561 -14.396 1.00 94.06 657 PRO A N 1
ATOM 5290 C CA . PRO A 1 657 ? 15.031 -9.266 -13.751 1.00 94.06 657 PRO A CA 1
ATOM 5291 C C . PRO A 1 657 ? 15.880 -9.089 -12.485 1.00 94.06 657 PRO A C 1
ATOM 5293 O O . PRO A 1 657 ? 16.262 -7.961 -12.183 1.00 94.06 657 PRO A O 1
ATOM 5296 N N . GLU A 1 658 ? 16.189 -10.160 -11.744 1.00 93.69 658 GLU A N 1
ATOM 5297 C CA . GLU A 1 658 ? 17.032 -10.081 -10.543 1.00 93.69 658 GLU A CA 1
ATOM 5298 C C . GLU A 1 658 ? 18.463 -9.640 -10.877 1.00 93.69 658 GLU A C 1
ATOM 5300 O O . GLU A 1 658 ? 18.953 -8.664 -10.311 1.00 93.69 658 GLU A O 1
ATOM 5305 N N . LYS A 1 659 ? 19.108 -10.312 -11.838 1.00 91.06 659 LYS A N 1
ATOM 5306 C CA . LYS A 1 659 ? 20.470 -9.974 -12.272 1.00 91.06 659 LYS A CA 1
ATOM 5307 C C . LYS A 1 659 ? 20.517 -8.619 -12.977 1.00 91.06 659 LYS A C 1
ATOM 5309 O O . LYS A 1 659 ? 21.444 -7.847 -12.763 1.00 91.06 659 LYS A O 1
ATOM 5314 N N . TYR A 1 660 ? 19.500 -8.283 -13.772 1.00 93.00 660 TYR A N 1
ATOM 5315 C CA . TYR A 1 660 ? 19.416 -6.955 -14.380 1.00 93.00 660 TYR A CA 1
ATOM 5316 C C . TYR A 1 660 ? 19.329 -5.834 -13.337 1.00 93.00 660 TYR A C 1
ATOM 5318 O O . TYR A 1 660 ? 19.966 -4.800 -13.503 1.00 93.00 660 TYR A O 1
ATOM 5326 N N . ALA A 1 661 ? 18.567 -6.023 -12.255 1.00 92.31 661 ALA A N 1
ATOM 5327 C CA . ALA A 1 661 ? 18.475 -5.040 -11.176 1.00 92.31 661 ALA A CA 1
ATOM 5328 C C . ALA A 1 661 ? 19.832 -4.797 -10.493 1.00 92.31 661 ALA A C 1
ATOM 5330 O O . ALA A 1 661 ? 20.158 -3.652 -10.185 1.00 92.31 661 ALA A O 1
ATOM 5331 N N . GLU A 1 662 ? 20.622 -5.855 -10.292 1.00 90.69 662 GLU A N 1
ATOM 5332 C CA . GLU A 1 662 ? 21.995 -5.759 -9.787 1.00 90.69 662 GLU A CA 1
ATOM 5333 C C . GLU A 1 662 ? 22.884 -4.969 -10.752 1.00 90.69 662 GLU A C 1
ATOM 5335 O O . GLU A 1 662 ? 23.531 -4.002 -10.344 1.00 90.69 662 GLU A O 1
ATOM 5340 N N . VAL A 1 663 ? 22.839 -5.311 -12.045 1.00 89.88 663 VAL A N 1
ATOM 5341 C CA . VAL A 1 663 ? 23.651 -4.635 -13.061 1.00 89.88 663 VAL A CA 1
ATOM 5342 C C . VAL A 1 663 ? 23.281 -3.170 -13.235 1.00 89.88 663 VAL A C 1
ATOM 5344 O O . VAL A 1 663 ? 24.158 -2.316 -13.292 1.00 89.88 663 VAL A O 1
ATOM 5347 N N . PHE A 1 664 ? 21.990 -2.851 -13.251 1.00 89.19 664 PHE A N 1
ATOM 5348 C CA . PHE A 1 664 ? 21.511 -1.486 -13.447 1.00 89.19 664 PHE A CA 1
ATOM 5349 C C . PHE A 1 664 ? 21.928 -0.531 -12.314 1.00 89.19 664 PHE A C 1
ATOM 5351 O O . PHE A 1 664 ? 22.106 0.667 -12.555 1.00 89.19 664 PHE A O 1
ATOM 5358 N N . LEU A 1 665 ? 22.063 -1.040 -11.081 1.00 88.31 665 LEU A N 1
ATOM 5359 C CA . LEU A 1 665 ? 22.495 -0.261 -9.915 1.00 88.31 665 LEU A CA 1
ATOM 5360 C C . LEU A 1 665 ? 24.014 -0.225 -9.723 1.00 88.31 665 LEU A C 1
ATOM 5362 O O . LEU A 1 665 ? 24.496 0.706 -9.078 1.00 88.31 665 LEU A O 1
ATOM 5366 N N . GLY A 1 666 ? 24.730 -1.243 -10.197 1.00 87.75 666 GLY A N 1
ATOM 5367 C CA . GLY A 1 666 ? 26.172 -1.363 -10.026 1.00 87.75 666 GLY A CA 1
ATOM 5368 C C . GLY A 1 666 ? 26.982 -0.760 -11.171 1.00 87.75 666 GLY A C 1
ATOM 5369 O O . GLY A 1 666 ? 26.457 -0.111 -12.076 1.00 87.75 666 GLY A O 1
ATOM 5370 N N . GLU A 1 667 ? 28.288 -0.999 -11.110 1.00 89.62 667 GLU A N 1
ATOM 5371 C CA . GLU A 1 667 ? 29.247 -0.622 -12.144 1.00 89.62 667 GLU A CA 1
ATOM 5372 C C . GLU A 1 667 ? 29.878 -1.890 -12.702 1.00 89.62 667 GLU A C 1
ATOM 5374 O O . GLU A 1 667 ? 30.467 -2.684 -11.966 1.00 89.62 667 GLU A O 1
ATOM 5379 N N . PHE A 1 668 ? 29.719 -2.087 -14.004 1.00 89.06 668 PHE A N 1
ATOM 5380 C CA . PHE A 1 668 ? 30.179 -3.272 -14.703 1.00 89.06 668 PHE A CA 1
ATOM 5381 C C . PHE A 1 668 ? 30.972 -2.847 -15.926 1.00 89.06 668 PHE A C 1
ATOM 5383 O O . PHE A 1 668 ? 30.520 -2.037 -16.732 1.00 89.06 668 PHE A O 1
ATOM 5390 N N . ASP A 1 669 ? 32.170 -3.402 -16.030 1.00 88.12 669 ASP A N 1
ATOM 5391 C CA . ASP A 1 669 ? 33.088 -3.180 -17.135 1.00 88.12 669 ASP A CA 1
ATOM 5392 C C . ASP A 1 669 ? 33.699 -4.532 -17.506 1.00 88.12 669 ASP A C 1
ATOM 5394 O O . ASP A 1 669 ? 34.734 -4.942 -16.973 1.00 88.12 669 ASP A O 1
ATOM 5398 N N . ASN A 1 670 ? 32.960 -5.298 -18.307 1.00 88.12 670 ASN A N 1
ATOM 5399 C CA . ASN A 1 670 ? 33.348 -6.634 -18.742 1.00 88.12 670 ASN A CA 1
ATOM 5400 C C . ASN A 1 670 ? 32.943 -6.879 -20.211 1.00 88.12 670 ASN A C 1
ATOM 5402 O O . ASN A 1 670 ? 32.193 -6.084 -20.783 1.00 88.12 670 ASN A O 1
ATOM 5406 N N . PRO A 1 671 ? 33.413 -7.975 -20.840 1.00 86.38 671 PRO A N 1
ATOM 5407 C CA . PRO A 1 671 ? 33.131 -8.250 -22.246 1.00 86.38 671 PRO A CA 1
ATOM 5408 C C . PRO A 1 671 ? 31.648 -8.372 -22.613 1.00 86.38 671 PRO A C 1
ATOM 5410 O O . PRO A 1 671 ? 31.336 -8.225 -23.784 1.00 86.38 671 PRO A O 1
ATOM 5413 N N . GLU A 1 672 ? 30.733 -8.630 -21.676 1.00 87.19 672 GLU A N 1
ATOM 5414 C CA . GLU A 1 672 ? 29.293 -8.765 -21.958 1.00 87.19 672 GLU A CA 1
ATOM 5415 C C . GLU A 1 672 ? 28.499 -7.487 -21.677 1.00 87.19 672 GLU A C 1
ATOM 5417 O O . GLU A 1 672 ? 27.485 -7.219 -22.321 1.00 87.19 672 GLU A O 1
ATOM 5422 N N . ILE A 1 673 ? 28.930 -6.693 -20.697 1.00 89.38 673 ILE A N 1
ATOM 5423 C CA . ILE A 1 673 ? 28.225 -5.493 -20.273 1.00 89.38 673 ILE A CA 1
ATOM 5424 C C . ILE A 1 673 ? 29.194 -4.411 -19.803 1.00 89.38 673 ILE A C 1
ATOM 5426 O O . ILE A 1 673 ? 30.022 -4.604 -18.912 1.00 89.38 673 ILE A O 1
ATOM 5430 N N . ILE A 1 674 ? 29.020 -3.239 -20.406 1.00 90.19 674 ILE A N 1
ATOM 5431 C CA . ILE A 1 674 ? 29.636 -1.983 -20.005 1.00 90.19 674 ILE A CA 1
ATOM 5432 C C . ILE A 1 674 ? 28.485 -1.095 -19.543 1.00 90.19 674 ILE A C 1
ATOM 5434 O O . ILE A 1 674 ? 27.631 -0.689 -20.338 1.00 90.19 674 ILE A O 1
ATOM 5438 N N . TRP A 1 675 ? 28.413 -0.871 -18.237 1.00 92.38 675 TRP A N 1
ATOM 5439 C CA . TRP A 1 675 ? 27.397 -0.047 -17.603 1.00 92.38 675 TRP A CA 1
ATOM 5440 C C . TRP A 1 675 ? 27.991 0.662 -16.394 1.00 92.38 675 TRP A C 1
ATOM 5442 O O . TRP A 1 675 ? 28.482 0.024 -15.464 1.00 92.38 675 TRP A O 1
ATOM 5452 N N . SER A 1 676 ? 27.941 1.990 -16.400 1.00 90.19 676 SER A N 1
ATOM 5453 C CA . SER A 1 676 ? 28.494 2.818 -15.330 1.00 90.19 676 SER A CA 1
ATOM 5454 C C . SER A 1 676 ? 27.443 3.749 -14.734 1.00 90.19 676 SER A C 1
ATOM 5456 O O . SER A 1 676 ? 26.426 4.076 -15.359 1.00 90.19 676 SER A O 1
ATOM 5458 N N . THR A 1 677 ? 27.728 4.265 -13.536 1.00 88.38 677 THR A N 1
ATOM 5459 C CA . THR A 1 677 ? 26.920 5.322 -12.914 1.00 88.38 677 THR A CA 1
ATOM 5460 C C . THR A 1 677 ? 26.804 6.556 -13.823 1.00 88.38 677 THR A C 1
ATOM 5462 O O . THR A 1 677 ? 25.762 7.216 -13.840 1.00 88.38 677 THR A O 1
ATOM 5465 N N . GLN A 1 678 ? 27.842 6.849 -14.616 1.00 87.56 678 GLN A N 1
ATOM 5466 C CA . GLN A 1 678 ? 27.854 7.959 -15.570 1.00 87.56 678 GLN A CA 1
ATOM 5467 C C . GLN A 1 678 ? 26.898 7.713 -16.745 1.00 87.56 678 GLN A C 1
ATOM 5469 O O . GLN A 1 678 ? 26.093 8.591 -17.056 1.00 87.56 678 GLN A O 1
ATOM 5474 N N . MET A 1 679 ? 26.891 6.506 -17.318 1.00 90.19 679 MET A N 1
ATOM 5475 C CA . MET A 1 679 ? 25.941 6.123 -18.370 1.00 90.19 679 MET A CA 1
ATOM 5476 C C . MET A 1 679 ? 24.497 6.168 -17.862 1.00 90.19 679 MET A C 1
ATOM 5478 O O . MET A 1 679 ? 23.609 6.704 -18.530 1.00 90.19 679 MET A O 1
ATOM 5482 N N . ARG A 1 680 ? 24.253 5.671 -16.641 1.00 89.62 680 ARG A N 1
ATOM 5483 C CA . ARG A 1 680 ? 22.936 5.764 -15.996 1.00 89.62 680 ARG A CA 1
ATOM 5484 C C . ARG A 1 680 ? 22.501 7.218 -15.816 1.00 89.62 680 ARG A C 1
ATOM 5486 O O . ARG A 1 680 ? 21.349 7.548 -16.088 1.00 89.62 680 ARG A O 1
ATOM 5493 N N . ARG A 1 681 ? 23.402 8.102 -15.382 1.00 87.00 681 ARG A N 1
ATOM 5494 C CA . ARG A 1 681 ? 23.113 9.537 -15.254 1.00 87.00 681 ARG A CA 1
ATOM 5495 C C . ARG A 1 681 ? 22.811 10.169 -16.613 1.00 87.00 681 ARG A C 1
ATOM 5497 O O . ARG A 1 681 ? 21.812 10.874 -16.726 1.00 87.00 681 ARG A O 1
ATOM 5504 N N . HIS A 1 682 ? 23.604 9.853 -17.638 1.00 87.88 682 HIS A N 1
ATOM 5505 C CA . HIS A 1 682 ? 23.396 10.343 -19.000 1.00 87.88 682 HIS A CA 1
ATOM 5506 C C . HIS A 1 682 ? 22.005 9.976 -19.531 1.00 87.88 682 HIS A C 1
ATOM 5508 O O . HIS A 1 682 ? 21.288 10.832 -20.048 1.00 87.88 682 HIS A O 1
ATOM 5514 N N . LEU A 1 683 ? 21.583 8.723 -19.330 1.00 89.31 683 LEU A N 1
ATOM 5515 C CA . LEU A 1 683 ? 20.235 8.257 -19.658 1.00 89.31 683 LEU A CA 1
ATOM 5516 C C . LEU A 1 683 ? 19.158 9.123 -18.991 1.00 89.31 683 LEU A C 1
ATOM 5518 O O . LEU A 1 683 ? 18.257 9.631 -19.662 1.00 89.31 683 LEU A O 1
ATOM 5522 N N . ILE A 1 684 ? 19.259 9.302 -17.671 1.00 89.00 684 ILE A N 1
ATOM 5523 C CA . ILE A 1 684 ? 18.284 10.069 -16.888 1.00 89.00 684 ILE A CA 1
ATOM 5524 C C . ILE A 1 684 ? 18.225 11.518 -17.381 1.00 89.00 684 ILE A C 1
ATOM 5526 O O . ILE A 1 684 ? 17.132 12.048 -17.555 1.00 89.00 684 ILE A O 1
ATOM 5530 N N . GLU A 1 685 ? 19.366 12.154 -17.650 1.00 84.31 685 GLU A N 1
ATOM 5531 C CA . GLU A 1 685 ? 19.443 13.533 -18.145 1.00 84.31 685 GLU A CA 1
ATOM 5532 C C . GLU A 1 685 ? 18.776 13.701 -19.514 1.00 84.31 685 GLU A C 1
ATOM 5534 O O . GLU A 1 685 ? 17.980 14.624 -19.709 1.00 84.31 685 GLU A O 1
ATOM 5539 N N . ARG A 1 686 ? 19.046 12.795 -20.461 1.00 84.25 686 ARG A N 1
ATOM 5540 C CA . ARG A 1 686 ? 18.443 12.844 -21.802 1.00 84.25 686 ARG A CA 1
ATOM 5541 C C . ARG A 1 686 ? 16.927 12.684 -21.749 1.00 84.25 686 ARG A C 1
ATOM 5543 O O . ARG A 1 686 ? 16.216 13.447 -22.405 1.00 84.25 686 ARG A O 1
ATOM 5550 N N . ILE A 1 687 ? 16.424 11.755 -20.931 1.00 87.44 687 ILE A N 1
ATOM 5551 C CA . ILE A 1 687 ? 14.979 11.581 -20.736 1.00 87.44 687 ILE A CA 1
ATOM 5552 C C . ILE A 1 687 ? 14.384 12.778 -19.973 1.00 87.44 687 ILE A C 1
ATOM 5554 O O . ILE A 1 687 ? 13.311 13.259 -20.335 1.00 87.44 687 ILE A O 1
ATOM 5558 N N . ALA A 1 688 ? 15.075 13.313 -18.963 1.00 84.38 688 ALA A N 1
ATOM 5559 C CA . ALA A 1 688 ? 14.609 14.467 -18.194 1.00 84.38 688 ALA A CA 1
ATOM 5560 C C . ALA A 1 688 ? 14.385 15.694 -19.082 1.00 84.38 688 ALA A C 1
ATOM 5562 O O . ALA A 1 688 ? 13.352 16.349 -18.962 1.00 84.38 688 ALA A O 1
ATOM 5563 N N . VAL A 1 689 ? 15.309 15.967 -20.007 1.00 81.00 689 VAL A N 1
ATOM 5564 C CA . VAL A 1 689 ? 15.174 17.054 -20.988 1.00 81.00 689 VAL A CA 1
ATOM 5565 C C . VAL A 1 689 ? 14.024 16.795 -21.966 1.00 81.00 689 VAL A C 1
ATOM 5567 O O . VAL A 1 689 ? 13.350 17.732 -22.377 1.00 81.00 689 VAL A O 1
ATOM 5570 N N . HIS A 1 690 ? 13.761 15.538 -22.330 1.00 81.75 690 HIS A N 1
ATOM 5571 C CA . HIS A 1 690 ? 12.622 15.175 -23.185 1.00 81.75 690 HIS A CA 1
ATOM 5572 C C . HIS A 1 690 ? 11.266 15.390 -22.494 1.00 81.75 690 HIS A C 1
ATOM 5574 O O . HIS A 1 690 ? 10.286 15.767 -23.133 1.00 81.75 690 HIS A O 1
ATOM 5580 N N . VAL A 1 691 ? 11.195 15.158 -21.180 1.00 85.38 691 VAL A N 1
ATOM 5581 C CA . VAL A 1 691 ? 9.945 15.192 -20.397 1.00 85.38 691 VAL A CA 1
ATOM 5582 C C . VAL A 1 691 ? 9.758 16.516 -19.631 1.00 85.38 691 VAL A C 1
ATOM 5584 O O . VAL A 1 691 ? 8.678 16.758 -19.090 1.00 85.38 691 VAL A O 1
ATOM 5587 N N . SER A 1 692 ? 10.754 17.410 -19.602 1.00 79.44 692 SER A N 1
ATOM 5588 C CA . SER A 1 692 ? 10.778 18.613 -18.747 1.00 79.44 692 SER A CA 1
ATOM 5589 C C . SER A 1 692 ? 9.539 19.500 -18.877 1.00 79.44 692 SER A C 1
ATOM 5591 O O . SER A 1 692 ? 8.977 19.925 -17.866 1.00 79.44 692 SER A O 1
ATOM 5593 N N . ASP A 1 693 ? 9.063 19.722 -20.106 1.00 78.00 693 ASP A N 1
ATOM 5594 C CA . ASP A 1 693 ? 7.870 20.533 -20.376 1.00 78.00 693 ASP A CA 1
ATOM 5595 C C . ASP A 1 693 ? 6.629 19.950 -19.690 1.00 78.00 693 ASP A C 1
ATOM 5597 O O . ASP A 1 693 ? 5.803 20.680 -19.142 1.00 78.00 693 ASP A O 1
ATOM 5601 N N . PHE A 1 694 ? 6.500 18.623 -19.678 1.00 85.06 694 PHE A N 1
ATOM 5602 C CA . PHE A 1 694 ? 5.390 17.939 -19.026 1.00 85.06 694 PHE A CA 1
ATOM 5603 C C . PHE A 1 694 ? 5.545 17.905 -17.501 1.00 85.06 694 PHE A C 1
ATOM 5605 O O . PHE A 1 694 ? 4.584 18.209 -16.794 1.00 85.06 694 PHE A O 1
ATOM 5612 N N . SER A 1 695 ? 6.742 17.602 -16.989 1.00 81.94 695 SER A N 1
ATOM 5613 C CA . SER A 1 695 ? 7.023 17.574 -15.545 1.00 81.94 695 SER A CA 1
ATOM 5614 C C . SER A 1 695 ? 6.664 18.900 -14.866 1.00 81.94 695 SER A C 1
ATOM 5616 O O . SER A 1 695 ? 6.033 18.906 -13.809 1.00 81.94 695 SER A O 1
ATOM 5618 N N . ASN A 1 696 ? 6.978 20.029 -15.509 1.00 78.94 696 ASN A N 1
ATOM 5619 C CA . ASN A 1 696 ? 6.632 21.357 -15.000 1.00 78.94 696 ASN A CA 1
ATOM 5620 C C . ASN A 1 696 ? 5.113 21.588 -14.977 1.00 78.94 696 ASN A C 1
ATOM 5622 O O . ASN A 1 696 ? 4.570 22.079 -13.983 1.00 78.94 696 ASN A O 1
ATOM 5626 N N . ARG A 1 697 ? 4.401 21.184 -16.037 1.00 83.38 697 ARG A N 1
ATOM 5627 C CA . ARG A 1 697 ? 2.934 21.297 -16.127 1.00 83.38 697 ARG A CA 1
ATOM 5628 C C . ARG A 1 697 ? 2.216 20.447 -15.079 1.00 83.38 697 ARG A C 1
ATOM 5630 O O . ARG A 1 697 ? 1.222 20.903 -14.519 1.00 83.38 697 ARG A O 1
ATOM 5637 N N . LEU A 1 698 ? 2.741 19.260 -14.767 1.00 84.94 698 LEU A N 1
ATOM 5638 C CA . LEU A 1 698 ? 2.151 18.319 -13.809 1.00 84.94 698 LEU A CA 1
ATOM 5639 C C . LEU A 1 698 ? 2.082 18.884 -12.379 1.00 84.94 698 LEU A C 1
ATOM 5641 O O . LEU A 1 698 ? 1.122 18.626 -11.657 1.00 84.94 698 LEU A O 1
ATOM 5645 N N . THR A 1 699 ? 3.061 19.706 -11.981 1.00 79.50 699 THR A N 1
ATOM 5646 C CA . THR A 1 699 ? 3.040 20.386 -10.669 1.00 79.50 699 THR A CA 1
ATOM 5647 C C . THR A 1 699 ? 1.960 21.469 -10.574 1.00 79.50 699 THR A C 1
ATOM 5649 O O . THR A 1 699 ? 1.446 21.740 -9.489 1.00 79.50 699 THR A O 1
ATOM 5652 N N . SER A 1 700 ? 1.580 22.072 -11.706 1.00 83.12 700 SER A N 1
ATOM 5653 C CA . SER A 1 700 ? 0.507 23.070 -11.775 1.00 83.12 700 SER A CA 1
ATOM 5654 C C . SER A 1 700 ? -0.869 22.412 -11.915 1.00 83.12 700 SER A C 1
ATOM 5656 O O . SER A 1 700 ? -1.814 22.805 -11.230 1.00 83.12 700 SER A O 1
ATOM 5658 N N . ASN A 1 701 ? -0.987 21.372 -12.743 1.00 88.06 701 ASN A N 1
ATOM 5659 C CA . ASN A 1 701 ? -2.208 20.598 -12.957 1.00 88.06 701 ASN A CA 1
ATOM 5660 C C . ASN A 1 701 ? -1.921 19.097 -12.809 1.00 88.06 701 ASN A C 1
ATOM 5662 O O . ASN A 1 701 ? -1.446 18.454 -13.745 1.00 88.06 701 ASN A O 1
ATOM 5666 N N . VAL A 1 702 ? -2.296 18.518 -11.665 1.00 86.94 702 VAL A N 1
ATOM 5667 C CA . VAL A 1 702 ? -2.060 17.087 -11.376 1.00 86.94 702 VAL A CA 1
ATOM 5668 C C . VAL A 1 702 ? -2.884 16.136 -12.253 1.00 86.94 702 VAL A C 1
ATOM 5670 O O . VAL A 1 702 ? -2.653 14.932 -12.232 1.00 86.94 702 VAL A O 1
ATOM 5673 N N . LYS A 1 703 ? -3.864 16.655 -13.007 1.00 86.06 703 LYS A N 1
ATOM 5674 C CA . LYS A 1 703 ? -4.662 15.890 -13.977 1.00 86.06 703 LYS A CA 1
ATOM 5675 C C . LYS A 1 703 ? -4.172 16.058 -15.419 1.00 86.06 703 LYS A C 1
ATOM 5677 O O . LYS A 1 703 ? -4.805 15.520 -16.328 1.00 86.06 703 LYS A O 1
ATOM 5682 N N . ALA A 1 704 ? -3.087 16.800 -15.655 1.00 87.69 704 ALA A N 1
ATOM 5683 C CA . ALA A 1 704 ? -2.510 16.940 -16.986 1.00 87.69 704 ALA A CA 1
ATOM 5684 C C . ALA A 1 704 ? -2.061 15.570 -17.516 1.00 87.69 704 ALA A C 1
ATOM 5686 O O . ALA A 1 704 ? -1.362 14.830 -16.837 1.00 87.69 704 ALA A O 1
ATOM 5687 N N . LEU A 1 705 ? -2.444 15.228 -18.746 1.00 88.12 705 LEU A N 1
ATOM 5688 C CA . LEU A 1 705 ? -2.086 13.943 -19.345 1.00 88.12 705 LEU A CA 1
ATOM 5689 C C . LEU A 1 705 ? -0.819 14.065 -20.184 1.00 88.12 705 LEU A C 1
ATOM 5691 O O . LEU A 1 705 ? -0.687 14.985 -20.995 1.00 88.12 705 LEU A O 1
ATOM 5695 N N . TYR A 1 706 ? 0.086 13.103 -20.017 1.00 89.38 706 TYR A N 1
ATOM 5696 C CA . TYR A 1 706 ? 1.261 12.989 -20.869 1.00 89.38 706 TYR A CA 1
ATOM 5697 C C . TYR A 1 706 ? 0.861 12.694 -22.318 1.00 89.38 706 TYR A C 1
ATOM 5699 O O . TYR A 1 7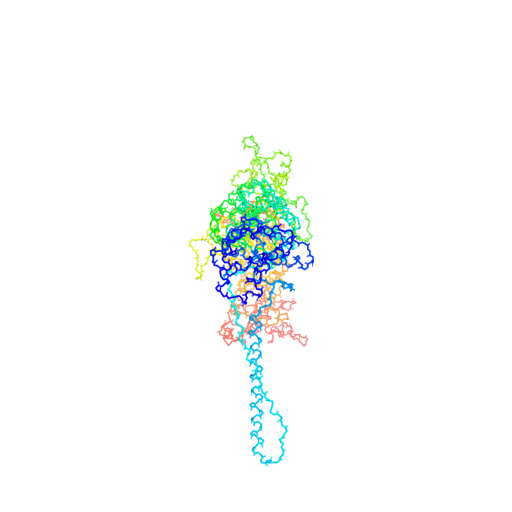06 ? 0.020 11.833 -22.588 1.00 89.38 706 TYR A O 1
ATOM 5707 N N . GLN A 1 707 ? 1.497 13.396 -23.255 1.00 85.50 707 GLN A N 1
ATOM 5708 C CA . GLN A 1 707 ? 1.359 13.141 -24.680 1.00 85.50 707 GLN A CA 1
ATOM 5709 C C . GLN A 1 707 ? 2.644 12.499 -25.193 1.00 85.50 707 GLN A C 1
ATOM 5711 O O . GLN A 1 707 ? 3.696 13.133 -25.190 1.00 85.50 707 GLN A O 1
ATOM 5716 N N . TYR A 1 708 ? 2.540 11.252 -25.656 1.00 84.88 708 TYR A N 1
ATOM 5717 C CA . TYR A 1 708 ? 3.692 10.522 -26.166 1.00 84.88 708 TYR A CA 1
ATOM 5718 C C . TYR A 1 708 ? 4.348 11.235 -27.347 1.00 84.88 708 TYR A C 1
ATOM 5720 O O . TYR A 1 708 ? 3.686 11.620 -28.317 1.00 84.88 708 TYR A O 1
ATOM 5728 N N . CYS A 1 709 ? 5.667 11.349 -27.252 1.00 78.94 709 CYS A N 1
ATOM 5729 C CA . CYS A 1 709 ? 6.544 11.779 -28.320 1.00 78.94 709 CYS A CA 1
ATOM 5730 C C . CYS A 1 709 ? 7.749 10.825 -28.359 1.00 78.94 709 CYS A C 1
ATOM 5732 O O . CYS A 1 709 ? 8.326 10.567 -27.294 1.00 78.94 709 CYS A O 1
ATOM 5734 N N . PRO A 1 710 ? 8.112 10.276 -29.533 1.00 75.62 710 PRO A N 1
ATOM 5735 C CA . PRO A 1 710 ? 9.272 9.404 -29.654 1.00 75.62 710 PRO A CA 1
ATOM 5736 C C . PRO A 1 710 ? 10.544 10.172 -29.292 1.00 75.62 710 PRO A C 1
ATOM 5738 O O . PRO A 1 710 ? 10.720 11.330 -29.677 1.00 75.62 710 PRO A O 1
ATOM 5741 N N . ILE A 1 711 ? 11.407 9.521 -28.518 1.00 77.50 711 ILE A N 1
ATOM 5742 C CA . ILE A 1 711 ? 12.726 10.043 -28.179 1.00 77.50 711 ILE A CA 1
ATOM 5743 C C . ILE A 1 711 ? 13.724 9.583 -29.251 1.00 77.50 711 ILE A C 1
ATOM 5745 O O . ILE A 1 711 ? 13.638 8.432 -29.694 1.00 77.50 711 ILE A O 1
ATOM 5749 N N . PRO A 1 712 ? 14.651 10.448 -29.685 1.00 73.00 712 PRO A N 1
ATOM 5750 C CA . PRO A 1 712 ? 15.764 10.015 -30.519 1.00 73.00 712 PRO A CA 1
ATOM 5751 C C . PRO A 1 712 ? 16.681 9.018 -29.800 1.00 73.00 712 PRO A C 1
ATOM 5753 O O . PRO A 1 712 ? 16.643 8.924 -28.572 1.00 73.00 712 PRO A O 1
ATOM 5756 N N . LEU A 1 713 ? 17.519 8.310 -30.563 1.00 77.94 713 LEU A N 1
ATOM 5757 C CA . LEU A 1 713 ? 18.526 7.402 -30.013 1.00 77.94 713 LEU A CA 1
ATOM 5758 C C . LEU A 1 713 ? 19.433 8.140 -29.014 1.00 77.94 713 LEU A C 1
ATOM 5760 O O . LEU A 1 713 ? 19.904 9.248 -29.285 1.00 77.94 713 LEU A O 1
ATOM 5764 N N . ILE A 1 714 ? 19.641 7.537 -27.844 1.00 83.00 714 ILE A N 1
ATOM 5765 C CA . ILE A 1 714 ? 20.576 8.044 -26.841 1.00 83.00 714 ILE A CA 1
ATOM 5766 C C . ILE A 1 714 ? 21.968 7.495 -27.149 1.00 83.00 714 ILE A C 1
ATOM 5768 O O . ILE A 1 714 ? 22.247 6.318 -26.926 1.00 83.00 714 ILE A O 1
ATOM 5772 N N . ASP A 1 715 ? 22.845 8.374 -27.626 1.00 79.88 715 ASP A N 1
ATOM 5773 C CA . ASP A 1 715 ? 24.251 8.052 -27.848 1.00 79.88 715 ASP A CA 1
ATOM 5774 C C . ASP A 1 715 ? 25.037 8.117 -26.535 1.00 79.88 715 ASP A C 1
ATOM 5776 O O . ASP A 1 715 ? 25.034 9.137 -25.840 1.00 79.88 715 ASP A O 1
ATOM 5780 N N . TYR A 1 716 ? 25.748 7.035 -26.217 1.00 84.38 716 TYR A N 1
ATOM 5781 C CA . TYR A 1 716 ? 26.594 6.941 -25.030 1.00 84.38 716 TYR A CA 1
ATOM 5782 C C . TYR A 1 716 ? 28.054 7.240 -25.392 1.00 84.38 716 TYR A C 1
ATOM 5784 O O . TYR A 1 716 ? 28.640 6.476 -26.166 1.00 84.38 716 TYR A O 1
ATOM 5792 N N . PRO A 1 717 ? 28.670 8.308 -24.848 1.00 82.88 717 PRO A N 1
ATOM 5793 C CA . PRO A 1 717 ? 30.058 8.655 -25.154 1.00 82.88 717 PRO A CA 1
ATOM 5794 C C . PRO A 1 717 ? 31.038 7.539 -24.769 1.00 82.88 717 PRO A C 1
ATOM 5796 O O . PRO A 1 717 ? 32.019 7.314 -25.473 1.00 82.88 717 PRO A O 1
ATOM 5799 N N . GLU A 1 718 ? 30.742 6.791 -23.705 1.00 82.56 718 GLU A N 1
ATOM 5800 C CA . GLU A 1 718 ? 31.545 5.658 -23.239 1.00 82.56 718 GLU A CA 1
ATOM 5801 C C . GLU A 1 718 ? 31.588 4.497 -24.245 1.00 82.56 718 GLU A C 1
ATOM 5803 O O . GLU A 1 718 ? 32.546 3.730 -24.244 1.00 82.56 718 GLU A O 1
ATOM 5808 N N . LEU A 1 719 ? 30.583 4.381 -25.123 1.00 82.88 719 LEU A N 1
ATOM 5809 C CA . LEU A 1 719 ? 30.458 3.287 -26.092 1.00 82.88 719 LEU A CA 1
ATOM 5810 C C . LEU A 1 719 ? 30.858 3.677 -27.523 1.00 82.88 719 LEU A C 1
ATOM 5812 O O . LEU A 1 719 ? 30.842 2.822 -28.402 1.00 82.88 719 LEU A O 1
ATOM 5816 N N . GLN A 1 720 ? 31.236 4.933 -27.792 1.00 73.44 720 GLN A N 1
ATOM 5817 C CA . GLN A 1 720 ? 31.521 5.408 -29.160 1.00 73.44 720 GLN A CA 1
ATOM 5818 C C . GLN A 1 720 ? 32.624 4.611 -29.877 1.00 73.44 720 GLN A C 1
ATOM 5820 O O . GLN A 1 720 ? 32.577 4.439 -31.095 1.00 73.44 720 GLN A O 1
ATOM 5825 N N . ASN A 1 721 ? 33.600 4.116 -29.113 1.00 73.38 721 ASN A N 1
ATOM 5826 C CA . ASN A 1 721 ? 34.732 3.337 -29.618 1.00 73.38 721 ASN A CA 1
ATOM 5827 C C . ASN A 1 721 ? 34.574 1.826 -29.382 1.00 73.38 721 ASN A C 1
ATOM 5829 O O . ASN A 1 721 ? 35.496 1.064 -29.667 1.00 73.38 721 ASN A O 1
ATOM 5833 N N . GLU A 1 722 ? 33.439 1.390 -28.837 1.00 79.69 722 GLU A N 1
ATOM 5834 C CA . GLU A 1 722 ? 33.173 -0.012 -28.542 1.00 79.69 722 GLU A CA 1
ATOM 5835 C C . GLU A 1 722 ? 32.371 -0.656 -29.677 1.00 79.69 722 GLU A C 1
ATOM 5837 O O . GLU A 1 722 ? 31.409 -0.090 -30.197 1.00 79.69 722 GLU A O 1
ATOM 5842 N N . LEU A 1 723 ? 32.755 -1.874 -30.059 1.00 81.75 723 LEU A N 1
ATOM 5843 C CA . LEU A 1 723 ? 32.022 -2.674 -31.039 1.00 81.75 723 LEU A CA 1
ATOM 5844 C C . LEU A 1 723 ? 31.249 -3.763 -30.326 1.00 81.75 723 LEU A C 1
ATOM 5846 O O . LEU A 1 723 ? 31.844 -4.703 -29.801 1.00 81.75 723 LEU A O 1
ATOM 5850 N N . PHE A 1 724 ? 29.928 -3.642 -30.342 1.00 82.62 724 PHE A N 1
ATOM 5851 C CA . PHE A 1 724 ? 29.040 -4.663 -29.815 1.00 82.62 724 PHE A CA 1
ATOM 5852 C C . PHE A 1 724 ? 28.649 -5.640 -30.929 1.00 82.62 724 PHE A C 1
ATOM 5854 O O . PHE A 1 724 ? 28.023 -5.244 -31.912 1.00 82.62 724 PHE A O 1
ATOM 5861 N N . CYS A 1 725 ? 29.019 -6.913 -30.788 1.00 82.12 725 CYS A N 1
ATOM 5862 C CA . CYS A 1 725 ? 28.683 -7.965 -31.745 1.00 82.12 725 CYS A CA 1
ATOM 5863 C C . CYS A 1 725 ? 28.123 -9.190 -31.015 1.00 82.12 725 CYS A C 1
ATOM 5865 O O . CYS A 1 725 ? 28.752 -9.706 -30.090 1.00 82.12 725 CYS A O 1
ATOM 5867 N N . TYR A 1 726 ? 26.951 -9.665 -31.455 1.00 80.56 726 TYR A N 1
ATOM 5868 C CA . TYR A 1 726 ? 26.146 -10.710 -30.807 1.00 80.56 726 TYR A CA 1
ATOM 5869 C C . TYR A 1 726 ? 25.758 -10.355 -29.363 1.00 80.56 726 TYR A C 1
ATOM 5871 O O . TYR A 1 726 ? 24.646 -9.895 -29.123 1.00 80.56 726 TYR A O 1
ATOM 5879 N N . VAL A 1 727 ? 26.685 -10.552 -28.426 1.00 83.44 727 VAL A N 1
ATOM 5880 C CA . VAL A 1 727 ? 26.525 -10.359 -26.975 1.00 83.44 727 VAL A CA 1
ATOM 5881 C C . VAL A 1 727 ? 27.755 -9.680 -26.360 1.00 83.44 727 VAL A C 1
ATOM 5883 O O . VAL A 1 727 ? 27.720 -9.266 -25.205 1.00 83.44 727 VAL A O 1
ATOM 5886 N N . TYR A 1 728 ? 28.843 -9.537 -27.123 1.00 86.81 728 TYR A N 1
ATOM 5887 C CA . TYR A 1 728 ? 30.139 -9.153 -26.586 1.00 86.81 728 TYR A CA 1
ATOM 5888 C C . TYR A 1 728 ? 30.625 -7.815 -27.142 1.00 86.81 728 TYR A C 1
ATOM 5890 O O . TYR A 1 728 ? 30.516 -7.533 -28.338 1.00 86.81 728 TYR A O 1
ATOM 5898 N N . TYR A 1 729 ? 31.236 -7.018 -26.271 1.00 88.12 729 TYR A N 1
ATOM 5899 C CA . TYR A 1 729 ? 32.078 -5.892 -26.638 1.00 88.12 729 TYR A CA 1
ATOM 5900 C C . TYR A 1 729 ? 33.442 -6.415 -27.083 1.00 88.12 729 TYR A C 1
ATOM 5902 O O . TYR A 1 729 ? 34.254 -6.875 -26.275 1.00 88.12 729 TYR A O 1
ATOM 5910 N N . LEU A 1 730 ? 33.694 -6.372 -28.393 1.00 85.06 730 LEU A N 1
ATOM 5911 C CA . LEU A 1 730 ? 34.834 -7.053 -29.009 1.00 85.06 730 LEU A CA 1
ATOM 5912 C C . LEU A 1 730 ? 36.179 -6.535 -28.509 1.00 85.06 730 LEU A C 1
ATOM 5914 O O . LEU A 1 730 ? 37.110 -7.320 -28.371 1.00 85.06 730 LEU A O 1
ATOM 5918 N N . ARG A 1 731 ? 36.286 -5.243 -28.186 1.00 85.56 731 ARG A N 1
ATOM 5919 C CA . ARG A 1 731 ? 37.520 -4.674 -27.637 1.00 85.56 731 ARG A CA 1
ATOM 5920 C C . ARG A 1 731 ? 37.885 -5.302 -26.292 1.00 85.56 731 ARG A C 1
ATOM 5922 O O . ARG A 1 731 ? 39.032 -5.685 -26.095 1.00 85.56 731 ARG A O 1
ATOM 5929 N N . HIS A 1 732 ? 36.903 -5.450 -25.406 1.00 84.50 732 HIS A N 1
ATOM 5930 C CA . HIS A 1 732 ? 37.075 -6.066 -24.092 1.00 84.50 732 HIS A CA 1
ATOM 5931 C C . HIS A 1 732 ? 37.297 -7.577 -24.208 1.00 84.50 732 HIS A C 1
ATOM 5933 O O . HIS A 1 732 ? 38.139 -8.129 -23.508 1.00 84.50 732 HIS A O 1
ATOM 5939 N N . LEU A 1 733 ? 36.608 -8.244 -25.139 1.00 85.75 733 LEU A N 1
ATOM 5940 C CA . LEU A 1 733 ? 36.817 -9.668 -25.406 1.00 85.75 733 LEU A CA 1
ATOM 5941 C C . LEU A 1 733 ? 38.220 -9.965 -25.969 1.00 85.75 733 LEU A C 1
ATOM 5943 O O . LEU A 1 733 ? 38.807 -10.997 -25.647 1.00 85.75 733 LEU A O 1
ATOM 5947 N N . CYS A 1 734 ? 38.759 -9.074 -26.808 1.00 84.38 734 CYS A N 1
ATOM 5948 C CA . CYS A 1 734 ? 40.084 -9.229 -27.413 1.00 84.38 734 CYS A CA 1
ATOM 5949 C C . CYS A 1 734 ? 41.237 -8.854 -26.465 1.00 84.38 734 CYS A C 1
ATOM 5951 O O . CYS A 1 734 ? 42.388 -9.199 -26.743 1.00 84.38 734 CYS A O 1
ATOM 5953 N N . ASP A 1 735 ? 40.954 -8.207 -25.329 1.00 83.31 735 ASP A N 1
ATOM 5954 C CA . ASP A 1 735 ? 41.949 -7.900 -24.302 1.00 83.31 735 ASP A CA 1
ATOM 5955 C C . ASP A 1 735 ? 42.279 -9.140 -23.452 1.00 83.31 735 ASP A C 1
ATOM 5957 O O . ASP A 1 735 ? 41.728 -9.386 -22.374 1.00 83.31 735 ASP A O 1
ATOM 5961 N N . ARG A 1 736 ? 43.243 -9.923 -23.947 1.00 77.88 736 ARG A N 1
ATOM 5962 C CA . ARG A 1 736 ? 43.739 -11.140 -23.285 1.00 77.88 736 ARG A CA 1
ATOM 5963 C C . ARG A 1 736 ? 44.479 -10.865 -21.964 1.00 77.88 736 ARG A C 1
ATOM 5965 O O . ARG A 1 736 ? 44.720 -11.815 -21.225 1.00 77.88 736 ARG A O 1
ATOM 5972 N N . GLN A 1 737 ? 44.865 -9.618 -21.666 1.00 81.25 737 GLN A N 1
ATOM 5973 C CA . GLN A 1 737 ? 45.555 -9.275 -20.415 1.00 81.25 737 GLN A CA 1
ATOM 5974 C C . GLN A 1 737 ? 44.560 -9.020 -19.284 1.00 81.25 737 GLN A C 1
ATOM 5976 O O . GLN A 1 737 ? 44.772 -9.481 -18.163 1.00 81.25 737 GLN A O 1
ATOM 5981 N N . ARG A 1 738 ? 43.477 -8.292 -19.579 1.00 80.94 738 ARG A N 1
ATOM 5982 C CA . ARG A 1 738 ? 42.463 -7.923 -18.584 1.00 80.94 738 ARG A CA 1
ATOM 5983 C C . ARG A 1 738 ? 41.438 -9.031 -18.340 1.00 80.94 738 ARG A C 1
ATOM 5985 O O . ARG A 1 738 ? 41.006 -9.200 -17.202 1.00 80.94 738 ARG A O 1
ATOM 5992 N N . PHE A 1 739 ? 41.088 -9.805 -19.371 1.00 84.94 739 PHE A N 1
ATOM 5993 C CA . PHE A 1 739 ? 40.092 -10.880 -19.287 1.00 84.94 739 PHE A CA 1
ATOM 5994 C C . PHE A 1 739 ? 40.634 -12.205 -19.851 1.00 84.94 739 PHE A C 1
ATOM 5996 O O . PHE A 1 739 ? 40.236 -12.639 -20.939 1.00 84.94 739 PHE A O 1
ATOM 6003 N N . PRO A 1 740 ? 41.548 -12.879 -19.125 1.00 80.06 740 PRO A N 1
ATOM 6004 C CA . PRO A 1 740 ? 42.005 -14.202 -19.526 1.00 80.06 740 PRO A CA 1
ATOM 6005 C C . PRO A 1 740 ? 40.832 -15.192 -19.463 1.00 80.06 740 PRO A C 1
ATOM 6007 O O . PRO A 1 740 ? 40.075 -15.211 -18.497 1.00 80.06 740 PRO A O 1
ATOM 6010 N N . ASP A 1 741 ? 40.679 -15.998 -20.513 1.00 78.06 741 ASP A N 1
ATOM 6011 C CA . ASP A 1 741 ? 39.738 -17.127 -20.576 1.00 78.06 741 ASP A CA 1
ATOM 6012 C C . ASP A 1 741 ? 38.257 -16.809 -20.288 1.00 78.06 741 ASP A C 1
ATOM 6014 O O . ASP A 1 741 ? 37.535 -17.640 -19.743 1.00 78.06 741 ASP A O 1
ATOM 6018 N N . TRP A 1 742 ? 37.772 -15.630 -20.707 1.00 84.38 742 TRP A N 1
ATOM 6019 C CA . TRP A 1 742 ? 36.335 -15.320 -20.656 1.00 84.38 742 TRP A CA 1
ATOM 6020 C C . TRP A 1 742 ? 35.496 -16.362 -21.418 1.00 84.38 742 TRP A C 1
ATOM 6022 O O . TRP A 1 742 ? 35.801 -16.692 -22.570 1.00 84.38 742 TRP A O 1
ATOM 6032 N N . GLU A 1 743 ? 34.437 -16.862 -20.781 1.00 84.31 743 GLU A N 1
ATOM 6033 C CA . GLU A 1 743 ? 33.591 -17.933 -21.311 1.00 84.31 743 GLU A CA 1
ATOM 6034 C C . GLU A 1 743 ? 32.752 -17.452 -22.507 1.00 84.31 743 GLU A C 1
ATOM 6036 O O . GLU A 1 743 ? 32.044 -16.443 -22.432 1.00 84.31 743 GLU A O 1
ATOM 6041 N N . ILE A 1 744 ? 32.818 -18.190 -23.620 1.00 85.50 744 ILE A N 1
ATOM 6042 C CA . ILE A 1 744 ? 31.998 -17.949 -24.812 1.00 85.50 744 ILE A CA 1
ATOM 6043 C C . ILE A 1 744 ? 30.859 -18.964 -24.800 1.00 85.50 744 ILE A C 1
ATOM 6045 O O . ILE A 1 744 ? 31.095 -20.164 -24.895 1.00 85.50 744 ILE A O 1
ATOM 6049 N N . ARG A 1 745 ? 29.621 -18.478 -24.683 1.00 77.81 745 ARG A N 1
ATOM 6050 C CA . ARG A 1 745 ? 28.431 -19.331 -24.511 1.00 77.81 745 ARG A CA 1
ATOM 6051 C C . ARG A 1 745 ? 28.054 -20.089 -25.772 1.00 77.81 745 ARG A C 1
ATOM 6053 O O . ARG A 1 745 ? 27.848 -21.293 -25.737 1.00 77.81 745 ARG A O 1
ATOM 6060 N N . ASP A 1 746 ? 27.971 -19.348 -26.875 1.00 84.62 746 ASP A N 1
ATOM 6061 C CA . ASP A 1 746 ? 27.466 -19.828 -28.157 1.00 84.62 746 ASP A CA 1
ATOM 6062 C C . ASP A 1 746 ? 28.491 -19.529 -29.264 1.00 84.62 746 ASP A C 1
ATOM 6064 O O . ASP A 1 746 ? 28.353 -18.537 -29.992 1.00 84.62 746 ASP A O 1
ATOM 6068 N N . PRO A 1 747 ? 29.538 -20.359 -29.421 1.00 85.06 747 PRO A N 1
ATOM 6069 C CA . PRO A 1 747 ? 30.641 -20.062 -30.334 1.00 85.06 747 PRO A CA 1
ATOM 6070 C C . PRO A 1 747 ? 30.201 -20.005 -31.805 1.00 85.06 747 PRO A C 1
ATOM 6072 O O . PRO A 1 747 ? 30.681 -19.158 -32.557 1.00 85.06 747 PRO A O 1
ATOM 6075 N N . ILE A 1 748 ? 29.250 -20.850 -32.226 1.00 86.50 748 ILE A N 1
ATOM 6076 C CA . ILE A 1 748 ? 28.778 -20.905 -33.622 1.00 86.50 748 ILE A CA 1
ATOM 6077 C C . ILE A 1 748 ? 27.901 -19.685 -33.988 1.00 86.50 748 ILE A C 1
ATOM 6079 O O . ILE A 1 748 ? 28.208 -19.021 -34.984 1.00 86.50 748 ILE A O 1
ATOM 6083 N N . PRO A 1 749 ? 26.825 -19.341 -33.242 1.00 87.88 749 PRO A N 1
ATOM 6084 C CA . PRO A 1 749 ? 26.074 -18.102 -33.469 1.00 87.88 749 PRO A CA 1
ATOM 6085 C C . PRO A 1 749 ? 26.946 -16.849 -33.402 1.00 87.88 749 PRO A C 1
ATOM 6087 O O . PRO A 1 749 ? 26.812 -15.975 -34.261 1.00 87.88 749 PRO A O 1
ATOM 6090 N N . PHE A 1 750 ? 27.880 -16.795 -32.448 1.00 88.62 750 PHE A N 1
ATOM 6091 C CA . PHE A 1 750 ? 28.800 -15.672 -32.323 1.00 88.62 750 PHE A CA 1
ATOM 6092 C C . PHE A 1 750 ? 29.720 -15.545 -33.545 1.00 88.62 750 PHE A C 1
ATOM 6094 O O . PHE A 1 750 ? 29.818 -14.463 -34.120 1.00 88.62 750 PHE A O 1
ATOM 6101 N N . LEU A 1 751 ? 30.306 -16.649 -34.027 1.00 87.31 751 LEU A N 1
ATOM 6102 C CA . LEU A 1 751 ? 31.119 -16.659 -35.249 1.00 87.31 751 LEU A CA 1
ATOM 6103 C C . LEU A 1 751 ? 30.327 -16.169 -36.469 1.00 87.31 751 LEU A C 1
ATOM 6105 O O . LEU A 1 751 ? 30.830 -15.369 -37.257 1.00 87.31 751 LEU A O 1
ATOM 6109 N N . ARG A 1 752 ? 29.073 -16.612 -36.622 1.00 87.31 752 ARG A N 1
ATOM 6110 C CA . ARG A 1 752 ? 28.198 -16.167 -37.720 1.00 87.31 752 ARG A CA 1
ATOM 6111 C C . ARG A 1 752 ? 27.896 -14.671 -37.648 1.00 87.31 752 ARG A C 1
ATOM 6113 O O . ARG A 1 752 ? 27.905 -14.016 -38.687 1.00 87.31 752 ARG A O 1
ATOM 6120 N N . ALA A 1 753 ? 27.639 -14.143 -36.453 1.00 86.38 753 ALA A N 1
ATOM 6121 C CA . ALA A 1 753 ? 27.406 -12.718 -36.240 1.00 86.38 753 ALA A CA 1
ATOM 6122 C C . ALA A 1 753 ? 28.667 -11.887 -36.533 1.00 86.38 753 ALA A C 1
ATOM 6124 O O . ALA A 1 753 ? 28.575 -10.882 -37.233 1.00 86.38 753 ALA A O 1
ATOM 6125 N N . CYS A 1 754 ? 29.841 -12.344 -36.083 1.00 87.12 754 CYS A N 1
ATOM 6126 C CA . CYS A 1 754 ? 31.129 -11.715 -36.387 1.00 87.12 754 CYS A CA 1
ATOM 6127 C C . CYS A 1 754 ? 31.417 -11.691 -37.893 1.00 87.12 754 CYS A C 1
ATOM 6129 O O . CYS A 1 754 ? 31.818 -10.654 -38.413 1.00 87.12 754 CYS A O 1
ATOM 6131 N N . LEU A 1 755 ? 31.176 -12.799 -38.606 1.00 85.81 755 LEU A N 1
ATOM 6132 C CA . LEU A 1 755 ? 31.334 -12.869 -40.063 1.00 85.81 755 LEU A CA 1
ATOM 6133 C C . LEU A 1 755 ? 30.388 -11.902 -40.787 1.00 85.81 755 LEU A C 1
ATOM 6135 O O . LEU A 1 755 ? 30.821 -11.188 -41.687 1.00 85.81 755 LEU A O 1
ATOM 6139 N N . ALA A 1 756 ? 29.114 -11.852 -40.387 1.00 85.56 756 ALA A N 1
ATOM 6140 C CA . ALA A 1 756 ? 28.134 -10.946 -40.985 1.00 85.56 756 ALA A CA 1
ATOM 6141 C C . ALA A 1 756 ? 28.501 -9.471 -40.754 1.00 85.56 756 ALA A C 1
ATOM 6143 O O . ALA A 1 756 ? 28.563 -8.706 -41.712 1.00 85.56 756 ALA A O 1
ATOM 6144 N N . ALA A 1 757 ? 28.821 -9.095 -39.512 1.00 83.56 757 ALA A N 1
ATOM 6145 C CA . ALA A 1 757 ? 29.215 -7.732 -39.163 1.00 83.56 757 ALA A CA 1
ATOM 6146 C C . ALA A 1 757 ? 30.523 -7.312 -39.854 1.00 83.56 757 ALA A C 1
ATOM 6148 O O . ALA A 1 757 ? 30.649 -6.179 -40.313 1.00 83.56 757 ALA A O 1
ATOM 6149 N N . TRP A 1 758 ? 31.480 -8.235 -39.990 1.00 85.44 758 TRP A N 1
ATOM 6150 C CA . TRP A 1 758 ? 32.701 -7.996 -40.756 1.00 85.44 758 TRP A CA 1
ATOM 6151 C C . TRP A 1 758 ? 32.406 -7.737 -42.239 1.00 85.44 758 TRP A C 1
ATOM 6153 O O . TRP A 1 758 ? 32.951 -6.794 -42.812 1.00 85.44 758 TRP A O 1
ATOM 6163 N N . PHE A 1 759 ? 31.525 -8.526 -42.862 1.00 83.06 759 PHE A N 1
ATOM 6164 C CA . PHE A 1 759 ? 31.133 -8.309 -44.257 1.00 83.06 759 PHE A CA 1
ATOM 6165 C C . PHE A 1 759 ? 30.380 -6.989 -44.455 1.00 83.06 759 PHE A C 1
ATOM 6167 O O . PHE A 1 759 ? 30.676 -6.270 -45.407 1.00 83.06 759 PHE A O 1
ATOM 6174 N N . GLU A 1 760 ? 29.475 -6.622 -43.547 1.00 79.00 760 GLU A N 1
ATOM 6175 C CA . GLU A 1 760 ? 28.783 -5.327 -43.595 1.00 79.00 760 GLU A CA 1
ATOM 6176 C C . GLU A 1 760 ? 29.749 -4.143 -43.472 1.00 79.00 760 GLU A C 1
ATOM 6178 O O . GLU A 1 760 ? 29.611 -3.155 -44.192 1.00 79.00 760 GLU A O 1
ATOM 6183 N N . GLU A 1 761 ? 30.758 -4.247 -42.603 1.00 78.25 761 GLU A N 1
ATOM 6184 C CA . GLU A 1 761 ? 31.775 -3.207 -42.423 1.00 78.25 761 GLU A CA 1
ATOM 6185 C C . GLU A 1 761 ? 32.632 -3.019 -43.691 1.00 78.25 761 GLU A C 1
ATOM 6187 O O . GLU A 1 761 ? 32.990 -1.889 -44.031 1.00 78.25 761 GLU A O 1
ATOM 6192 N N . LEU A 1 762 ? 32.914 -4.106 -44.422 1.00 77.06 762 LEU A N 1
ATOM 6193 C CA . LEU A 1 762 ? 33.613 -4.076 -45.713 1.00 77.06 762 LEU A CA 1
ATOM 6194 C C . LEU A 1 762 ? 32.741 -3.523 -46.855 1.00 77.06 762 LEU A C 1
ATOM 6196 O O . LEU A 1 762 ? 33.268 -2.905 -47.780 1.00 77.06 762 LEU A O 1
ATOM 6200 N N . GLU A 1 763 ? 31.422 -3.728 -46.799 1.00 73.31 763 GLU A N 1
ATOM 6201 C CA . GLU A 1 763 ? 30.457 -3.311 -47.828 1.00 73.31 763 GLU A CA 1
ATOM 6202 C C . GLU A 1 763 ? 29.749 -1.974 -47.522 1.00 73.31 763 GLU A C 1
ATOM 6204 O O . GLU A 1 763 ? 28.761 -1.628 -48.182 1.00 73.31 763 GLU A O 1
ATOM 6209 N N . LYS A 1 764 ? 30.240 -1.197 -46.544 1.00 70.00 764 LYS A N 1
ATOM 6210 C CA . LYS A 1 764 ? 29.657 0.094 -46.142 1.00 70.00 764 LYS A CA 1
ATOM 6211 C C . LYS A 1 764 ? 29.396 1.017 -47.339 1.00 70.00 764 LYS A C 1
ATOM 6213 O O . LYS A 1 764 ? 30.312 1.480 -48.018 1.00 70.00 764 LYS A O 1
ATOM 6218 N N . LYS A 1 765 ? 28.115 1.319 -47.573 1.00 57.72 765 LYS A N 1
ATOM 6219 C CA . LYS A 1 765 ? 27.643 2.239 -48.622 1.00 57.72 765 LYS A CA 1
ATOM 6220 C C . LYS A 1 765 ? 27.653 3.692 -48.118 1.00 57.72 765 LYS A C 1
ATOM 6222 O O . LYS A 1 765 ? 27.451 3.910 -46.923 1.00 57.72 765 LYS A O 1
ATOM 6227 N N . PRO A 1 766 ? 27.834 4.693 -49.003 1.00 57.84 766 PRO A N 1
ATOM 6228 C CA . PRO A 1 766 ? 27.724 6.100 -48.620 1.00 57.84 766 PRO A CA 1
ATOM 6229 C C . PRO A 1 766 ? 26.311 6.435 -48.094 1.00 57.84 766 PRO A C 1
ATOM 6231 O O . PRO A 1 766 ? 25.341 5.779 -48.492 1.00 57.84 766 PRO A O 1
ATOM 6234 N N . PRO A 1 767 ? 26.173 7.443 -47.209 1.00 61.09 767 PRO A N 1
ATOM 6235 C CA . PRO A 1 767 ? 24.895 7.800 -46.592 1.00 61.09 767 PRO A CA 1
ATOM 6236 C C . PRO A 1 767 ? 23.823 8.182 -47.629 1.00 61.09 767 PRO A C 1
ATOM 6238 O O . PRO A 1 767 ? 24.113 8.817 -48.640 1.00 61.09 767 PRO A O 1
ATOM 6241 N N . LEU A 1 768 ? 22.564 7.813 -47.350 1.00 59.25 768 LEU A N 1
ATOM 6242 C CA . LEU A 1 768 ? 21.410 7.984 -48.252 1.00 59.25 768 LEU A CA 1
ATOM 6243 C C . LEU A 1 768 ? 21.009 9.451 -48.511 1.00 59.25 768 LEU A C 1
ATOM 6245 O O . LEU A 1 768 ? 20.320 9.716 -49.493 1.00 59.25 768 LEU A O 1
ATOM 6249 N N . MET A 1 769 ? 21.399 10.390 -47.642 1.00 66.94 769 MET A N 1
ATOM 6250 C CA . MET A 1 769 ? 21.081 11.819 -47.767 1.00 66.94 769 MET A CA 1
ATOM 6251 C C . MET A 1 769 ? 22.280 12.698 -47.412 1.00 66.94 769 MET A C 1
ATOM 6253 O O . MET A 1 769 ? 23.085 12.341 -46.551 1.00 66.94 769 MET A O 1
ATOM 6257 N N . SER A 1 770 ? 22.397 13.856 -48.065 1.00 74.19 770 SER A N 1
ATOM 6258 C CA . SER A 1 770 ? 23.436 14.841 -47.745 1.00 74.19 770 SER A CA 1
ATOM 6259 C C . SER A 1 770 ? 23.059 15.687 -46.521 1.00 74.19 770 SER A C 1
ATOM 6261 O O . SER A 1 770 ? 21.881 15.851 -46.194 1.00 74.19 770 SER A O 1
ATOM 6263 N N . ILE A 1 771 ? 24.060 16.286 -45.863 1.00 71.31 771 ILE A N 1
ATOM 6264 C CA . ILE A 1 771 ? 23.864 17.212 -44.728 1.00 71.31 771 ILE A CA 1
ATOM 6265 C C . ILE A 1 771 ? 22.935 18.379 -45.116 1.00 71.31 771 ILE A C 1
ATOM 6267 O O . ILE A 1 771 ? 22.149 18.852 -44.299 1.00 71.31 771 ILE A O 1
ATOM 6271 N N . GLU A 1 772 ? 22.984 18.822 -46.372 1.00 71.75 772 GLU A N 1
ATOM 6272 C CA . GLU A 1 772 ? 22.141 19.899 -46.905 1.00 71.75 772 GLU A CA 1
ATOM 6273 C C . GLU A 1 772 ? 20.669 19.473 -47.020 1.00 71.75 772 GLU A C 1
ATOM 6275 O O . GLU A 1 772 ? 19.783 20.180 -46.540 1.00 71.75 772 GLU A O 1
ATOM 6280 N N . GLN A 1 773 ? 20.404 18.274 -47.545 1.00 74.88 773 GLN A N 1
ATOM 6281 C CA . GLN A 1 773 ? 19.050 17.712 -47.643 1.00 74.88 773 GLN A CA 1
ATOM 6282 C C . GLN A 1 773 ? 18.439 17.424 -46.263 1.00 74.88 773 GLN A C 1
ATOM 6284 O O . GLN A 1 773 ? 17.237 17.618 -46.055 1.00 74.88 773 GLN A O 1
ATOM 6289 N N . ALA A 1 774 ? 19.258 17.004 -45.295 1.00 75.19 774 ALA A N 1
ATOM 6290 C CA . ALA A 1 774 ? 18.821 16.812 -43.915 1.00 75.19 774 ALA A CA 1
ATOM 6291 C C . ALA A 1 774 ? 18.361 18.137 -43.268 1.00 75.19 774 ALA A C 1
ATOM 6293 O O . ALA A 1 774 ? 17.346 18.172 -42.567 1.00 75.19 774 ALA A O 1
ATOM 6294 N N . ARG A 1 775 ? 19.047 19.254 -43.555 1.00 74.44 775 ARG A N 1
ATOM 6295 C CA . ARG A 1 775 ? 18.678 20.593 -43.052 1.00 74.44 775 ARG A CA 1
ATOM 6296 C C . ARG A 1 775 ? 17.365 21.096 -43.637 1.00 74.44 775 ARG A C 1
ATOM 6298 O O . ARG A 1 775 ? 16.520 21.584 -42.887 1.00 74.44 775 ARG A O 1
ATOM 6305 N N . GLU A 1 776 ? 17.173 20.930 -44.944 1.00 78.19 776 GLU A N 1
ATOM 6306 C CA . GLU A 1 776 ? 15.917 21.291 -45.614 1.00 78.19 776 GLU A CA 1
ATOM 6307 C C . GLU A 1 776 ? 14.736 20.482 -45.066 1.00 78.19 776 GLU A C 1
ATOM 6309 O O . GLU A 1 776 ? 13.671 21.036 -44.795 1.00 78.19 776 GLU A O 1
ATOM 6314 N N . THR A 1 777 ? 14.943 19.187 -44.815 1.00 79.94 777 THR A N 1
ATOM 6315 C CA . THR A 1 777 ? 13.903 18.287 -44.292 1.00 79.94 777 THR A CA 1
ATOM 6316 C C . THR A 1 777 ? 13.450 18.673 -42.876 1.00 79.94 777 THR A C 1
ATOM 6318 O O . THR A 1 777 ? 12.266 18.552 -42.558 1.00 79.94 777 THR A O 1
ATOM 6321 N N . LEU A 1 778 ? 14.356 19.183 -42.030 1.00 76.00 778 LEU A N 1
ATOM 6322 C CA . LEU A 1 778 ? 14.022 19.707 -40.696 1.00 76.00 778 LEU A CA 1
ATOM 6323 C C . LEU A 1 778 ? 13.555 21.173 -40.703 1.00 76.00 778 LEU A C 1
ATOM 6325 O O . LEU A 1 778 ? 13.160 21.689 -39.656 1.00 76.00 778 LEU A O 1
ATOM 6329 N N . GLY A 1 779 ? 13.566 21.849 -41.856 1.00 71.56 779 GLY A N 1
ATOM 6330 C CA . GLY A 1 779 ? 13.180 23.257 -41.976 1.00 71.56 779 GLY A CA 1
ATOM 6331 C C . GLY A 1 779 ? 14.140 24.220 -41.268 1.00 71.56 779 GLY A C 1
ATOM 6332 O O . GLY A 1 779 ? 13.699 25.248 -40.754 1.00 71.56 779 GLY A O 1
ATOM 6333 N N . LEU A 1 780 ? 15.429 23.871 -41.199 1.00 76.06 780 LEU A N 1
ATOM 6334 C CA . LEU A 1 780 ? 16.486 24.711 -40.628 1.00 76.06 780 LEU A CA 1
ATOM 6335 C C . LEU A 1 780 ? 17.030 25.664 -41.709 1.00 76.06 780 LEU A C 1
ATOM 6337 O O . LEU A 1 780 ? 17.334 25.230 -42.819 1.00 76.06 780 LEU A O 1
ATOM 6341 N N . ASN A 1 781 ? 17.155 26.961 -41.403 1.00 67.50 781 ASN A N 1
ATOM 6342 C CA . ASN A 1 781 ? 17.638 27.967 -42.360 1.00 67.50 781 ASN A CA 1
ATOM 6343 C C . ASN A 1 781 ? 19.101 27.707 -42.767 1.00 67.50 781 ASN A C 1
ATOM 6345 O O . ASN A 1 781 ? 19.975 27.561 -41.917 1.00 67.50 781 ASN A O 1
ATOM 6349 N N . THR A 1 782 ? 19.385 27.729 -44.072 1.00 56.72 782 THR A N 1
ATOM 6350 C CA . THR A 1 782 ? 20.716 27.470 -44.659 1.00 56.72 782 THR A CA 1
ATOM 6351 C C . THR A 1 782 ? 21.748 28.583 -44.432 1.00 56.72 782 THR A C 1
ATOM 6353 O O . THR A 1 782 ? 22.920 28.375 -44.734 1.00 56.72 782 THR A O 1
ATOM 6356 N N . MET A 1 783 ? 21.345 29.745 -43.898 1.00 53.22 783 MET A N 1
ATOM 6357 C CA . MET A 1 783 ? 22.188 30.952 -43.801 1.00 53.22 783 MET A CA 1
ATOM 6358 C C . MET A 1 783 ? 22.598 31.377 -42.378 1.00 53.22 783 MET A C 1
ATOM 6360 O O . MET A 1 783 ? 23.367 32.323 -42.247 1.00 53.22 783 MET A O 1
ATOM 6364 N N . GLU A 1 784 ? 22.140 30.702 -41.318 1.00 56.88 784 GLU A N 1
ATOM 6365 C CA . GLU A 1 784 ? 22.492 31.039 -39.924 1.00 56.88 784 GLU A CA 1
ATOM 6366 C C . GLU A 1 784 ? 23.326 29.924 -39.275 1.00 56.88 784 GLU A C 1
ATOM 6368 O O . GLU A 1 784 ? 22.941 28.765 -39.343 1.00 56.88 784 GLU A O 1
ATOM 6373 N N . GLU A 1 785 ? 24.433 30.243 -38.592 1.00 53.16 785 GLU A N 1
ATOM 6374 C CA . GLU A 1 785 ? 25.331 29.262 -37.933 1.00 53.16 785 GLU A CA 1
ATOM 6375 C C . GLU A 1 785 ? 24.711 28.542 -36.710 1.00 53.16 785 GLU A C 1
ATOM 6377 O O . GLU A 1 785 ? 25.295 27.602 -36.173 1.00 53.16 785 GLU A O 1
ATOM 6382 N N . GLY A 1 786 ? 23.496 28.920 -36.294 1.00 52.09 786 GLY A N 1
ATOM 6383 C CA . GLY A 1 786 ? 22.790 28.358 -35.133 1.00 52.09 786 GLY A CA 1
ATOM 6384 C C . GLY A 1 786 ? 22.326 26.898 -35.265 1.00 52.09 786 GLY A C 1
ATOM 6385 O O . GLY A 1 786 ? 21.805 26.344 -34.301 1.00 52.09 786 GLY A O 1
ATOM 6386 N N . TRP A 1 787 ? 22.513 26.247 -36.421 1.00 52.62 787 TRP A N 1
ATOM 6387 C CA . TRP A 1 787 ? 22.194 24.820 -36.619 1.00 52.62 787 TRP A CA 1
ATOM 6388 C C . TRP A 1 787 ? 23.157 23.867 -35.897 1.00 52.62 787 TRP A C 1
ATOM 6390 O O . TRP A 1 787 ? 22.853 22.683 -35.780 1.00 52.62 787 TRP A O 1
ATOM 6400 N N . GLN A 1 788 ? 24.309 24.359 -35.429 1.00 55.53 788 GLN A N 1
ATOM 6401 C CA . GLN A 1 788 ? 25.249 23.569 -34.625 1.00 55.53 788 GLN A CA 1
ATOM 6402 C C . GLN A 1 788 ? 24.731 23.320 -33.202 1.00 55.53 788 GLN A C 1
ATOM 6404 O O . GLN A 1 788 ? 25.193 22.398 -32.532 1.00 55.53 788 GLN A O 1
ATOM 6409 N N . ASP A 1 789 ? 23.762 24.116 -32.740 1.00 58.59 789 ASP A N 1
ATOM 6410 C CA . ASP A 1 789 ? 23.133 23.900 -31.447 1.00 58.59 789 ASP A CA 1
ATOM 6411 C C . ASP A 1 789 ? 22.116 22.751 -31.536 1.00 58.59 789 ASP A C 1
ATOM 6413 O O . ASP A 1 789 ? 21.054 22.848 -32.167 1.00 58.59 789 ASP A O 1
ATOM 6417 N N . THR A 1 790 ? 22.431 21.650 -30.850 1.00 60.62 790 THR A N 1
ATOM 6418 C CA . THR A 1 790 ? 21.591 20.450 -30.746 1.00 60.62 790 THR A CA 1
ATOM 6419 C C . THR A 1 790 ? 20.171 20.778 -30.258 1.00 60.62 790 THR A C 1
ATOM 6421 O O . THR A 1 790 ? 19.225 20.048 -30.560 1.00 60.62 790 THR A O 1
ATOM 6424 N N . SER A 1 791 ? 19.984 21.879 -29.518 1.00 59.28 791 SER A N 1
ATOM 6425 C CA . SER A 1 791 ? 18.679 22.318 -29.011 1.00 59.28 791 SER A CA 1
ATOM 6426 C C . SER A 1 791 ? 17.720 22.781 -30.123 1.00 59.28 791 SER A C 1
ATOM 6428 O O . SER A 1 791 ? 16.521 22.473 -30.084 1.00 59.28 791 SER A O 1
ATOM 6430 N N . VAL A 1 792 ? 18.241 23.454 -31.154 1.00 68.94 792 VAL A N 1
ATOM 6431 C CA . VAL A 1 792 ? 17.473 24.003 -32.283 1.00 68.94 792 VAL A CA 1
ATOM 6432 C C . VAL A 1 792 ? 17.028 22.879 -33.216 1.00 68.94 792 VAL A C 1
ATOM 6434 O O . VAL A 1 792 ? 15.846 22.786 -33.563 1.00 68.94 792 VAL A O 1
ATOM 6437 N N . VAL A 1 793 ? 17.953 21.970 -33.537 1.00 68.75 793 VAL A N 1
ATOM 6438 C CA . VAL A 1 793 ? 17.702 20.762 -34.341 1.00 68.75 793 VAL A CA 1
ATOM 6439 C C . VAL A 1 793 ? 16.631 19.887 -33.677 1.00 68.75 793 VAL A C 1
ATOM 6441 O O . VAL A 1 793 ? 15.686 19.437 -34.327 1.00 68.75 793 VAL A O 1
ATOM 6444 N N . ARG A 1 794 ? 16.702 19.730 -32.350 1.00 65.19 794 ARG A N 1
ATOM 6445 C CA . ARG A 1 794 ? 15.730 18.968 -31.554 1.00 65.19 794 ARG A CA 1
ATOM 6446 C C . ARG A 1 794 ? 14.341 19.605 -31.523 1.00 65.19 794 ARG A C 1
ATOM 6448 O O . ARG A 1 794 ? 13.343 18.903 -31.678 1.00 65.19 794 ARG A O 1
ATOM 6455 N N . ARG A 1 795 ? 14.239 20.926 -31.352 1.00 68.81 795 ARG A N 1
ATOM 6456 C CA . ARG A 1 795 ? 12.940 21.624 -31.357 1.00 68.81 795 ARG A CA 1
ATOM 6457 C C . ARG A 1 795 ? 12.255 21.530 -32.726 1.00 68.81 795 ARG A C 1
ATOM 6459 O O . ARG A 1 795 ? 11.039 21.332 -32.787 1.00 68.81 795 ARG A O 1
ATOM 6466 N N . ALA A 1 796 ? 13.025 21.645 -33.807 1.00 71.44 796 ALA A N 1
ATOM 6467 C CA . ALA A 1 796 ? 12.532 21.468 -35.171 1.00 71.44 796 ALA A CA 1
ATOM 6468 C C . ALA A 1 796 ? 12.037 20.031 -35.409 1.00 71.44 796 ALA A C 1
ATOM 6470 O O . ALA A 1 796 ? 10.911 19.837 -35.879 1.00 71.44 796 ALA A O 1
ATOM 6471 N N . TYR A 1 797 ? 12.822 19.040 -34.973 1.00 76.06 797 TYR A N 1
ATOM 6472 C CA . TYR A 1 797 ? 12.440 17.632 -34.994 1.00 76.06 797 TYR A CA 1
ATOM 6473 C C . TYR A 1 797 ? 11.128 17.380 -34.250 1.00 76.06 797 TYR A C 1
ATOM 6475 O O . TYR A 1 797 ? 10.187 16.879 -34.855 1.00 76.06 797 TYR A O 1
ATOM 6483 N N . PHE A 1 798 ? 10.998 17.796 -32.985 1.00 69.12 798 PHE A N 1
ATOM 6484 C CA . PHE A 1 798 ? 9.788 17.533 -32.197 1.00 69.12 798 PHE A CA 1
ATOM 6485 C C . PHE A 1 798 ? 8.523 18.118 -32.816 1.00 69.12 798 PHE A C 1
ATOM 6487 O O . PHE A 1 798 ? 7.476 17.465 -32.837 1.00 69.12 798 PHE A O 1
ATOM 6494 N N . LYS A 1 799 ? 8.612 19.332 -33.366 1.00 76.38 799 LYS A N 1
ATOM 6495 C CA . LYS A 1 799 ? 7.482 19.985 -34.031 1.00 76.38 799 LYS A CA 1
ATOM 6496 C C . LYS A 1 799 ? 7.003 19.190 -35.251 1.00 76.38 799 LYS A C 1
ATOM 6498 O O . LYS A 1 799 ? 5.796 19.076 -35.471 1.00 76.38 799 LYS A O 1
ATOM 6503 N N . LEU A 1 800 ? 7.932 18.653 -36.041 1.00 75.00 800 LEU A N 1
ATOM 6504 C CA . LEU A 1 800 ? 7.629 17.896 -37.256 1.00 75.00 800 LEU A CA 1
ATOM 6505 C C . LEU A 1 800 ? 7.244 16.440 -36.945 1.00 75.00 800 LEU A C 1
ATOM 6507 O O . LEU A 1 800 ? 6.237 15.955 -37.460 1.00 75.00 800 LEU A O 1
ATOM 6511 N N . ALA A 1 801 ? 7.959 15.783 -36.032 1.00 71.50 801 ALA A N 1
ATOM 6512 C CA . ALA A 1 801 ? 7.688 14.433 -35.548 1.00 71.50 801 ALA A CA 1
ATOM 6513 C C . ALA A 1 801 ? 6.289 14.320 -34.924 1.00 71.50 801 ALA A C 1
ATOM 6515 O O . ALA A 1 801 ? 5.548 13.390 -35.231 1.00 71.50 801 ALA A O 1
ATOM 6516 N N . ALA A 1 802 ? 5.866 15.305 -34.121 1.00 67.25 802 ALA A N 1
ATOM 6517 C CA . ALA A 1 802 ? 4.523 15.330 -33.538 1.00 67.25 802 ALA A CA 1
ATOM 6518 C C . ALA A 1 802 ? 3.401 15.509 -34.581 1.00 67.25 802 ALA A C 1
ATOM 6520 O O . ALA A 1 802 ? 2.268 15.081 -34.334 1.00 67.25 802 ALA A O 1
ATOM 6521 N N . ARG A 1 803 ? 3.702 16.145 -35.724 1.00 73.50 803 ARG A N 1
ATOM 6522 C CA . ARG A 1 803 ? 2.751 16.442 -36.807 1.00 73.50 803 ARG A CA 1
ATOM 6523 C C . ARG A 1 803 ? 2.606 15.290 -37.803 1.00 73.50 803 ARG A C 1
ATOM 6525 O O . ARG A 1 803 ? 1.495 15.035 -38.256 1.00 73.50 803 ARG A O 1
ATOM 6532 N N . TYR A 1 804 ? 3.704 14.613 -38.135 1.00 69.62 804 TYR A N 1
ATOM 6533 C CA . TYR A 1 804 ? 3.745 13.552 -39.150 1.00 69.62 804 TYR A CA 1
ATOM 6534 C C . TYR A 1 804 ? 3.789 12.131 -38.570 1.00 69.62 804 TYR A C 1
ATOM 6536 O O . TYR A 1 804 ? 3.950 11.175 -39.319 1.00 69.62 804 TYR A O 1
ATOM 6544 N N . HIS A 1 805 ? 3.612 11.970 -37.254 1.00 67.62 805 HIS A N 1
ATOM 6545 C CA . HIS A 1 805 ? 3.627 10.657 -36.608 1.00 67.62 805 HIS A CA 1
ATOM 6546 C C . HIS A 1 805 ? 2.607 9.680 -37.241 1.00 67.62 805 HIS A C 1
ATOM 6548 O O . HIS A 1 805 ? 1.426 10.038 -37.342 1.00 67.62 805 HIS A O 1
ATOM 6554 N N . PRO A 1 806 ? 3.004 8.436 -37.578 1.00 62.38 806 PRO A N 1
ATOM 6555 C CA . PRO A 1 806 ? 2.163 7.476 -38.305 1.00 62.38 806 PRO A CA 1
ATOM 6556 C C . PRO A 1 806 ? 0.852 7.116 -37.584 1.00 62.38 806 PRO A C 1
ATOM 6558 O O . PRO A 1 806 ? -0.167 6.906 -38.234 1.00 62.38 806 PRO A O 1
ATOM 6561 N N . ASP A 1 807 ? 0.840 7.128 -36.245 1.00 58.12 807 ASP A N 1
ATOM 6562 C CA . ASP A 1 807 ? -0.384 6.881 -35.456 1.00 58.12 807 ASP A CA 1
ATOM 6563 C C . ASP A 1 807 ? -1.426 8.018 -35.532 1.00 58.12 807 ASP A C 1
ATOM 6565 O O . ASP A 1 807 ? -2.607 7.784 -35.278 1.00 58.12 807 ASP A O 1
ATOM 6569 N N . LYS A 1 808 ? -1.015 9.256 -35.850 1.00 62.62 808 LYS A N 1
ATOM 6570 C CA . LYS A 1 808 ? -1.919 10.417 -36.000 1.00 62.62 808 LYS A CA 1
ATOM 6571 C C . LYS A 1 808 ? -2.222 10.731 -37.462 1.00 62.62 808 LYS A C 1
ATOM 6573 O O . LYS A 1 808 ? -3.292 11.256 -37.757 1.00 62.62 808 LYS A O 1
ATOM 6578 N N . ASN A 1 809 ? -1.279 10.436 -38.354 1.00 65.50 809 ASN A N 1
ATOM 6579 C CA . ASN A 1 809 ? -1.401 10.645 -39.786 1.00 65.50 809 ASN A CA 1
ATOM 6580 C C . ASN A 1 809 ? -0.908 9.394 -40.543 1.00 65.50 809 ASN A C 1
ATOM 6582 O O . ASN A 1 809 ? 0.304 9.237 -40.712 1.00 65.50 809 ASN A O 1
ATOM 6586 N N . PRO A 1 810 ? -1.819 8.530 -41.032 1.00 65.88 810 PRO A N 1
ATOM 6587 C CA . PRO A 1 810 ? -1.463 7.310 -41.761 1.00 65.88 810 PRO A CA 1
ATOM 6588 C C . PRO A 1 810 ? -0.621 7.556 -43.025 1.00 65.88 810 PRO A C 1
ATOM 6590 O O . PRO A 1 810 ? 0.190 6.709 -43.386 1.00 65.88 810 PRO A O 1
ATOM 6593 N N . GLU A 1 811 ? -0.771 8.721 -43.668 1.00 66.81 811 GLU A N 1
ATOM 6594 C CA . GLU A 1 811 ? -0.013 9.124 -44.866 1.00 66.81 811 GLU A CA 1
ATOM 6595 C C . GLU A 1 811 ? 1.315 9.831 -44.526 1.00 66.81 811 GLU A C 1
ATOM 6597 O O . GLU A 1 811 ? 2.143 10.076 -45.399 1.00 66.81 811 GLU A O 1
ATOM 6602 N N . GLY A 1 812 ? 1.558 10.153 -43.250 1.00 66.81 812 GLY A N 1
ATOM 6603 C CA . GLY A 1 812 ? 2.745 10.889 -42.794 1.00 66.81 812 GLY A CA 1
ATOM 6604 C C . GLY A 1 812 ? 4.013 10.045 -42.647 1.00 66.81 812 GLY A C 1
ATOM 6605 O O . GLY A 1 812 ? 5.076 10.595 -42.359 1.00 66.81 812 GLY A O 1
ATOM 6606 N N . ARG A 1 813 ? 3.923 8.724 -42.843 1.00 69.06 813 ARG A N 1
ATOM 6607 C CA . ARG A 1 813 ? 4.988 7.767 -42.516 1.00 69.06 813 ARG A CA 1
ATOM 6608 C C . ARG A 1 813 ? 6.290 8.011 -43.280 1.00 69.06 813 ARG A C 1
ATOM 6610 O O . ARG A 1 813 ? 7.339 8.089 -42.651 1.00 69.06 813 ARG A O 1
ATOM 6617 N N . GLU A 1 814 ? 6.225 8.194 -44.597 1.00 70.38 814 GLU A N 1
ATOM 6618 C CA . GLU A 1 814 ? 7.425 8.438 -45.413 1.00 70.38 814 GLU A CA 1
ATOM 6619 C C . GLU A 1 814 ? 8.134 9.740 -45.017 1.00 70.38 814 GLU A C 1
ATOM 6621 O O . GLU A 1 814 ? 9.360 9.826 -45.010 1.00 70.38 814 GLU A O 1
ATOM 6626 N N . MET A 1 815 ? 7.363 10.774 -44.671 1.00 73.06 815 MET A N 1
ATOM 6627 C CA . MET A 1 815 ? 7.919 12.053 -44.238 1.00 73.06 815 MET A CA 1
ATOM 6628 C C . MET A 1 815 ? 8.509 11.953 -42.828 1.00 73.06 815 MET A C 1
ATOM 6630 O O . MET A 1 815 ? 9.565 12.520 -42.574 1.00 73.06 815 MET A O 1
ATOM 6634 N N . PHE A 1 816 ? 7.876 11.197 -41.931 1.00 72.31 816 PHE A N 1
ATOM 6635 C CA . PHE A 1 816 ? 8.385 10.920 -40.589 1.00 72.31 816 PHE A CA 1
ATOM 6636 C C . PHE A 1 816 ? 9.701 10.130 -40.609 1.00 72.31 816 PHE A C 1
ATOM 6638 O O . PHE A 1 816 ? 10.632 10.480 -39.887 1.00 72.31 816 PHE A O 1
ATOM 6645 N N . GLU A 1 817 ? 9.808 9.117 -41.473 1.00 70.69 817 GLU A N 1
ATOM 6646 C CA . GLU A 1 817 ? 11.049 8.367 -41.700 1.00 70.69 817 GLU A CA 1
ATOM 6647 C C . GLU A 1 817 ? 12.165 9.305 -42.190 1.00 70.69 817 GLU A C 1
ATOM 6649 O O . GLU A 1 817 ? 13.239 9.333 -41.590 1.00 70.69 817 GLU A O 1
ATOM 6654 N N . LYS A 1 818 ? 11.877 10.183 -43.165 1.00 74.31 818 LYS A N 1
ATOM 6655 C CA . LYS A 1 818 ? 12.822 11.215 -43.635 1.00 74.31 818 LYS A CA 1
ATOM 6656 C C . LYS A 1 818 ? 13.255 12.184 -42.527 1.00 74.31 818 LYS A C 1
ATOM 6658 O O . LYS A 1 818 ? 14.442 12.484 -42.410 1.00 74.31 818 LYS A O 1
ATOM 6663 N N . ILE A 1 819 ? 12.319 12.649 -41.696 1.00 76.69 819 ILE A N 1
ATOM 6664 C CA . ILE A 1 819 ? 12.587 13.551 -40.561 1.00 76.69 819 ILE A CA 1
ATOM 6665 C C . ILE A 1 819 ? 13.505 12.884 -39.524 1.00 76.69 819 ILE A C 1
ATOM 6667 O O . ILE A 1 819 ? 14.433 13.530 -39.041 1.00 76.69 819 ILE A O 1
ATOM 6671 N N . ASN A 1 820 ? 13.282 11.604 -39.206 1.00 71.69 820 ASN A N 1
ATOM 6672 C CA . ASN A 1 820 ? 14.150 10.846 -38.298 1.00 71.69 820 ASN A CA 1
ATOM 6673 C C . ASN A 1 820 ? 15.563 10.714 -38.866 1.00 71.69 820 ASN A C 1
ATOM 6675 O O . ASN A 1 820 ? 16.523 11.084 -38.197 1.00 71.69 820 ASN A O 1
ATOM 6679 N N . THR A 1 821 ? 15.686 10.278 -40.122 1.00 70.19 821 THR A N 1
ATOM 6680 C CA . THR A 1 821 ? 16.995 10.118 -40.773 1.00 70.19 821 THR A CA 1
ATOM 6681 C C . THR A 1 821 ? 17.760 11.441 -40.886 1.00 70.19 821 THR A C 1
ATOM 6683 O O . THR A 1 821 ? 18.975 11.473 -40.706 1.00 70.19 821 THR A O 1
ATOM 6686 N N . ALA A 1 822 ? 17.055 12.556 -41.109 1.00 74.38 822 ALA A N 1
ATOM 6687 C CA . ALA A 1 822 ? 17.649 13.888 -41.139 1.00 74.38 822 ALA A CA 1
ATOM 6688 C C . ALA A 1 822 ? 18.142 14.336 -39.755 1.00 74.38 822 ALA A C 1
ATOM 6690 O O . ALA A 1 822 ? 19.224 14.908 -39.637 1.00 74.38 822 ALA A O 1
ATOM 6691 N N . TYR A 1 823 ? 17.366 14.062 -38.703 1.00 73.06 823 TYR A N 1
ATOM 6692 C CA . TYR A 1 823 ? 17.756 14.364 -37.328 1.00 73.06 823 TYR A CA 1
ATOM 6693 C C . TYR A 1 823 ? 18.980 13.558 -36.887 1.00 73.06 823 TYR A C 1
ATOM 6695 O O . TYR A 1 823 ? 19.888 14.132 -36.291 1.00 73.06 823 TYR A O 1
ATOM 6703 N N . GLU A 1 824 ? 19.046 12.267 -37.208 1.00 68.06 824 GLU A N 1
ATOM 6704 C CA . GLU A 1 824 ? 20.196 11.417 -36.879 1.00 68.06 824 GLU A CA 1
ATOM 6705 C C . GLU A 1 824 ? 21.470 11.860 -37.589 1.00 68.06 824 GLU A C 1
ATOM 6707 O O . GLU A 1 824 ? 22.520 11.966 -36.959 1.00 68.06 824 GLU A O 1
ATOM 6712 N N . LEU A 1 825 ? 21.388 12.183 -38.881 1.00 70.69 825 LEU A N 1
ATOM 6713 C CA . LEU A 1 825 ? 22.551 12.635 -39.643 1.00 70.69 825 LEU A CA 1
ATOM 6714 C C . LEU A 1 825 ? 23.096 13.981 -39.139 1.00 70.69 825 LEU A C 1
ATOM 6716 O O . LEU A 1 825 ? 24.292 14.239 -39.236 1.00 70.69 825 LEU A O 1
ATOM 6720 N N . LEU A 1 826 ? 22.228 14.833 -38.586 1.00 68.62 826 LEU A N 1
ATOM 6721 C CA . LEU A 1 826 ? 22.617 16.116 -37.996 1.00 68.62 826 LEU A CA 1
ATOM 6722 C C . LEU A 1 826 ? 23.024 16.014 -36.519 1.00 68.62 826 LEU A C 1
ATOM 6724 O O . LEU A 1 826 ? 23.714 16.908 -36.033 1.00 68.62 826 LEU A O 1
ATOM 6728 N N . SER A 1 827 ? 22.605 14.959 -35.814 1.00 61.50 827 SER A N 1
ATOM 6729 C CA . SER A 1 827 ? 22.876 14.764 -34.381 1.00 61.50 827 SER A CA 1
ATOM 6730 C C . SER A 1 827 ? 24.037 13.807 -34.098 1.00 61.50 827 SER A C 1
ATOM 6732 O O . SER A 1 827 ? 24.651 13.919 -33.041 1.00 61.50 827 SER A O 1
ATOM 6734 N N . SER A 1 828 ? 24.349 12.885 -35.012 1.00 56.81 828 SER A N 1
ATOM 6735 C CA . SER A 1 828 ? 25.430 11.909 -34.851 1.00 56.81 828 SER A CA 1
ATOM 6736 C C . SER A 1 828 ? 26.765 12.442 -35.389 1.00 56.81 828 SER A C 1
ATOM 6738 O O . SER A 1 828 ? 26.871 12.874 -36.537 1.00 56.81 828 SER A O 1
ATOM 6740 N N . ASP A 1 829 ? 27.829 12.349 -34.585 1.00 50.38 829 ASP A N 1
ATOM 6741 C CA . ASP A 1 829 ? 29.209 12.579 -35.056 1.00 50.38 829 ASP A CA 1
ATOM 6742 C C . ASP A 1 829 ? 29.718 11.426 -35.950 1.00 50.38 829 ASP A C 1
ATOM 6744 O O . ASP A 1 829 ? 30.663 11.592 -36.726 1.00 50.38 829 ASP A O 1
ATOM 6748 N N . ALA A 1 830 ? 29.060 10.261 -35.887 1.00 46.44 830 ALA A N 1
ATOM 6749 C CA . ALA A 1 830 ? 29.442 9.026 -36.573 1.00 46.44 830 ALA A CA 1
ATOM 6750 C C . ALA A 1 830 ? 29.171 9.025 -38.091 1.00 46.44 830 ALA A C 1
ATOM 6752 O O . ALA A 1 830 ? 29.736 8.208 -38.815 1.00 46.44 830 ALA A O 1
ATOM 6753 N N . GLY A 1 831 ? 28.356 9.953 -38.606 1.00 47.09 831 GLY A N 1
ATOM 6754 C CA . GLY A 1 831 ? 28.025 10.051 -40.034 1.00 47.09 831 GLY A CA 1
ATOM 6755 C C . GLY A 1 831 ? 29.145 10.588 -40.939 1.00 47.09 831 GLY A C 1
ATOM 6756 O O . GLY A 1 831 ? 28.898 10.848 -42.116 1.00 47.09 831 GLY A O 1
ATOM 6757 N N . ARG A 1 832 ? 30.363 10.807 -40.418 1.00 46.75 832 ARG A N 1
ATOM 6758 C CA . ARG A 1 832 ? 31.446 11.500 -41.140 1.00 46.75 832 ARG A CA 1
ATOM 6759 C C . ARG A 1 832 ? 32.436 10.592 -41.878 1.00 46.75 832 ARG A C 1
ATOM 6761 O O . ARG A 1 832 ? 33.124 11.093 -42.765 1.00 46.75 832 ARG A O 1
ATOM 6768 N N . SER A 1 833 ? 32.520 9.291 -41.583 1.00 51.41 833 SER A N 1
ATOM 6769 C CA . SER A 1 833 ? 33.453 8.382 -42.270 1.00 51.41 833 SER A CA 1
ATOM 6770 C C . SER A 1 833 ? 32.731 7.408 -43.206 1.00 51.41 833 SER A C 1
ATOM 6772 O O . SER A 1 833 ? 32.157 6.405 -42.802 1.00 51.41 833 SER A O 1
ATOM 6774 N N . SER A 1 834 ? 32.817 7.684 -44.509 1.00 53.00 834 SER A N 1
ATOM 6775 C CA . SER A 1 834 ? 32.385 6.774 -45.585 1.00 53.00 834 SER A CA 1
ATOM 6776 C C . SER A 1 834 ? 33.397 5.641 -45.857 1.00 53.00 834 SER A C 1
ATOM 6778 O O . SER A 1 834 ? 33.270 4.939 -46.858 1.00 53.00 834 SER A O 1
ATOM 6780 N N . MET A 1 835 ? 34.429 5.503 -45.019 1.00 59.28 835 MET A N 1
ATOM 6781 C CA . MET A 1 835 ? 35.560 4.587 -45.200 1.00 59.28 835 MET A CA 1
ATOM 6782 C C . MET A 1 835 ? 35.495 3.455 -44.160 1.00 59.28 835 MET A C 1
ATOM 6784 O O . MET A 1 835 ? 35.182 3.748 -43.002 1.00 59.28 835 MET A O 1
ATOM 6788 N N . PRO A 1 836 ? 35.809 2.197 -44.532 1.00 64.94 836 PRO A N 1
ATOM 6789 C CA . PRO A 1 836 ? 35.952 1.096 -43.581 1.00 64.94 836 PRO A CA 1
ATOM 6790 C C . PRO A 1 836 ? 37.015 1.417 -42.525 1.00 64.94 836 PRO A C 1
ATOM 6792 O O . PRO A 1 836 ? 38.111 1.873 -42.856 1.00 64.94 836 PRO A O 1
ATOM 6795 N N . ASP A 1 837 ? 36.699 1.184 -41.254 1.00 73.75 837 ASP A N 1
ATOM 6796 C CA . ASP A 1 837 ? 37.622 1.439 -40.149 1.00 73.75 837 ASP A CA 1
ATOM 6797 C C . ASP A 1 837 ? 38.513 0.210 -39.910 1.00 73.75 837 ASP A C 1
ATOM 6799 O O . ASP A 1 837 ? 38.048 -0.847 -39.472 1.00 73.75 837 ASP A O 1
ATOM 6803 N N . ALA A 1 838 ? 39.813 0.349 -40.188 1.00 74.88 838 ALA A N 1
ATOM 6804 C CA . ALA A 1 838 ? 40.794 -0.725 -40.042 1.00 74.88 838 ALA A CA 1
ATOM 6805 C C . ALA A 1 838 ? 40.851 -1.288 -38.611 1.00 74.88 838 ALA A C 1
ATOM 6807 O O . ALA A 1 838 ? 41.066 -2.488 -38.435 1.00 74.88 838 ALA A O 1
ATOM 6808 N N . HIS A 1 839 ? 40.605 -0.462 -37.586 1.00 79.56 839 HIS A N 1
ATOM 6809 C CA . HIS A 1 839 ? 40.607 -0.916 -36.196 1.00 79.56 839 HIS A CA 1
ATOM 6810 C C . HIS A 1 839 ? 39.427 -1.851 -35.899 1.00 79.56 839 HIS A C 1
ATOM 6812 O O . HIS A 1 839 ? 39.585 -2.856 -35.205 1.00 79.56 839 HIS A O 1
ATOM 6818 N N . ARG A 1 840 ? 38.253 -1.575 -36.484 1.00 81.75 840 ARG A N 1
ATOM 6819 C CA . ARG A 1 840 ? 37.064 -2.424 -36.322 1.00 81.75 840 ARG A CA 1
ATOM 6820 C C . ARG A 1 840 ? 37.246 -3.789 -36.963 1.00 81.75 840 ARG A C 1
ATOM 6822 O O . ARG A 1 840 ? 36.881 -4.804 -36.374 1.00 81.75 840 ARG A O 1
ATOM 6829 N N . ILE A 1 841 ? 37.868 -3.814 -38.139 1.00 82.62 841 ILE A N 1
ATOM 6830 C CA . ILE A 1 841 ? 38.156 -5.055 -38.860 1.00 82.62 841 ILE A CA 1
ATOM 6831 C C . ILE A 1 841 ? 39.137 -5.927 -38.063 1.00 82.62 841 ILE A C 1
ATOM 6833 O O . ILE A 1 841 ? 38.902 -7.127 -37.923 1.00 82.62 841 ILE A O 1
ATOM 6837 N N . VAL A 1 842 ? 40.182 -5.337 -37.469 1.00 84.69 842 VAL A N 1
ATOM 6838 C CA . VAL A 1 842 ? 41.116 -6.062 -36.585 1.00 84.69 842 VAL A CA 1
ATOM 6839 C C . VAL A 1 842 ? 40.375 -6.751 -35.436 1.00 84.69 842 VAL A C 1
ATOM 6841 O O . VAL A 1 842 ? 40.616 -7.931 -35.187 1.00 84.69 842 VAL A O 1
ATOM 6844 N N . LEU A 1 843 ? 39.441 -6.058 -34.777 1.00 85.81 843 LEU A N 1
ATOM 6845 C CA . LEU A 1 843 ? 38.664 -6.627 -33.671 1.00 85.81 843 LEU A CA 1
ATOM 6846 C C . LEU A 1 843 ? 37.785 -7.807 -34.113 1.00 85.81 843 LEU A C 1
ATOM 6848 O O . LEU A 1 843 ? 37.722 -8.813 -33.407 1.00 85.81 843 LEU A O 1
ATOM 6852 N N . PHE A 1 844 ? 37.155 -7.741 -35.292 1.00 87.38 844 PHE A N 1
ATOM 6853 C CA . PHE A 1 844 ? 36.403 -8.880 -35.833 1.00 87.38 844 PHE A CA 1
ATOM 6854 C C . PHE A 1 844 ? 37.300 -10.088 -36.123 1.00 87.38 844 PHE A C 1
ATOM 6856 O O . PHE A 1 844 ? 36.895 -11.220 -35.861 1.00 87.38 844 PHE A O 1
ATOM 6863 N N . LEU A 1 845 ? 38.506 -9.877 -36.658 1.00 87.50 845 LEU A N 1
ATOM 6864 C CA . LEU A 1 845 ? 39.450 -10.964 -36.943 1.00 87.50 845 LEU A CA 1
ATOM 6865 C C . LEU A 1 845 ? 39.989 -11.590 -35.651 1.00 87.50 845 LEU A C 1
ATOM 6867 O O . LEU A 1 845 ? 39.981 -12.811 -35.509 1.00 87.50 845 LEU A O 1
ATOM 6871 N N . GLN A 1 846 ? 40.376 -10.767 -34.674 1.00 87.94 846 GLN A N 1
ATOM 6872 C CA . GLN A 1 846 ? 40.855 -11.231 -33.370 1.00 87.94 846 GLN A CA 1
ATOM 6873 C C . GLN A 1 846 ? 39.783 -12.005 -32.596 1.00 87.94 846 GLN A C 1
ATOM 6875 O O . GLN A 1 846 ? 40.082 -13.057 -32.028 1.00 87.94 846 GLN A O 1
ATOM 6880 N N . ALA A 1 847 ? 38.531 -11.539 -32.614 1.00 87.88 847 ALA A N 1
ATOM 6881 C CA . ALA A 1 847 ? 37.417 -12.250 -31.995 1.00 87.88 847 ALA A CA 1
ATOM 6882 C C . ALA A 1 847 ? 37.222 -13.640 -32.619 1.00 87.88 847 ALA A C 1
ATOM 6884 O O . ALA A 1 847 ? 37.077 -14.629 -31.901 1.00 87.88 847 ALA A O 1
ATOM 6885 N N . GLN A 1 848 ? 37.300 -13.741 -33.949 1.00 90.12 848 GLN A N 1
ATOM 6886 C CA . GLN A 1 848 ? 37.230 -15.024 -34.651 1.00 90.12 848 GLN A CA 1
ATOM 6887 C C . GLN A 1 848 ? 38.416 -15.940 -34.305 1.00 90.12 848 GLN A C 1
ATOM 6889 O O . GLN A 1 848 ? 38.212 -17.136 -34.091 1.00 90.12 848 GLN A O 1
ATOM 6894 N N . SER A 1 849 ? 39.629 -15.399 -34.155 1.00 88.31 849 SER A N 1
ATOM 6895 C CA . SER A 1 849 ? 40.807 -16.163 -33.714 1.00 88.31 849 SER A CA 1
ATOM 6896 C C . SER A 1 849 ? 40.622 -16.732 -32.303 1.00 88.31 849 SER A C 1
ATOM 6898 O O . SER A 1 849 ? 40.966 -17.885 -32.040 1.00 88.31 849 SER A O 1
ATOM 6900 N N . ILE A 1 850 ? 40.026 -15.960 -31.387 1.00 86.75 850 ILE A N 1
ATOM 6901 C CA . ILE A 1 850 ? 39.702 -16.422 -30.027 1.00 86.75 850 ILE A CA 1
ATOM 6902 C C . ILE A 1 850 ? 38.686 -17.572 -30.069 1.00 86.75 850 ILE A C 1
ATOM 6904 O O . ILE A 1 850 ? 38.880 -18.579 -29.390 1.00 86.75 850 ILE A O 1
ATOM 6908 N N . ILE A 1 851 ? 37.647 -17.468 -30.902 1.00 87.81 851 ILE A N 1
ATOM 6909 C CA . ILE A 1 851 ? 36.648 -18.533 -31.072 1.00 87.81 851 ILE A CA 1
ATOM 6910 C C . ILE A 1 851 ? 37.311 -19.829 -31.570 1.00 87.81 851 ILE A C 1
ATOM 6912 O O . ILE A 1 851 ? 37.121 -20.885 -30.966 1.00 87.81 851 ILE A O 1
ATOM 6916 N N . TYR A 1 852 ? 38.134 -19.752 -32.621 1.00 87.50 852 TYR A N 1
ATOM 6917 C CA . TYR A 1 852 ? 38.802 -20.926 -33.195 1.00 87.50 852 TYR A CA 1
ATOM 6918 C C . TYR A 1 852 ? 39.879 -21.525 -32.284 1.00 87.50 852 TYR A C 1
ATOM 6920 O O . TYR A 1 852 ? 40.037 -22.744 -32.263 1.00 87.50 852 TYR A O 1
ATOM 6928 N N . SER A 1 853 ? 40.596 -20.706 -31.511 1.00 86.75 853 SER A N 1
ATOM 6929 C CA . SER A 1 853 ? 41.597 -21.206 -30.558 1.00 86.75 853 SER A CA 1
ATOM 6930 C C . SER A 1 853 ? 40.968 -21.972 -29.388 1.00 86.75 853 SER A C 1
ATOM 6932 O O . SER A 1 853 ? 41.493 -23.014 -28.997 1.00 86.75 853 SER A O 1
ATOM 6934 N N . ARG A 1 854 ? 39.830 -21.501 -28.854 1.00 85.69 854 ARG A N 1
ATOM 6935 C CA . ARG A 1 854 ? 39.173 -22.088 -27.670 1.00 85.69 854 ARG A CA 1
ATOM 6936 C C . ARG A 1 854 ? 38.188 -23.211 -28.008 1.00 85.69 854 ARG A C 1
ATOM 6938 O O . ARG A 1 854 ? 38.162 -24.215 -27.305 1.00 85.69 854 ARG A O 1
ATOM 6945 N N . HIS A 1 855 ? 37.426 -23.076 -29.095 1.00 86.00 855 HIS A N 1
ATOM 6946 C CA . HIS A 1 855 ? 36.347 -24.001 -29.483 1.00 86.00 855 HIS A CA 1
ATOM 6947 C C . HIS A 1 855 ? 36.656 -24.764 -30.782 1.00 86.00 855 HIS A C 1
ATOM 6949 O O . HIS A 1 855 ? 35.763 -25.080 -31.569 1.00 86.00 855 HIS A O 1
ATOM 6955 N N . SER A 1 856 ? 37.932 -25.088 -31.021 1.00 83.44 856 SER A N 1
ATOM 6956 C CA . SER A 1 856 ? 38.380 -25.796 -32.232 1.00 83.44 856 SER A CA 1
ATOM 6957 C C . SER A 1 856 ? 37.667 -27.133 -32.458 1.00 83.44 856 SER A C 1
ATOM 6959 O O . SER A 1 856 ? 37.343 -27.464 -33.596 1.00 83.44 856 SER A O 1
ATOM 6961 N N . GLN A 1 857 ? 37.385 -27.884 -31.388 1.00 82.94 857 GLN A N 1
ATOM 6962 C CA . GLN A 1 857 ? 36.720 -29.188 -31.469 1.00 82.94 857 GLN A CA 1
ATOM 6963 C C . GLN A 1 857 ? 35.302 -29.069 -32.042 1.00 82.94 857 GLN A C 1
ATOM 6965 O O . GLN A 1 857 ? 34.966 -29.789 -32.980 1.00 82.94 857 GLN A O 1
ATOM 6970 N N . GLU A 1 858 ? 34.507 -28.121 -31.538 1.00 83.69 858 GLU A N 1
ATOM 6971 C CA . GLU A 1 858 ? 33.130 -27.868 -31.993 1.00 83.69 858 GLU A CA 1
ATOM 6972 C C . GLU A 1 858 ? 33.078 -27.330 -33.432 1.00 83.69 858 GLU A C 1
ATOM 6974 O O . GLU A 1 858 ? 32.146 -27.616 -34.182 1.00 83.69 858 GLU A O 1
ATOM 6979 N N . LEU A 1 859 ? 34.092 -26.562 -33.840 1.00 84.62 859 LEU A N 1
ATOM 6980 C CA . LEU A 1 859 ? 34.160 -25.937 -35.164 1.00 84.62 859 LEU A CA 1
ATOM 6981 C C . LEU A 1 859 ? 34.774 -26.841 -36.239 1.00 84.62 859 LEU A C 1
ATOM 6983 O O . LEU A 1 859 ? 34.666 -26.528 -37.424 1.00 84.62 859 LEU A O 1
ATOM 6987 N N . SER A 1 860 ? 35.397 -27.958 -35.850 1.00 82.38 860 SER A N 1
ATOM 6988 C CA . SER A 1 860 ? 36.140 -28.840 -36.758 1.00 82.38 860 SER A CA 1
ATOM 6989 C C . SER A 1 860 ? 35.282 -29.468 -37.869 1.00 82.38 860 SER A C 1
ATOM 6991 O O . SER A 1 860 ? 35.792 -29.770 -38.955 1.00 82.38 860 SER A O 1
ATOM 6993 N N . GLU A 1 861 ? 33.975 -29.610 -37.626 1.00 83.38 861 GLU A N 1
ATOM 6994 C CA . GLU A 1 861 ? 32.983 -30.157 -38.561 1.00 83.38 861 GLU A CA 1
ATOM 6995 C C . GLU A 1 861 ? 32.609 -29.184 -39.695 1.00 83.38 861 GLU A C 1
ATOM 6997 O O . GLU A 1 861 ? 32.063 -29.601 -40.722 1.00 83.38 861 GLU A O 1
ATOM 7002 N N . TYR A 1 862 ? 32.914 -27.891 -39.543 1.00 83.69 862 TYR A N 1
ATOM 7003 C CA . TYR A 1 862 ? 32.486 -26.831 -40.455 1.00 83.69 862 TYR A CA 1
ATOM 7004 C C . TYR A 1 862 ? 33.657 -26.226 -41.235 1.00 83.69 862 TYR A C 1
ATOM 7006 O O . TYR A 1 862 ? 34.773 -26.085 -40.740 1.00 83.69 862 TYR A O 1
ATOM 7014 N N . LYS A 1 863 ? 33.379 -25.805 -42.475 1.00 84.44 863 LYS A N 1
ATOM 7015 C CA . LYS A 1 863 ? 34.314 -25.006 -43.280 1.00 84.44 863 LYS A CA 1
ATOM 7016 C C . LYS A 1 863 ? 34.206 -23.537 -42.897 1.00 84.44 863 LYS A C 1
ATOM 7018 O O . LYS A 1 863 ? 33.097 -23.009 -42.807 1.00 84.44 863 LYS A O 1
ATOM 7023 N N . TYR A 1 864 ? 35.339 -22.863 -42.753 1.00 86.88 864 TYR A N 1
ATOM 7024 C CA . TYR A 1 864 ? 35.368 -21.425 -42.529 1.00 86.88 864 TYR A CA 1
ATOM 7025 C C . TYR A 1 864 ? 34.895 -20.673 -43.783 1.00 86.88 864 TYR A C 1
ATOM 7027 O O . TYR A 1 864 ? 35.502 -20.756 -44.850 1.00 86.88 864 TYR A O 1
ATOM 7035 N N . ALA A 1 865 ? 33.783 -19.947 -43.657 1.00 84.88 865 ALA A N 1
ATOM 7036 C CA . ALA A 1 865 ? 33.137 -19.241 -44.768 1.00 84.88 865 ALA A CA 1
ATOM 7037 C C . ALA A 1 865 ? 33.799 -17.892 -45.115 1.00 84.88 865 ALA A C 1
ATOM 7039 O O . ALA A 1 865 ? 33.467 -17.291 -46.133 1.00 84.88 865 ALA A O 1
ATOM 7040 N N . GLY A 1 866 ? 34.717 -17.405 -44.273 1.00 84.38 866 GLY A N 1
ATOM 7041 C CA . GLY A 1 866 ? 35.348 -16.092 -44.420 1.00 84.38 866 GLY A CA 1
ATOM 7042 C C . GLY A 1 866 ? 36.609 -16.057 -45.286 1.00 84.38 866 GLY A C 1
ATOM 7043 O O . GLY A 1 866 ? 37.161 -14.972 -45.460 1.00 84.38 866 GLY A O 1
ATOM 7044 N N . TYR A 1 867 ? 37.083 -17.192 -45.823 1.00 85.88 867 TYR A N 1
ATOM 7045 C CA . TYR A 1 867 ? 38.359 -17.245 -46.555 1.00 85.88 867 TYR A CA 1
ATOM 7046 C C . TYR A 1 867 ? 38.417 -16.268 -47.737 1.00 85.88 867 TYR A C 1
ATOM 7048 O O . TYR A 1 867 ? 39.416 -15.565 -47.882 1.00 85.88 867 TYR A O 1
ATOM 7056 N N . GLY A 1 868 ? 37.326 -16.110 -48.490 1.00 83.38 868 GLY A N 1
ATOM 7057 C CA . GLY A 1 868 ? 37.347 -15.294 -49.703 1.00 83.38 868 GLY A CA 1
ATOM 7058 C C . GLY A 1 868 ? 37.607 -13.813 -49.434 1.00 83.38 868 GLY A C 1
ATOM 7059 O O . GLY A 1 868 ? 38.273 -13.151 -50.226 1.00 83.38 868 GLY A O 1
ATOM 7060 N N . GLN A 1 869 ? 37.118 -13.289 -48.306 1.00 82.94 869 GLN A N 1
ATOM 7061 C CA . GLN A 1 869 ? 37.418 -11.918 -47.881 1.00 82.94 869 GLN A CA 1
ATOM 7062 C C . GLN A 1 869 ? 38.727 -11.845 -47.092 1.00 82.94 869 GLN A C 1
ATOM 7064 O O . GLN A 1 869 ? 39.462 -10.877 -47.250 1.00 82.94 869 GLN A O 1
ATOM 7069 N N . LEU A 1 870 ? 39.063 -12.879 -46.312 1.00 84.94 870 LEU A N 1
ATOM 7070 C CA . LEU A 1 870 ? 40.314 -12.943 -45.551 1.00 84.94 870 LEU A CA 1
ATOM 7071 C C . LEU A 1 870 ? 41.534 -12.848 -46.474 1.00 84.94 870 LEU A C 1
ATOM 7073 O O . LEU A 1 870 ? 42.435 -12.053 -46.226 1.00 84.94 870 LEU A O 1
ATOM 7077 N N . ILE A 1 871 ? 41.528 -13.617 -47.565 1.00 85.69 871 ILE A N 1
ATOM 7078 C CA . ILE A 1 871 ? 42.597 -13.638 -48.571 1.00 85.69 871 ILE A CA 1
ATOM 7079 C C . ILE A 1 871 ? 42.709 -12.271 -49.252 1.00 85.69 871 ILE A C 1
ATOM 7081 O O . ILE A 1 871 ? 43.803 -11.728 -49.351 1.00 85.69 871 ILE A O 1
ATOM 7085 N N . ARG A 1 872 ? 41.579 -11.651 -49.621 1.00 82.44 872 ARG A N 1
ATOM 7086 C CA . ARG A 1 872 ? 41.569 -10.291 -50.184 1.00 82.44 872 ARG A CA 1
ATOM 7087 C C . ARG A 1 872 ? 42.149 -9.258 -49.223 1.00 82.44 872 ARG A C 1
ATOM 7089 O O . ARG A 1 872 ? 42.889 -8.384 -49.661 1.00 82.44 872 ARG A O 1
ATOM 7096 N N . THR A 1 873 ? 41.826 -9.336 -47.931 1.00 83.19 873 THR A N 1
ATOM 7097 C CA . THR A 1 873 ? 42.406 -8.448 -46.914 1.00 83.19 873 THR A CA 1
ATOM 7098 C C . THR A 1 873 ? 43.919 -8.653 -46.799 1.00 83.19 873 THR A C 1
ATOM 7100 O O . THR A 1 873 ? 44.653 -7.668 -46.754 1.00 83.19 873 THR A O 1
ATOM 7103 N N . ILE A 1 874 ? 44.390 -9.906 -46.819 1.00 82.88 874 ILE A N 1
ATOM 7104 C CA . ILE A 1 874 ? 45.823 -10.240 -46.808 1.00 82.88 874 ILE A CA 1
ATOM 7105 C C . ILE A 1 874 ? 46.517 -9.676 -48.052 1.00 82.88 874 ILE A C 1
ATOM 7107 O O . ILE A 1 874 ? 47.526 -8.997 -47.904 1.00 82.88 874 ILE A O 1
ATOM 7111 N N . ASP A 1 875 ? 45.968 -9.872 -49.252 1.00 82.12 875 ASP A N 1
ATOM 7112 C CA . ASP A 1 875 ? 46.549 -9.365 -50.502 1.00 82.12 875 ASP A CA 1
ATOM 7113 C C . ASP A 1 875 ? 46.592 -7.832 -50.559 1.00 82.12 875 ASP A C 1
ATOM 7115 O O . ASP A 1 875 ? 47.578 -7.250 -51.019 1.00 82.12 875 ASP A O 1
ATOM 7119 N N . LEU A 1 876 ? 45.534 -7.155 -50.100 1.00 80.81 876 LEU A N 1
ATOM 7120 C CA . LEU A 1 876 ? 45.470 -5.691 -50.082 1.00 80.81 876 LEU A CA 1
ATOM 7121 C C . LEU A 1 876 ? 46.516 -5.097 -49.132 1.00 80.81 876 LEU A C 1
ATOM 7123 O O . LEU A 1 876 ? 47.236 -4.175 -49.519 1.00 80.81 876 LEU A O 1
ATOM 7127 N N . GLU A 1 877 ? 46.652 -5.646 -47.924 1.00 79.12 877 GLU A N 1
ATOM 7128 C CA . GLU A 1 877 ? 47.639 -5.170 -46.948 1.00 79.12 877 GLU A CA 1
ATOM 7129 C C . GLU A 1 877 ? 49.068 -5.593 -47.299 1.00 79.12 877 GLU A C 1
ATOM 7131 O O . GLU A 1 877 ? 49.995 -4.787 -47.202 1.00 79.12 877 GLU A O 1
ATOM 7136 N N . ALA A 1 878 ? 49.266 -6.817 -47.792 1.00 76.81 878 ALA A N 1
ATOM 7137 C CA . ALA A 1 878 ? 50.570 -7.301 -48.238 1.00 76.81 878 ALA A CA 1
ATOM 7138 C C . ALA A 1 878 ? 51.106 -6.509 -49.435 1.00 76.81 878 ALA A C 1
ATOM 7140 O O . ALA A 1 878 ? 52.316 -6.492 -49.639 1.00 76.81 878 ALA A O 1
ATOM 7141 N N . ASN A 1 879 ? 50.252 -5.822 -50.202 1.00 75.94 879 ASN A N 1
ATOM 7142 C CA . ASN A 1 879 ? 50.649 -4.925 -51.289 1.00 75.94 879 ASN A CA 1
ATOM 7143 C C . ASN A 1 879 ? 50.739 -3.444 -50.867 1.00 75.94 879 ASN A C 1
ATOM 7145 O O . ASN A 1 879 ? 51.335 -2.642 -51.590 1.00 75.94 879 ASN A O 1
ATOM 7149 N N . ASN A 1 880 ? 50.264 -3.078 -49.674 1.00 77.94 880 ASN A N 1
ATOM 7150 C CA . ASN A 1 880 ? 50.198 -1.698 -49.197 1.00 77.94 880 ASN A CA 1
ATOM 7151 C C . ASN A 1 880 ? 51.591 -1.088 -48.935 1.00 77.94 880 ASN A C 1
ATOM 7153 O O . ASN A 1 880 ? 52.438 -1.677 -48.265 1.00 77.94 880 ASN A O 1
ATOM 7157 N N . SER A 1 881 ? 51.874 0.109 -49.456 1.00 64.62 881 SER A N 1
ATOM 7158 C CA . SER A 1 881 ? 53.180 0.776 -49.309 1.00 64.62 881 SER A CA 1
ATOM 7159 C C . SER A 1 881 ? 53.466 1.293 -47.892 1.00 64.62 881 SER A C 1
ATOM 7161 O O . SER A 1 881 ? 54.632 1.465 -47.545 1.00 64.62 881 SER A O 1
ATOM 7163 N N . SER A 1 882 ? 52.438 1.518 -47.063 1.00 67.44 882 SER A N 1
ATOM 7164 C CA . SER A 1 882 ? 52.561 2.016 -45.679 1.00 67.44 882 SER A CA 1
ATOM 7165 C C . SER A 1 882 ? 52.613 0.911 -44.610 1.00 67.44 882 SER A C 1
ATOM 7167 O O . SER A 1 882 ? 52.545 1.208 -43.420 1.00 67.44 882 SER A O 1
ATOM 7169 N N . LEU A 1 883 ? 52.784 -0.355 -45.013 1.00 67.19 883 LEU A N 1
ATOM 7170 C CA . LEU A 1 883 ? 52.718 -1.540 -44.143 1.00 67.19 883 LEU A CA 1
ATOM 7171 C C . LEU A 1 883 ? 53.647 -1.500 -42.910 1.00 67.19 883 LEU A C 1
ATOM 7173 O O . LEU A 1 883 ? 53.308 -2.078 -41.886 1.00 67.19 883 LEU A O 1
ATOM 7177 N N . PHE A 1 884 ? 54.801 -0.827 -42.994 1.00 69.50 884 PHE A N 1
ATOM 7178 C CA . PHE A 1 884 ? 55.812 -0.771 -41.923 1.00 69.50 884 PHE A CA 1
ATOM 7179 C C . PHE A 1 884 ? 55.842 0.567 -41.151 1.00 69.50 884 PHE A C 1
ATOM 7181 O O . PHE A 1 884 ? 56.805 0.838 -40.437 1.00 69.50 884 PHE A O 1
ATOM 7188 N N . GLN A 1 885 ? 54.835 1.433 -41.316 1.00 69.69 885 GLN A N 1
ATOM 7189 C CA . GLN A 1 885 ? 54.677 2.647 -40.496 1.00 69.69 885 GLN A CA 1
ATOM 7190 C C . GLN A 1 885 ? 54.098 2.299 -39.109 1.00 69.69 885 GLN A C 1
ATOM 7192 O O . GLN A 1 885 ? 53.472 1.253 -38.958 1.00 69.69 885 GLN A O 1
ATOM 7197 N N . GLU A 1 886 ? 54.282 3.148 -38.087 1.00 55.56 886 GLU A N 1
ATOM 7198 C CA . GLU A 1 886 ? 53.707 2.913 -36.747 1.00 55.56 886 GLU A CA 1
ATOM 7199 C C . GLU A 1 886 ? 52.174 2.769 -36.829 1.00 55.56 886 GLU A C 1
ATOM 7201 O O . GLU A 1 886 ? 51.477 3.680 -37.272 1.00 55.56 886 GLU A O 1
ATOM 7206 N N . GLY A 1 887 ? 51.653 1.598 -36.443 1.00 57.38 887 GLY A N 1
ATOM 7207 C CA . GLY A 1 887 ? 50.232 1.236 -36.568 1.00 57.38 887 GLY A CA 1
ATOM 7208 C C . GLY A 1 887 ? 49.839 0.566 -37.896 1.00 57.38 887 GLY A C 1
ATOM 7209 O O . GLY A 1 887 ? 48.755 -0.010 -37.986 1.00 57.38 887 GLY A O 1
ATOM 7210 N N . GLY A 1 888 ? 50.718 0.570 -38.903 1.00 60.66 888 GLY A N 1
ATOM 7211 C CA . GLY A 1 888 ? 50.584 -0.218 -40.129 1.00 60.66 888 GLY A CA 1
ATOM 7212 C C . GLY A 1 888 ? 50.876 -1.700 -39.869 1.00 60.66 888 GLY A C 1
ATOM 7213 O O . GLY A 1 888 ? 51.812 -2.043 -39.152 1.00 60.66 888 GLY A O 1
ATOM 7214 N N . GLY A 1 889 ? 50.047 -2.597 -40.409 1.00 68.31 889 GLY A N 1
ATOM 7215 C CA . GLY A 1 889 ? 50.265 -4.049 -40.325 1.00 68.31 889 GLY A CA 1
ATOM 7216 C C . GLY A 1 889 ? 49.541 -4.794 -39.195 1.00 68.31 889 GLY A C 1
ATOM 7217 O O . GLY A 1 889 ? 49.577 -6.023 -39.176 1.00 68.31 889 GLY A O 1
ATOM 7218 N N . ALA A 1 890 ? 48.811 -4.106 -38.307 1.00 75.56 890 ALA A N 1
ATOM 7219 C CA . ALA A 1 890 ? 47.953 -4.768 -37.311 1.00 75.56 890 ALA A CA 1
ATOM 7220 C C . ALA A 1 890 ? 46.867 -5.647 -37.967 1.00 75.56 890 ALA A C 1
ATOM 7222 O O . ALA A 1 890 ? 46.556 -6.733 -37.479 1.00 75.56 890 ALA A O 1
ATOM 7223 N N . LEU A 1 891 ? 46.338 -5.200 -39.111 1.00 81.12 891 LEU A N 1
ATOM 7224 C CA . LEU A 1 891 ? 45.341 -5.929 -39.894 1.00 81.12 891 LEU A CA 1
ATOM 7225 C C . LEU A 1 891 ? 45.913 -7.199 -40.536 1.00 81.12 891 LEU A C 1
ATOM 7227 O O . LEU A 1 891 ? 45.279 -8.250 -40.478 1.00 81.12 891 LEU A O 1
ATOM 7231 N N . LEU A 1 892 ? 47.133 -7.119 -41.079 1.00 82.62 892 LEU A N 1
ATOM 7232 C CA . LEU A 1 892 ? 47.829 -8.267 -41.662 1.00 82.62 892 LEU A CA 1
ATOM 7233 C C . LEU A 1 892 ? 48.156 -9.321 -40.594 1.00 82.62 892 LEU A C 1
ATOM 7235 O O . LEU A 1 892 ? 47.886 -10.499 -40.807 1.00 82.62 892 LEU A O 1
ATOM 7239 N N . SER A 1 893 ? 48.665 -8.898 -39.430 1.00 82.25 893 SER A N 1
ATOM 7240 C CA . SER A 1 893 ? 48.943 -9.802 -38.304 1.00 82.25 893 SER A CA 1
ATOM 7241 C C . SER A 1 893 ? 47.679 -10.538 -37.836 1.00 82.25 893 SER A C 1
ATOM 7243 O O . SER A 1 893 ? 47.667 -11.767 -37.779 1.00 82.25 893 SER A O 1
ATOM 7245 N N . ALA A 1 894 ? 46.575 -9.815 -37.605 1.00 84.25 894 ALA A N 1
ATOM 7246 C CA . ALA A 1 894 ? 45.314 -10.418 -37.168 1.00 84.25 894 ALA A CA 1
ATOM 7247 C C . ALA A 1 894 ? 44.713 -11.383 -38.211 1.00 84.25 894 ALA A C 1
ATOM 7249 O O . ALA A 1 894 ? 44.145 -12.415 -37.848 1.00 84.25 894 ALA A O 1
ATOM 7250 N N . ALA A 1 895 ? 44.848 -11.075 -39.506 1.00 85.69 895 ALA A N 1
ATOM 7251 C CA . ALA A 1 895 ? 44.368 -11.936 -40.586 1.00 85.69 895 ALA A CA 1
ATOM 7252 C C . ALA A 1 895 ? 45.171 -13.244 -40.698 1.00 85.69 895 ALA A C 1
ATOM 7254 O O . ALA A 1 895 ? 44.586 -14.314 -40.881 1.00 85.69 895 ALA A O 1
ATOM 7255 N N . VAL A 1 896 ? 46.498 -13.169 -40.552 1.00 85.31 896 VAL A N 1
ATOM 7256 C CA . VAL A 1 896 ? 47.387 -14.341 -40.567 1.00 85.31 896 VAL A CA 1
ATOM 7257 C C . VAL A 1 896 ? 47.186 -15.197 -39.313 1.00 85.31 896 VAL A C 1
ATOM 7259 O O . VAL A 1 896 ? 47.092 -16.419 -39.424 1.00 85.31 896 VAL A O 1
ATOM 7262 N N . GLU A 1 897 ? 47.009 -14.578 -38.140 1.00 86.19 897 GLU A N 1
ATOM 7263 C CA . GLU A 1 897 ? 46.659 -15.280 -36.897 1.00 86.19 897 GLU A CA 1
ATOM 7264 C C . GLU A 1 897 ? 45.351 -16.079 -37.060 1.00 86.19 897 GLU A C 1
ATOM 7266 O O . GLU A 1 897 ? 45.290 -17.260 -36.707 1.00 86.19 897 GLU A O 1
ATOM 7271 N N . LEU A 1 898 ? 44.318 -15.475 -37.658 1.00 87.44 898 LEU A N 1
ATOM 7272 C CA . LEU A 1 898 ? 43.050 -16.158 -37.926 1.00 87.44 898 LEU A CA 1
ATOM 7273 C C . LEU A 1 898 ? 43.211 -17.314 -38.923 1.00 87.44 898 LEU A C 1
ATOM 7275 O O . LEU A 1 898 ? 42.652 -18.398 -38.723 1.00 87.44 898 LEU A O 1
ATOM 7279 N N . ALA A 1 899 ? 43.990 -17.114 -39.989 1.00 86.31 899 ALA A N 1
ATOM 7280 C CA . ALA A 1 899 ? 44.301 -18.171 -40.948 1.00 86.31 899 ALA A CA 1
ATOM 7281 C C . ALA A 1 899 ? 45.000 -19.361 -40.265 1.00 86.31 899 ALA A C 1
ATOM 7283 O O . ALA A 1 899 ? 44.654 -20.510 -40.534 1.00 86.31 899 ALA A O 1
ATOM 7284 N N . ASN A 1 900 ? 45.914 -19.104 -39.326 1.00 87.81 900 ASN A N 1
ATOM 7285 C CA . ASN A 1 900 ? 46.596 -20.153 -38.573 1.00 87.81 900 ASN A CA 1
ATOM 7286 C C . ASN A 1 900 ? 45.616 -20.969 -37.707 1.00 87.81 900 ASN A C 1
ATOM 7288 O O . ASN A 1 900 ? 45.499 -22.184 -37.876 1.00 87.81 900 ASN A O 1
ATOM 7292 N N . TYR A 1 901 ? 44.825 -20.315 -36.847 1.00 87.00 901 TYR A N 1
ATOM 7293 C CA . TYR A 1 901 ? 43.884 -21.027 -35.969 1.00 87.00 901 TYR A CA 1
ATOM 7294 C C . TYR A 1 901 ? 42.788 -21.780 -36.737 1.00 87.00 901 TYR A C 1
ATOM 7296 O O . TYR A 1 901 ? 42.397 -22.883 -36.346 1.00 87.00 901 TYR A O 1
ATOM 7304 N N . THR A 1 902 ? 42.315 -21.233 -37.860 1.00 87.12 902 THR A N 1
ATOM 7305 C CA . THR A 1 902 ? 41.346 -21.932 -38.720 1.00 87.12 902 THR A CA 1
ATOM 7306 C C . THR A 1 902 ? 41.953 -23.186 -39.357 1.00 87.12 902 THR A C 1
ATOM 7308 O O . THR A 1 902 ? 41.294 -24.230 -39.367 1.00 87.12 902 THR A O 1
ATOM 7311 N N . LEU A 1 903 ? 43.212 -23.148 -39.807 1.00 85.88 903 LEU A N 1
ATOM 7312 C CA . LEU A 1 903 ? 43.922 -24.319 -40.339 1.00 85.88 903 LEU A CA 1
ATOM 7313 C C . LEU A 1 903 ? 44.213 -25.377 -39.266 1.00 85.88 903 LEU A C 1
ATOM 7315 O O . LEU A 1 903 ? 44.061 -26.568 -39.534 1.00 85.88 903 LEU A O 1
ATOM 7319 N N . MET A 1 904 ? 44.572 -24.958 -38.048 1.00 83.62 904 MET A N 1
ATOM 7320 C CA . MET A 1 904 ? 44.787 -25.871 -36.917 1.00 83.62 904 MET A CA 1
ATOM 7321 C C . MET A 1 904 ? 43.509 -26.621 -36.514 1.00 83.62 904 MET A C 1
ATOM 7323 O O . MET A 1 904 ? 43.589 -27.740 -36.012 1.00 83.62 904 MET A O 1
ATOM 7327 N N . SER A 1 905 ? 42.335 -26.019 -36.729 1.00 85.19 905 SER A N 1
ATOM 7328 C CA . SER A 1 905 ? 41.055 -26.591 -36.293 1.00 85.19 905 SER A CA 1
ATOM 7329 C C . SER A 1 905 ? 40.519 -27.733 -37.170 1.00 85.19 905 SER A C 1
ATOM 7331 O O . SER A 1 905 ? 39.868 -28.634 -36.646 1.00 85.19 905 SER A O 1
ATOM 7333 N N . SER A 1 906 ? 40.755 -27.726 -38.492 1.00 85.94 906 SER A N 1
ATOM 7334 C CA . SER A 1 906 ? 40.179 -28.731 -39.402 1.00 85.94 906 SER A CA 1
ATOM 7335 C C . SER A 1 906 ? 40.946 -28.881 -40.715 1.00 85.94 906 SER A C 1
ATOM 7337 O O . SER A 1 906 ? 41.297 -27.900 -41.370 1.00 85.94 906 SER A O 1
ATOM 7339 N N . ALA A 1 907 ? 41.091 -30.122 -41.189 1.00 83.62 907 ALA A N 1
ATOM 7340 C CA . ALA A 1 907 ? 41.640 -30.413 -42.516 1.00 83.62 907 ALA A CA 1
ATOM 7341 C C . ALA A 1 907 ? 40.761 -29.863 -43.661 1.00 83.62 907 ALA A C 1
ATOM 7343 O O . ALA A 1 907 ? 41.269 -29.536 -44.735 1.00 83.62 907 ALA A O 1
ATOM 7344 N N . LEU A 1 908 ? 39.450 -29.703 -43.432 1.00 84.50 908 LEU A N 1
ATOM 7345 C CA . LEU A 1 908 ? 38.521 -29.140 -44.419 1.00 84.50 908 LEU A CA 1
ATOM 7346 C C . LEU A 1 908 ? 38.833 -27.671 -44.733 1.00 84.50 908 LEU A C 1
ATOM 7348 O O . LEU A 1 908 ? 38.624 -27.222 -45.863 1.00 84.50 908 LEU A O 1
ATOM 7352 N N . ASN A 1 909 ? 39.358 -26.939 -43.749 1.00 85.75 909 ASN A N 1
ATOM 7353 C CA . ASN A 1 909 ? 39.761 -25.546 -43.898 1.00 85.75 909 ASN A CA 1
ATOM 7354 C C . ASN A 1 909 ? 41.003 -25.411 -44.787 1.00 85.75 909 ASN A C 1
ATOM 7356 O O . ASN A 1 909 ? 41.046 -24.528 -45.641 1.00 85.75 909 ASN A O 1
ATOM 7360 N N . ALA A 1 910 ? 41.951 -26.350 -44.693 1.00 83.56 910 ALA A N 1
ATOM 7361 C CA . ALA A 1 910 ? 43.109 -26.403 -45.587 1.00 83.56 910 ALA A CA 1
ATOM 7362 C C . ALA A 1 910 ? 42.707 -26.659 -47.050 1.00 83.56 910 ALA A C 1
ATOM 7364 O O . ALA A 1 910 ? 43.243 -26.036 -47.970 1.00 83.56 910 ALA A O 1
ATOM 7365 N N . GLU A 1 911 ? 41.723 -27.535 -47.288 1.00 83.44 911 GLU A N 1
ATOM 7366 C CA . GLU A 1 911 ? 41.191 -27.736 -48.639 1.00 83.44 911 GLU A CA 1
ATOM 7367 C C . GLU A 1 911 ? 40.507 -26.485 -49.192 1.00 83.44 911 GLU A C 1
ATOM 7369 O O . GLU A 1 911 ? 40.646 -26.201 -50.385 1.00 83.44 911 GLU A O 1
ATOM 7374 N N . GLN A 1 912 ? 39.763 -25.760 -48.350 1.00 84.69 912 GLN A N 1
ATOM 7375 C CA . GLN A 1 912 ? 39.052 -24.549 -48.753 1.00 84.69 912 GLN A CA 1
ATOM 7376 C C . GLN A 1 912 ? 40.024 -23.399 -49.044 1.00 84.69 912 GLN A C 1
ATOM 7378 O O . GLN A 1 912 ? 39.918 -22.792 -50.107 1.00 84.69 912 GLN A O 1
ATOM 7383 N N . LEU A 1 913 ? 41.025 -23.174 -48.186 1.00 86.06 913 LEU A N 1
ATOM 7384 C CA . LEU A 1 913 ? 42.067 -22.165 -48.399 1.00 86.06 913 LEU A CA 1
ATOM 7385 C C . LEU A 1 913 ? 42.809 -22.390 -49.728 1.00 86.06 913 LEU A C 1
ATOM 7387 O O . LEU A 1 913 ? 43.034 -21.448 -50.485 1.00 86.06 913 LEU A O 1
ATOM 7391 N N . ARG A 1 914 ? 43.129 -23.651 -50.062 1.00 84.56 914 ARG A N 1
ATOM 7392 C CA . ARG A 1 914 ? 43.754 -24.003 -51.349 1.00 84.56 914 ARG A CA 1
ATOM 7393 C C . ARG A 1 914 ? 42.841 -23.707 -52.544 1.00 84.56 914 ARG A C 1
ATOM 7395 O O . ARG A 1 914 ? 43.329 -23.284 -53.586 1.00 84.56 914 ARG A O 1
ATOM 7402 N N . ARG A 1 915 ? 41.531 -23.961 -52.431 1.00 85.06 915 ARG A N 1
ATOM 7403 C CA . ARG A 1 915 ? 40.567 -23.686 -53.518 1.00 85.06 915 ARG A CA 1
ATOM 7404 C C . ARG A 1 915 ? 40.455 -22.196 -53.829 1.00 85.06 915 ARG A C 1
ATOM 7406 O O . ARG A 1 915 ? 40.160 -21.852 -54.967 1.00 85.06 915 ARG A O 1
ATOM 7413 N N . GLU A 1 916 ? 40.693 -21.345 -52.837 1.00 82.38 916 GLU A N 1
ATOM 7414 C CA . GLU A 1 916 ? 40.564 -19.891 -52.945 1.00 82.38 916 GLU A CA 1
ATOM 7415 C C . GLU A 1 916 ? 41.902 -19.166 -53.185 1.00 82.38 916 GLU A C 1
ATOM 7417 O O . GLU A 1 916 ? 41.941 -17.947 -53.086 1.00 82.38 916 GLU A O 1
ATOM 7422 N N . GLN A 1 917 ? 42.978 -19.886 -53.539 1.00 83.31 917 GLN A N 1
ATOM 7423 C CA . GLN A 1 917 ? 44.323 -19.320 -53.784 1.00 83.31 917 GLN A CA 1
ATOM 7424 C C . GLN A 1 917 ? 44.938 -18.603 -52.564 1.00 83.31 917 GLN A C 1
ATOM 7426 O O . GLN A 1 917 ? 45.724 -17.665 -52.679 1.00 83.31 917 GLN A O 1
ATOM 7431 N N . GLY A 1 918 ? 44.589 -19.043 -51.351 1.00 80.81 918 GLY A N 1
ATOM 7432 C CA . GLY A 1 918 ? 45.090 -18.417 -50.126 1.00 80.81 918 GLY A CA 1
ATOM 7433 C C . GLY A 1 918 ? 46.561 -18.715 -49.816 1.00 80.81 918 GLY A C 1
ATOM 7434 O O . GLY A 1 918 ? 47.170 -17.998 -49.026 1.00 80.81 918 GLY A O 1
ATOM 7435 N N . LEU A 1 919 ? 47.150 -19.751 -50.427 1.00 82.31 919 LEU A N 1
ATOM 7436 C CA . LEU A 1 919 ? 48.564 -20.094 -50.229 1.00 82.31 919 LEU A CA 1
ATOM 7437 C C . LEU A 1 919 ? 49.484 -19.082 -50.923 1.00 82.31 919 LEU A C 1
ATOM 7439 O O . LEU A 1 919 ? 50.494 -18.689 -50.343 1.00 82.31 919 LEU A O 1
ATOM 7443 N N . GLU A 1 920 ? 49.118 -18.627 -52.124 1.00 84.81 920 GLU A N 1
ATOM 7444 C CA . GLU A 1 920 ? 49.856 -17.599 -52.862 1.00 84.81 920 GLU A CA 1
ATOM 7445 C C . GLU A 1 920 ? 49.840 -16.244 -52.128 1.00 84.81 920 GLU A C 1
ATOM 7447 O O . GLU A 1 920 ? 50.872 -15.571 -52.033 1.00 84.81 920 GLU A O 1
ATOM 7452 N N . ALA A 1 921 ? 48.695 -15.874 -51.545 1.00 82.19 921 ALA A N 1
ATOM 7453 C CA . ALA A 1 921 ? 48.537 -14.654 -50.749 1.00 82.19 921 ALA A CA 1
ATOM 7454 C C . ALA A 1 921 ? 49.409 -14.667 -49.480 1.00 82.19 921 ALA A C 1
ATOM 7456 O O . ALA A 1 921 ? 50.136 -13.711 -49.194 1.00 82.19 921 ALA A O 1
ATOM 7457 N N . LEU A 1 922 ? 49.404 -15.785 -48.741 1.00 83.56 922 LEU A N 1
ATOM 7458 C CA . LEU A 1 922 ? 50.244 -15.963 -47.551 1.00 83.56 922 LEU A CA 1
ATOM 7459 C C . LEU A 1 922 ? 51.738 -15.967 -47.894 1.00 83.56 922 LEU A C 1
ATOM 7461 O O . LEU A 1 922 ? 52.528 -15.362 -47.171 1.00 83.56 922 LEU A O 1
ATOM 7465 N N . GLN A 1 923 ? 52.132 -16.597 -49.006 1.00 83.62 923 GLN A N 1
ATOM 7466 C CA . GLN A 1 923 ? 53.518 -16.571 -49.478 1.00 83.62 923 GLN A CA 1
ATOM 7467 C C . GLN A 1 923 ? 53.973 -15.140 -49.796 1.00 83.62 923 GLN A C 1
ATOM 7469 O O . GLN A 1 923 ? 55.059 -14.734 -49.390 1.00 83.62 923 GLN A O 1
ATOM 7474 N N . THR A 1 924 ? 53.125 -14.358 -50.464 1.00 82.50 924 THR A N 1
ATOM 7475 C CA . THR A 1 924 ? 53.419 -12.959 -50.809 1.00 82.50 924 THR A CA 1
ATOM 7476 C C . THR A 1 924 ? 53.615 -12.097 -49.557 1.00 82.50 924 THR A C 1
ATOM 7478 O O . THR A 1 924 ? 54.563 -11.312 -49.482 1.00 82.50 924 THR A O 1
ATOM 7481 N N . ALA A 1 925 ? 52.761 -12.271 -48.543 1.00 81.12 925 ALA A N 1
ATOM 7482 C CA . ALA A 1 925 ? 52.919 -11.609 -47.249 1.00 81.12 925 ALA A CA 1
ATOM 7483 C C . ALA A 1 925 ? 54.216 -12.040 -46.535 1.00 81.12 925 ALA A C 1
ATOM 7485 O O . ALA A 1 925 ? 54.961 -11.196 -46.032 1.00 81.12 925 ALA A O 1
ATOM 7486 N N . PHE A 1 926 ? 54.524 -13.342 -46.542 1.00 81.81 926 PHE A N 1
ATOM 7487 C CA . PHE A 1 926 ? 55.729 -13.907 -45.933 1.00 81.81 926 PHE A CA 1
ATOM 7488 C C . PHE A 1 926 ? 57.016 -13.355 -46.564 1.00 81.81 926 PHE A C 1
ATOM 7490 O O . PHE A 1 926 ? 57.871 -12.827 -45.848 1.00 81.81 926 PHE A O 1
ATOM 7497 N N . ASP A 1 927 ? 57.129 -13.398 -47.895 1.00 82.88 927 ASP A N 1
ATOM 7498 C CA . ASP A 1 927 ? 58.299 -12.922 -48.648 1.00 82.88 927 ASP A CA 1
ATOM 7499 C C . ASP A 1 927 ? 58.578 -11.431 -48.402 1.00 82.88 927 ASP A C 1
ATOM 7501 O O . ASP A 1 927 ? 59.730 -10.987 -48.427 1.00 82.88 927 ASP A O 1
ATOM 7505 N N . ARG A 1 928 ? 57.532 -10.651 -48.108 1.00 78.25 928 ARG A N 1
ATOM 7506 C CA . ARG A 1 928 ? 57.635 -9.222 -47.800 1.00 78.25 928 ARG A CA 1
ATOM 7507 C C . ARG A 1 928 ? 58.040 -8.937 -46.349 1.00 78.25 928 ARG A C 1
ATOM 7509 O O . ARG A 1 928 ? 58.734 -7.949 -46.106 1.00 78.25 928 ARG A O 1
ATOM 7516 N N . CYS A 1 929 ? 57.639 -9.772 -45.390 1.00 77.06 929 CYS A N 1
ATOM 7517 C CA . CYS A 1 929 ? 57.953 -9.599 -43.965 1.00 77.06 929 CYS A CA 1
ATOM 7518 C C . CYS A 1 929 ? 59.341 -10.144 -43.578 1.00 77.06 929 CYS A C 1
ATOM 7520 O O . CYS A 1 929 ? 60.011 -9.553 -42.730 1.00 77.06 929 CYS A O 1
ATOM 7522 N N . VAL A 1 930 ? 59.809 -11.230 -44.209 1.00 77.62 930 VAL A N 1
ATOM 7523 C CA . VAL A 1 930 ? 61.092 -11.896 -43.887 1.00 77.62 930 VAL A CA 1
ATOM 7524 C C . VAL A 1 930 ? 62.318 -10.963 -43.927 1.00 77.62 930 VAL A C 1
ATOM 7526 O O . VAL A 1 930 ? 63.122 -11.034 -42.994 1.00 77.62 930 VAL A O 1
ATOM 7529 N N . PRO A 1 931 ? 62.489 -10.066 -44.921 1.00 76.62 931 PRO A N 1
ATOM 7530 C CA . PRO A 1 931 ? 63.662 -9.189 -45.004 1.00 76.62 931 PRO A CA 1
ATOM 7531 C C . PRO A 1 931 ? 63.770 -8.147 -43.879 1.00 76.62 931 PRO A C 1
ATOM 7533 O O . PRO A 1 931 ? 64.827 -7.543 -43.713 1.00 76.62 931 PRO A O 1
ATOM 7536 N N . VAL A 1 932 ? 62.688 -7.911 -43.128 1.00 74.50 932 VAL A N 1
ATOM 7537 C CA . VAL A 1 932 ? 62.587 -6.856 -42.102 1.00 74.50 932 VAL A CA 1
ATOM 7538 C C . VAL A 1 932 ? 62.926 -7.379 -40.695 1.00 74.50 932 VAL A C 1
ATOM 7540 O O . VAL A 1 932 ? 63.163 -6.597 -39.776 1.00 74.50 932 VAL A O 1
ATOM 7543 N N . ILE A 1 933 ? 63.006 -8.700 -40.512 1.00 73.50 933 ILE A N 1
ATOM 7544 C CA . ILE A 1 933 ? 63.286 -9.330 -39.215 1.00 73.50 933 ILE A CA 1
ATOM 7545 C C . ILE A 1 933 ? 64.787 -9.258 -38.909 1.00 73.50 933 ILE A C 1
ATOM 7547 O O . ILE A 1 933 ? 65.614 -9.778 -39.658 1.00 73.50 933 ILE A O 1
ATOM 7551 N N . THR A 1 934 ? 65.147 -8.665 -37.770 1.00 75.69 934 THR A N 1
ATOM 7552 C CA . THR A 1 934 ? 66.542 -8.528 -37.312 1.00 75.69 934 THR A CA 1
ATOM 7553 C C . THR A 1 934 ? 66.742 -9.184 -35.942 1.00 75.69 934 THR A C 1
ATOM 7555 O O . THR A 1 934 ? 65.783 -9.538 -35.264 1.00 75.69 934 THR A O 1
ATOM 7558 N N . LEU A 1 935 ? 67.995 -9.346 -35.496 1.00 66.25 935 LEU A N 1
ATOM 7559 C CA . LEU A 1 935 ? 68.321 -9.901 -34.166 1.00 66.25 935 LEU A CA 1
ATOM 7560 C C . LEU A 1 935 ? 67.785 -9.054 -32.993 1.00 66.25 935 LEU A C 1
ATOM 7562 O O . LEU A 1 935 ? 67.718 -9.548 -31.873 1.00 66.25 935 LEU A O 1
ATOM 7566 N N . SER A 1 936 ? 67.415 -7.795 -33.244 1.00 70.19 936 SER A N 1
ATOM 7567 C CA . SER A 1 936 ? 66.797 -6.878 -32.278 1.00 70.19 936 SER A CA 1
ATOM 7568 C C . SER A 1 936 ? 65.264 -6.901 -32.285 1.00 70.19 936 SER A C 1
ATOM 7570 O O . SER A 1 936 ? 64.660 -6.165 -31.509 1.00 70.19 936 SER A O 1
ATOM 7572 N N . SER A 1 937 ? 64.634 -7.698 -33.154 1.00 73.38 937 SER A N 1
ATOM 7573 C CA . SER A 1 937 ? 63.175 -7.754 -33.270 1.00 73.38 937 SER A CA 1
ATOM 7574 C C . SER A 1 937 ? 62.530 -8.435 -32.061 1.00 73.38 937 SER A C 1
ATOM 7576 O O . SER A 1 937 ? 62.992 -9.476 -31.589 1.00 73.38 937 SER A O 1
ATOM 7578 N N . SER A 1 938 ? 61.446 -7.843 -31.563 1.00 70.94 938 SER A N 1
ATOM 7579 C CA . SER A 1 938 ? 60.681 -8.359 -30.432 1.00 70.94 938 SER A CA 1
ATOM 7580 C C . SER A 1 938 ? 59.653 -9.416 -30.881 1.00 70.94 938 SER A C 1
ATOM 7582 O O . SER A 1 938 ? 59.208 -9.388 -32.030 1.00 70.94 938 SER A O 1
ATOM 7584 N N . PRO A 1 939 ? 59.201 -10.331 -29.996 1.00 64.81 939 PRO A N 1
ATOM 7585 C CA . PRO A 1 939 ? 58.132 -11.287 -30.319 1.00 64.81 939 PRO A CA 1
ATOM 7586 C C . PRO A 1 939 ? 56.788 -10.613 -30.642 1.00 64.81 939 PRO A C 1
ATOM 7588 O O . PRO A 1 939 ? 55.889 -11.245 -31.189 1.00 64.81 939 PRO A O 1
ATOM 7591 N N . THR A 1 940 ? 56.637 -9.340 -30.273 1.00 62.06 940 THR A N 1
ATOM 7592 C CA . THR A 1 940 ? 55.453 -8.518 -30.541 1.00 62.06 940 THR A CA 1
ATOM 7593 C C . THR A 1 940 ? 55.524 -7.765 -31.871 1.00 62.06 940 THR A C 1
ATOM 7595 O O . THR A 1 940 ? 54.546 -7.124 -32.245 1.00 62.06 940 THR A O 1
ATOM 7598 N N . ASP A 1 941 ? 56.643 -7.837 -32.600 1.00 70.62 941 ASP A N 1
ATOM 7599 C CA . ASP A 1 941 ? 56.792 -7.159 -33.890 1.00 70.62 941 ASP A CA 1
ATOM 7600 C C . ASP A 1 941 ? 55.940 -7.849 -34.969 1.00 70.62 941 ASP A C 1
ATOM 7602 O O . ASP A 1 941 ? 55.972 -9.072 -35.115 1.00 70.62 941 ASP A O 1
ATOM 7606 N N . MET A 1 942 ? 55.237 -7.064 -35.796 1.00 71.56 942 MET A N 1
ATOM 7607 C CA . MET A 1 942 ? 54.354 -7.573 -36.863 1.00 71.56 942 MET A CA 1
ATOM 7608 C C . MET A 1 942 ? 55.059 -8.571 -37.794 1.00 71.56 942 MET A C 1
ATOM 7610 O O . MET A 1 942 ? 54.526 -9.642 -38.071 1.00 71.56 942 MET A O 1
ATOM 7614 N N . ALA A 1 943 ? 56.288 -8.267 -38.225 1.00 67.56 943 ALA A N 1
ATOM 7615 C CA . ALA A 1 943 ? 57.049 -9.143 -39.116 1.00 67.56 943 ALA A CA 1
ATOM 7616 C C . ALA A 1 943 ? 57.412 -10.491 -38.462 1.00 67.56 943 ALA A C 1
ATOM 7618 O O . ALA A 1 943 ? 57.561 -11.492 -39.159 1.00 67.56 943 ALA A O 1
ATOM 7619 N N . VAL A 1 944 ? 57.530 -10.530 -37.130 1.00 66.75 944 VAL A N 1
ATOM 7620 C CA . VAL A 1 944 ? 57.780 -11.757 -36.362 1.00 66.75 944 VAL A CA 1
ATOM 7621 C C . VAL A 1 944 ? 56.484 -12.553 -36.178 1.00 66.75 944 VAL A C 1
ATOM 7623 O O . VAL A 1 944 ? 56.515 -13.770 -36.321 1.00 66.75 944 VAL A O 1
ATOM 7626 N N . GLN A 1 945 ? 55.350 -11.883 -35.950 1.00 68.69 945 GLN A N 1
ATOM 7627 C CA . GLN A 1 945 ? 54.030 -12.517 -35.819 1.00 68.69 945 GLN A CA 1
ATOM 7628 C C . GLN A 1 945 ? 53.520 -13.130 -37.127 1.00 68.69 945 GLN A C 1
ATOM 7630 O O . GLN A 1 945 ? 52.975 -14.221 -37.105 1.00 68.69 945 GLN A O 1
ATOM 7635 N N . VAL A 1 946 ? 53.734 -12.468 -38.268 1.00 65.88 946 VAL A N 1
ATOM 7636 C CA . VAL A 1 946 ? 53.349 -12.992 -39.595 1.00 65.88 946 VAL A CA 1
ATOM 7637 C C . VAL A 1 946 ? 54.213 -14.195 -40.010 1.00 65.88 946 VAL A C 1
ATOM 7639 O O . VAL A 1 946 ? 53.802 -15.004 -40.838 1.00 65.88 946 VAL A O 1
ATOM 7642 N N . ARG A 1 947 ? 55.421 -14.321 -39.443 1.00 61.25 947 ARG A N 1
ATOM 7643 C CA . ARG A 1 947 ? 56.333 -15.449 -39.682 1.00 61.25 947 ARG A CA 1
ATOM 7644 C C . ARG A 1 947 ? 56.025 -16.675 -38.809 1.00 61.25 947 ARG A C 1
ATOM 7646 O O . ARG A 1 947 ? 56.364 -17.782 -39.232 1.00 61.25 947 ARG A O 1
ATOM 7653 N N . ALA A 1 948 ? 55.542 -16.461 -37.585 1.00 49.94 948 ALA A N 1
ATOM 7654 C CA . ALA A 1 948 ? 55.290 -17.499 -36.583 1.00 49.94 948 ALA A CA 1
ATOM 7655 C C . ALA A 1 948 ? 53.996 -18.264 -36.883 1.00 49.94 948 ALA A C 1
ATOM 7657 O O . ALA A 1 948 ? 54.010 -19.499 -36.677 1.00 49.94 948 ALA A O 1
#

Nearest PDB structures (foldseek):
  8cdj-assembly1_D  TM=2.242E-01  e=2.291E-03  Homo sapiens
  9cpc-assembly1_1A  TM=2.500E-01  e=4.348E-02  Sus scrofa
  7uxh-assembly1_C  TM=1.513E-01  e=1.941E-02  Homo sapiens
  8glv-assembly1_LO  TM=1.954E-01  e=1.192E-01  Chlamydomonas reinhardtii
  4nee-assembly4_G  TM=2.799E-01  e=5.952E+00  Rattus norvegicus

Sequence (948 aa):
MLDFLTYAVCAPYSETTSGEQFDQILRLVAARGQSFYRLFQCPSMTIVKGAGMVMRAIIEESDVETSKAMQVLALTEGAFLTHLRLALLSTGKDLAVLTNKQLSGHLIGLWIADNKAATDLLSRCLPRGLLDFLDSTDKIPINEADLLLPRNNLEAATNEQRQSALKEKLENLRVTAEAGLERFIQQWDLEQKLSFLPRKKDEKPRQRPVVLRKRRQRVRNSVNWKMFAYQFGRDHSQADLLWNEKTREEFRLSIEGELRALQNEKEQAPADMPISWNHTEFQTRYPSLQDEVKIGDYYLRLLLQEADETATPIHNPTDFFNNVYHRFLLSARSDMRCLCLRAMAVTYGRHHMTIGPFEDSRHFVSMLVKCTNAAERDHFILLISKLVLNKDNVRELIGSQLLPILVDLAALAHLHVQRAKIQNQTNVIEASSEQLSEGSSAEWYYATADNNKERLGPFSFEKMKTLYAEKTIFEKTAVWAAGMEKWEPLSKVPQFRWTVCLGQQAAAPLYNFTQLCSLCLDIMIQMCEFFPSRDENNSVVRPMPQVKKSLTEPLLLYQIVQLLLTYDPSIVQRVATLVHLVMQDNPFLPRLYLSGVFFFILMYNGSNVLPIARFLHYTHKKQAFRSALPQLEGASHSILAPLLPAAAIFYLEEYGPEKYAEVFLGEFDNPEIIWSTQMRRHLIERIAVHVSDFSNRLTSNVKALYQYCPIPLIDYPELQNELFCYVYYLRHLCDRQRFPDWEIRDPIPFLRACLAAWFEELEKKPPLMSIEQARETLGLNTMEEGWQDTSVVRRAYFKLAARYHPDKNPEGREMFEKINTAYELLSSDAGRSSMPDAHRIVLFLQAQSIIYSRHSQELSEYKYAGYGQLIRTIDLEANNSSLFQEGGGALLSAAVELANYTLMSSALNAEQLRREQGLEALQTAFDRCVPVITLSSSPTDMAVQVRA

InterPro domains:
  IPR001623 DnaJ domain [PF00226] (789-833)
  IPR001623 DnaJ domain [PS50076] (773-839)
  IPR001623 DnaJ domain [SM00271] (772-831)
  IPR001623 DnaJ domain [cd06257] (789-827)
  IPR025640 GYF domain 2 [PF14237] (444-496)
  IPR036869 Chaperone J-domain superfamily [G3DSA:1.10.287.110] (769-833)
  IPR036869 Chaperone J-domain superfamily [SSF46565] (786-835)
  IPR044978 DnaJ homologue subfamily C, GRV2/DNAJC13 [PTHR36983] (1-946)
  IPR045802 DnaJ homologue subfamily C, GRV2/DNAJC13, N-terminal domain [PF19432] (1-306)

Foldseek 3Di:
DLVVLCLCQAPPNVQQHDPVVNQVSLVVVLVCLLVLLVQCVDPDLVSVLSSLRSLLSSLFAHDPVSNLVSLVSCQFSCVLLSLVCLQAPDDDPDPSSVLSNLSSLQVLLSSPFVDPLSVVLCVQLDFVVLVVLFQDPDDDPDDDDDSPDDPNVVVVVVVVVVVVVVVVVVVVVVVVVVVVVVVVVVVVPPVDDDPDDDPDDDPDPPDDDSRTDDGGGPTDRNTPSVRSSVCLPDQDDAFLDGHDPLSNVLSSCLSVVLVVVQVVVVVPDDPPDDGTRPSVPRGRDRPVCPPFDDFDSGGLVRQLVDDPVRHDDDDPLQVSLVSLVVQLVPDPDPVSVLSSLSSNLSSLQVQVVPNDADPCLLVLLVCLLVDLFQANNQSSLSNLLSNLVHLVSLVSCLVSVVLVVLLLLLLLLLQFDPDDDPPPDDDDPDDDPQVVDFQQDQFKWWDDPPDSPDIDDSGTLVVVLVCVVVVVADQQIFMDGPLDPDTDGLCNRSNSSVPRSRDPPHDDHPDDSNRSNLSSLSSLLSSLVSQFQADPVRHGDPPHPSSLVVCLPQLNVLLLLCSLLSLDPSSVLSSLSNCQRSLVVDPCLQVSVQSVNVLSLLLRDDLNCLSVLQSQQVRQQSHVQADLDPVCVVVRRGLCQLQDDPLLVVCSHPVHSVVSSVQQNDQDDAFQDGDDPVSSSLSNVQSCVVCVVVSSVCSRPSSDGDGDFDRGRRDDPVCPPWDDWPRTGLVRVLPCPVDPPDDDDCLVVRLVRLLVVLVCLVVQDQDPDDLVLLCVLLVHDPPDPCLLPLVVLVVSLRVLRVVLPCVVPVVSSVSNSSNSSSSCCSPDPVNPDSHRDLVSNLSSLSSLLVSLQPVLAVCQVDADPCLLVLLVQLQVLLPDPCQPPVVHQSSNLSSLSSLVSNVVSYPNNVVVCVVNVSVVSLVSSLVSLVVVDDPPDDCPDNSNSSND

pLDDT: mean 80.64, std 13.4, range [32.28, 98.06]

Solvent-accessible surface area (backbone atoms only — not comparable to full-atom values): 53960 Å² total; per-residue (Å²): 109,68,67,58,46,33,46,48,58,16,79,54,46,23,30,73,37,54,71,70,61,41,56,52,50,50,51,61,52,55,76,43,43,71,66,50,54,56,42,63,73,47,91,49,66,67,54,30,47,45,46,47,46,40,51,49,38,43,44,22,53,48,57,74,67,60,25,52,52,49,40,50,45,32,45,32,70,42,44,49,61,54,30,50,45,42,41,71,69,63,86,64,88,46,68,70,53,46,42,46,19,53,50,26,41,52,48,48,30,51,39,36,44,97,29,68,69,49,48,52,37,46,60,43,53,42,60,61,54,55,54,53,33,30,76,41,90,68,77,66,97,64,90,74,83,75,80,75,74,58,71,54,56,63,61,51,50,51,50,49,50,50,50,49,52,50,49,51,50,50,50,49,50,48,50,52,48,50,52,48,47,50,53,59,51,66,72,54,88,70,94,72,88,85,93,82,75,86,82,75,82,84,81,76,78,84,76,76,83,83,79,62,50,83,85,60,74,74,52,62,68,81,50,29,50,68,40,25,58,57,53,69,77,47,78,42,86,46,24,47,29,81,35,44,73,66,59,52,49,41,46,49,51,45,54,53,50,50,53,50,51,55,48,51,52,62,70,71,46,59,95,89,60,88,78,68,48,67,55,87,75,54,58,52,71,60,77,90,52,67,86,53,60,66,56,92,75,32,31,51,72,46,55,72,66,48,51,84,92,73,47,74,85,70,77,62,57,49,61,50,46,50,52,41,49,52,54,32,74,73,44,87,50,66,72,58,32,33,52,28,33,46,50,44,21,52,52,37,59,78,35,42,83,79,51,51,71,54,86,66,55,42,54,55,50,59,47,53,77,71,54,77,45,58,32,48,45,44,26,51,52,50,26,48,56,31,52,47,80,34,69,65,30,36,54,46,35,57,73,57,57,44,63,66,55,38,50,55,52,29,38,45,33,62,69,53,86,87,62,84,70,87,78,83,81,70,99,63,90,70,76,56,76,74,80,72,42,82,17,60,43,56,53,38,30,40,40,54,93,77,77,78,74,55,78,47,65,66,35,20,43,62,55,53,50,51,37,40,76,71,62,77,48,55,61,75,35,36,30,41,41,78,74,55,94,59,76,39,35,37,54,72,41,58,70,42,28,76,70,65,64,54,58,100,80,60,61,77,56,82,55,56,44,59,57,45,19,40,51,38,45,52,40,54,39,52,54,42,65,75,48,56,53,47,49,97,85,68,44,77,49,74,79,68,48,65,66,40,54,57,51,61,36,67,72,55,33,35,52,54,46,51,49,32,75,60,69,42,66,72,45,36,42,47,44,31,47,39,52,38,65,44,44,49,92,33,90,63,40,36,58,47,67,51,49,40,45,71,56,40,57,62,54,54,85,68,86,74,37,48,47,46,29,46,35,46,60,72,44,36,68,52,32,72,53,72,65,80,53,81,92,36,71,92,54,35,45,34,73,50,56,42,64,45,60,68,44,61,54,51,40,28,68,78,63,28,29,70,53,33,32,52,52,74,75,40,74,41,85,51,34,54,42,78,42,41,69,64,58,55,48,52,48,28,52,58,49,45,68,72,43,42,75,56,60,47,39,34,50,32,36,64,69,50,72,75,77,68,71,90,71,72,73,64,84,55,79,90,48,74,88,56,48,78,52,87,61,31,31,36,64,52,59,58,33,61,84,85,43,66,86,69,85,74,91,54,60,66,66,42,49,52,40,40,53,51,54,48,51,50,49,74,62,57,70,72,77,96,66,54,76,67,59,24,33,58,65,50,69,52,70,93,86,55,84,65,70,77,40,68,67,55,55,48,53,38,42,52,62,48,47,73,66,22,32,48,92,84,26,79,82,22,41,69,59,34,41,51,40,51,55,23,48,47,60,74,69,42,83,76,76,74,65,77,60,71,56,65,70,60,52,30,38,44,34,41,48,49,27,53,46,34,66,75,45,22,79,82,48,36,88,55,67,72,84,57,51,77,58,49,40,52,53,39,45,54,47,57,67,42,91,60,38,86,44,96,83,38,40,57,53,47,33,28,50,47,51,28,52,50,30,47,45,76,34,20,73,61,29,50,55,50,38,58,75,68,54,35,61,63,39,50,48,52,38,41,70,66,27,58,83,74,64,54,98,83,61,52,88,85,35,52,49,48,53,60,70,105

Secondary structure (DSSP, 8-state):
-HHHHHHHHSTTGGGGS-HHHHHHHHHHHHTTHHHHHHGGGSS-HHHHHHHHHHHHHHHHHS-HHHHHHHHHHHHHTTHHHHHHHHHHT-----HHHHHHHHHHHHHHHHHHTT-HHHHHHHHHHS-HHHHHHHH--PPPSS----SS----HHHHHHHHHHHHHHHHHHHHHHHHHHHHHHHHHHTS---S--------------PPP--PPPPP-SS---S-HHHHHHHHTS-EE-SS-EE-HHHHHHHHHHHHHHHHHHHHHHHHS-TT------TTT-----GGGTTS-EETTEEHHHHTTS-GGGPPP-SSHHHHHHHHHHHHHH---HHHHHHHHHHHHHHHHHHHHHH---TTHHHHHHHHHH---HHHHHHHHHHHHHHTTSHHHHHHHHHTTHHHHHHHHHHGGGG-TTPPP----S---PPPTTTT-TT-S--EEEE-TTTT--EEEEE-HHHHHHHHHTTSS-TT-EEEETT-SS-EETTTSHHHHTTTS--TTPPPPSS-HHHHHHHHHHHHHHHHHTS-SB-TTSPBPSSPPHHHHHHTSHHHHHHHHHGGGG--HHHHHHHHHHHHHHHTT-TTGGGGGGGTHHHHHHT--SS--HHHHHHHHHHTTSS------GGGTTTTT-TTTTTS-HHHHHHHHHSHHHHHHHHHHS-EESSS-EE-HHHHHHHHHHHHHHHHHHHHHHHH-TTPPP---PPPP---GGGTT--EETTEEHHHHH-TTTSTT---S-HHHHHHHHHHHHHHHHT-PPPSS-HHHHHHHTT--TT-GGGG-HHHHHHHHHHHHHHH-TTT-TT-HHHHHHHHHHHHHHH-GGGG--S--HHHHHHHHHHHHHHHHHSHHHHTTS--TTHHHHHHHHHHHHH-TTTTSTTTTHHHHHHHHHHHHHHHH-HHHHHHHHHTTHHHHHHHHHHHHGGG--TT--TTSHHHHTT-

Radius of gyration: 48.79 Å; Cα contacts (8 Å, |Δi|>4): 1150; chains: 1; bounding box: 115×114×131 Å

Organism: Ancylostoma caninum (NCBI:txid29170)